Protein AF-A0A2T4N8H2-F1 (afdb_monomer)

Radius of gyration: 40.63 Å; Cα contacts (8 Å, |Δi|>4): 1898; chains: 1; bounding box: 121×68×107 Å

pLDDT: mean 85.79, std 14.04, range [24.42, 98.5]

Nearest PDB structures (foldseek):
  8jbr-assembly1_A  TM=8.353E-01  e=1.484E-58  Microcystis aeruginosa PCC 7806
  7ywk-assembly2_B  TM=9.554E-01  e=1.460E-28  Brevibacillus parabrevis
  4d4h-assembly1_A  TM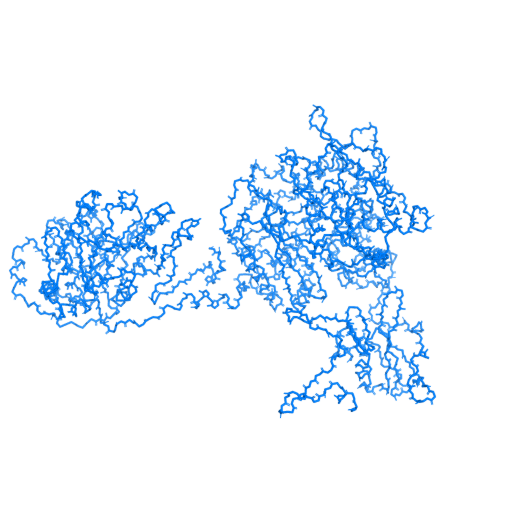=9.339E-01  e=2.783E-29  Planktothrix agardhii
  4d4g-assembly1_A  TM=9.354E-01  e=1.540E-28  Planktothrix agardhii
  4zxw-assembly1_A  TM=7.687E-01  e=1.395E-30  Streptomyces globisporus

Mean predicted aligned error: 14.51 Å

Solvent-accessible surface area (backbone atoms only — not comparable to full-atom values): 57634 Å² total; per-residue (Å²): 128,69,69,62,62,73,32,51,35,77,36,90,88,50,95,83,77,49,68,41,74,64,83,54,66,41,64,46,80,46,98,87,74,49,76,44,82,75,51,74,76,76,91,72,47,72,37,92,91,41,79,47,61,53,68,60,49,21,52,57,50,41,65,37,86,55,31,63,41,43,47,54,48,79,47,73,59,99,83,51,57,41,44,36,32,43,32,21,37,55,44,82,90,76,43,65,75,60,66,68,56,56,38,49,64,38,47,78,76,39,60,74,86,66,38,51,81,41,75,44,86,36,97,64,84,52,60,40,101,85,74,45,77,34,76,89,71,60,82,78,77,88,87,68,84,87,76,66,92,77,71,34,76,53,88,44,73,59,26,45,54,46,40,52,51,46,27,74,70,56,33,47,84,88,71,27,27,69,44,43,47,58,83,65,70,45,46,78,67,55,49,43,45,46,44,35,49,43,28,69,78,58,71,22,85,67,63,72,61,52,49,61,77,25,40,23,39,46,53,36,30,62,47,49,69,64,42,59,77,61,91,70,88,69,80,76,82,82,58,81,61,66,83,91,49,90,36,49,53,30,74,61,37,46,48,52,51,52,50,42,70,74,46,73,72,54,33,78,53,46,46,64,46,69,46,48,33,51,45,90,74,63,64,67,27,46,39,50,17,52,22,48,53,45,53,71,35,55,39,50,33,33,19,50,39,65,46,98,87,68,53,59,27,52,45,72,56,81,80,64,89,49,75,68,44,79,44,81,31,53,84,48,98,51,20,65,62,51,47,32,53,52,49,52,55,53,36,59,52,51,74,56,57,64,70,46,60,47,56,50,43,38,39,33,33,43,42,97,45,29,36,37,40,35,35,34,32,35,41,66,37,30,36,79,67,22,53,54,52,50,53,55,52,39,49,56,32,23,54,27,42,66,72,71,45,70,85,84,74,78,84,76,91,59,48,51,63,19,52,17,44,44,52,65,62,64,61,38,68,71,55,36,51,59,49,48,51,53,52,55,64,74,55,55,88,67,68,84,81,59,65,70,51,80,37,75,81,50,82,53,62,66,44,54,16,33,72,48,78,51,73,42,54,40,69,43,39,48,39,41,48,51,51,13,57,78,65,63,39,50,60,58,32,45,53,46,39,55,48,44,53,53,50,19,64,46,43,71,36,50,67,36,53,36,28,32,78,41,66,71,56,64,42,80,82,49,68,84,51,54,26,51,48,62,35,52,47,79,47,65,46,79,50,67,90,56,40,28,44,55,57,40,31,48,52,37,40,54,44,51,50,54,48,61,78,42,56,86,60,48,45,63,62,52,43,69,73,70,53,88,71,90,61,57,47,56,58,81,88,33,44,35,37,46,47,66,44,76,52,84,68,88,44,66,93,60,72,76,60,69,77,42,72,42,62,63,72,73,67,50,61,76,54,58,69,72,66,43,75,37,91,43,59,32,33,41,42,36,31,50,49,96,65,19,31,36,38,38,36,39,31,19,56,67,31,43,50,73,70,58,52,52,50,51,52,51,26,50,46,39,33,50,47,48,46,38,76,46,39,77,45,37,56,85,70,58,54,44,64,46,73,68,55,46,45,36,57,65,45,59,69,32,70,27,77,65,94,65,83,96,57,42,34,52,58,56,44,32,47,54,34,22,73,76,41,30,83,43,61,30,39,37,24,93,92,44,73,34,24,29,37,52,42,46,33,53,12,18,12,50,11,51,52,43,37,75,73,67,42,24,76,72,30,30,32,31,36,35,56,69,77,41,63,68,43,56,31,48,56,51,9,32,45,49,26,30,12,12,37,27,55,42,58,73,88,52,57,64,73,58,54,46,47,52,42,60,75,63,58,48,62,35,33,43,26,34,66,83,66,50,68,92,53,92,72,86,40,76,48,39,75,76,38,69,68,49,51,56,55,40,70,71,42,58,51,58,74,58,97,64,93,60,45,29,81,36,39,44,33,39,45,61,44,68,40,99,83,75,52,67,41,72,42,78,38,30,15,41,56,54,42,41,43,29,68,42,44,20,73,74,53,64,42,21,72,86,34,24,32,39,35,67,53,55,70,53,36,57,59,29,52,51,37,53,49,24,23,41,43,40,40,8,24,35,35,41,56,38,72,66,30,70,76,32,62,70,50,34,41,50,47,42,57,75,66,56,26,30,23,37,55,49,47,47,74,59,60,76,72,50,59,66,76,70,45,63,64,44,40,29,40,40,31,28,96,52,85,55,46,38,73,60,50,56,64,53,30,64,97,32,50,28,30,31,29,37,45,53,69,88,63,57,42,54,37,25,45,20,75,57,52,71,92,73,62,88,48,60,70,64,46,53,45,51,30,53,69,29,75,67,80,62,56,47,102,83,71,44,77,53,57,93,76,45,127

Sequence (1045 aa):
ADLTGERFVADPFAADGSRMYRSGDQVRWLADGRLEFVGRADDQVKIRGFRIELGEIETVLAGHAALRAAVVTVEDVAGDPRLVAHVVPADQEDGIPAAGELRAFVGERLPGFMVPSVFVELAALPLTPNGKVDRAALPAPDAARQGTTGFVEPASVTEQLLVEVWAAVLGVDGIGAADDFFELGGHSLLATQVVSRIREVFAAEIPLAVLFDHPTVRELAAVVDRAGNRAVTAVPPMTVADRDEPLALSFAQQRLWFLDQMEPGSAEYNVPQTIVWAGDLDVAALSEALTAVVTRHEVLRTRLVACADGVPHQVIDEPKPFPLVLTDVSGDADPLASAREVVLADAVTPFDLAVGPLIRATLIRVRPDEHVLALAMHHVVSDEWSGQILRRELAALYDAFRAGEPDPLPPLTVQYADFAAWQREWLTGDVLEAQLSYWRAALADVPELELPADRPRPAVRSSAGAVRRFSVSAGTAEALRELSRECGASMFMTLLAAFDVLLGRYAGSDDVVVGTPVANRNRAETEGLIGFFVNTLVLRTDLSGDPSFRELVGRVRETALGAYAHQDVPFEQLVDELVRERDRSRTPLFQVLFSYVAGASDGTAEDAADEGPGGGADAADDLGASELPVKFDLALTMSDADGSLTGTIEYSTALFDGTTVERLAGHLVTLLEAVAEEADCRVGEVPVLSAGERELVVEGWNASSVDVPMVRGVHELIAERAVSAADAVAVVAGGVSLTYGGLMGRSNRLAHHLRGMGVGAESVVGLCLPRGVDMVVAMVAVWQAGGAYLPLDPEYPADRLEFMLADAGVQAVVGERSLVEGLPVGQGVWLDDPATGEVLAGLSSEAPEVECSAEQLAYVIYTSGSTGRPKGVQVAHGSVVGMVSALAPVLDAGPGVRMLQFASFSFDAAVLDVAVTLASGGVLVVATSEERAEAALLTSMLRAEAVRAASVVPSLLGVLDPEAVSGVQTLLLGAERLTEPVARAWSAGRRLVNTYGPTESTVMVTTGVVDPGLLTGAPAIGAPVANARLYVLDDRLNPVPVGVA

Structure (mmCIF, N/CA/C/O backbone):
data_AF-A0A2T4N8H2-F1
#
_entry.id   AF-A0A2T4N8H2-F1
#
loop_
_atom_site.group_PDB
_atom_site.id
_atom_site.type_symbol
_atom_site.label_atom_id
_atom_site.label_alt_id
_atom_site.label_comp_id
_atom_site.label_asym_id
_atom_site.label_entity_id
_atom_site.label_seq_id
_atom_site.pdbx_PDB_ins_code
_atom_site.Cartn_x
_atom_site.Cartn_y
_atom_site.Cartn_z
_atom_site.occupancy
_atom_site.B_iso_or_equiv
_atom_site.auth_seq_id
_atom_site.auth_comp_id
_atom_site.auth_asym_id
_atom_site.auth_atom_id
_atom_site.pdbx_PDB_model_num
ATOM 1 N N . ALA A 1 1 ? 57.616 -11.391 9.903 1.00 41.53 1 ALA A N 1
ATOM 2 C CA . ALA A 1 1 ? 57.305 -10.731 11.188 1.00 41.53 1 ALA A CA 1
ATOM 3 C C . ALA A 1 1 ? 57.393 -9.197 11.118 1.00 41.53 1 ALA A C 1
ATOM 5 O O . ALA A 1 1 ? 56.814 -8.565 11.987 1.00 41.53 1 ALA A O 1
ATOM 6 N N . ASP A 1 2 ? 58.034 -8.593 10.102 1.00 49.47 2 ASP A N 1
ATOM 7 C CA . ASP A 1 2 ? 58.196 -7.126 10.016 1.00 49.47 2 ASP A CA 1
ATOM 8 C C . ASP A 1 2 ? 56.944 -6.331 9.562 1.00 49.47 2 ASP A C 1
ATOM 10 O O . ASP A 1 2 ? 56.735 -5.229 10.056 1.00 49.47 2 ASP A O 1
ATOM 14 N N . LEU A 1 3 ? 56.051 -6.872 8.714 1.00 47.34 3 LEU A N 1
ATOM 15 C CA . LEU A 1 3 ? 54.907 -6.105 8.163 1.00 47.34 3 LEU A CA 1
ATOM 16 C C . LEU A 1 3 ? 53.821 -5.717 9.189 1.00 47.34 3 LEU A C 1
ATOM 18 O O . LEU A 1 3 ? 53.197 -4.663 9.074 1.00 47.34 3 LEU A O 1
ATOM 22 N N . THR A 1 4 ? 53.577 -6.545 10.210 1.00 61.22 4 THR A N 1
ATOM 23 C CA . THR A 1 4 ? 52.496 -6.299 11.184 1.00 61.22 4 THR A CA 1
ATOM 24 C C . THR A 1 4 ? 52.797 -5.100 12.089 1.00 61.22 4 THR A C 1
ATOM 26 O O . THR A 1 4 ? 51.884 -4.350 12.429 1.00 61.22 4 THR A O 1
ATOM 29 N N . GLY A 1 5 ? 54.068 -4.891 12.456 1.00 63.91 5 GLY A N 1
ATOM 30 C CA . GLY A 1 5 ? 54.490 -3.764 13.298 1.00 63.91 5 GLY A CA 1
ATOM 31 C C . GLY A 1 5 ? 54.502 -2.417 12.569 1.00 63.91 5 GLY A C 1
ATOM 32 O O . GLY A 1 5 ? 54.409 -1.375 13.212 1.00 63.91 5 GLY A O 1
ATOM 33 N N . GLU A 1 6 ? 54.583 -2.431 11.238 1.00 60.78 6 GLU A N 1
ATOM 34 C CA . GLU A 1 6 ? 54.608 -1.225 10.404 1.00 60.78 6 GLU A CA 1
ATOM 35 C C . GLU A 1 6 ? 53.202 -0.648 10.151 1.00 60.78 6 GLU A C 1
ATOM 37 O O . GLU A 1 6 ? 53.032 0.569 10.045 1.00 60.78 6 GLU A O 1
ATOM 42 N N . ARG A 1 7 ? 52.174 -1.511 10.106 1.00 70.06 7 ARG A N 1
ATOM 43 C CA . ARG A 1 7 ? 50.779 -1.113 9.841 1.00 70.06 7 ARG A CA 1
ATOM 44 C C . ARG A 1 7 ? 49.934 -0.945 11.104 1.00 70.06 7 ARG A C 1
ATOM 46 O O . ARG A 1 7 ? 49.126 -0.023 11.148 1.00 70.06 7 ARG A O 1
ATOM 53 N N . PHE A 1 8 ? 50.131 -1.770 12.135 1.00 79.50 8 PHE A N 1
ATOM 54 C CA . PHE A 1 8 ? 49.420 -1.648 13.414 1.00 79.50 8 PHE A CA 1
ATOM 55 C C . PHE A 1 8 ? 50.293 -0.919 14.439 1.00 79.50 8 PHE A C 1
ATOM 57 O O . PHE A 1 8 ? 51.050 -1.537 15.190 1.00 79.50 8 PHE A O 1
ATOM 64 N N . VAL A 1 9 ? 50.193 0.408 14.447 1.00 83.38 9 VAL A N 1
ATOM 65 C CA . VAL A 1 9 ? 50.994 1.296 15.297 1.00 83.38 9 VAL A CA 1
ATOM 66 C C . VAL A 1 9 ? 50.317 1.525 16.649 1.00 83.38 9 VAL A C 1
ATOM 68 O O . VAL A 1 9 ? 49.107 1.367 16.781 1.00 83.38 9 VAL A O 1
ATOM 71 N N . ALA A 1 10 ? 51.081 1.892 17.677 1.00 87.94 10 ALA A N 1
ATOM 72 C CA . ALA A 1 10 ? 50.499 2.266 18.968 1.00 87.94 10 ALA A CA 1
ATOM 73 C C . ALA A 1 10 ? 49.640 3.534 18.826 1.00 87.94 10 ALA A C 1
ATOM 75 O O . ALA A 1 10 ? 50.061 4.474 18.150 1.00 87.94 10 ALA A O 1
ATOM 76 N N . ASP A 1 11 ? 48.469 3.558 19.466 1.00 85.62 11 ASP A N 1
ATOM 77 C CA . ASP A 1 11 ? 47.637 4.757 19.565 1.00 85.62 11 ASP A CA 1
ATOM 78 C C . ASP A 1 11 ? 48.251 5.734 20.589 1.00 85.62 11 ASP A C 1
ATOM 80 O O . ASP A 1 11 ? 48.295 5.419 21.779 1.00 85.62 11 ASP A O 1
ATOM 84 N N . PRO A 1 12 ? 48.768 6.909 20.182 1.00 78.94 12 PRO A N 1
ATOM 85 C CA . PRO A 1 12 ? 49.344 7.869 21.117 1.00 78.94 12 PRO A CA 1
ATOM 86 C C . PRO A 1 12 ? 48.278 8.662 21.894 1.00 78.94 12 PRO A C 1
ATOM 88 O O . PRO A 1 12 ? 48.638 9.430 22.787 1.00 78.94 12 PRO A O 1
ATOM 91 N N . PHE A 1 13 ? 46.993 8.518 21.554 1.00 78.06 13 PHE A N 1
ATOM 92 C CA . PHE A 1 13 ? 45.876 9.260 22.138 1.00 78.06 13 PHE A CA 1
ATOM 93 C C . PHE A 1 13 ? 45.108 8.458 23.197 1.00 78.06 13 PHE A C 1
ATOM 95 O O . PHE A 1 13 ? 44.359 9.047 23.979 1.00 78.06 13 PHE A O 1
ATOM 102 N N . ALA A 1 14 ? 45.334 7.147 23.278 1.00 73.75 14 ALA A N 1
ATOM 103 C CA . ALA A 1 14 ? 44.719 6.261 24.257 1.00 73.75 14 ALA A CA 1
ATOM 104 C C . ALA A 1 14 ? 45.771 5.641 25.199 1.00 73.75 14 ALA A C 1
ATOM 106 O O . ALA A 1 14 ? 46.827 5.169 24.786 1.00 73.75 14 ALA A O 1
ATOM 107 N N . ALA A 1 15 ? 45.499 5.655 26.510 1.00 72.06 15 ALA A N 1
ATOM 108 C CA . ALA A 1 15 ? 46.445 5.206 27.544 1.00 72.06 15 ALA A CA 1
ATOM 109 C C . ALA A 1 15 ? 46.330 3.708 27.897 1.00 72.06 15 ALA A C 1
ATOM 111 O O . ALA A 1 15 ? 46.987 3.235 28.825 1.00 72.06 15 ALA A O 1
ATOM 112 N N . ASP A 1 16 ? 45.481 2.966 27.188 1.00 83.75 16 ASP A N 1
ATOM 113 C CA . ASP A 1 16 ? 45.110 1.575 27.468 1.00 83.75 16 ASP A CA 1
ATOM 114 C C . ASP A 1 16 ? 45.881 0.542 26.626 1.00 83.75 16 ASP A C 1
ATOM 116 O O . ASP A 1 16 ? 45.663 -0.662 26.764 1.00 83.75 16 ASP A O 1
ATOM 120 N N . GLY A 1 17 ? 46.815 0.996 25.783 1.00 78.38 17 GLY A N 1
ATOM 121 C CA . GLY A 1 17 ? 47.610 0.129 24.911 1.00 78.38 17 GLY A CA 1
ATOM 122 C C . GLY A 1 17 ? 46.898 -0.281 23.619 1.00 78.38 17 GLY A C 1
ATOM 123 O O . GLY A 1 17 ? 47.322 -1.242 22.970 1.00 78.38 17 GLY A O 1
ATOM 124 N N . SER A 1 18 ? 45.831 0.426 23.241 1.00 82.06 18 SER A N 1
ATOM 125 C CA . SER A 1 18 ? 45.168 0.274 21.945 1.00 82.06 18 SER A CA 1
ATOM 126 C C . SER A 1 18 ? 46.094 0.612 20.764 1.00 82.06 18 SER A C 1
ATOM 128 O O . SER A 1 18 ? 47.144 1.255 20.887 1.00 82.06 18 SER A O 1
ATOM 130 N N . ARG A 1 19 ? 45.746 0.063 19.596 1.00 84.75 19 ARG A N 1
ATOM 131 C CA . ARG A 1 19 ? 46.530 0.144 18.358 1.00 84.75 19 ARG A CA 1
ATOM 132 C C . ARG A 1 19 ? 45.700 0.808 17.268 1.00 84.75 19 ARG A C 1
ATOM 134 O O . ARG A 1 19 ? 44.519 0.510 17.136 1.00 84.75 19 ARG A O 1
ATOM 141 N N . MET A 1 20 ? 46.344 1.637 16.456 1.00 80.62 20 MET A N 1
ATOM 142 C CA . MET A 1 20 ? 45.777 2.226 15.245 1.00 80.62 20 MET A CA 1
ATOM 143 C C . MET A 1 20 ? 46.291 1.488 14.007 1.00 80.62 20 MET A C 1
ATOM 145 O O . MET A 1 20 ? 47.423 1.000 13.992 1.00 80.62 20 MET A O 1
ATOM 149 N N . TYR A 1 21 ? 45.482 1.442 12.949 1.00 81.94 21 TYR A N 1
ATOM 150 C CA . TYR A 1 21 ? 45.865 0.871 11.658 1.00 81.94 21 TYR A CA 1
ATOM 151 C C . TYR A 1 21 ? 46.208 1.977 10.653 1.00 81.94 21 TYR A C 1
ATOM 153 O O . TYR A 1 21 ? 45.420 2.890 10.419 1.00 81.94 21 TYR A O 1
ATOM 161 N N . ARG A 1 22 ? 47.395 1.902 10.048 1.00 80.50 22 ARG A N 1
ATOM 162 C CA . ARG A 1 22 ? 47.830 2.803 8.976 1.00 80.50 22 ARG A CA 1
ATOM 163 C C . ARG A 1 22 ? 47.262 2.314 7.639 1.00 80.50 22 ARG A C 1
ATOM 165 O O . ARG A 1 22 ? 47.848 1.422 7.023 1.00 80.50 22 ARG A O 1
ATOM 172 N N . SER A 1 23 ? 46.170 2.930 7.179 1.00 75.75 23 SER A N 1
ATOM 173 C CA . SER A 1 23 ? 45.477 2.510 5.949 1.00 75.75 23 SER A CA 1
ATOM 174 C C . SER A 1 23 ? 46.269 2.766 4.662 1.00 75.75 23 SER A C 1
ATOM 176 O O . SER A 1 23 ? 46.139 2.010 3.710 1.00 75.75 23 SER A O 1
ATOM 178 N N . GLY A 1 24 ? 47.158 3.768 4.648 1.00 65.88 24 GLY A N 1
ATOM 179 C CA . GLY A 1 24 ? 47.891 4.171 3.435 1.00 65.88 24 GLY A CA 1
ATOM 180 C C . GLY A 1 24 ? 47.134 5.187 2.570 1.00 65.88 24 GLY A C 1
ATOM 181 O O . GLY A 1 24 ? 47.686 5.673 1.581 1.00 65.88 24 GLY A O 1
ATOM 182 N N . ASP A 1 25 ? 45.922 5.557 2.991 1.00 72.44 25 ASP A N 1
ATOM 183 C CA . ASP A 1 25 ? 45.089 6.574 2.357 1.00 72.44 25 ASP A CA 1
ATOM 184 C C . ASP A 1 25 ? 45.466 7.978 2.840 1.00 72.44 25 ASP A C 1
ATOM 186 O O . ASP A 1 25 ? 45.676 8.227 4.031 1.00 72.44 25 ASP A O 1
ATOM 190 N N . GLN A 1 26 ? 45.532 8.917 1.902 1.00 69.31 26 GLN A N 1
ATOM 191 C CA . GLN A 1 26 ? 45.567 10.341 2.188 1.00 69.31 26 GLN A CA 1
ATOM 192 C C . GLN A 1 26 ? 44.138 10.869 2.159 1.00 69.31 26 GLN A C 1
ATOM 194 O O . GLN A 1 26 ? 43.456 10.798 1.140 1.00 69.31 26 GLN A O 1
ATOM 199 N N . VAL A 1 27 ? 43.696 11.413 3.287 1.00 75.19 27 VAL A N 1
ATOM 200 C CA . VAL A 1 27 ? 42.365 12.004 3.460 1.00 75.19 27 VAL A CA 1
ATOM 201 C C . VAL A 1 27 ? 42.496 13.388 4.094 1.00 75.19 27 VAL A C 1
ATOM 203 O O . VAL A 1 27 ? 43.476 13.663 4.796 1.00 75.19 27 VAL A O 1
ATOM 206 N N . ARG A 1 28 ? 41.507 14.262 3.883 1.00 73.62 28 ARG A N 1
ATOM 207 C CA . ARG A 1 28 ? 41.379 15.541 4.599 1.00 73.62 28 ARG A CA 1
ATOM 208 C C . ARG A 1 28 ? 39.988 15.703 5.202 1.00 73.62 28 ARG A C 1
ATOM 210 O O . ARG A 1 28 ? 39.006 15.217 4.657 1.00 73.62 28 ARG A O 1
ATOM 217 N N . TRP A 1 29 ? 39.904 16.417 6.319 1.00 81.50 29 TRP A N 1
ATOM 218 C CA . TRP A 1 29 ? 38.627 16.778 6.937 1.00 81.50 29 TRP A CA 1
ATOM 219 C C . TRP A 1 29 ? 37.978 17.955 6.202 1.00 81.50 29 TRP A C 1
ATOM 221 O O . TRP A 1 29 ? 38.638 18.967 5.956 1.00 81.50 29 TRP A O 1
ATOM 231 N N . LEU A 1 30 ? 36.688 17.832 5.891 1.00 70.69 30 LEU A N 1
ATOM 232 C CA . LEU A 1 30 ? 35.837 18.909 5.391 1.00 70.69 30 LEU A CA 1
ATOM 233 C C . LEU A 1 30 ? 35.229 19.715 6.549 1.00 70.69 30 LEU A C 1
ATOM 235 O O . LEU A 1 30 ? 35.197 19.274 7.699 1.00 70.69 30 LEU A O 1
ATOM 239 N N . ALA A 1 31 ? 34.732 20.917 6.244 1.00 54.03 31 ALA A N 1
ATOM 240 C CA . ALA A 1 31 ? 34.179 21.840 7.242 1.00 54.03 31 ALA A CA 1
ATOM 241 C C . ALA A 1 31 ? 32.889 21.331 7.919 1.00 54.03 31 ALA A C 1
ATOM 243 O O . ALA A 1 31 ? 32.545 21.807 8.999 1.00 54.03 31 ALA A O 1
ATOM 244 N N . ASP A 1 32 ? 32.198 20.368 7.306 1.00 69.12 32 ASP A N 1
ATOM 245 C CA . ASP A 1 32 ? 30.985 19.722 7.821 1.00 69.12 32 ASP A CA 1
ATOM 246 C C . ASP A 1 32 ? 31.269 18.445 8.638 1.00 69.12 32 ASP A C 1
ATOM 248 O O . ASP A 1 32 ? 30.341 17.792 9.109 1.00 69.12 32 ASP A O 1
ATOM 252 N N . GLY A 1 33 ? 32.545 18.094 8.833 1.00 57.69 33 GLY A N 1
ATOM 253 C CA . GLY A 1 33 ? 32.958 16.934 9.620 1.00 57.69 33 GLY A CA 1
ATOM 254 C C . GLY A 1 33 ? 33.024 15.617 8.845 1.00 57.69 33 GLY A C 1
ATOM 255 O O . GLY A 1 33 ? 33.285 14.587 9.462 1.00 57.69 33 GLY A O 1
ATOM 256 N N . ARG A 1 34 ? 32.837 15.616 7.519 1.00 80.12 34 ARG A N 1
ATOM 257 C CA . ARG A 1 34 ? 33.108 14.442 6.670 1.00 80.12 34 ARG A CA 1
ATOM 258 C C . ARG A 1 34 ? 34.582 14.384 6.249 1.00 80.12 34 ARG A C 1
ATOM 260 O O . ARG A 1 34 ? 35.293 15.389 6.276 1.00 80.12 34 ARG A O 1
ATOM 267 N N . LEU A 1 35 ? 35.056 13.195 5.882 1.00 65.75 35 LEU A N 1
ATOM 268 C CA . LEU A 1 35 ? 36.411 12.966 5.370 1.00 65.75 35 LEU A CA 1
ATOM 269 C C . LEU A 1 35 ? 36.372 12.855 3.844 1.00 65.75 35 LEU A C 1
ATOM 271 O O . LEU A 1 35 ? 35.647 12.026 3.305 1.00 65.75 35 LEU A O 1
ATOM 275 N N . GLU A 1 36 ? 37.166 13.673 3.162 1.00 71.12 36 GLU A N 1
ATOM 276 C CA . GLU A 1 36 ? 37.368 13.612 1.716 1.00 71.12 36 GLU A CA 1
ATOM 277 C C . GLU A 1 36 ? 38.656 12.848 1.409 1.00 71.12 36 GLU A C 1
ATOM 279 O O . GLU A 1 36 ? 39.716 13.119 1.985 1.00 71.12 36 GLU A O 1
ATOM 284 N N . PHE A 1 37 ? 38.563 11.891 0.493 1.00 69.31 37 PHE A N 1
ATOM 285 C CA . PHE A 1 37 ? 39.696 11.105 0.029 1.00 69.31 37 PHE A CA 1
ATOM 286 C C . PHE A 1 37 ? 40.514 11.878 -1.015 1.00 69.31 37 PHE A C 1
ATOM 288 O O . PHE A 1 37 ? 39.963 12.421 -1.965 1.00 69.31 37 PHE A O 1
ATOM 295 N N . VAL A 1 38 ? 41.835 11.934 -0.826 1.00 60.50 38 VAL A N 1
ATOM 296 C CA . VAL A 1 38 ? 42.769 12.772 -1.604 1.00 60.50 38 VAL A CA 1
ATOM 297 C C . VAL A 1 38 ? 43.734 11.931 -2.456 1.00 60.50 38 VAL A C 1
ATOM 299 O O . VAL A 1 38 ? 44.208 12.406 -3.484 1.00 60.50 38 VAL A O 1
ATOM 302 N N . GLY A 1 39 ? 44.037 10.686 -2.066 1.00 51.72 39 GLY A N 1
ATOM 303 C CA . GLY A 1 39 ? 44.944 9.793 -2.806 1.00 51.72 39 GLY A CA 1
ATOM 304 C C . GLY A 1 39 ? 45.556 8.682 -1.940 1.00 51.72 39 GLY A C 1
ATOM 305 O O . GLY A 1 39 ? 45.122 8.474 -0.810 1.00 51.72 39 GLY A O 1
ATOM 306 N N . ARG A 1 40 ? 46.580 7.967 -2.438 1.00 59.19 40 ARG A N 1
ATOM 307 C CA . ARG A 1 40 ? 47.301 6.900 -1.699 1.00 59.19 40 ARG A CA 1
ATOM 308 C C . ARG A 1 40 ? 48.820 7.022 -1.765 1.00 59.19 40 ARG A C 1
ATOM 310 O O . ARG A 1 40 ? 49.358 7.778 -2.569 1.00 59.19 40 ARG A O 1
ATOM 317 N N . ALA A 1 41 ? 49.494 6.260 -0.900 1.00 57.56 41 ALA A N 1
ATOM 318 C CA . ALA A 1 41 ? 50.949 6.233 -0.757 1.00 57.56 41 ALA A CA 1
ATOM 319 C C . ALA A 1 41 ? 51.641 4.871 -1.065 1.00 57.56 41 ALA A C 1
ATOM 321 O O . ALA A 1 41 ? 52.844 4.786 -0.822 1.00 57.56 41 ALA A O 1
ATOM 322 N N . ASP A 1 42 ? 50.952 3.822 -1.554 1.00 60.34 42 ASP A N 1
ATOM 323 C CA . ASP A 1 42 ? 51.483 2.441 -1.738 1.00 60.34 42 ASP A CA 1
ATOM 324 C C . ASP A 1 42 ? 51.049 1.688 -3.040 1.00 60.34 42 ASP A C 1
ATOM 326 O O . ASP A 1 42 ? 50.214 2.187 -3.791 1.00 60.34 42 ASP A O 1
ATOM 330 N N . ASP A 1 43 ? 51.650 0.502 -3.308 1.00 53.66 43 ASP A N 1
ATOM 331 C CA . ASP A 1 43 ? 51.726 -0.247 -4.601 1.00 53.66 43 ASP A CA 1
ATOM 332 C C . ASP A 1 43 ? 50.581 -1.273 -4.897 1.00 53.66 43 ASP A C 1
ATOM 334 O O . ASP A 1 43 ? 50.810 -2.301 -5.542 1.00 53.66 43 ASP A O 1
ATOM 338 N N . GLN A 1 44 ? 49.346 -1.055 -4.427 1.00 64.88 44 GLN A N 1
ATOM 339 C CA . GLN A 1 44 ? 48.207 -1.962 -4.705 1.00 64.88 44 GLN A CA 1
ATOM 340 C C . GLN A 1 44 ? 47.790 -1.968 -6.189 1.00 64.88 44 GLN A C 1
ATOM 342 O O . GLN A 1 44 ? 47.777 -0.919 -6.834 1.00 64.88 44 GLN A O 1
ATOM 347 N N . VAL A 1 45 ? 47.356 -3.126 -6.709 1.00 67.69 45 VAL A N 1
ATOM 348 C CA . VAL A 1 45 ? 46.827 -3.272 -8.083 1.00 67.69 45 VAL A CA 1
ATOM 349 C C . VAL A 1 45 ? 45.313 -3.495 -8.077 1.00 67.69 45 VAL A C 1
ATOM 351 O O . VAL A 1 45 ? 44.763 -4.066 -7.134 1.00 67.69 45 VAL A O 1
ATOM 354 N N . LYS A 1 46 ? 44.626 -3.031 -9.126 1.00 56.34 46 LYS A N 1
ATOM 355 C CA . LYS A 1 46 ? 43.195 -3.281 -9.352 1.00 56.34 46 LYS A CA 1
ATOM 356 C C . LYS A 1 46 ? 43.029 -4.403 -10.377 1.00 56.34 46 LYS A C 1
ATOM 358 O O . LYS A 1 46 ? 43.604 -4.311 -11.454 1.00 56.34 46 LYS A O 1
ATOM 363 N N . ILE A 1 47 ? 42.238 -5.419 -10.045 1.00 58.03 47 ILE A N 1
ATOM 364 C CA . ILE A 1 47 ? 41.831 -6.504 -10.945 1.00 58.03 47 ILE A CA 1
ATOM 365 C C . ILE A 1 47 ? 40.312 -6.613 -10.870 1.00 58.03 47 ILE A C 1
ATOM 367 O O . ILE A 1 47 ? 39.778 -6.864 -9.790 1.00 58.03 47 ILE A O 1
ATOM 371 N N . ARG A 1 48 ? 39.626 -6.415 -12.005 1.00 52.62 48 ARG A N 1
ATOM 372 C CA . ARG A 1 48 ? 38.161 -6.560 -12.132 1.00 52.62 48 ARG A CA 1
ATOM 373 C C . ARG A 1 48 ? 37.378 -5.755 -11.085 1.00 52.62 48 ARG A C 1
ATOM 375 O O . ARG A 1 48 ? 36.546 -6.296 -10.371 1.00 52.62 48 ARG A O 1
ATOM 382 N N . GLY A 1 49 ? 37.746 -4.486 -10.899 1.00 50.53 49 GLY A N 1
ATOM 383 C CA . GLY A 1 49 ? 37.153 -3.596 -9.886 1.00 50.53 49 GLY A CA 1
ATOM 384 C C . GLY A 1 49 ? 37.680 -3.782 -8.453 1.00 50.53 49 GLY A C 1
ATOM 385 O O . GLY A 1 49 ? 37.633 -2.845 -7.654 1.00 50.53 49 GLY A O 1
ATOM 386 N N . PHE A 1 50 ? 38.294 -4.924 -8.127 1.00 47.22 50 PHE A N 1
ATOM 387 C CA . PHE A 1 50 ? 38.796 -5.224 -6.784 1.00 47.22 50 PHE A CA 1
ATOM 388 C C . PHE A 1 50 ? 40.258 -4.804 -6.607 1.00 47.22 50 PHE A C 1
ATOM 390 O O . PHE A 1 50 ? 41.136 -5.134 -7.406 1.00 47.22 50 PHE A O 1
ATOM 397 N N . ARG A 1 51 ? 40.548 -4.079 -5.522 1.00 67.19 51 ARG A N 1
ATOM 398 C CA . ARG A 1 51 ? 41.925 -3.761 -5.114 1.00 67.19 51 ARG A CA 1
ATOM 399 C C . ARG A 1 51 ? 42.509 -4.932 -4.340 1.00 67.19 51 ARG A C 1
ATOM 401 O O . ARG A 1 51 ? 41.958 -5.319 -3.313 1.00 67.19 51 ARG A O 1
ATOM 408 N N . ILE A 1 52 ? 43.629 -5.462 -4.816 1.00 71.25 52 ILE A N 1
ATOM 409 C CA . ILE A 1 52 ? 44.236 -6.675 -4.270 1.00 71.25 52 ILE A CA 1
ATOM 410 C C . ILE A 1 52 ? 45.718 -6.479 -3.953 1.00 71.25 52 ILE A C 1
ATOM 412 O O . ILE A 1 52 ? 46.437 -5.732 -4.620 1.00 71.25 52 ILE A O 1
ATOM 416 N N . GLU A 1 53 ? 46.181 -7.198 -2.934 1.00 79.88 53 GLU A N 1
ATOM 417 C CA . GLU A 1 53 ? 47.588 -7.282 -2.555 1.00 79.88 53 GLU A CA 1
ATOM 418 C C . GLU A 1 53 ? 48.183 -8.576 -3.115 1.00 79.88 53 GLU A C 1
ATOM 420 O O . GLU A 1 53 ? 47.888 -9.670 -2.637 1.00 79.88 53 GLU A O 1
ATOM 425 N N . LEU A 1 54 ? 49.061 -8.475 -4.117 1.00 81.12 54 LEU A N 1
ATOM 426 C CA . LEU A 1 54 ? 49.645 -9.662 -4.761 1.00 81.12 54 LEU A CA 1
ATOM 427 C C . LEU A 1 54 ? 50.398 -10.561 -3.764 1.00 81.12 54 LEU A C 1
ATOM 429 O O . LEU A 1 54 ? 50.380 -11.784 -3.889 1.00 81.12 54 LEU A O 1
ATOM 433 N N . GLY A 1 55 ? 50.996 -9.964 -2.726 1.00 79.12 55 GLY A N 1
ATOM 434 C CA . GLY A 1 55 ? 51.707 -10.688 -1.669 1.00 79.12 55 GLY A CA 1
ATOM 435 C C . GLY A 1 55 ? 50.821 -11.608 -0.815 1.00 79.12 55 GLY A C 1
ATOM 436 O O . GLY A 1 55 ? 51.317 -12.580 -0.240 1.00 79.12 55 GLY A O 1
ATOM 437 N N . GLU A 1 56 ? 49.515 -11.346 -0.739 1.00 80.81 56 GLU A N 1
ATOM 438 C CA . GLU A 1 56 ? 48.554 -12.207 -0.038 1.00 80.81 56 GLU A CA 1
ATOM 439 C C . GLU A 1 56 ? 48.363 -13.529 -0.793 1.00 80.81 56 GLU A C 1
ATOM 441 O O . GLU A 1 56 ? 48.457 -14.613 -0.213 1.00 80.81 56 GLU A O 1
ATOM 446 N N . ILE A 1 57 ? 48.234 -13.435 -2.115 1.00 87.00 57 ILE A N 1
ATOM 447 C CA . ILE A 1 57 ? 48.108 -14.577 -3.023 1.00 87.00 57 ILE A CA 1
ATOM 448 C C . ILE A 1 57 ? 49.418 -15.381 -3.052 1.00 87.00 57 ILE A C 1
ATOM 450 O O . ILE A 1 57 ? 49.399 -16.610 -2.953 1.00 87.00 57 ILE A O 1
ATOM 454 N N . GLU A 1 58 ? 50.567 -14.695 -3.108 1.00 89.50 58 GLU A N 1
ATOM 455 C CA . GLU A 1 58 ? 51.901 -15.311 -3.008 1.00 89.50 58 GLU A CA 1
ATOM 456 C C . GLU A 1 58 ? 52.051 -16.126 -1.710 1.00 89.50 58 GLU A C 1
ATOM 458 O O . GLU A 1 58 ? 52.575 -17.242 -1.727 1.00 89.50 58 GLU A O 1
ATOM 463 N N . THR A 1 59 ? 51.546 -15.600 -0.588 1.00 84.25 59 THR A N 1
ATOM 464 C CA . THR A 1 59 ? 51.606 -16.262 0.725 1.00 84.25 59 THR A CA 1
ATOM 465 C C . THR A 1 59 ? 50.736 -17.517 0.771 1.00 84.25 59 THR A C 1
ATOM 467 O O . THR A 1 59 ? 51.179 -18.545 1.288 1.00 84.25 59 THR A O 1
ATOM 470 N N . VAL A 1 60 ? 49.522 -17.465 0.212 1.00 87.69 60 VAL A N 1
ATOM 471 C CA . VAL A 1 60 ? 48.627 -18.631 0.148 1.00 87.69 60 VAL A CA 1
ATOM 472 C C . VAL A 1 60 ? 49.231 -19.721 -0.729 1.00 87.69 60 VAL A C 1
ATOM 474 O O . VAL A 1 60 ? 49.298 -20.871 -0.299 1.00 87.69 60 VAL A O 1
ATOM 477 N N . LEU A 1 61 ? 49.749 -19.371 -1.908 1.00 88.62 61 LEU A N 1
ATOM 478 C CA . LEU A 1 61 ? 50.388 -20.328 -2.813 1.00 88.62 61 LEU A CA 1
ATOM 479 C C . LEU A 1 61 ? 51.650 -20.959 -2.217 1.00 88.62 61 LEU A C 1
ATOM 481 O O . LEU A 1 61 ? 51.840 -22.168 -2.332 1.00 88.62 61 LEU A O 1
ATOM 485 N N . ALA A 1 62 ? 52.479 -20.182 -1.515 1.00 84.94 62 ALA A N 1
ATOM 486 C CA . ALA A 1 62 ? 53.647 -20.706 -0.805 1.00 84.94 62 ALA A CA 1
ATOM 487 C C . ALA A 1 62 ? 53.286 -21.679 0.339 1.00 84.94 62 ALA A C 1
ATOM 489 O O . ALA A 1 62 ? 54.151 -22.410 0.818 1.00 84.94 62 ALA A O 1
ATOM 490 N N . GLY A 1 63 ? 52.021 -21.711 0.775 1.00 83.12 63 GLY A N 1
ATOM 491 C CA . GLY A 1 63 ? 51.500 -22.681 1.739 1.00 83.12 63 GLY A CA 1
ATOM 492 C C . GLY A 1 63 ? 51.167 -24.059 1.149 1.00 83.12 63 GLY A C 1
ATOM 493 O O . GLY A 1 63 ? 50.878 -24.981 1.914 1.00 83.12 63 GLY A O 1
ATOM 494 N N . HIS A 1 64 ? 51.187 -24.231 -0.179 1.00 89.06 64 HIS A N 1
ATOM 495 C CA . HIS A 1 64 ? 50.921 -25.518 -0.831 1.00 89.06 64 HIS A CA 1
ATOM 496 C C . HIS A 1 64 ? 52.130 -26.454 -0.709 1.00 89.06 64 HIS A C 1
ATOM 498 O O . HIS A 1 64 ? 53.226 -26.103 -1.133 1.00 89.06 64 HIS A O 1
ATOM 504 N N . ALA A 1 65 ? 51.945 -27.679 -0.201 1.00 86.12 65 ALA A N 1
ATOM 505 C CA . ALA A 1 65 ? 53.051 -28.614 0.068 1.00 86.12 65 ALA A CA 1
ATOM 506 C C . ALA A 1 65 ? 53.889 -28.976 -1.178 1.00 86.12 65 ALA A C 1
ATOM 508 O O . ALA A 1 65 ? 55.068 -29.304 -1.060 1.00 86.12 65 ALA A O 1
ATOM 509 N N . ALA A 1 66 ? 53.281 -28.897 -2.364 1.00 85.56 66 ALA A N 1
ATOM 510 C CA . ALA A 1 66 ? 53.935 -29.128 -3.652 1.00 85.56 66 ALA A CA 1
ATOM 511 C C . ALA A 1 66 ? 54.667 -27.898 -4.234 1.00 85.56 66 ALA A C 1
ATOM 513 O O . ALA A 1 66 ? 55.287 -28.019 -5.286 1.00 85.56 66 ALA A O 1
ATOM 514 N N . LEU A 1 67 ? 54.621 -26.725 -3.588 1.00 89.69 67 LEU A N 1
ATOM 515 C CA . LEU A 1 67 ? 55.255 -25.492 -4.069 1.00 89.69 67 LEU A CA 1
ATOM 516 C C . LEU A 1 67 ? 56.361 -25.026 -3.109 1.00 89.69 67 LEU A C 1
ATOM 518 O O . LEU A 1 67 ? 56.197 -25.003 -1.894 1.00 89.69 67 LEU A O 1
ATOM 522 N N . ARG A 1 68 ? 57.511 -24.630 -3.663 1.00 85.81 68 ARG A N 1
ATOM 523 C CA . ARG A 1 68 ? 58.653 -24.074 -2.917 1.00 85.81 68 ARG A CA 1
ATOM 524 C C . ARG A 1 68 ? 58.585 -22.554 -2.795 1.00 85.81 68 ARG A C 1
ATOM 526 O O . ARG A 1 68 ? 59.044 -22.002 -1.798 1.00 85.81 68 ARG A O 1
ATOM 533 N N . ALA A 1 69 ? 58.096 -21.881 -3.833 1.00 86.00 69 ALA A N 1
ATOM 534 C CA . ALA A 1 69 ? 57.952 -20.431 -3.883 1.00 86.00 69 ALA A CA 1
ATOM 535 C C . ALA A 1 69 ? 56.913 -20.037 -4.939 1.00 86.00 69 ALA A C 1
ATOM 537 O O . ALA A 1 69 ? 56.740 -20.750 -5.928 1.00 86.00 69 ALA A O 1
ATOM 538 N N . ALA A 1 70 ? 56.272 -18.888 -4.742 1.00 89.94 70 ALA A N 1
ATOM 539 C CA . ALA A 1 70 ? 55.323 -18.303 -5.677 1.00 89.94 70 ALA A CA 1
ATOM 540 C C . ALA A 1 70 ? 55.552 -16.791 -5.765 1.00 89.94 70 ALA A C 1
ATOM 542 O O . ALA A 1 70 ? 55.840 -16.150 -4.755 1.00 89.94 70 ALA A O 1
ATOM 543 N N . VAL A 1 71 ? 55.439 -16.241 -6.969 1.00 89.62 71 VAL A N 1
ATOM 544 C CA . VAL A 1 71 ? 55.426 -14.799 -7.238 1.00 89.62 71 VAL A CA 1
ATOM 545 C C . VAL A 1 71 ? 54.238 -14.529 -8.141 1.00 89.62 71 VAL A C 1
ATOM 547 O O . VAL A 1 71 ? 54.032 -15.265 -9.103 1.00 89.62 71 VAL A O 1
ATOM 550 N N . VAL A 1 72 ? 53.448 -13.508 -7.827 1.00 88.62 72 VAL A N 1
ATOM 551 C CA . VAL A 1 72 ? 52.247 -13.179 -8.594 1.00 88.62 72 VAL A CA 1
ATOM 552 C C . VAL A 1 72 ? 52.456 -11.839 -9.281 1.00 88.62 72 VAL A C 1
ATOM 554 O O . VAL A 1 72 ? 52.914 -10.873 -8.669 1.00 88.62 72 VAL A O 1
ATOM 557 N N . THR A 1 73 ? 52.135 -11.785 -10.568 1.00 84.94 73 THR A N 1
ATOM 558 C CA . THR A 1 73 ? 52.176 -10.571 -11.384 1.00 84.94 73 THR A CA 1
ATOM 559 C C . THR A 1 73 ? 50.825 -10.320 -12.032 1.00 84.94 73 THR A C 1
ATOM 561 O O . THR A 1 73 ? 50.014 -11.233 -12.196 1.00 84.94 73 THR A O 1
ATOM 564 N N . VAL A 1 74 ? 50.602 -9.069 -12.420 1.00 77.00 74 VAL A N 1
ATOM 565 C CA . VAL A 1 74 ? 49.494 -8.690 -13.292 1.00 77.00 74 VAL A CA 1
ATOM 566 C C . VAL A 1 74 ? 50.035 -8.598 -14.705 1.00 7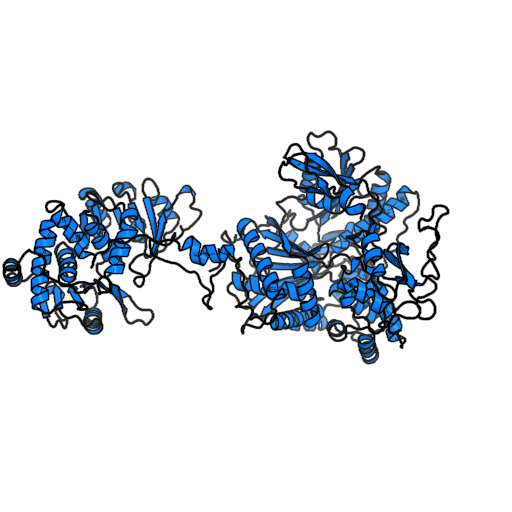7.00 74 VAL A C 1
ATOM 568 O O . VAL A 1 74 ? 51.036 -7.919 -14.935 1.00 77.00 74 VAL A O 1
ATOM 571 N N . GLU A 1 75 ? 49.385 -9.288 -15.629 1.00 71.62 75 GLU A N 1
ATOM 572 C CA . GLU A 1 75 ? 49.593 -9.077 -17.055 1.00 71.62 75 GLU A CA 1
ATOM 573 C C . GLU A 1 75 ? 48.324 -8.518 -17.672 1.00 71.62 75 GLU A C 1
ATOM 575 O O . GLU A 1 75 ? 47.230 -9.012 -17.407 1.00 71.62 75 GLU A O 1
ATOM 580 N N . ASP A 1 76 ? 48.505 -7.509 -18.509 1.00 55.12 76 ASP A N 1
ATOM 581 C CA . ASP A 1 76 ? 47.459 -6.926 -19.331 1.00 55.12 76 ASP A CA 1
ATOM 582 C C . ASP A 1 76 ? 47.540 -7.559 -20.724 1.00 55.12 76 ASP A C 1
ATOM 584 O O . ASP A 1 76 ? 48.576 -7.481 -21.397 1.00 55.12 76 ASP A O 1
ATOM 588 N N . VAL A 1 77 ? 46.475 -8.253 -21.124 1.00 49.47 77 VAL A N 1
ATOM 589 C CA . VAL A 1 77 ? 46.335 -8.791 -22.477 1.00 49.47 77 VAL A CA 1
ATOM 590 C C . VAL A 1 77 ? 45.078 -8.202 -23.085 1.00 49.47 77 VAL A C 1
ATOM 592 O O . VAL A 1 77 ? 43.979 -8.586 -22.708 1.00 49.47 77 VAL A O 1
ATOM 595 N N . ALA A 1 78 ? 45.269 -7.308 -24.056 1.00 41.34 78 ALA A N 1
ATOM 596 C CA . ALA A 1 78 ? 44.188 -6.659 -24.794 1.00 41.34 78 ALA A CA 1
ATOM 597 C C . ALA A 1 78 ? 43.172 -5.906 -23.906 1.00 41.34 78 ALA A C 1
ATOM 599 O O . ALA A 1 78 ? 42.009 -5.820 -24.280 1.00 41.34 78 ALA A O 1
ATOM 600 N N . GLY A 1 79 ? 43.608 -5.350 -22.768 1.00 44.19 79 GLY A N 1
ATOM 601 C CA . GLY A 1 79 ? 42.767 -4.544 -21.879 1.00 44.19 79 GLY A CA 1
ATOM 602 C C . GLY A 1 79 ? 42.185 -5.293 -20.675 1.00 44.19 79 GLY A C 1
ATOM 603 O O . GLY A 1 79 ? 41.609 -4.643 -19.811 1.00 44.19 79 GLY A O 1
ATOM 604 N N . ASP A 1 80 ? 42.364 -6.620 -20.556 1.00 48.22 80 ASP A N 1
ATOM 605 C CA . ASP A 1 80 ? 41.948 -7.395 -19.369 1.00 48.22 80 ASP A CA 1
ATOM 606 C C . ASP A 1 80 ? 43.154 -7.673 -18.446 1.00 48.22 80 ASP A C 1
ATOM 608 O O . ASP A 1 80 ? 44.010 -8.519 -18.763 1.00 48.22 80 ASP A O 1
ATOM 612 N N . PRO A 1 81 ? 43.269 -6.984 -17.293 1.00 59.03 81 PRO A N 1
ATOM 613 C CA . PRO A 1 81 ? 44.338 -7.230 -16.344 1.00 59.03 81 PRO A CA 1
ATOM 614 C C . PRO A 1 81 ? 44.061 -8.534 -15.583 1.00 59.03 81 PRO A C 1
ATOM 616 O O . PRO A 1 81 ? 43.156 -8.628 -14.753 1.00 59.03 81 PRO A O 1
ATOM 619 N N . ARG A 1 82 ? 44.891 -9.555 -15.819 1.00 72.19 82 ARG A N 1
ATOM 620 C CA . ARG A 1 82 ? 44.758 -10.879 -15.194 1.00 72.19 82 ARG A CA 1
ATOM 621 C C . ARG A 1 82 ? 45.922 -11.218 -14.273 1.00 72.19 82 ARG A C 1
ATOM 623 O O . ARG A 1 82 ? 47.077 -10.861 -14.507 1.00 72.19 82 ARG A O 1
ATOM 630 N N . LEU A 1 83 ? 45.616 -12.002 -13.244 1.00 81.12 83 LEU A N 1
ATOM 631 C CA . LEU A 1 83 ? 46.604 -12.550 -12.321 1.00 81.12 83 LEU A CA 1
ATOM 632 C C . LEU A 1 83 ? 47.327 -13.761 -12.920 1.00 81.12 83 LEU A C 1
ATOM 634 O O . LEU A 1 83 ? 46.684 -14.748 -13.302 1.00 81.12 83 LEU A O 1
ATOM 638 N N . VAL A 1 84 ? 48.660 -13.700 -12.930 1.00 84.81 84 VAL A N 1
ATOM 639 C CA . VAL A 1 84 ? 49.568 -14.781 -13.337 1.00 84.81 84 VAL A CA 1
ATOM 640 C C . VAL A 1 84 ? 50.445 -15.163 -12.148 1.00 84.81 84 VAL A C 1
ATOM 642 O O . VAL A 1 84 ? 51.121 -14.314 -11.571 1.00 84.81 84 VAL A O 1
ATOM 645 N N . ALA A 1 85 ? 50.432 -16.440 -11.767 1.00 88.06 85 ALA A N 1
ATOM 646 C CA . ALA A 1 85 ? 51.254 -16.973 -10.689 1.00 88.06 85 ALA A CA 1
ATOM 647 C C . ALA A 1 85 ? 52.443 -17.765 -11.243 1.00 88.06 85 ALA A C 1
ATOM 649 O O . ALA A 1 85 ? 52.284 -18.851 -11.801 1.00 88.06 85 ALA A O 1
ATOM 650 N N . HIS A 1 86 ? 53.651 -17.254 -11.037 1.00 89.38 86 HIS A N 1
ATOM 651 C CA . HIS A 1 86 ? 54.898 -17.946 -11.340 1.00 89.38 86 HIS A CA 1
ATOM 652 C C . HIS A 1 86 ? 55.329 -18.770 -10.133 1.00 89.38 86 HIS A C 1
ATOM 654 O O . HIS A 1 86 ? 55.666 -18.233 -9.075 1.00 89.38 86 HIS A O 1
ATOM 660 N N . VAL A 1 87 ? 55.310 -20.089 -10.282 1.00 90.62 87 VAL A N 1
ATOM 661 C CA . VAL A 1 87 ? 55.448 -21.040 -9.178 1.00 90.62 87 VAL A CA 1
ATOM 662 C C . VAL A 1 87 ? 56.642 -21.963 -9.393 1.00 90.62 87 VAL A C 1
ATOM 664 O O . VAL A 1 87 ? 56.894 -22.437 -10.496 1.00 90.62 87 VAL A O 1
ATOM 667 N N . VAL A 1 88 ? 57.397 -22.222 -8.326 1.00 88.19 88 VAL A N 1
ATOM 668 C CA . VAL A 1 88 ? 58.517 -23.174 -8.325 1.00 88.19 88 VAL A CA 1
ATOM 669 C C . VAL A 1 88 ? 58.071 -24.427 -7.575 1.00 88.19 88 VAL A C 1
ATOM 671 O O . VAL A 1 88 ? 57.686 -24.294 -6.408 1.00 88.19 88 VAL A O 1
ATOM 674 N N . PRO A 1 89 ? 58.134 -25.630 -8.169 1.00 88.94 89 PRO A N 1
ATOM 675 C CA . PRO A 1 89 ? 57.702 -26.845 -7.495 1.00 88.94 89 PRO A CA 1
ATOM 676 C C . PRO A 1 89 ? 58.641 -27.211 -6.336 1.00 88.94 89 PRO A C 1
ATOM 678 O O . PRO A 1 89 ? 59.830 -26.868 -6.315 1.00 88.94 89 PRO A O 1
ATOM 681 N N . ALA A 1 90 ? 58.090 -27.893 -5.333 1.00 86.38 90 ALA A N 1
ATOM 682 C CA . ALA A 1 90 ? 58.838 -28.402 -4.187 1.00 86.38 90 ALA A CA 1
ATOM 683 C C . ALA A 1 90 ? 59.821 -29.509 -4.596 1.00 86.38 90 ALA A C 1
ATOM 685 O O . ALA A 1 90 ? 60.940 -29.531 -4.069 1.00 86.38 90 ALA A O 1
ATOM 686 N N . ASP A 1 91 ? 59.438 -30.339 -5.570 1.00 83.69 91 ASP A N 1
ATOM 687 C CA . ASP A 1 91 ? 60.280 -31.320 -6.256 1.00 83.69 91 ASP A CA 1
ATOM 688 C C . ASP A 1 91 ? 60.224 -31.080 -7.774 1.00 83.69 91 ASP A C 1
ATOM 690 O O . ASP A 1 91 ? 59.151 -31.012 -8.366 1.00 83.69 91 ASP A O 1
ATOM 694 N N . GLN A 1 92 ? 61.387 -30.919 -8.404 1.00 77.25 92 GLN A N 1
ATOM 695 C CA . GLN A 1 92 ? 61.485 -30.673 -9.842 1.00 77.25 92 GLN A CA 1
ATOM 696 C C . GLN A 1 92 ? 61.138 -31.906 -10.693 1.00 77.25 92 GLN A C 1
ATOM 698 O O . GLN A 1 92 ? 60.853 -31.737 -11.875 1.00 77.25 92 GLN A O 1
ATOM 703 N N . GLU A 1 93 ? 61.198 -33.125 -10.143 1.00 71.19 93 GLU A N 1
ATOM 704 C CA . GLU A 1 93 ? 60.828 -34.340 -10.887 1.00 71.19 93 GLU A CA 1
ATOM 705 C C . GLU A 1 93 ? 59.305 -34.547 -10.950 1.00 71.19 93 GLU A C 1
ATOM 707 O O . GLU A 1 93 ? 58.814 -35.092 -11.939 1.00 71.19 93 GLU A O 1
ATOM 712 N N . ASP A 1 94 ? 58.569 -34.058 -9.945 1.00 74.50 94 ASP A N 1
ATOM 713 C CA . ASP A 1 94 ? 57.107 -34.185 -9.844 1.00 74.50 94 ASP A CA 1
ATOM 714 C C . ASP A 1 94 ? 56.342 -33.005 -10.483 1.00 74.50 94 ASP A C 1
ATOM 716 O O . ASP A 1 94 ? 55.156 -33.140 -10.790 1.00 74.50 94 ASP A O 1
ATOM 720 N N . GLY A 1 95 ? 57.011 -31.869 -10.726 1.00 80.62 95 GLY A N 1
ATOM 721 C CA . GLY A 1 95 ? 56.418 -30.670 -11.339 1.00 80.62 95 GLY A CA 1
ATOM 722 C C . GLY A 1 95 ? 55.398 -29.955 -10.442 1.00 80.62 95 GLY A C 1
ATOM 723 O O . GLY A 1 95 ? 55.298 -30.227 -9.241 1.00 80.62 95 GLY A O 1
ATOM 724 N N . ILE A 1 96 ? 54.654 -28.990 -10.997 1.00 81.31 96 ILE A N 1
ATOM 725 C CA . ILE A 1 96 ? 53.544 -28.344 -10.269 1.00 81.31 96 ILE A CA 1
ATOM 726 C C . ILE A 1 96 ? 52.237 -29.153 -10.379 1.00 81.31 96 ILE A C 1
ATOM 728 O O . ILE A 1 96 ? 51.993 -29.792 -11.405 1.00 81.31 96 ILE A O 1
ATOM 732 N N . PRO A 1 97 ? 51.352 -29.101 -9.362 1.00 79.94 97 PRO A N 1
ATOM 733 C CA . PRO A 1 97 ? 50.011 -29.675 -9.459 1.00 79.94 97 PRO A CA 1
ATOM 734 C C . PRO A 1 97 ? 49.208 -29.089 -10.623 1.00 79.94 97 PRO A C 1
ATOM 736 O O . PRO A 1 97 ? 49.494 -27.993 -11.115 1.00 79.94 97 PRO A O 1
ATOM 739 N N . ALA A 1 98 ? 48.150 -29.794 -11.033 1.00 77.19 98 ALA A N 1
ATOM 740 C CA . ALA A 1 98 ? 47.258 -29.303 -12.077 1.00 77.19 98 ALA A CA 1
ATOM 741 C C . ALA A 1 98 ? 46.692 -27.922 -11.700 1.00 77.19 98 ALA A C 1
ATOM 743 O O . ALA A 1 98 ? 46.315 -27.684 -10.552 1.00 77.19 98 ALA A O 1
ATOM 744 N N . ALA A 1 99 ? 46.568 -27.014 -12.673 1.00 70.00 99 ALA A N 1
ATOM 745 C CA . ALA A 1 99 ? 46.114 -25.644 -12.416 1.00 70.00 99 ALA A CA 1
ATOM 746 C C . ALA A 1 99 ? 44.752 -25.583 -11.694 1.00 70.00 99 ALA A C 1
ATOM 748 O O . ALA A 1 99 ? 44.534 -24.696 -10.878 1.00 70.00 99 ALA A O 1
ATOM 749 N N . GLY A 1 100 ? 43.850 -26.541 -11.945 1.00 63.53 100 GLY A N 1
ATOM 750 C CA . GLY A 1 100 ? 42.573 -26.651 -11.229 1.00 63.53 100 GLY A CA 1
ATOM 751 C C . GLY A 1 100 ? 42.721 -26.934 -9.729 1.00 63.53 100 GLY A C 1
ATOM 752 O O . GLY A 1 100 ? 41.967 -26.381 -8.938 1.00 63.53 100 GLY A O 1
ATOM 753 N N . GLU A 1 101 ? 43.722 -27.721 -9.332 1.00 81.00 101 GLU A N 1
ATOM 754 C CA . GLU A 1 101 ? 44.028 -28.016 -7.926 1.00 81.00 101 GLU A CA 1
ATOM 755 C C . GLU A 1 101 ? 44.603 -26.784 -7.221 1.00 81.00 101 GLU A C 1
ATOM 757 O O . GLU A 1 101 ? 44.157 -26.428 -6.133 1.00 81.00 101 GLU A O 1
ATOM 762 N N . LEU A 1 102 ? 45.521 -26.063 -7.876 1.00 77.44 102 LEU A N 1
ATOM 763 C CA . LEU A 1 102 ? 46.057 -24.804 -7.350 1.00 77.44 102 LEU A CA 1
ATOM 764 C C . LEU A 1 102 ? 44.978 -23.714 -7.261 1.00 77.44 102 LEU A C 1
ATOM 766 O O . LEU A 1 102 ? 44.947 -22.974 -6.280 1.00 77.44 102 LEU A O 1
ATOM 770 N N . ARG A 1 103 ? 44.055 -23.641 -8.232 1.00 79.31 103 ARG A N 1
ATOM 771 C CA . ARG A 1 103 ? 42.896 -22.733 -8.172 1.00 79.31 103 ARG A CA 1
ATOM 772 C C . ARG A 1 103 ? 41.952 -23.079 -7.033 1.00 79.31 103 ARG A C 1
ATOM 774 O O . ARG A 1 103 ? 41.581 -22.175 -6.298 1.00 79.31 103 ARG A O 1
ATOM 781 N N . ALA A 1 104 ? 41.604 -24.353 -6.857 1.00 74.50 104 ALA A N 1
ATOM 782 C CA . ALA A 1 104 ? 40.767 -24.793 -5.742 1.00 74.50 104 ALA A CA 1
ATOM 783 C C . ALA A 1 104 ? 41.434 -24.473 -4.396 1.00 74.50 104 ALA A C 1
ATOM 785 O O . ALA A 1 104 ? 40.815 -23.887 -3.516 1.00 74.50 104 ALA A O 1
ATOM 786 N N . PHE A 1 105 ? 42.733 -24.748 -4.270 1.00 86.31 105 PHE A N 1
ATOM 787 C CA . PHE A 1 105 ? 43.502 -24.473 -3.059 1.00 86.31 105 PHE A CA 1
ATOM 788 C C . PHE A 1 105 ? 43.559 -22.984 -2.690 1.00 86.31 105 PHE A C 1
ATOM 790 O O . PHE A 1 105 ? 43.551 -22.648 -1.504 1.00 86.31 105 PHE A O 1
ATOM 797 N N . VAL A 1 106 ? 43.645 -22.091 -3.682 1.00 84.56 106 VAL A N 1
ATOM 798 C CA . VAL A 1 106 ? 43.574 -20.639 -3.458 1.00 84.56 106 VAL A CA 1
ATOM 799 C C . VAL A 1 106 ? 42.130 -20.201 -3.200 1.00 84.56 106 VAL A C 1
ATOM 801 O O . VAL A 1 106 ? 41.902 -19.459 -2.253 1.00 84.56 106 VAL A O 1
ATOM 804 N N . GLY A 1 107 ? 41.161 -20.697 -3.974 1.00 74.38 107 GLY A N 1
ATOM 805 C CA . GLY A 1 107 ? 39.737 -20.348 -3.875 1.00 74.38 107 GLY A CA 1
ATOM 806 C C . GLY A 1 107 ? 39.056 -20.803 -2.581 1.00 74.38 107 GLY A C 1
ATOM 807 O O . GLY A 1 107 ? 38.111 -20.173 -2.130 1.00 74.38 107 GLY A O 1
ATOM 808 N N . GLU A 1 108 ? 39.575 -21.837 -1.914 1.00 83.88 108 GLU A N 1
ATOM 809 C CA . GLU A 1 108 ? 39.155 -22.219 -0.556 1.00 83.88 108 GLU A CA 1
ATOM 810 C C . GLU A 1 108 ? 39.524 -21.173 0.513 1.00 83.88 108 GLU A C 1
ATOM 812 O O . GLU A 1 108 ? 39.040 -21.249 1.644 1.00 83.88 108 GLU A O 1
ATOM 817 N N . ARG A 1 109 ? 40.444 -20.245 0.211 1.00 84.38 109 ARG A N 1
ATOM 818 C CA . ARG A 1 109 ? 41.070 -19.340 1.194 1.00 84.38 109 ARG A CA 1
ATOM 819 C C . ARG A 1 109 ? 41.066 -17.872 0.804 1.00 84.38 109 ARG A C 1
ATOM 821 O O . ARG A 1 109 ? 41.253 -17.041 1.688 1.00 84.38 109 ARG A O 1
ATOM 828 N N . LEU A 1 110 ? 40.872 -17.561 -0.472 1.00 80.69 110 LEU A N 1
ATOM 829 C CA . LEU A 1 110 ? 40.791 -16.210 -1.009 1.00 80.69 110 LEU A CA 1
ATOM 830 C C . LEU A 1 110 ? 39.590 -16.091 -1.965 1.00 80.69 110 LEU A C 1
ATOM 832 O O . LEU A 1 110 ? 39.245 -17.074 -2.623 1.00 80.69 110 LEU A O 1
ATOM 836 N N . PRO A 1 111 ? 38.972 -14.901 -2.078 1.00 64.25 111 PRO A N 1
ATOM 837 C CA . PRO A 1 111 ? 37.880 -14.641 -3.018 1.00 64.25 111 PRO A CA 1
ATOM 838 C C . PRO A 1 111 ? 38.248 -14.933 -4.481 1.00 64.25 111 PRO A C 1
ATOM 840 O O . PRO A 1 111 ? 39.410 -14.814 -4.872 1.00 64.25 111 PRO A O 1
ATOM 843 N N . GLY A 1 112 ? 37.249 -15.231 -5.320 1.00 63.03 112 GLY A N 1
ATOM 844 C CA . GLY A 1 112 ? 37.446 -15.638 -6.720 1.00 63.03 112 GLY A CA 1
ATOM 845 C C . GLY A 1 112 ? 38.294 -14.677 -7.568 1.00 63.03 112 GLY A C 1
ATOM 846 O O . GLY A 1 112 ? 39.112 -15.126 -8.367 1.00 63.03 112 GLY A O 1
ATOM 847 N N . PHE A 1 113 ? 38.187 -13.362 -7.349 1.00 68.81 113 PHE A N 1
ATOM 848 C CA . PHE A 1 113 ? 38.984 -12.347 -8.059 1.00 68.81 113 PHE A CA 1
ATOM 849 C C . PHE A 1 113 ? 40.474 -12.319 -7.657 1.00 68.81 113 PHE A C 1
ATOM 851 O O . PHE A 1 113 ? 41.293 -11.746 -8.371 1.00 68.81 113 PHE A O 1
ATOM 858 N N . MET A 1 114 ? 40.843 -12.939 -6.530 1.00 77.12 114 MET A N 1
ATOM 859 C CA . MET A 1 114 ? 42.232 -13.116 -6.081 1.00 77.12 114 MET A CA 1
ATOM 860 C C . MET A 1 114 ? 42.847 -14.440 -6.553 1.00 77.12 114 MET A C 1
ATOM 862 O O . MET A 1 114 ? 44.026 -14.690 -6.302 1.00 77.12 114 MET A O 1
ATOM 866 N N . VAL A 1 115 ? 42.081 -15.300 -7.232 1.00 83.38 115 VAL A N 1
ATOM 867 C CA . VAL A 1 115 ? 42.568 -16.586 -7.741 1.00 83.38 115 VAL A CA 1
ATOM 868 C C . VAL A 1 115 ? 43.310 -16.365 -9.067 1.00 83.38 115 VAL A C 1
ATOM 870 O O . VAL A 1 115 ? 42.702 -15.907 -10.036 1.00 83.38 115 VAL A O 1
ATOM 873 N N . PRO A 1 116 ? 44.610 -16.713 -9.174 1.00 82.19 116 PRO A N 1
ATOM 874 C CA . PRO A 1 116 ? 45.337 -16.584 -10.430 1.00 82.19 116 PRO A CA 1
ATOM 875 C C . PRO A 1 116 ? 44.714 -17.415 -11.549 1.00 82.19 116 PRO A C 1
ATOM 877 O O . PRO A 1 116 ? 44.422 -18.603 -11.397 1.00 82.19 116 PRO A O 1
ATOM 880 N N . SER A 1 117 ? 44.545 -16.780 -12.705 1.00 67.25 117 SER A N 1
ATOM 881 C CA . SER A 1 117 ? 43.963 -17.408 -13.895 1.00 67.25 117 SER A CA 1
ATOM 882 C C . SER A 1 117 ? 44.959 -18.335 -14.603 1.00 67.25 117 SER A C 1
ATOM 884 O O . SER A 1 117 ? 44.559 -19.310 -15.247 1.00 67.25 117 SER A O 1
ATOM 886 N N . VAL A 1 118 ? 46.262 -18.069 -14.435 1.00 75.69 118 VAL A N 1
ATOM 887 C CA . VAL A 1 118 ? 47.365 -18.795 -15.072 1.00 75.69 118 VAL A CA 1
ATOM 888 C C . VAL A 1 118 ? 48.451 -19.137 -14.053 1.00 75.69 118 VAL A C 1
ATOM 890 O O . VAL A 1 118 ? 48.833 -18.295 -13.242 1.00 75.69 118 VAL A O 1
ATOM 893 N N . PHE A 1 119 ? 48.984 -20.359 -14.141 1.00 81.75 119 PHE A N 1
ATOM 894 C CA . PHE A 1 119 ? 50.121 -20.834 -13.352 1.00 81.75 119 PHE A CA 1
ATOM 895 C C . PHE A 1 119 ? 51.277 -21.186 -14.285 1.00 81.75 119 PHE A C 1
ATOM 897 O O . PHE A 1 119 ? 51.111 -21.996 -15.195 1.00 81.75 119 PHE A O 1
ATOM 904 N N . VAL A 1 120 ? 52.439 -20.573 -14.066 1.00 83.00 120 VAL A N 1
ATOM 905 C CA . VAL A 1 120 ? 53.647 -20.785 -14.869 1.00 83.00 120 VAL A CA 1
ATOM 906 C C . VAL A 1 120 ? 54.692 -21.478 -14.005 1.00 83.00 120 VAL A C 1
ATOM 908 O O . VAL A 1 120 ? 55.173 -20.904 -13.028 1.00 83.00 120 VAL A O 1
ATOM 911 N N . GLU A 1 121 ? 55.051 -22.709 -14.364 1.00 85.56 121 GLU A N 1
ATOM 912 C CA . GLU A 1 121 ? 56.115 -23.442 -13.679 1.00 85.56 121 GLU A CA 1
ATOM 913 C C . GLU A 1 121 ? 57.495 -22.846 -13.999 1.00 85.56 121 GLU A C 1
ATOM 915 O O . GLU A 1 121 ? 57.859 -22.663 -15.163 1.00 85.56 121 GLU A O 1
ATOM 920 N N . LEU A 1 122 ? 58.288 -22.585 -12.958 1.00 82.06 122 LEU A N 1
ATOM 921 C CA . LEU A 1 122 ? 59.674 -22.141 -13.056 1.00 82.06 122 LEU A CA 1
ATOM 922 C C . LEU A 1 122 ? 60.627 -23.124 -12.371 1.00 82.06 122 LEU A C 1
ATOM 924 O O . LEU A 1 122 ? 60.376 -23.604 -11.268 1.00 82.06 122 LEU A O 1
ATOM 928 N N . ALA A 1 123 ? 61.809 -23.322 -12.960 1.00 78.50 123 ALA A N 1
ATOM 929 C CA . ALA A 1 123 ? 62.887 -24.069 -12.310 1.00 78.50 123 ALA A CA 1
ATOM 930 C C . ALA A 1 123 ? 63.446 -23.336 -11.068 1.00 78.50 123 ALA A C 1
ATOM 932 O O . ALA A 1 123 ? 63.836 -23.970 -10.090 1.00 78.50 123 ALA A O 1
ATOM 933 N N . ALA A 1 124 ? 63.489 -21.999 -11.094 1.00 81.50 124 ALA A N 1
ATOM 934 C CA . ALA A 1 124 ? 63.843 -21.137 -9.964 1.00 81.50 124 ALA A CA 1
ATOM 935 C C . ALA A 1 124 ? 63.349 -19.700 -10.212 1.00 81.50 124 ALA A C 1
ATOM 937 O O . ALA A 1 124 ? 63.214 -19.288 -11.364 1.00 81.50 124 ALA A O 1
ATOM 938 N N . LEU A 1 125 ? 63.128 -18.921 -9.145 1.00 84.88 125 LEU A N 1
ATOM 939 C CA . LEU A 1 125 ? 62.790 -17.498 -9.271 1.00 84.88 125 LEU A CA 1
ATOM 940 C C . LEU A 1 125 ? 64.013 -16.683 -9.738 1.00 84.88 125 LEU A C 1
ATOM 942 O O . LEU A 1 125 ? 65.097 -16.853 -9.168 1.00 84.88 125 LEU A O 1
ATOM 946 N N . PRO A 1 126 ? 63.867 -15.774 -10.720 1.00 80.25 126 PRO A N 1
ATOM 947 C CA . PRO A 1 126 ? 64.935 -14.858 -11.101 1.00 80.25 126 PRO A CA 1
ATOM 948 C C . PRO A 1 126 ? 65.204 -13.867 -9.960 1.00 80.25 126 PRO A C 1
ATOM 950 O O . PRO A 1 126 ? 64.279 -13.280 -9.397 1.00 80.25 126 PRO A O 1
ATOM 953 N N . LEU A 1 127 ? 66.476 -13.685 -9.596 1.00 81.44 127 LEU A N 1
ATOM 954 C CA . LEU A 1 127 ? 66.900 -12.789 -8.516 1.00 81.44 127 LEU A CA 1
ATOM 955 C C . LEU A 1 127 ? 67.817 -11.685 -9.056 1.00 81.44 127 LEU A C 1
ATOM 957 O O . LEU A 1 127 ? 68.741 -11.941 -9.825 1.00 81.44 127 LEU A O 1
ATOM 961 N N . THR A 1 128 ? 67.609 -10.464 -8.577 1.00 75.00 128 THR A N 1
ATOM 962 C CA . THR A 1 128 ? 68.518 -9.324 -8.746 1.00 75.00 128 THR A CA 1
ATOM 963 C C . THR A 1 128 ? 69.869 -9.579 -8.049 1.00 75.00 128 THR A C 1
ATOM 965 O O . THR A 1 128 ? 69.944 -10.391 -7.121 1.00 75.00 128 THR A O 1
ATOM 968 N N . PRO A 1 129 ? 70.943 -8.827 -8.376 1.00 65.56 129 PRO A N 1
ATOM 969 C CA . PRO A 1 129 ? 72.246 -8.937 -7.701 1.00 65.56 129 PRO A CA 1
ATOM 970 C C . PRO A 1 129 ? 72.213 -8.734 -6.173 1.00 65.56 129 PRO A C 1
ATOM 972 O O . PRO A 1 129 ? 73.143 -9.135 -5.480 1.00 65.56 129 PRO A O 1
ATOM 975 N N . ASN A 1 130 ? 71.139 -8.131 -5.649 1.00 62.03 130 ASN A N 1
ATOM 976 C CA . ASN A 1 130 ? 70.914 -7.895 -4.220 1.00 62.03 130 ASN A CA 1
ATOM 977 C C . ASN A 1 130 ? 70.052 -8.985 -3.548 1.00 62.03 130 ASN A C 1
ATOM 979 O O . ASN A 1 130 ? 69.631 -8.807 -2.407 1.00 62.03 130 ASN A O 1
ATOM 983 N N . GLY A 1 131 ? 69.749 -10.088 -4.241 1.00 60.03 131 GLY A N 1
ATOM 984 C CA . GLY A 1 131 ? 68.997 -11.224 -3.696 1.00 60.03 131 GLY A CA 1
ATOM 985 C C . GLY A 1 131 ? 67.478 -11.031 -3.610 1.00 60.03 131 GLY A C 1
ATOM 986 O O . GLY A 1 131 ? 66.806 -11.864 -3.010 1.00 60.03 131 GLY A O 1
ATOM 987 N N . LYS A 1 132 ? 66.922 -9.960 -4.196 1.00 71.31 132 LYS A N 1
ATOM 988 C CA . LYS A 1 132 ? 65.465 -9.752 -4.331 1.00 71.31 132 LYS A CA 1
ATOM 989 C C . LYS A 1 132 ? 64.948 -10.347 -5.639 1.00 71.31 132 LYS A C 1
ATOM 991 O O . LYS A 1 132 ? 65.693 -10.321 -6.613 1.00 71.31 132 LYS A O 1
ATOM 996 N N . VAL A 1 133 ? 63.693 -10.799 -5.674 1.00 78.56 133 VAL A N 1
ATOM 997 C CA . VAL A 1 133 ? 63.024 -11.278 -6.899 1.00 78.56 133 VAL A CA 1
ATOM 998 C C . VAL A 1 133 ? 63.023 -10.191 -7.974 1.00 78.56 133 VAL A C 1
ATOM 1000 O O . VAL A 1 133 ? 62.632 -9.055 -7.711 1.00 78.56 133 VAL A O 1
ATOM 1003 N N . ASP A 1 134 ? 63.465 -10.549 -9.176 1.00 79.31 134 ASP A N 1
ATOM 1004 C CA . ASP A 1 134 ? 63.452 -9.690 -10.357 1.00 79.31 134 ASP A CA 1
ATOM 1005 C C . ASP A 1 134 ? 62.169 -9.932 -11.167 1.00 79.31 134 ASP A C 1
ATOM 1007 O O . ASP A 1 134 ? 62.124 -10.778 -12.059 1.00 79.31 134 ASP A O 1
ATOM 1011 N N . ARG A 1 135 ? 61.094 -9.213 -10.814 1.00 79.25 135 ARG A N 1
ATOM 1012 C CA . ARG A 1 135 ? 59.763 -9.378 -11.430 1.00 79.25 135 ARG A CA 1
ATOM 1013 C C . ARG A 1 135 ? 59.744 -9.055 -12.930 1.00 79.25 135 ARG A C 1
ATOM 1015 O O . ARG A 1 135 ? 58.925 -9.612 -13.646 1.00 79.25 135 ARG A O 1
ATOM 1022 N N . ALA A 1 136 ? 60.663 -8.216 -13.414 1.00 70.19 136 ALA A N 1
ATOM 1023 C CA . ALA A 1 136 ? 60.761 -7.865 -14.833 1.00 70.19 136 ALA A CA 1
ATOM 1024 C C . ALA A 1 136 ? 61.386 -8.983 -15.691 1.00 70.19 136 ALA A C 1
ATOM 1026 O O . ALA A 1 136 ? 61.295 -8.941 -16.915 1.00 70.19 136 ALA A O 1
ATOM 1027 N N . ALA A 1 137 ? 62.027 -9.974 -15.062 1.00 75.62 137 ALA A N 1
ATOM 1028 C CA . ALA A 1 137 ? 62.671 -11.105 -15.728 1.00 75.62 137 ALA A CA 1
ATOM 1029 C C . ALA A 1 137 ? 61.812 -12.389 -15.728 1.00 75.62 137 ALA A C 1
ATOM 1031 O O . ALA A 1 137 ? 62.309 -13.456 -16.098 1.00 75.62 137 ALA A O 1
ATOM 1032 N N . LEU A 1 138 ? 60.551 -12.312 -15.286 1.00 79.81 138 LEU A N 1
ATOM 1033 C CA . LEU A 1 138 ? 59.612 -13.436 -15.296 1.00 79.81 138 LEU A CA 1
ATOM 1034 C C . LEU A 1 138 ? 59.087 -13.696 -16.726 1.00 79.81 138 LEU A C 1
ATOM 1036 O O . LEU A 1 138 ? 58.822 -12.743 -17.457 1.00 79.81 138 LEU A O 1
ATOM 1040 N N . PRO A 1 139 ? 58.962 -14.965 -17.162 1.00 73.19 139 PRO A N 1
ATOM 1041 C CA . PRO A 1 139 ? 58.504 -15.297 -18.511 1.00 73.19 139 PRO A CA 1
ATOM 1042 C C . PRO A 1 139 ? 56.984 -15.123 -18.677 1.00 73.19 139 PRO A C 1
ATOM 1044 O O . PRO A 1 139 ? 56.220 -15.406 -17.753 1.00 73.19 139 PRO A O 1
ATOM 1047 N N . ALA A 1 140 ? 56.565 -14.724 -19.883 1.00 62.25 140 ALA A N 1
ATOM 1048 C CA . ALA A 1 140 ? 55.162 -14.577 -20.277 1.00 62.25 140 ALA A CA 1
ATOM 1049 C C . ALA A 1 140 ? 54.459 -15.948 -20.498 1.00 62.25 140 ALA A C 1
ATOM 1051 O O . ALA A 1 140 ? 55.117 -16.919 -20.891 1.00 62.25 140 ALA A O 1
ATOM 1052 N N . PRO A 1 141 ? 53.134 -16.055 -20.279 1.00 60.88 141 PRO A N 1
ATOM 1053 C CA . PRO A 1 141 ? 52.369 -17.308 -20.190 1.00 60.88 141 PRO A CA 1
ATOM 1054 C C . PRO A 1 141 ? 52.025 -18.016 -21.516 1.00 60.88 141 PRO A C 1
ATOM 1056 O O . PRO A 1 141 ? 51.423 -19.093 -21.482 1.00 60.88 141 PRO A O 1
ATOM 1059 N N . ASP A 1 142 ? 52.406 -17.480 -22.678 1.00 47.44 142 ASP A N 1
ATOM 1060 C CA . ASP A 1 142 ? 51.961 -17.970 -24.000 1.00 47.44 142 ASP A CA 1
ATOM 1061 C C . ASP A 1 142 ? 52.423 -19.394 -24.379 1.00 47.44 142 ASP A C 1
ATOM 1063 O O . ASP A 1 142 ? 51.974 -19.952 -25.379 1.00 47.44 142 ASP A O 1
ATOM 1067 N N . ALA A 1 143 ? 53.281 -20.040 -23.586 1.00 40.22 143 ALA A N 1
ATOM 1068 C CA . ALA A 1 143 ? 53.824 -21.359 -23.913 1.00 40.22 143 ALA A CA 1
ATOM 1069 C C . ALA A 1 143 ? 53.020 -22.571 -23.377 1.00 40.22 143 ALA A C 1
ATOM 1071 O O . ALA A 1 143 ? 53.390 -23.699 -23.700 1.00 40.22 143 ALA A O 1
ATOM 1072 N N . ALA A 1 144 ? 51.951 -22.398 -22.577 1.00 40.69 144 ALA A N 1
ATOM 1073 C CA . ALA A 1 144 ? 51.391 -23.509 -21.776 1.00 40.69 144 ALA A CA 1
ATOM 1074 C C . ALA A 1 144 ? 49.845 -23.645 -21.717 1.00 40.69 144 ALA A C 1
ATOM 1076 O O . ALA A 1 144 ? 49.309 -24.128 -20.722 1.00 40.69 144 ALA A O 1
ATOM 1077 N N . ARG A 1 145 ? 49.089 -23.269 -22.762 1.00 41.03 145 ARG A N 1
ATOM 1078 C CA . ARG A 1 145 ? 47.601 -23.327 -22.772 1.00 41.03 145 ARG A CA 1
ATOM 1079 C C . ARG A 1 145 ? 46.950 -24.614 -23.331 1.00 41.03 145 ARG A C 1
ATOM 1081 O O . ARG A 1 145 ? 45.796 -24.583 -23.734 1.00 41.03 145 ARG A O 1
ATOM 1088 N N . GLN A 1 146 ? 47.626 -25.766 -23.325 1.00 34.25 146 GLN A N 1
ATOM 1089 C CA . GLN A 1 146 ? 47.071 -27.036 -23.853 1.00 34.25 146 GLN A CA 1
ATOM 1090 C C . GLN A 1 146 ? 46.405 -27.965 -22.805 1.00 34.25 146 GLN A C 1
ATOM 1092 O O . GLN A 1 146 ? 46.426 -29.181 -22.974 1.00 34.25 146 GLN A O 1
ATOM 1097 N N . GLY A 1 147 ? 45.800 -27.462 -21.719 1.00 37.50 147 GLY A N 1
ATOM 1098 C CA . GLY A 1 147 ? 45.282 -28.382 -20.689 1.00 37.50 147 GLY A CA 1
ATOM 1099 C C . GLY A 1 147 ? 44.315 -27.842 -19.638 1.00 37.50 147 GLY A C 1
ATOM 1100 O O . GLY A 1 147 ? 44.528 -28.085 -18.452 1.00 37.50 147 GLY A O 1
ATOM 1101 N N . THR A 1 148 ? 43.237 -27.156 -20.023 1.00 37.94 148 THR A N 1
ATOM 1102 C CA . THR A 1 148 ? 42.094 -26.911 -19.123 1.00 37.94 148 THR A CA 1
ATOM 1103 C C . THR A 1 148 ? 41.041 -28.012 -19.271 1.00 37.94 148 THR A C 1
ATOM 1105 O O . THR A 1 148 ? 40.423 -28.181 -20.316 1.00 37.94 148 THR A O 1
ATOM 1108 N N . THR A 1 149 ? 40.806 -28.772 -18.201 1.00 40.62 149 THR A N 1
ATOM 1109 C CA . THR A 1 149 ? 39.647 -29.667 -18.076 1.00 40.62 149 THR A CA 1
ATOM 1110 C C . THR A 1 149 ? 38.377 -28.825 -17.922 1.00 40.62 149 THR A C 1
ATOM 1112 O O . THR A 1 149 ? 38.197 -28.201 -16.879 1.00 40.62 149 THR A O 1
ATOM 1115 N N . GLY A 1 150 ? 37.541 -28.781 -18.963 1.00 50.16 150 GLY A N 1
ATOM 1116 C CA . GLY A 1 150 ? 36.261 -28.055 -19.005 1.00 50.16 150 GLY A CA 1
ATOM 1117 C C . GLY A 1 150 ? 35.961 -27.481 -20.391 1.00 50.16 150 GLY A C 1
ATOM 1118 O O . GLY A 1 150 ? 34.841 -27.587 -20.873 1.00 50.16 150 GLY A O 1
ATOM 1119 N N . PHE A 1 151 ? 36.993 -26.994 -21.083 1.00 60.38 151 PHE A N 1
ATOM 1120 C CA . PHE A 1 151 ? 36.872 -26.515 -22.455 1.00 60.38 151 PHE A CA 1
ATOM 1121 C C . PHE A 1 151 ? 36.693 -27.700 -23.407 1.00 60.38 151 PHE A C 1
ATOM 1123 O O . PHE A 1 151 ? 37.590 -28.535 -23.562 1.00 60.38 151 PHE A O 1
ATOM 1130 N N . VAL A 1 152 ? 35.519 -27.789 -24.027 1.00 78.50 152 VAL A N 1
ATOM 1131 C CA . VAL A 1 152 ? 35.253 -28.769 -25.079 1.00 78.50 152 VAL A CA 1
ATOM 1132 C C . VAL A 1 152 ? 35.250 -28.039 -26.409 1.00 78.50 152 VAL A C 1
ATOM 1134 O O . VAL A 1 152 ? 34.394 -27.194 -26.633 1.00 78.50 152 VAL A O 1
ATOM 1137 N N . GLU A 1 153 ? 36.183 -28.368 -27.298 1.00 76.94 153 GLU A N 1
ATOM 1138 C CA . GLU A 1 153 ? 36.225 -27.743 -28.623 1.00 76.94 153 GLU A CA 1
ATOM 1139 C C . GLU A 1 153 ? 34.927 -28.001 -29.416 1.00 76.94 153 GLU A C 1
ATOM 1141 O O . GLU A 1 153 ? 34.364 -29.103 -29.329 1.00 76.94 153 GLU A O 1
ATOM 1146 N N . PRO A 1 154 ? 34.454 -27.014 -30.203 1.00 84.12 154 PRO A N 1
ATOM 1147 C CA . PRO A 1 154 ? 33.321 -27.190 -31.103 1.00 84.12 154 PRO A CA 1
ATOM 1148 C C . PRO A 1 154 ? 33.638 -28.243 -32.174 1.00 84.12 154 PRO A C 1
ATOM 1150 O O . PRO A 1 154 ? 34.576 -28.114 -32.964 1.00 84.12 154 PRO A O 1
ATOM 1153 N N . ALA A 1 155 ? 32.843 -29.311 -32.187 1.00 84.81 155 ALA A N 1
ATOM 1154 C CA . ALA A 1 155 ? 33.062 -30.515 -32.983 1.00 84.81 155 ALA A CA 1
ATOM 1155 C C . ALA A 1 155 ? 32.331 -30.497 -34.337 1.00 84.81 155 ALA A C 1
ATOM 1157 O O . ALA A 1 155 ? 32.656 -31.297 -35.220 1.00 84.81 155 ALA A O 1
ATOM 1158 N N . SER A 1 156 ? 31.347 -29.610 -34.515 1.00 87.00 156 SER A N 1
ATOM 1159 C CA . SER A 1 156 ? 30.564 -29.464 -35.747 1.00 87.00 156 SER A CA 1
ATOM 1160 C C . SER A 1 156 ? 30.653 -28.042 -36.312 1.00 87.00 156 SER A C 1
ATOM 1162 O O . SER A 1 156 ? 30.977 -27.097 -35.598 1.00 87.00 156 SER A O 1
ATOM 1164 N N . VAL A 1 157 ? 30.348 -27.881 -37.606 1.00 85.31 157 VAL A N 1
ATOM 1165 C CA . VAL A 1 157 ? 30.284 -26.554 -38.253 1.00 85.31 157 VAL A CA 1
ATOM 1166 C C . VAL A 1 157 ? 29.223 -25.675 -37.581 1.00 85.31 157 VAL A C 1
ATOM 1168 O O . VAL A 1 157 ? 29.447 -24.486 -37.387 1.00 85.31 157 VAL A O 1
ATOM 1171 N N . THR A 1 158 ? 28.098 -26.266 -37.171 1.00 85.31 158 THR A N 1
ATOM 1172 C CA . THR A 1 158 ? 27.036 -25.570 -36.436 1.00 85.31 158 THR A CA 1
ATOM 1173 C C . THR A 1 158 ? 27.515 -25.103 -35.062 1.00 85.31 158 THR A C 1
ATOM 1175 O O . THR A 1 158 ? 27.272 -23.956 -34.706 1.00 85.31 158 THR A O 1
ATOM 1178 N N . GLU A 1 159 ? 28.254 -25.939 -34.320 1.00 90.44 159 GLU A N 1
ATOM 1179 C CA . GLU A 1 159 ? 28.865 -25.545 -33.040 1.00 90.44 159 GLU A CA 1
ATOM 1180 C C . GLU A 1 159 ? 29.873 -24.394 -33.227 1.00 90.44 159 GLU A C 1
ATOM 1182 O O . GLU A 1 159 ? 29.858 -23.449 -32.448 1.00 90.44 159 GLU A O 1
ATOM 1187 N N . GLN A 1 160 ? 30.703 -24.422 -34.278 1.00 86.25 160 GLN A N 1
ATOM 1188 C CA . GLN A 1 160 ? 31.682 -23.359 -34.569 1.00 86.25 160 GLN A CA 1
ATOM 1189 C C . GLN A 1 160 ? 31.010 -22.017 -34.878 1.00 86.25 160 GLN A C 1
ATOM 1191 O O . GLN A 1 160 ? 31.368 -20.994 -34.304 1.00 86.25 160 GLN A O 1
ATOM 1196 N N . LEU A 1 161 ? 29.999 -22.031 -35.746 1.00 85.12 161 LEU A N 1
ATOM 1197 C CA . LEU A 1 161 ? 29.246 -20.832 -36.106 1.00 85.12 161 LEU A CA 1
ATOM 1198 C C . LEU A 1 161 ? 28.426 -20.288 -34.922 1.00 85.12 161 LEU A C 1
ATOM 1200 O O . LEU A 1 161 ? 28.288 -19.078 -34.779 1.00 85.12 161 LEU A O 1
ATOM 1204 N N . LEU A 1 162 ? 27.904 -21.153 -34.045 1.00 87.00 162 LEU A N 1
ATOM 1205 C CA . LEU A 1 162 ? 27.233 -20.713 -32.817 1.00 87.00 162 LEU A CA 1
ATOM 1206 C C . LEU A 1 162 ? 28.203 -20.073 -31.820 1.00 87.00 162 LEU A C 1
ATOM 1208 O O . LEU A 1 162 ? 27.847 -19.059 -31.227 1.00 87.00 162 LEU A O 1
ATOM 1212 N N . VAL A 1 163 ? 29.420 -20.610 -31.679 1.00 88.31 163 VAL A N 1
ATOM 1213 C CA . VAL A 1 163 ? 30.493 -19.976 -30.893 1.00 88.31 163 VAL A CA 1
ATOM 1214 C C . VAL A 1 163 ? 30.792 -18.573 -31.420 1.00 88.31 163 VAL A C 1
ATOM 1216 O O . VAL A 1 163 ? 30.876 -17.643 -30.627 1.00 88.31 163 VAL A O 1
ATOM 1219 N N . GLU A 1 164 ? 30.891 -18.391 -32.740 1.00 82.56 164 GLU A N 1
ATOM 1220 C CA . GLU A 1 164 ? 31.103 -17.069 -33.349 1.00 82.56 164 GLU A CA 1
ATOM 1221 C C . GLU A 1 164 ? 29.941 -16.107 -33.061 1.00 82.56 164 GLU A C 1
ATOM 1223 O O . GLU A 1 164 ? 30.167 -14.952 -32.700 1.00 82.56 164 GLU A O 1
ATOM 1228 N N . VAL A 1 165 ? 28.696 -16.585 -33.171 1.00 82.81 165 VAL A N 1
ATOM 1229 C CA . VAL A 1 165 ? 27.505 -15.788 -32.840 1.00 82.81 165 VAL A CA 1
ATOM 1230 C C . VAL A 1 165 ? 27.524 -15.365 -31.372 1.00 82.81 165 VAL A C 1
ATOM 1232 O O . VAL A 1 165 ? 27.276 -14.198 -31.082 1.00 82.81 165 VAL A O 1
ATOM 1235 N N . TRP A 1 166 ? 27.823 -16.285 -30.455 1.00 82.56 166 TRP A N 1
ATOM 1236 C CA . TRP A 1 166 ? 27.858 -15.998 -29.023 1.00 82.56 166 TRP A CA 1
ATOM 1237 C C . TRP A 1 166 ? 29.003 -15.069 -28.652 1.00 82.56 166 TRP A C 1
ATOM 1239 O O . TRP A 1 166 ? 28.762 -14.101 -27.944 1.00 82.56 166 TRP A O 1
ATOM 1249 N N . ALA A 1 167 ? 30.209 -15.291 -29.177 1.00 73.00 167 ALA A N 1
ATOM 1250 C CA . ALA A 1 167 ? 31.352 -14.414 -28.940 1.00 73.00 167 ALA A CA 1
ATOM 1251 C C . ALA A 1 167 ? 31.047 -12.979 -29.396 1.00 73.00 167 ALA A C 1
ATOM 1253 O O . ALA A 1 167 ? 31.320 -12.021 -28.679 1.00 73.00 167 ALA A O 1
ATOM 1254 N N . ALA A 1 168 ? 30.383 -12.827 -30.546 1.00 68.12 168 ALA A N 1
ATOM 1255 C CA . ALA A 1 168 ? 29.994 -11.524 -31.073 1.00 68.12 168 ALA A CA 1
ATOM 1256 C C . ALA A 1 168 ? 28.840 -10.845 -30.310 1.00 68.12 168 ALA A C 1
ATOM 1258 O O . ALA A 1 168 ? 28.610 -9.655 -30.525 1.00 68.12 168 ALA A O 1
ATOM 1259 N N . VAL A 1 169 ? 28.053 -11.580 -29.517 1.00 68.69 169 VAL A N 1
ATOM 1260 C CA . VAL A 1 169 ? 26.957 -11.018 -28.701 1.00 68.69 169 VAL A CA 1
ATOM 1261 C C . VAL A 1 169 ? 27.413 -10.762 -27.265 1.00 68.69 169 VAL A C 1
ATOM 1263 O O . VAL A 1 169 ? 27.082 -9.728 -26.704 1.00 68.69 169 VAL A O 1
ATOM 1266 N N . LEU A 1 170 ? 28.161 -11.695 -26.679 1.00 62.16 170 LEU A N 1
ATOM 1267 C CA . LEU A 1 170 ? 28.605 -11.654 -25.286 1.00 62.16 170 LEU A CA 1
ATOM 1268 C C . LEU A 1 170 ? 29.911 -10.870 -25.103 1.00 62.16 170 LEU A C 1
ATOM 1270 O O . LEU A 1 170 ? 30.234 -10.497 -23.984 1.00 62.16 170 LEU A O 1
ATOM 1274 N N . GLY A 1 171 ? 30.687 -10.652 -26.171 1.00 54.78 171 GLY A N 1
ATOM 1275 C CA . GLY A 1 171 ? 32.002 -10.009 -26.079 1.00 54.78 171 GLY A CA 1
ATOM 1276 C C . GLY A 1 171 ? 33.080 -10.891 -25.436 1.00 54.78 171 GLY A C 1
ATOM 1277 O O . GLY A 1 171 ? 34.097 -10.383 -24.976 1.00 54.78 171 GLY A O 1
ATOM 1278 N N . VAL A 1 172 ? 32.864 -12.212 -25.384 1.00 60.06 172 VAL A N 1
ATOM 1279 C CA . VAL A 1 172 ? 33.755 -13.175 -24.715 1.00 60.06 172 VAL A CA 1
ATOM 1280 C C . VAL A 1 172 ? 34.435 -14.087 -25.741 1.00 60.06 172 VAL A C 1
ATOM 1282 O O . VAL A 1 172 ? 33.768 -14.759 -26.528 1.00 60.06 172 VAL A O 1
ATOM 1285 N N . ASP A 1 173 ? 35.770 -14.152 -25.701 1.00 64.69 173 ASP A N 1
ATOM 1286 C CA . ASP A 1 173 ? 36.582 -15.063 -26.518 1.00 64.69 173 ASP A CA 1
ATOM 1287 C C . ASP A 1 173 ? 36.746 -16.450 -25.873 1.00 64.69 173 ASP A C 1
ATOM 1289 O O . ASP A 1 173 ? 36.769 -16.606 -24.653 1.00 64.69 173 ASP A O 1
ATOM 1293 N N . GLY A 1 174 ? 36.969 -17.475 -26.704 1.00 64.69 174 GLY A N 1
ATOM 1294 C CA . GLY A 1 174 ? 37.334 -18.815 -26.226 1.00 64.69 174 GLY A CA 1
ATOM 1295 C C . GLY A 1 174 ? 36.169 -19.646 -25.679 1.00 64.69 174 GLY A C 1
ATOM 1296 O O . GLY A 1 174 ? 36.399 -20.498 -24.823 1.00 64.69 174 GLY A O 1
ATOM 1297 N N . ILE A 1 175 ? 34.954 -19.423 -26.190 1.00 76.38 175 ILE A N 1
ATOM 1298 C CA . ILE A 1 175 ? 33.739 -20.173 -25.836 1.00 76.38 175 ILE A CA 1
ATOM 1299 C C . ILE A 1 175 ? 33.843 -21.631 -26.318 1.00 76.38 175 ILE A C 1
ATOM 1301 O O . ILE A 1 175 ? 34.082 -21.912 -27.496 1.00 76.38 175 ILE A O 1
ATOM 1305 N N . GLY A 1 176 ? 33.669 -22.569 -25.392 1.00 81.00 176 GLY A N 1
ATOM 1306 C CA . GLY A 1 176 ? 33.605 -24.005 -25.621 1.00 81.00 176 GLY A CA 1
ATOM 1307 C C . GLY A 1 176 ? 32.192 -24.504 -25.933 1.00 81.00 176 GLY A C 1
ATOM 1308 O O . GLY A 1 176 ? 31.179 -23.911 -25.584 1.00 81.00 176 GLY A O 1
ATOM 1309 N N . ALA A 1 177 ? 32.104 -25.678 -26.554 1.00 84.88 177 ALA A N 1
ATOM 1310 C CA . ALA A 1 177 ? 30.847 -26.312 -26.945 1.00 84.88 177 ALA A CA 1
ATOM 1311 C C . ALA A 1 177 ? 29.943 -26.721 -25.764 1.00 84.88 177 ALA A C 1
ATOM 1313 O O . ALA A 1 177 ? 28.774 -27.040 -25.970 1.00 84.88 177 ALA A O 1
ATOM 1314 N N . ALA A 1 178 ? 30.490 -26.793 -24.550 1.00 82.44 178 ALA A N 1
ATOM 1315 C CA . ALA A 1 178 ? 29.751 -27.128 -23.334 1.00 82.44 178 ALA A CA 1
ATOM 1316 C C . ALA A 1 178 ? 29.459 -25.900 -22.458 1.00 82.44 178 ALA A C 1
ATOM 1318 O O . ALA A 1 178 ? 28.870 -26.073 -21.396 1.00 82.44 178 ALA A O 1
ATOM 1319 N N . ASP A 1 179 ? 29.872 -24.705 -22.888 1.00 75.38 179 ASP A N 1
ATOM 1320 C CA . ASP A 1 179 ? 29.681 -23.486 -22.111 1.00 75.38 179 ASP A CA 1
ATOM 1321 C C . ASP A 1 179 ? 28.220 -23.037 -22.200 1.00 75.38 179 ASP A C 1
ATOM 1323 O O . ASP A 1 179 ? 27.586 -23.147 -23.258 1.00 75.38 179 ASP A O 1
ATOM 1327 N N . ASP A 1 180 ? 27.697 -22.563 -21.072 1.00 79.12 180 ASP A N 1
ATOM 1328 C CA . ASP A 1 180 ? 26.319 -22.111 -20.903 1.00 79.12 180 ASP A CA 1
ATOM 1329 C C . ASP A 1 180 ? 26.196 -20.607 -21.192 1.00 79.12 180 ASP A C 1
ATOM 1331 O O . ASP A 1 180 ? 26.984 -19.794 -20.706 1.00 79.12 180 ASP A O 1
ATOM 1335 N N . PHE A 1 181 ? 25.195 -20.229 -21.987 1.00 75.50 181 PHE A N 1
ATOM 1336 C CA . PHE A 1 181 ? 24.960 -18.853 -22.422 1.00 75.50 181 PHE A CA 1
ATOM 1337 C C . PHE A 1 181 ? 24.786 -17.880 -21.251 1.00 75.50 181 PHE A C 1
ATOM 1339 O O . PHE A 1 181 ? 25.300 -16.763 -21.288 1.00 75.50 181 PHE A O 1
ATOM 1346 N N . PHE A 1 182 ? 24.056 -18.292 -20.215 1.00 67.75 182 PHE A N 1
ATOM 1347 C CA . PHE A 1 182 ? 23.737 -17.458 -19.062 1.00 67.75 182 PHE A CA 1
ATOM 1348 C C . PHE A 1 182 ? 24.902 -17.412 -18.067 1.00 67.75 182 PHE A C 1
ATOM 1350 O O . PHE A 1 182 ? 25.108 -16.385 -17.422 1.00 67.75 182 PHE A O 1
ATOM 1357 N N . GLU A 1 183 ? 25.718 -18.470 -17.982 1.00 60.06 183 GLU A N 1
ATOM 1358 C CA . GLU A 1 183 ? 26.966 -18.450 -17.197 1.00 60.06 183 GLU A CA 1
ATOM 1359 C C . GLU A 1 183 ? 28.029 -17.522 -17.798 1.00 60.06 183 GLU A C 1
ATOM 1361 O O . GLU A 1 183 ? 28.845 -16.960 -17.068 1.00 60.06 183 GLU A O 1
ATOM 1366 N N . LEU A 1 184 ? 27.984 -17.303 -19.113 1.00 61.59 184 LEU A N 1
ATOM 1367 C CA . LEU A 1 184 ? 28.847 -16.356 -19.822 1.00 61.59 184 LEU A CA 1
ATOM 1368 C C . LEU A 1 184 ? 28.336 -14.901 -19.779 1.00 61.59 184 LEU A C 1
ATOM 1370 O O . LEU A 1 184 ? 28.840 -14.059 -20.516 1.00 61.59 184 LEU A O 1
ATOM 1374 N N . GLY A 1 185 ? 27.345 -14.593 -18.934 1.00 54.72 185 GLY A N 1
ATOM 1375 C CA . GLY A 1 185 ? 26.780 -13.243 -18.793 1.00 54.72 185 GLY A CA 1
ATOM 1376 C C . GLY A 1 185 ? 25.596 -12.948 -19.718 1.00 54.72 185 GLY A C 1
ATOM 1377 O O . GLY A 1 185 ? 25.121 -11.815 -19.779 1.00 54.72 185 GLY A O 1
ATOM 1378 N N . GLY A 1 186 ? 25.077 -13.953 -20.427 1.00 60.09 186 GLY A N 1
ATOM 1379 C CA . GLY A 1 186 ? 23.888 -13.817 -21.257 1.00 60.09 186 GLY A CA 1
ATOM 1380 C C . GLY A 1 186 ? 22.629 -13.488 -20.449 1.00 60.09 186 GLY A C 1
ATOM 1381 O O . GLY A 1 186 ? 22.360 -14.071 -19.402 1.00 60.09 186 GLY A O 1
ATOM 1382 N N . HIS A 1 187 ? 21.801 -12.582 -20.966 1.00 61.88 187 HIS A N 1
ATOM 1383 C CA . HIS A 1 187 ? 20.475 -12.261 -20.424 1.00 61.88 187 HIS A CA 1
ATOM 1384 C C . HIS A 1 187 ? 19.424 -12.214 -21.543 1.00 61.88 187 HIS A C 1
ATOM 1386 O O . HIS A 1 187 ? 19.754 -12.326 -22.721 1.00 61.88 187 HIS A O 1
ATOM 1392 N N . SER A 1 188 ? 18.141 -12.047 -21.204 1.00 60.84 188 SER A N 1
ATOM 1393 C CA . SER A 1 188 ? 17.012 -12.170 -22.152 1.00 60.84 188 SER A CA 1
ATOM 1394 C C . SER A 1 188 ? 17.111 -11.265 -23.396 1.00 60.84 188 SER A C 1
ATOM 1396 O O . SER A 1 188 ? 16.626 -11.624 -24.471 1.00 60.84 188 SER A O 1
ATOM 1398 N N . LEU A 1 189 ? 17.771 -10.108 -23.278 1.00 61.19 189 LEU A N 1
ATOM 1399 C CA . LEU A 1 189 ? 18.010 -9.193 -24.399 1.00 61.19 189 LEU A CA 1
ATOM 1400 C C . LEU A 1 189 ? 19.080 -9.742 -25.357 1.00 61.19 189 LEU A C 1
ATOM 1402 O O . LEU A 1 189 ? 18.816 -9.869 -26.551 1.00 61.19 189 LEU A O 1
ATOM 1406 N N . LEU A 1 190 ? 20.236 -10.158 -24.827 1.00 67.94 190 LEU A N 1
ATOM 1407 C CA . LEU A 1 190 ? 21.300 -10.817 -25.595 1.00 67.94 190 LEU A CA 1
ATOM 1408 C C . LEU A 1 190 ? 20.811 -12.139 -26.198 1.00 67.94 190 LEU A C 1
ATOM 1410 O O . LEU A 1 190 ? 21.114 -12.459 -27.341 1.00 67.94 190 LEU A O 1
ATOM 1414 N N . ALA A 1 191 ? 19.973 -12.878 -25.473 1.00 71.88 191 ALA A N 1
ATOM 1415 C CA . ALA A 1 191 ? 19.330 -14.093 -25.956 1.00 71.88 191 ALA A CA 1
ATOM 1416 C C . ALA A 1 191 ? 18.480 -13.835 -27.213 1.00 71.88 191 ALA A C 1
ATOM 1418 O O . ALA A 1 191 ? 18.515 -14.612 -28.167 1.00 71.88 191 ALA A O 1
ATOM 1419 N N . THR A 1 192 ? 17.756 -12.712 -27.252 1.00 67.81 192 THR A N 1
ATOM 1420 C CA . THR A 1 192 ? 16.972 -12.306 -28.428 1.00 67.81 192 THR A CA 1
ATOM 1421 C C . THR A 1 192 ? 17.883 -11.959 -29.613 1.00 67.81 192 THR A C 1
ATOM 1423 O O . THR A 1 192 ? 17.598 -12.367 -30.741 1.00 67.81 192 THR A O 1
ATOM 1426 N N . GLN A 1 193 ? 19.017 -11.290 -29.367 1.00 71.00 193 GLN A N 1
ATOM 1427 C CA . GLN A 1 193 ? 20.031 -11.026 -30.398 1.00 71.00 193 GLN A CA 1
ATOM 1428 C C . GLN A 1 193 ? 20.662 -12.319 -30.929 1.00 71.00 193 GLN A C 1
ATOM 1430 O O . GLN A 1 193 ? 20.792 -12.485 -32.142 1.00 71.00 193 GLN A O 1
ATOM 1435 N N . VAL A 1 194 ? 20.990 -13.272 -30.050 1.00 80.00 194 VAL A N 1
ATOM 1436 C CA . VAL A 1 194 ? 21.487 -14.599 -30.441 1.00 80.00 194 VAL A CA 1
ATOM 1437 C C . VAL A 1 194 ? 20.478 -15.311 -31.334 1.00 80.00 194 VAL A C 1
ATOM 1439 O O . VAL A 1 194 ? 20.854 -15.797 -32.397 1.00 80.00 194 VAL A O 1
ATOM 1442 N N . VAL A 1 195 ? 19.194 -15.336 -30.966 1.00 79.31 195 VAL A N 1
ATOM 1443 C CA . VAL A 1 195 ? 18.142 -15.956 -31.788 1.00 79.31 195 VAL A CA 1
ATOM 1444 C C . VAL A 1 195 ? 18.026 -15.278 -33.161 1.00 79.31 195 VAL A C 1
ATOM 1446 O O . VAL A 1 195 ? 17.919 -15.975 -34.174 1.00 79.31 195 VAL A O 1
ATOM 1449 N N . SER A 1 196 ? 18.118 -13.944 -33.227 1.00 71.56 196 SER A N 1
ATOM 1450 C CA . SER A 1 196 ? 18.149 -13.207 -34.502 1.00 71.56 196 SER A CA 1
ATOM 1451 C C . SER A 1 196 ? 19.349 -13.601 -35.364 1.00 71.56 196 SER A C 1
ATOM 1453 O O . SER A 1 196 ? 19.197 -13.945 -36.537 1.00 71.56 196 SER A O 1
ATOM 1455 N N . ARG A 1 197 ? 20.554 -13.619 -34.788 1.00 77.56 197 ARG A N 1
ATOM 1456 C CA . ARG A 1 197 ? 21.783 -13.969 -35.514 1.00 77.56 197 ARG A CA 1
ATOM 1457 C C . ARG A 1 197 ? 21.798 -15.435 -35.945 1.00 77.56 197 ARG A C 1
ATOM 1459 O O . ARG A 1 197 ? 22.267 -15.747 -37.036 1.00 77.56 197 ARG A O 1
ATOM 1466 N N . ILE A 1 198 ? 21.207 -16.338 -35.161 1.00 80.94 198 ILE A N 1
ATOM 1467 C CA . ILE A 1 198 ? 20.998 -17.737 -35.563 1.00 80.94 198 ILE A CA 1
ATOM 1468 C C . ILE A 1 198 ? 20.109 -17.813 -36.805 1.00 80.94 198 ILE A C 1
ATOM 1470 O O . ILE A 1 198 ? 20.408 -18.560 -37.740 1.00 80.94 198 ILE A O 1
ATOM 1474 N N . ARG A 1 199 ? 19.042 -17.013 -36.859 1.00 74.50 199 ARG A N 1
ATOM 1475 C CA . ARG A 1 199 ? 18.183 -16.935 -38.041 1.00 74.50 199 ARG A CA 1
ATOM 1476 C C . ARG A 1 199 ? 18.947 -16.436 -39.268 1.00 74.50 199 ARG A C 1
ATOM 1478 O O . ARG A 1 199 ? 18.748 -16.985 -40.349 1.00 74.50 199 ARG A O 1
ATOM 1485 N N . GLU A 1 200 ? 19.810 -15.438 -39.121 1.00 71.19 200 GLU A N 1
ATOM 1486 C CA . GLU A 1 200 ? 20.623 -14.906 -40.223 1.00 71.19 200 GLU A CA 1
ATOM 1487 C C . GLU A 1 200 ? 21.657 -15.921 -40.731 1.00 71.19 200 GLU A C 1
ATOM 1489 O O . GLU A 1 200 ? 21.747 -16.165 -41.935 1.00 71.19 200 GLU A O 1
ATOM 1494 N N . VAL A 1 201 ? 22.404 -16.547 -39.819 1.00 78.75 201 VAL A N 1
ATOM 1495 C CA . VAL A 1 201 ? 23.512 -17.456 -40.151 1.00 78.75 201 VAL A CA 1
ATOM 1496 C C . VAL A 1 201 ? 23.011 -18.811 -40.656 1.00 78.75 201 VAL A C 1
ATOM 1498 O O . VAL A 1 201 ? 23.572 -19.365 -41.602 1.00 78.75 201 VAL A O 1
ATOM 1501 N N . PHE A 1 202 ? 21.943 -19.349 -40.058 1.00 77.25 202 PHE A N 1
ATOM 1502 C CA . PHE A 1 202 ? 21.480 -20.718 -40.316 1.00 77.25 202 PHE A CA 1
ATOM 1503 C C . PHE A 1 202 ? 20.152 -20.807 -41.075 1.00 77.25 202 PHE A C 1
ATOM 1505 O O . PHE A 1 202 ? 19.713 -21.915 -41.385 1.00 77.25 202 PHE A O 1
ATOM 1512 N N . ALA A 1 203 ? 19.489 -19.678 -41.362 1.00 68.06 203 ALA A N 1
ATOM 1513 C CA . ALA A 1 203 ? 18.123 -19.645 -41.903 1.00 68.06 203 ALA A CA 1
ATOM 1514 C C . ALA A 1 203 ? 17.123 -20.488 -41.079 1.00 68.06 203 ALA A C 1
ATOM 1516 O O . ALA A 1 203 ? 16.134 -20.999 -41.610 1.00 68.06 203 ALA A O 1
ATOM 1517 N N . ALA A 1 204 ? 17.391 -20.641 -39.779 1.00 71.88 204 ALA A N 1
ATOM 1518 C CA . ALA A 1 204 ? 16.602 -21.429 -38.845 1.00 71.88 204 ALA A CA 1
ATOM 1519 C C . ALA A 1 204 ? 15.901 -20.503 -37.850 1.00 71.88 204 ALA A C 1
ATOM 1521 O O . ALA A 1 204 ? 16.538 -19.673 -37.209 1.00 71.88 204 ALA A O 1
ATOM 1522 N N . GLU A 1 205 ? 14.587 -20.654 -37.705 1.00 69.75 205 GLU A N 1
ATOM 1523 C CA . GLU A 1 205 ? 13.812 -19.921 -36.707 1.00 69.75 205 GLU A CA 1
ATOM 1524 C C . GLU A 1 205 ? 13.629 -20.806 -35.471 1.00 69.75 205 GLU A C 1
ATOM 1526 O O . GLU A 1 205 ? 13.041 -21.889 -35.551 1.00 69.75 205 GLU A O 1
ATOM 1531 N N . ILE A 1 206 ? 14.174 -20.363 -34.338 1.00 75.75 206 ILE A N 1
ATOM 1532 C CA . ILE A 1 206 ? 14.040 -21.043 -33.050 1.00 75.75 206 ILE A CA 1
ATOM 1533 C C . ILE A 1 206 ? 13.325 -20.115 -32.057 1.00 75.75 206 ILE A C 1
ATOM 1535 O O . ILE A 1 206 ? 13.672 -18.939 -31.972 1.00 75.75 206 ILE A O 1
ATOM 1539 N N . PRO A 1 207 ? 12.320 -20.600 -31.308 1.00 74.44 207 PRO A N 1
ATOM 1540 C CA . PRO A 1 207 ? 11.730 -19.826 -30.220 1.00 74.44 207 PRO A CA 1
ATOM 1541 C C . PRO A 1 207 ? 12.778 -19.468 -29.164 1.00 74.44 207 PRO A C 1
ATOM 1543 O O . PRO A 1 207 ? 13.632 -20.296 -28.857 1.00 74.44 207 PRO A O 1
ATOM 1546 N N . LEU A 1 208 ? 12.664 -18.297 -28.532 1.00 77.06 208 LEU A N 1
ATOM 1547 C CA . LEU A 1 208 ? 13.561 -17.884 -27.442 1.00 77.06 208 LEU A CA 1
ATOM 1548 C C . LEU A 1 208 ? 13.638 -18.925 -26.312 1.00 77.06 208 LEU A C 1
ATOM 1550 O O . LEU A 1 208 ? 14.715 -19.178 -25.779 1.00 77.06 208 LEU A O 1
ATOM 1554 N N . ALA A 1 209 ? 12.516 -19.586 -26.006 1.00 72.88 209 ALA A N 1
ATOM 1555 C CA . ALA A 1 209 ? 12.446 -20.668 -25.022 1.00 72.88 209 ALA A CA 1
ATOM 1556 C C . ALA A 1 209 ? 13.458 -21.798 -25.289 1.00 72.88 209 ALA A C 1
ATOM 1558 O O . ALA A 1 209 ? 13.978 -22.379 -24.346 1.00 72.88 209 ALA A O 1
ATOM 1559 N N . VAL A 1 210 ? 13.806 -22.058 -26.556 1.00 81.44 210 VAL A N 1
ATOM 1560 C CA . VAL A 1 210 ? 14.800 -23.076 -26.925 1.00 81.44 210 VAL A CA 1
ATOM 1561 C C . VAL A 1 210 ? 16.177 -22.747 -26.362 1.00 81.44 210 VAL A C 1
ATOM 1563 O O . VAL A 1 210 ? 16.865 -23.667 -25.944 1.00 81.44 210 VAL A O 1
ATOM 1566 N N . LEU A 1 211 ? 16.581 -21.473 -26.328 1.00 83.62 211 LEU A N 1
ATOM 1567 C CA . LEU A 1 211 ? 17.868 -21.094 -25.740 1.00 83.62 211 LEU A CA 1
ATOM 1568 C C . LEU A 1 211 ? 17.867 -21.305 -24.220 1.00 83.62 211 LEU A C 1
ATOM 1570 O O . LEU A 1 211 ? 18.879 -21.701 -23.665 1.00 83.62 211 LEU A O 1
ATOM 1574 N N . PHE A 1 212 ? 16.729 -21.098 -23.553 1.00 78.88 212 PHE A N 1
ATOM 1575 C CA . PHE A 1 212 ? 16.594 -21.379 -22.120 1.00 78.88 212 PHE A CA 1
ATOM 1576 C C . PHE A 1 212 ? 16.535 -22.882 -21.812 1.00 78.88 212 PHE A C 1
ATOM 1578 O O . PHE A 1 212 ? 17.026 -23.307 -20.773 1.00 78.88 212 PHE A O 1
ATOM 1585 N N . ASP A 1 213 ? 15.931 -23.686 -22.690 1.00 79.31 213 ASP A N 1
ATOM 1586 C CA . ASP A 1 213 ? 15.834 -25.143 -22.521 1.00 79.31 213 ASP A CA 1
ATOM 1587 C C . ASP A 1 213 ? 17.128 -25.874 -22.935 1.00 79.31 213 ASP A C 1
ATOM 1589 O O . ASP A 1 213 ? 17.380 -27.000 -22.501 1.00 79.31 213 ASP A O 1
ATOM 1593 N N . HIS A 1 214 ? 17.933 -25.248 -23.798 1.00 85.56 214 HIS A N 1
ATOM 1594 C CA . HIS A 1 214 ? 19.182 -25.771 -24.354 1.00 85.56 214 HIS A CA 1
ATOM 1595 C C . HIS A 1 214 ? 20.275 -24.691 -24.317 1.00 85.56 214 HIS A C 1
ATOM 1597 O O . HIS A 1 214 ? 20.678 -24.184 -25.370 1.00 85.56 214 HIS A O 1
ATOM 1603 N N . PRO A 1 215 ? 20.737 -24.317 -23.112 1.00 81.94 215 PRO A N 1
ATOM 1604 C CA . PRO A 1 215 ? 21.558 -23.134 -22.902 1.00 81.94 215 PRO A CA 1
ATOM 1605 C C . PRO A 1 215 ? 23.027 -23.339 -23.241 1.00 81.94 215 PRO A C 1
ATOM 1607 O O . PRO A 1 215 ? 23.779 -22.386 -23.116 1.00 81.94 215 PRO A O 1
ATOM 1610 N N . THR A 1 216 ? 23.452 -24.531 -23.676 1.00 87.75 216 THR A N 1
ATOM 1611 C CA . THR A 1 216 ? 24.831 -24.791 -24.114 1.00 87.75 216 THR A CA 1
ATOM 1612 C C . THR A 1 216 ? 24.960 -24.794 -25.636 1.00 87.75 216 THR A C 1
ATOM 1614 O O . THR A 1 216 ? 24.051 -25.232 -26.349 1.00 87.75 216 THR A O 1
ATOM 1617 N N . VAL A 1 217 ? 26.120 -24.376 -26.157 1.00 89.31 217 VAL A N 1
ATOM 1618 C CA . VAL A 1 217 ? 26.401 -24.349 -27.609 1.00 89.31 217 VAL A CA 1
ATOM 1619 C C . VAL A 1 217 ? 26.070 -25.689 -28.280 1.00 89.31 217 VAL A C 1
ATOM 1621 O O . VAL A 1 217 ? 25.440 -25.717 -29.337 1.00 89.31 217 VAL A O 1
ATOM 1624 N N . ARG A 1 218 ? 26.461 -26.817 -27.674 1.00 90.62 218 ARG A N 1
ATOM 1625 C CA . ARG A 1 218 ? 26.217 -28.164 -28.214 1.00 90.62 218 ARG A CA 1
ATOM 1626 C C . ARG A 1 218 ? 24.740 -28.530 -28.264 1.00 90.62 218 ARG A C 1
ATOM 1628 O O . ARG A 1 218 ? 24.283 -29.109 -29.253 1.00 90.62 218 ARG A O 1
ATOM 1635 N N . GLU A 1 219 ? 23.996 -28.257 -27.199 1.00 88.81 219 GLU A N 1
ATOM 1636 C CA . GLU A 1 219 ? 22.569 -28.578 -27.152 1.00 88.81 219 GLU A CA 1
ATOM 1637 C C . GLU A 1 219 ? 21.792 -27.715 -28.144 1.00 88.81 219 GLU A C 1
ATOM 1639 O O . GLU A 1 219 ? 20.961 -28.235 -28.896 1.00 88.81 219 GLU A O 1
ATOM 1644 N N . LEU A 1 220 ? 22.139 -26.429 -28.225 1.00 89.00 220 LEU A N 1
ATOM 1645 C CA . LEU A 1 220 ? 21.562 -25.498 -29.181 1.00 89.00 220 LEU A CA 1
ATOM 1646 C C . LEU A 1 220 ? 21.883 -25.896 -30.627 1.00 89.00 220 LEU A C 1
ATOM 1648 O O . LEU A 1 220 ? 20.978 -25.923 -31.465 1.00 89.00 220 LEU A O 1
ATOM 1652 N N . ALA A 1 221 ? 23.126 -26.300 -30.916 1.00 87.44 221 ALA A N 1
ATOM 1653 C CA . ALA A 1 221 ? 23.534 -26.796 -32.232 1.00 87.44 221 ALA A CA 1
ATOM 1654 C C . ALA A 1 221 ? 22.659 -27.973 -32.685 1.00 87.44 221 ALA A C 1
ATOM 1656 O O . ALA A 1 221 ? 22.156 -27.986 -33.809 1.00 87.44 221 ALA A O 1
ATOM 1657 N N . ALA A 1 222 ? 22.380 -28.921 -31.784 1.00 86.94 222 ALA A N 1
ATOM 1658 C CA . ALA A 1 222 ? 21.511 -30.057 -32.075 1.00 86.94 222 ALA A CA 1
ATOM 1659 C C . ALA A 1 222 ? 20.052 -29.652 -32.364 1.00 86.94 222 ALA A C 1
ATOM 1661 O O . ALA A 1 222 ? 19.322 -30.397 -33.029 1.00 86.94 222 ALA A O 1
ATOM 1662 N N . VAL A 1 223 ? 19.578 -28.513 -31.853 1.00 85.94 223 VAL A N 1
ATOM 1663 C CA . VAL A 1 223 ? 18.250 -27.976 -32.188 1.00 85.94 223 VAL A CA 1
ATOM 1664 C C . VAL A 1 223 ? 18.275 -27.252 -33.531 1.00 85.94 223 VAL A C 1
ATOM 1666 O O . VAL A 1 223 ? 17.411 -27.526 -34.365 1.00 85.94 223 VAL A O 1
ATOM 1669 N N . VAL A 1 224 ? 19.277 -26.404 -33.772 1.00 84.56 224 VAL A N 1
ATOM 1670 C CA . VAL A 1 224 ? 19.461 -25.676 -35.040 1.00 84.56 224 VAL A CA 1
ATOM 1671 C C . VAL A 1 224 ? 19.571 -26.652 -36.216 1.00 84.56 224 VAL A C 1
ATOM 1673 O O . VAL A 1 224 ? 18.840 -26.517 -37.200 1.00 84.56 224 VAL A O 1
ATOM 1676 N N . ASP A 1 225 ? 20.361 -27.719 -36.070 1.00 83.06 225 ASP A N 1
ATOM 1677 C CA . ASP A 1 225 ? 20.512 -28.771 -37.085 1.00 83.06 225 ASP A CA 1
ATOM 1678 C C . ASP A 1 225 ? 19.189 -29.498 -37.395 1.00 83.06 225 ASP A C 1
ATOM 1680 O O . ASP A 1 225 ? 18.941 -29.922 -38.527 1.00 83.06 225 ASP A O 1
ATOM 1684 N N . ARG A 1 226 ? 18.300 -29.641 -36.400 1.00 78.75 226 ARG A N 1
ATOM 1685 C CA . ARG A 1 226 ? 16.960 -30.227 -36.586 1.00 78.75 226 ARG A CA 1
ATOM 1686 C C . ARG A 1 226 ? 15.972 -29.236 -37.206 1.00 78.75 226 ARG A C 1
ATOM 1688 O O . ARG A 1 226 ? 15.073 -29.661 -37.936 1.00 78.75 226 ARG A O 1
ATOM 1695 N N . ALA A 1 227 ? 16.119 -27.945 -36.911 1.00 70.25 227 ALA A N 1
ATOM 1696 C CA . ALA A 1 227 ? 15.240 -26.874 -37.372 1.00 70.25 227 ALA A CA 1
ATOM 1697 C C . ALA A 1 227 ? 15.485 -26.490 -38.841 1.00 70.25 227 ALA A C 1
ATOM 1699 O O . ALA A 1 227 ? 14.516 -26.209 -39.549 1.00 70.25 227 ALA A O 1
ATOM 1700 N N . GLY A 1 228 ? 16.729 -26.590 -39.330 1.00 56.56 228 GLY A N 1
ATOM 1701 C CA . GLY A 1 228 ? 17.151 -26.229 -40.697 1.00 56.56 228 GLY A CA 1
ATOM 1702 C C . GLY A 1 228 ? 16.465 -26.967 -41.865 1.00 56.56 228 GLY A C 1
ATOM 1703 O O . GLY A 1 228 ? 16.844 -26.778 -43.016 1.00 56.56 228 GLY A O 1
ATOM 1704 N N . ASN A 1 229 ? 15.447 -27.798 -41.605 1.00 49.53 229 ASN A N 1
ATOM 1705 C CA . ASN A 1 229 ? 14.680 -28.561 -42.599 1.00 49.53 229 ASN A CA 1
ATOM 1706 C C . ASN A 1 229 ? 13.183 -28.189 -42.698 1.00 49.53 229 ASN A C 1
ATOM 1708 O O . ASN A 1 229 ? 12.447 -28.846 -43.441 1.00 49.53 229 ASN A O 1
ATOM 1712 N N . ARG A 1 230 ? 12.685 -27.178 -41.968 1.00 49.16 230 ARG A N 1
ATOM 1713 C CA . ARG A 1 230 ? 11.284 -26.719 -42.085 1.00 49.16 230 ARG A CA 1
ATOM 1714 C C . ARG A 1 230 ? 11.195 -25.399 -42.850 1.00 49.16 230 ARG A C 1
ATOM 1716 O O . ARG A 1 230 ? 11.931 -24.465 -42.574 1.00 49.16 230 ARG A O 1
ATOM 1723 N N . ALA A 1 231 ? 10.274 -25.333 -43.815 1.00 42.09 231 ALA A N 1
ATOM 1724 C CA . ALA A 1 231 ? 9.969 -24.108 -44.549 1.00 42.09 231 ALA A CA 1
ATOM 1725 C C . ALA A 1 231 ? 9.368 -23.068 -43.589 1.00 42.09 231 ALA A C 1
ATOM 1727 O O . ALA A 1 231 ? 8.254 -23.247 -43.100 1.00 42.09 231 ALA A O 1
ATOM 1728 N N . VAL A 1 232 ? 10.138 -22.020 -43.312 1.00 49.78 232 VAL A N 1
ATOM 1729 C CA . VAL A 1 232 ? 9.770 -20.889 -42.455 1.00 49.78 232 VAL A CA 1
ATOM 1730 C C . VAL A 1 232 ? 8.799 -19.972 -43.209 1.00 49.78 232 VAL A C 1
ATOM 1732 O O . VAL A 1 232 ? 9.047 -19.620 -44.365 1.00 49.78 232 VAL A O 1
ATOM 1735 N N . THR A 1 233 ? 7.700 -19.554 -42.575 1.00 49.69 233 THR A N 1
ATOM 1736 C CA . THR A 1 233 ? 6.930 -18.372 -43.002 1.00 49.69 233 THR A CA 1
ATOM 1737 C C . THR A 1 233 ? 7.790 -17.140 -42.745 1.00 49.69 233 THR A C 1
ATOM 1739 O O . THR A 1 233 ? 7.762 -16.561 -41.667 1.00 49.69 233 THR A O 1
ATOM 1742 N N . ALA A 1 234 ? 8.636 -16.797 -43.713 1.00 60.38 234 ALA A N 1
ATOM 1743 C CA . ALA A 1 234 ? 9.658 -15.779 -43.540 1.00 60.38 234 ALA A CA 1
ATOM 1744 C C . ALA A 1 234 ? 9.039 -14.384 -43.361 1.00 60.38 234 ALA A C 1
ATOM 1746 O O . ALA A 1 234 ? 8.390 -13.867 -44.271 1.00 60.38 234 ALA A O 1
ATOM 1747 N N . VAL A 1 235 ? 9.300 -13.754 -42.211 1.00 71.56 235 VAL A N 1
ATOM 1748 C CA . VAL A 1 235 ? 9.144 -12.300 -42.048 1.00 71.56 235 VAL A CA 1
ATOM 1749 C C . VAL A 1 235 ? 9.940 -11.606 -43.167 1.00 71.56 235 VAL A C 1
ATOM 1751 O O . VAL A 1 235 ? 11.136 -11.903 -43.291 1.00 71.56 235 VAL A O 1
ATOM 1754 N N . PRO A 1 236 ? 9.331 -10.720 -43.977 1.00 80.69 236 PRO A N 1
ATOM 1755 C CA . PRO A 1 236 ? 9.980 -10.124 -45.140 1.00 80.69 236 PRO A CA 1
ATOM 1756 C C . PRO A 1 236 ? 11.209 -9.283 -44.744 1.00 80.69 236 PRO A C 1
ATOM 1758 O O . PRO A 1 236 ? 11.278 -8.772 -43.615 1.00 80.69 236 PRO A O 1
ATOM 1761 N N . PRO A 1 237 ? 12.210 -9.157 -45.637 1.00 81.75 237 PRO A N 1
ATOM 1762 C CA . PRO A 1 237 ? 13.356 -8.282 -45.406 1.00 81.75 237 PRO A CA 1
ATOM 1763 C C . PRO A 1 237 ? 12.913 -6.816 -45.379 1.00 81.75 237 PRO A C 1
ATOM 1765 O O . PRO A 1 237 ? 11.938 -6.449 -46.035 1.00 81.75 237 PRO A O 1
ATOM 1768 N N . MET A 1 238 ? 13.632 -5.985 -44.628 1.00 88.12 238 MET A N 1
ATOM 1769 C CA . MET A 1 238 ? 13.407 -4.541 -44.639 1.00 88.12 238 MET A CA 1
ATOM 1770 C C . MET A 1 238 ? 14.034 -3.940 -45.901 1.00 88.12 238 MET A C 1
ATOM 1772 O O . MET A 1 238 ? 15.177 -4.245 -46.239 1.00 88.12 238 MET A O 1
ATOM 1776 N N . THR A 1 239 ? 13.286 -3.103 -46.615 1.00 88.81 239 THR A N 1
ATOM 1777 C CA . THR A 1 239 ? 13.754 -2.423 -47.829 1.00 88.81 239 THR A CA 1
ATOM 1778 C C . THR A 1 239 ? 13.568 -0.922 -47.700 1.00 88.81 239 THR A C 1
ATOM 1780 O O . THR A 1 239 ? 12.672 -0.475 -46.991 1.00 88.81 239 THR A O 1
ATOM 1783 N N . VAL A 1 240 ? 14.386 -0.150 -48.418 1.00 91.94 240 VAL A N 1
ATOM 1784 C CA . VAL A 1 240 ? 14.267 1.312 -48.453 1.00 91.94 240 VAL A CA 1
ATOM 1785 C C . VAL A 1 240 ? 12.899 1.710 -49.015 1.00 91.94 240 VAL A C 1
ATOM 1787 O O . VAL A 1 240 ? 12.562 1.334 -50.139 1.00 91.94 240 VAL A O 1
ATOM 1790 N N . ALA A 1 241 ? 12.123 2.454 -48.230 1.00 90.94 241 ALA A N 1
ATOM 1791 C CA . ALA A 1 241 ? 10.819 2.981 -48.607 1.00 90.94 241 ALA A CA 1
ATOM 1792 C C . ALA A 1 241 ? 10.951 4.131 -49.617 1.00 90.94 241 ALA A C 1
ATOM 1794 O O . ALA A 1 241 ? 11.920 4.898 -49.587 1.00 90.94 241 ALA A O 1
ATOM 1795 N N . ASP A 1 242 ? 9.958 4.279 -50.493 1.00 90.62 242 ASP A N 1
ATOM 1796 C CA . ASP A 1 242 ? 9.936 5.365 -51.471 1.00 90.62 242 ASP A CA 1
ATOM 1797 C C . ASP A 1 242 ? 9.788 6.723 -50.763 1.00 90.62 242 ASP A C 1
ATOM 1799 O O . ASP A 1 242 ? 8.785 6.992 -50.103 1.00 90.62 242 ASP A O 1
ATOM 1803 N N . ARG A 1 243 ? 10.811 7.578 -50.880 1.00 90.88 243 ARG A N 1
ATOM 1804 C CA . ARG A 1 243 ? 10.843 8.911 -50.255 1.00 90.88 243 ARG A CA 1
ATOM 1805 C C . ARG A 1 243 ? 9.939 9.921 -50.975 1.00 90.88 243 ARG A C 1
ATOM 1807 O O . ARG A 1 243 ? 9.689 10.986 -50.415 1.00 90.88 243 ARG A O 1
ATOM 1814 N N . ASP A 1 244 ? 9.450 9.594 -52.175 1.00 87.62 244 ASP A N 1
ATOM 1815 C CA . ASP A 1 244 ? 8.477 10.404 -52.916 1.00 87.62 244 ASP A CA 1
ATOM 1816 C C . ASP A 1 244 ? 7.021 10.119 -52.485 1.00 87.62 244 ASP A C 1
ATOM 1818 O O . ASP A 1 244 ? 6.110 10.882 -52.828 1.00 87.62 244 ASP A O 1
ATOM 1822 N N . GLU A 1 245 ? 6.783 9.052 -51.711 1.00 88.31 245 GLU A N 1
ATOM 1823 C CA . GLU A 1 245 ? 5.475 8.712 -51.145 1.00 88.31 245 GLU A CA 1
ATOM 1824 C C . GLU A 1 245 ? 5.311 9.213 -49.694 1.00 88.31 245 GLU A C 1
ATOM 1826 O O . GLU A 1 245 ? 6.294 9.408 -48.974 1.00 88.31 245 GLU A O 1
ATOM 1831 N N . PRO A 1 246 ? 4.068 9.434 -49.212 1.00 89.12 246 PRO A N 1
ATOM 1832 C CA . PRO A 1 246 ? 3.828 9.789 -47.816 1.00 89.12 246 PRO A CA 1
ATOM 1833 C C . PRO A 1 246 ? 4.309 8.693 -46.853 1.00 89.12 246 PRO A C 1
ATOM 1835 O O . PRO A 1 246 ? 3.708 7.624 -46.748 1.00 89.12 246 PRO A O 1
ATOM 1838 N N . LEU A 1 247 ? 5.361 8.984 -46.088 1.00 94.25 247 LEU A N 1
ATOM 1839 C CA . LEU A 1 247 ? 5.956 8.042 -45.142 1.00 94.25 247 LEU A CA 1
ATOM 1840 C C . LEU A 1 247 ? 5.062 7.876 -43.904 1.00 94.25 247 LEU A C 1
ATOM 1842 O O . LEU A 1 247 ? 4.789 8.837 -43.179 1.00 94.25 247 LEU A O 1
ATOM 1846 N N . ALA A 1 248 ? 4.587 6.657 -43.655 1.00 92.81 248 ALA A N 1
ATOM 1847 C CA . ALA A 1 248 ? 3.758 6.346 -42.493 1.00 92.81 248 ALA A CA 1
ATOM 1848 C C . ALA A 1 248 ? 4.568 6.398 -41.187 1.00 92.81 248 ALA A C 1
ATOM 1850 O O . ALA A 1 248 ? 5.761 6.101 -41.170 1.00 92.81 248 ALA A O 1
ATOM 1851 N N . LEU A 1 249 ? 3.913 6.734 -40.075 1.00 94.75 249 LEU A N 1
ATOM 1852 C CA . LEU A 1 249 ? 4.488 6.572 -38.735 1.00 94.75 249 LEU A CA 1
ATOM 1853 C C . LEU A 1 249 ? 4.510 5.086 -38.356 1.00 94.75 249 LEU A C 1
ATOM 1855 O O . LEU A 1 249 ? 3.568 4.346 -38.675 1.00 94.75 249 LEU A O 1
ATOM 1859 N N . SER A 1 250 ? 5.513 4.668 -37.581 1.00 92.69 250 SER A N 1
ATOM 1860 C CA . SER A 1 250 ? 5.440 3.382 -36.872 1.00 92.69 250 SER A CA 1
ATOM 1861 C C . SER A 1 250 ? 4.229 3.377 -35.924 1.00 92.69 250 SER A C 1
ATOM 1863 O O . SER A 1 250 ? 3.682 4.437 -35.592 1.00 92.69 250 SER A O 1
ATOM 1865 N N . PHE A 1 251 ? 3.767 2.207 -35.478 1.00 90.50 251 PHE A N 1
ATOM 1866 C CA . PHE A 1 251 ? 2.649 2.159 -34.520 1.00 90.50 251 PHE A CA 1
ATOM 1867 C C . PHE A 1 251 ? 2.982 2.927 -33.228 1.00 90.50 251 PHE A C 1
ATOM 1869 O O . PHE A 1 251 ? 2.147 3.657 -32.694 1.00 90.50 251 PHE A O 1
ATOM 1876 N N . ALA A 1 252 ? 4.235 2.828 -32.780 1.00 88.00 252 ALA A N 1
ATOM 1877 C CA . ALA A 1 252 ? 4.742 3.495 -31.588 1.00 88.00 252 ALA A CA 1
ATOM 1878 C C . ALA A 1 252 ? 4.885 5.021 -31.776 1.00 88.00 252 ALA A C 1
ATOM 1880 O O . ALA A 1 252 ? 4.550 5.792 -30.880 1.00 88.00 252 ALA A O 1
ATOM 1881 N N . GLN A 1 253 ? 5.293 5.491 -32.961 1.00 93.25 253 GLN A N 1
ATOM 1882 C CA . GLN A 1 253 ? 5.271 6.926 -33.260 1.00 93.25 253 GLN A CA 1
ATOM 1883 C C . GLN A 1 253 ? 3.844 7.478 -33.323 1.00 93.25 253 GLN A C 1
ATOM 1885 O O . GLN A 1 253 ? 3.586 8.565 -32.808 1.00 93.25 253 GLN A O 1
ATOM 1890 N N . GLN A 1 254 ? 2.909 6.737 -33.932 1.00 92.25 254 GLN A N 1
ATOM 1891 C CA . GLN A 1 254 ? 1.508 7.159 -34.023 1.00 92.25 254 GLN A CA 1
ATOM 1892 C C . GLN A 1 254 ? 0.884 7.322 -32.632 1.00 92.25 254 GLN A C 1
ATOM 1894 O O . GLN A 1 254 ? 0.145 8.280 -32.411 1.00 92.25 254 GLN A O 1
ATOM 1899 N N . ARG A 1 255 ? 1.225 6.432 -31.691 1.00 88.06 255 ARG A N 1
ATOM 1900 C CA . ARG A 1 255 ? 0.867 6.555 -30.275 1.00 88.06 255 ARG A CA 1
ATOM 1901 C C . ARG A 1 255 ? 1.308 7.885 -29.682 1.00 88.06 255 ARG A C 1
ATOM 1903 O O . ARG A 1 255 ? 0.486 8.627 -29.155 1.00 88.06 255 ARG A O 1
ATOM 1910 N N . LEU A 1 256 ? 2.613 8.154 -29.719 1.00 90.25 256 LEU A N 1
ATOM 1911 C CA . LEU A 1 256 ? 3.178 9.333 -29.066 1.00 90.25 256 LEU A CA 1
ATOM 1912 C C . LEU A 1 256 ? 2.656 10.616 -29.707 1.00 90.25 256 LEU A C 1
ATOM 1914 O O . LEU A 1 256 ? 2.348 11.567 -28.997 1.00 90.25 256 LEU A O 1
ATOM 1918 N N . TRP A 1 257 ? 2.463 10.609 -31.028 1.00 92.94 257 TRP A N 1
ATOM 1919 C CA . TRP A 1 257 ? 1.777 11.691 -31.721 1.00 92.94 257 TRP A CA 1
ATOM 1920 C C . TRP A 1 257 ? 0.343 11.876 -31.206 1.00 92.94 257 TRP A C 1
ATOM 1922 O O . TRP A 1 257 ? -0.055 12.991 -30.894 1.00 92.94 257 TRP A O 1
ATOM 1932 N N . PHE A 1 258 ? -0.430 10.799 -31.051 1.00 88.88 258 PHE A N 1
ATOM 1933 C CA . PHE A 1 258 ? -1.792 10.874 -30.522 1.00 88.88 258 PHE A CA 1
ATOM 1934 C C . PHE A 1 258 ? -1.845 11.420 -29.080 1.00 88.88 258 PHE A C 1
ATOM 1936 O O . PHE A 1 258 ? -2.709 12.242 -28.775 1.00 88.88 258 PHE A O 1
ATOM 1943 N N . LEU A 1 259 ? -0.920 11.003 -28.209 1.00 86.69 259 LEU A N 1
ATOM 1944 C CA . LEU A 1 259 ? -0.812 11.513 -26.835 1.00 86.69 259 LEU A CA 1
ATOM 1945 C C . LEU A 1 259 ? -0.456 13.005 -26.805 1.00 86.69 259 LEU A C 1
ATOM 1947 O O . LEU A 1 259 ? -1.094 13.763 -26.078 1.00 86.69 259 LEU A O 1
ATOM 1951 N N . ASP A 1 260 ? 0.476 13.441 -27.654 1.00 89.06 260 ASP A N 1
ATOM 1952 C CA . ASP A 1 260 ? 0.808 14.859 -27.834 1.00 89.06 260 ASP A CA 1
ATOM 1953 C C . ASP A 1 260 ? -0.409 15.685 -28.299 1.00 89.06 260 ASP A C 1
ATOM 1955 O O . ASP A 1 260 ? -0.661 16.772 -27.785 1.00 89.06 260 ASP A O 1
ATOM 1959 N N . GLN A 1 261 ? -1.251 15.145 -29.191 1.00 89.44 261 GLN A N 1
ATOM 1960 C CA . GLN A 1 261 ? -2.490 15.824 -29.599 1.00 89.44 261 GLN A CA 1
ATOM 1961 C C . GLN A 1 261 ? -3.546 15.901 -28.484 1.00 89.44 261 GLN A C 1
ATOM 1963 O O . GLN A 1 261 ? -4.388 16.803 -28.497 1.00 89.44 261 GLN A O 1
ATOM 1968 N N . MET A 1 262 ? -3.539 14.964 -27.530 1.00 85.00 262 MET A N 1
ATOM 1969 C CA . MET A 1 262 ? -4.431 15.008 -26.367 1.00 85.00 262 MET A CA 1
ATOM 1970 C C . MET A 1 262 ? -3.985 16.040 -25.330 1.00 85.00 262 MET A C 1
ATOM 1972 O O . MET A 1 262 ? -4.842 16.681 -24.714 1.00 85.00 262 MET A O 1
ATOM 1976 N N . GLU A 1 263 ? -2.673 16.206 -25.147 1.00 83.12 263 GLU A N 1
ATOM 1977 C CA . GLU A 1 263 ? -2.079 17.123 -24.169 1.00 83.12 263 GLU A CA 1
ATOM 1978 C C . GLU A 1 263 ? -0.970 17.991 -24.794 1.00 83.12 263 GLU A C 1
ATOM 1980 O O . GLU A 1 263 ? 0.209 17.841 -24.456 1.00 83.12 263 GLU A O 1
ATOM 1985 N N . PRO A 1 264 ? -1.330 18.939 -25.688 1.00 84.50 264 PRO A N 1
ATOM 1986 C CA . PRO A 1 264 ? -0.343 19.767 -26.371 1.00 84.50 264 PRO A CA 1
ATOM 1987 C C . PRO A 1 264 ? 0.495 20.583 -25.387 1.00 84.50 264 PRO A C 1
ATOM 1989 O O . PRO A 1 264 ? -0.044 21.252 -24.499 1.00 84.50 264 PRO A O 1
ATOM 1992 N N . GLY A 1 265 ? 1.814 20.580 -25.582 1.00 83.81 265 GLY A N 1
ATOM 1993 C CA . GLY A 1 265 ? 2.752 21.294 -24.714 1.00 83.81 265 GLY A CA 1
ATOM 1994 C C . GLY A 1 265 ? 3.162 20.526 -23.454 1.00 83.81 265 GLY A C 1
ATOM 1995 O O . GLY A 1 265 ? 3.729 21.131 -22.545 1.00 83.81 265 GLY A O 1
ATOM 1996 N N . SER A 1 266 ? 2.890 19.220 -23.381 1.00 85.19 266 SER A N 1
ATOM 1997 C CA . SER A 1 266 ? 3.462 18.344 -22.355 1.00 85.19 266 SER A CA 1
ATOM 1998 C C . SER A 1 266 ? 4.961 18.112 -22.592 1.00 85.19 266 SER A C 1
ATOM 2000 O O . SER A 1 266 ? 5.423 18.040 -23.728 1.00 85.19 266 SER A O 1
ATOM 2002 N N . ALA A 1 267 ? 5.724 17.972 -21.506 1.00 85.06 267 ALA A N 1
ATOM 2003 C CA . ALA A 1 267 ? 7.135 17.572 -21.528 1.00 85.06 267 ALA A CA 1
ATOM 2004 C C . ALA A 1 267 ? 7.344 16.117 -21.060 1.00 85.06 267 ALA A C 1
ATOM 2006 O O . ALA A 1 267 ? 8.477 15.686 -20.877 1.00 85.06 267 ALA A O 1
ATOM 2007 N N . GLU A 1 268 ? 6.262 15.352 -20.859 1.00 83.25 268 GLU A N 1
ATOM 2008 C CA . GLU A 1 268 ? 6.293 13.973 -20.332 1.00 83.25 268 GLU A CA 1
ATOM 2009 C C . GLU A 1 268 ? 7.162 13.015 -21.167 1.00 83.25 268 GLU A C 1
ATOM 2011 O O . GLU A 1 268 ? 7.735 12.062 -20.641 1.00 83.25 268 GLU A O 1
ATOM 2016 N N . TYR A 1 269 ? 7.278 13.276 -22.470 1.00 87.38 269 TYR A N 1
ATOM 2017 C CA . TYR A 1 269 ? 8.052 12.465 -23.413 1.00 87.38 269 TYR A CA 1
ATOM 2018 C C . TYR A 1 269 ? 9.361 13.133 -23.842 1.00 87.38 269 TYR A C 1
ATOM 2020 O O . TYR A 1 269 ? 9.946 12.752 -24.856 1.00 87.38 269 TYR A O 1
ATOM 2028 N N . ASN A 1 270 ? 9.852 14.105 -23.076 1.00 88.12 270 ASN A N 1
ATOM 2029 C CA . ASN A 1 270 ? 11.202 14.618 -23.258 1.00 88.12 270 ASN A CA 1
ATOM 2030 C C . ASN A 1 270 ? 12.207 13.663 -22.604 1.00 88.12 270 ASN A C 1
ATOM 2032 O O . ASN A 1 270 ? 12.038 13.250 -21.460 1.00 88.12 270 ASN A O 1
ATOM 2036 N N . VAL A 1 271 ? 13.270 13.334 -23.333 1.00 85.31 271 VAL A N 1
ATOM 2037 C CA . VAL A 1 271 ? 14.371 12.473 -22.896 1.00 85.31 271 VAL A CA 1
ATOM 2038 C C . VAL A 1 271 ? 15.621 13.347 -22.753 1.00 85.31 271 VAL A C 1
ATOM 2040 O O . VAL A 1 271 ? 16.327 13.570 -23.745 1.00 85.31 271 VAL A O 1
ATOM 2043 N N . PRO A 1 272 ? 15.876 13.917 -21.560 1.00 84.44 272 PRO A N 1
ATOM 2044 C CA . PRO A 1 272 ? 17.097 14.665 -21.302 1.00 84.44 272 PRO A CA 1
ATOM 2045 C C . PRO A 1 272 ? 18.294 13.716 -21.151 1.00 84.44 272 PRO A C 1
ATOM 2047 O O . PRO A 1 272 ? 18.186 12.638 -20.571 1.00 84.44 272 PRO A O 1
ATOM 2050 N N . GLN A 1 273 ? 19.451 14.131 -21.656 1.00 82.56 273 GLN A N 1
ATOM 2051 C CA . GLN A 1 273 ? 20.738 13.466 -21.478 1.00 82.56 273 GLN A CA 1
ATOM 2052 C C . GLN A 1 273 ? 21.808 14.515 -21.186 1.00 82.56 273 GLN A C 1
ATOM 2054 O O . GLN A 1 273 ? 21.808 15.599 -21.771 1.00 82.56 273 GLN A O 1
ATOM 2059 N N . THR A 1 274 ? 22.741 14.189 -20.300 1.00 84.00 274 THR A N 1
ATOM 2060 C CA . THR A 1 274 ? 23.873 15.052 -19.964 1.00 84.00 274 THR A CA 1
ATOM 2061 C C . THR A 1 274 ? 25.179 14.306 -20.193 1.00 84.00 274 THR A C 1
ATOM 2063 O O . THR A 1 274 ? 25.308 13.129 -19.865 1.00 84.00 274 THR A O 1
ATOM 2066 N N . ILE A 1 275 ? 26.153 14.994 -20.785 1.00 85.81 275 ILE A N 1
ATOM 2067 C CA . ILE A 1 275 ? 27.525 14.504 -20.933 1.00 85.81 275 ILE A CA 1
ATOM 2068 C C . ILE A 1 275 ? 28.434 15.524 -20.259 1.00 85.81 275 ILE A C 1
ATOM 2070 O O . ILE A 1 275 ? 28.458 16.694 -20.653 1.00 85.81 275 ILE A O 1
ATOM 2074 N N . VAL A 1 276 ? 29.153 15.094 -19.224 1.00 84.25 276 VAL A N 1
ATOM 2075 C CA . VAL A 1 276 ? 30.109 15.941 -18.507 1.00 84.25 276 VAL A CA 1
ATOM 2076 C C . VAL A 1 276 ? 31.475 15.800 -19.163 1.00 84.25 276 VAL A C 1
ATOM 2078 O O . VAL A 1 276 ? 32.018 14.706 -19.293 1.00 84.25 276 VAL A O 1
ATOM 2081 N N . TRP A 1 277 ? 32.034 16.928 -19.575 1.00 83.38 277 TRP A N 1
ATOM 2082 C CA . TRP A 1 277 ? 33.309 17.007 -20.267 1.00 83.38 277 TRP A CA 1
ATOM 2083 C C . TRP A 1 277 ? 34.346 17.688 -19.380 1.00 83.38 277 TRP A C 1
ATOM 2085 O O . TRP A 1 277 ? 34.155 18.835 -18.964 1.00 83.38 277 TRP A O 1
ATOM 2095 N N . ALA A 1 278 ? 35.461 17.003 -19.134 1.00 80.56 278 ALA A N 1
ATOM 2096 C CA . ALA A 1 278 ? 36.579 17.526 -18.358 1.00 80.56 278 ALA A CA 1
ATOM 2097 C C . ALA A 1 278 ? 37.781 17.812 -19.272 1.00 80.56 278 ALA A C 1
ATOM 2099 O O . ALA A 1 278 ? 38.183 16.975 -20.076 1.00 80.56 278 ALA A O 1
ATOM 2100 N N . GLY A 1 279 ? 38.382 18.990 -19.129 1.00 80.62 279 GLY A N 1
ATOM 2101 C CA . GLY A 1 279 ? 39.542 19.437 -19.895 1.00 80.62 279 GLY A CA 1
ATOM 2102 C C . GLY A 1 279 ? 39.213 20.347 -21.081 1.00 80.62 279 GLY A C 1
ATOM 2103 O O . GLY A 1 279 ? 38.172 21.002 -21.132 1.00 80.62 279 GLY A O 1
ATOM 2104 N N . ASP A 1 280 ? 40.165 20.428 -22.015 1.00 83.75 280 ASP A N 1
ATOM 2105 C CA . ASP A 1 280 ? 40.073 21.289 -23.198 1.00 83.75 280 ASP A CA 1
ATOM 2106 C C . ASP A 1 280 ? 39.084 20.703 -24.218 1.00 83.75 280 ASP A C 1
ATOM 2108 O O . ASP A 1 280 ? 39.222 19.551 -24.645 1.00 83.75 280 ASP A O 1
ATOM 2112 N N . LEU A 1 281 ? 38.081 21.498 -24.593 1.00 90.12 281 LEU A N 1
ATOM 2113 C CA . LEU A 1 281 ? 36.998 21.107 -25.494 1.00 90.12 281 LEU A CA 1
ATOM 2114 C C . LEU A 1 281 ? 37.060 21.936 -26.779 1.00 90.12 281 LEU A C 1
ATOM 2116 O O . LEU A 1 281 ? 36.905 23.161 -26.749 1.00 90.12 281 LEU A O 1
ATOM 2120 N N . ASP A 1 282 ? 37.193 21.261 -27.922 1.00 92.75 282 ASP A N 1
ATOM 2121 C CA . ASP A 1 282 ? 37.050 21.906 -29.225 1.00 92.75 282 ASP A CA 1
ATOM 2122 C C . ASP A 1 282 ? 35.563 22.033 -29.587 1.00 92.75 282 ASP A C 1
ATOM 2124 O O . ASP A 1 282 ? 34.925 21.124 -30.120 1.00 92.75 282 ASP A O 1
ATOM 2128 N N . VAL A 1 283 ? 34.995 23.200 -29.287 1.00 92.81 283 VAL A N 1
ATOM 2129 C CA . VAL A 1 283 ? 33.578 23.495 -29.545 1.00 92.81 283 VAL A CA 1
ATOM 2130 C C . VAL A 1 283 ? 33.235 23.423 -31.040 1.00 92.81 283 VAL A C 1
ATOM 2132 O O . VAL A 1 283 ? 32.101 23.086 -31.383 1.00 92.81 283 VAL A O 1
ATOM 2135 N N . ALA A 1 284 ? 34.182 23.719 -31.939 1.00 94.44 284 ALA A N 1
ATOM 2136 C CA . ALA A 1 284 ? 33.938 23.640 -33.377 1.00 94.44 284 ALA A CA 1
ATOM 2137 C C . ALA A 1 284 ? 33.837 22.178 -33.827 1.00 94.44 284 ALA A C 1
ATOM 2139 O O . ALA A 1 284 ? 32.853 21.819 -34.474 1.00 94.44 284 ALA A O 1
ATOM 2140 N N . ALA A 1 285 ? 34.779 21.330 -33.399 1.00 94.75 285 ALA A N 1
ATOM 2141 C CA . ALA A 1 285 ? 34.736 19.894 -33.675 1.00 94.75 285 ALA A CA 1
ATOM 2142 C C . ALA A 1 285 ? 33.466 19.242 -33.103 1.00 94.75 285 ALA A C 1
ATOM 2144 O O . ALA A 1 285 ? 32.818 18.452 -33.786 1.00 94.75 285 ALA A O 1
ATOM 2145 N N . LEU A 1 286 ? 33.042 19.628 -31.892 1.00 95.25 286 LEU A N 1
ATOM 2146 C CA . LEU A 1 286 ? 31.791 19.145 -31.295 1.00 95.25 286 LEU A CA 1
ATOM 2147 C C . LEU A 1 286 ? 30.556 19.574 -32.102 1.00 95.25 286 LEU A C 1
ATOM 2149 O O . LEU A 1 286 ? 29.643 18.777 -32.320 1.00 95.25 286 LEU A O 1
ATOM 2153 N N . SER A 1 287 ? 30.519 20.825 -32.567 1.00 95.62 287 SER A N 1
ATOM 2154 C CA . SER A 1 287 ? 29.421 21.328 -33.398 1.00 95.62 287 SER A CA 1
ATOM 2155 C C . SER A 1 287 ? 29.346 20.614 -34.754 1.00 95.62 287 SER A C 1
ATOM 2157 O O . SER A 1 287 ? 28.244 20.358 -35.253 1.00 95.62 287 SER A O 1
ATOM 2159 N N . GLU A 1 288 ? 30.493 20.289 -35.356 1.00 96.25 288 GLU A N 1
ATOM 2160 C CA . GLU A 1 288 ? 30.572 19.498 -36.588 1.00 96.25 288 GLU A CA 1
ATOM 2161 C C . GLU A 1 288 ? 30.130 18.048 -36.347 1.00 96.25 288 GLU A C 1
ATOM 2163 O O . GLU A 1 288 ? 29.321 17.525 -37.116 1.00 96.25 288 GLU A O 1
ATOM 2168 N N . ALA A 1 289 ? 30.556 17.437 -35.238 1.00 96.44 289 ALA A N 1
ATOM 2169 C CA . ALA A 1 289 ? 30.181 16.078 -34.854 1.00 96.44 289 ALA A CA 1
ATOM 2170 C C . ALA A 1 289 ? 28.664 15.939 -34.645 1.00 96.44 289 ALA A C 1
ATOM 2172 O O . ALA A 1 289 ? 28.038 15.060 -35.237 1.00 96.44 289 ALA A O 1
ATOM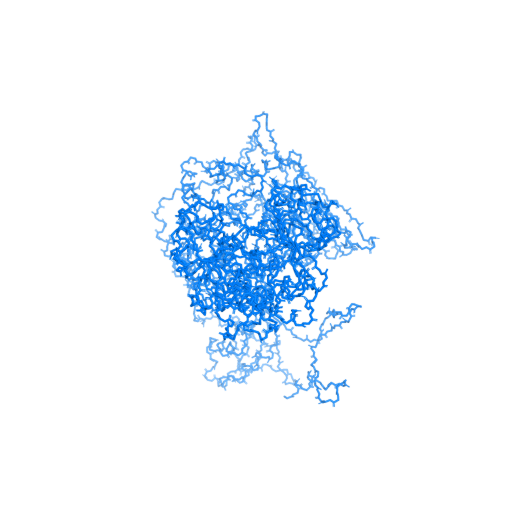 2173 N N . LEU A 1 290 ? 28.038 16.864 -33.907 1.00 95.56 290 LEU A N 1
ATOM 2174 C CA . LEU A 1 290 ? 26.578 16.896 -33.741 1.00 95.56 290 LEU A CA 1
ATOM 2175 C C . LEU A 1 290 ? 25.843 17.059 -35.079 1.00 95.56 290 LEU A C 1
ATOM 2177 O O . LEU A 1 290 ? 24.842 16.386 -35.330 1.00 95.56 290 LEU A O 1
ATOM 2181 N N . THR A 1 291 ? 26.350 17.923 -35.963 1.00 96.50 291 THR A N 1
ATOM 2182 C CA . THR A 1 291 ? 25.773 18.105 -37.304 1.00 96.50 291 THR A CA 1
ATOM 2183 C C . THR A 1 291 ? 25.856 16.818 -38.129 1.00 96.50 291 THR A C 1
ATOM 2185 O O . THR A 1 291 ? 24.896 16.478 -38.827 1.00 96.50 291 THR A O 1
ATOM 2188 N N . ALA A 1 292 ? 26.970 16.088 -38.045 1.00 96.62 292 ALA A N 1
ATOM 2189 C CA . ALA A 1 292 ? 27.155 14.821 -38.742 1.00 96.62 292 ALA A CA 1
ATOM 2190 C C . ALA A 1 292 ? 26.194 13.736 -38.226 1.00 96.62 292 ALA A C 1
ATOM 2192 O O . ALA A 1 292 ? 25.526 13.105 -39.045 1.00 96.62 292 ALA A O 1
ATOM 2193 N N . VAL A 1 293 ? 26.017 13.594 -36.904 1.00 96.00 293 VAL A N 1
ATOM 2194 C CA . VAL A 1 293 ? 25.037 12.653 -36.315 1.00 96.00 293 VAL A CA 1
ATOM 2195 C C . VAL A 1 293 ? 23.610 12.964 -36.787 1.00 96.00 293 VAL A C 1
ATOM 2197 O O . VAL A 1 293 ? 22.909 12.076 -37.274 1.00 96.00 293 VAL A O 1
ATOM 2200 N N . VAL A 1 294 ? 23.181 14.230 -36.715 1.00 95.62 294 VAL A N 1
ATOM 2201 C CA . VAL A 1 294 ? 21.830 14.648 -37.149 1.00 95.62 294 VAL A CA 1
ATOM 2202 C C . VAL A 1 294 ? 21.631 14.478 -38.660 1.00 95.62 294 VAL A C 1
ATOM 2204 O O . VAL A 1 294 ? 20.527 14.192 -39.120 1.00 95.62 294 VAL A O 1
ATOM 2207 N N . THR A 1 295 ? 22.691 14.626 -39.455 1.00 95.31 295 THR A N 1
ATOM 2208 C CA . THR A 1 295 ? 22.644 14.384 -40.906 1.00 95.31 295 THR A CA 1
ATOM 2209 C C . THR A 1 295 ? 22.508 12.894 -41.223 1.00 95.31 295 THR A C 1
ATOM 2211 O O . THR A 1 295 ? 21.722 12.520 -42.098 1.00 95.31 295 THR A O 1
ATOM 2214 N N . ARG A 1 296 ? 23.261 12.059 -40.499 1.00 95.31 296 ARG A N 1
ATOM 2215 C CA . ARG A 1 296 ? 23.349 10.604 -40.662 1.00 95.31 296 ARG A CA 1
ATOM 2216 C C . ARG A 1 296 ? 22.032 9.886 -40.356 1.00 95.31 296 ARG A C 1
ATOM 2218 O O . ARG A 1 296 ? 21.656 8.985 -41.108 1.00 95.31 296 ARG A O 1
ATOM 2225 N N . HIS A 1 297 ? 21.333 10.290 -39.294 1.00 96.31 297 HIS A N 1
ATOM 2226 C CA . HIS A 1 297 ? 20.070 9.676 -38.863 1.00 96.31 297 HIS A CA 1
ATOM 2227 C C . HIS A 1 297 ? 18.868 10.519 -39.287 1.00 96.31 297 HIS A C 1
ATOM 2229 O O . HIS A 1 297 ? 18.603 11.575 -38.713 1.00 96.31 297 HIS A O 1
ATOM 2235 N N . GLU A 1 298 ? 18.091 10.032 -40.261 1.00 95.88 298 GLU A N 1
ATOM 2236 C CA . GLU A 1 298 ? 16.922 10.748 -40.806 1.00 95.88 298 GLU A CA 1
ATOM 2237 C C . GLU A 1 298 ? 15.907 11.145 -39.727 1.00 95.88 298 GLU A C 1
ATOM 2239 O O . GLU A 1 298 ? 15.309 12.223 -39.787 1.00 95.88 298 GLU A O 1
ATOM 2244 N N . VAL A 1 299 ? 15.737 10.301 -38.708 1.00 96.12 299 VAL A N 1
ATOM 2245 C CA . VAL A 1 299 ? 14.740 10.500 -37.652 1.00 96.12 299 VAL A CA 1
ATOM 2246 C C . VAL A 1 299 ? 14.982 11.779 -36.837 1.00 96.12 299 VAL A C 1
ATOM 2248 O O . VAL A 1 299 ? 14.026 12.447 -36.453 1.00 96.12 299 VAL A O 1
ATOM 2251 N N . LEU A 1 300 ? 16.241 12.195 -36.645 1.00 95.81 300 LEU A N 1
ATOM 2252 C CA . LEU A 1 300 ? 16.591 13.396 -35.869 1.00 95.81 300 LEU A CA 1
ATOM 2253 C C . LEU A 1 300 ? 16.217 14.702 -36.589 1.00 95.81 300 LEU A C 1
ATOM 2255 O O . LEU A 1 300 ? 16.089 15.756 -35.965 1.00 95.81 300 LEU A O 1
ATOM 2259 N N . ARG A 1 301 ? 15.998 14.622 -37.903 1.00 95.56 301 ARG A N 1
ATOM 2260 C CA . ARG A 1 301 ? 15.517 15.705 -38.773 1.00 95.56 301 ARG A CA 1
ATOM 2261 C C . ARG A 1 301 ? 14.102 15.442 -39.300 1.00 95.56 301 ARG A C 1
ATOM 2263 O O . ARG A 1 301 ? 13.693 16.032 -40.297 1.00 95.56 301 ARG A O 1
ATOM 2270 N N . THR A 1 302 ? 13.358 14.552 -38.643 1.00 96.00 302 THR A N 1
ATOM 2271 C CA . THR A 1 302 ? 11.986 14.196 -39.018 1.00 96.00 302 THR A CA 1
ATOM 2272 C C . THR A 1 302 ? 10.962 14.973 -38.195 1.00 96.00 302 THR A C 1
ATOM 2274 O O . THR A 1 302 ? 11.077 15.103 -36.978 1.00 96.00 302 THR A O 1
ATOM 2277 N N . ARG A 1 303 ? 9.932 15.467 -38.884 1.00 95.44 303 ARG A N 1
ATOM 2278 C CA . ARG A 1 303 ? 8.738 16.115 -38.328 1.00 95.44 303 ARG A CA 1
ATOM 2279 C C . ARG A 1 303 ? 7.524 15.223 -38.568 1.00 95.44 303 ARG A C 1
ATOM 2281 O O . ARG A 1 303 ? 7.464 14.538 -39.586 1.00 95.44 303 ARG A O 1
ATOM 2288 N N . LEU A 1 304 ? 6.541 15.258 -37.679 1.00 95.19 304 LEU A N 1
ATOM 2289 C CA . LEU A 1 304 ? 5.293 14.503 -37.789 1.00 95.19 304 LEU A CA 1
ATOM 2290 C C . LEU A 1 304 ? 4.150 15.461 -38.117 1.00 95.19 304 LEU A C 1
ATOM 2292 O O . LEU A 1 304 ? 3.738 16.267 -37.285 1.00 95.19 304 LEU A O 1
ATOM 2296 N N . VAL A 1 305 ? 3.647 15.393 -39.346 1.00 92.69 305 VAL A N 1
ATOM 2297 C CA . VAL A 1 305 ? 2.670 16.356 -39.868 1.00 92.69 305 VAL A CA 1
ATOM 2298 C C . VAL A 1 305 ? 1.374 15.640 -40.214 1.00 92.69 305 VAL A C 1
ATOM 2300 O O . VAL A 1 305 ? 1.379 14.691 -40.994 1.00 92.69 305 VAL A O 1
ATOM 2303 N N . ALA A 1 306 ? 0.253 16.112 -39.666 1.00 89.00 306 ALA A N 1
ATOM 2304 C CA . ALA A 1 306 ? -1.070 15.653 -40.075 1.00 89.00 306 ALA A CA 1
ATOM 2305 C C . ALA A 1 306 ? -1.445 16.223 -41.447 1.00 89.00 306 ALA A C 1
ATOM 2307 O O . ALA A 1 306 ? -1.435 17.441 -41.657 1.00 89.00 306 ALA A O 1
ATOM 2308 N N . CYS A 1 307 ? -1.803 15.342 -42.378 1.00 79.19 307 CYS A N 1
ATOM 2309 C CA . CYS A 1 307 ? -2.387 15.727 -43.654 1.00 79.19 307 CYS A CA 1
ATOM 2310 C C . CYS A 1 307 ? -3.841 16.203 -43.485 1.00 79.19 307 CYS A C 1
ATOM 2312 O O . CYS A 1 307 ? -4.437 16.136 -42.410 1.00 79.19 307 CYS A O 1
ATOM 2314 N N . ALA A 1 308 ? -4.433 16.728 -44.563 1.00 77.44 308 ALA A N 1
ATOM 2315 C CA . ALA A 1 308 ? -5.791 17.285 -44.541 1.00 77.44 308 ALA A CA 1
ATOM 2316 C C . ALA A 1 308 ? -6.889 16.256 -44.194 1.00 77.44 308 ALA A C 1
ATOM 2318 O O . ALA A 1 308 ? -8.004 16.643 -43.850 1.00 77.44 308 ALA A O 1
ATOM 2319 N N . ASP A 1 309 ? -6.584 14.964 -44.303 1.00 79.31 309 ASP A N 1
ATOM 2320 C CA . ASP A 1 309 ? -7.424 13.830 -43.911 1.00 79.31 309 ASP A CA 1
ATOM 2321 C C . ASP A 1 309 ? -7.276 13.438 -42.428 1.00 79.31 309 ASP A C 1
ATOM 2323 O O . ASP A 1 309 ? -7.995 12.560 -41.955 1.00 79.31 309 ASP A O 1
ATOM 2327 N N . GLY A 1 310 ? -6.388 14.108 -41.687 1.00 82.50 310 GLY A N 1
ATOM 2328 C CA . GLY A 1 310 ? -6.115 13.846 -40.276 1.00 82.50 310 GLY A CA 1
ATOM 2329 C C . GLY A 1 310 ? -5.122 12.710 -40.026 1.00 82.50 310 GLY A C 1
ATOM 2330 O O . GLY A 1 310 ? -4.893 12.374 -38.865 1.00 82.50 310 GLY A O 1
ATOM 2331 N N . VAL A 1 311 ? -4.524 12.126 -41.071 1.00 88.50 311 VAL A N 1
ATOM 2332 C CA . VAL A 1 311 ? -3.518 11.064 -40.936 1.00 88.50 311 VAL A CA 1
ATOM 2333 C C . VAL A 1 311 ? -2.125 11.694 -40.794 1.00 88.50 311 VAL A C 1
ATOM 2335 O O . VAL A 1 311 ? -1.752 12.534 -41.619 1.00 88.50 311 VAL A O 1
ATOM 2338 N N . PRO A 1 312 ? -1.345 11.352 -39.750 1.00 93.06 312 PRO A N 1
ATOM 2339 C CA . PRO A 1 312 ? 0.016 11.851 -39.602 1.00 93.06 312 PRO A CA 1
ATOM 2340 C C . PRO A 1 312 ? 0.989 11.124 -40.535 1.00 93.06 312 PRO A C 1
ATOM 2342 O O . PRO A 1 312 ? 0.904 9.907 -40.715 1.00 93.06 312 PRO A O 1
ATOM 2345 N N . HIS A 1 313 ? 1.956 11.872 -41.064 1.00 94.56 313 HIS A N 1
ATOM 2346 C CA . HIS A 1 313 ? 3.063 11.367 -41.873 1.00 94.56 313 HIS A CA 1
ATOM 2347 C C . HIS A 1 313 ? 4.407 11.908 -41.383 1.00 94.56 313 HIS A C 1
ATOM 2349 O O . HIS A 1 313 ? 4.485 12.997 -40.806 1.00 94.56 313 HIS A O 1
ATOM 2355 N N . GLN A 1 314 ? 5.468 11.147 -41.643 1.00 95.50 314 GLN A N 1
ATOM 2356 C CA . GLN A 1 314 ? 6.843 11.573 -41.414 1.00 95.50 314 GLN A CA 1
ATOM 2357 C C . GLN A 1 314 ? 7.288 12.490 -42.560 1.00 95.50 314 GLN A C 1
ATOM 2359 O O . GLN A 1 314 ? 7.154 12.148 -43.734 1.00 95.50 314 GLN A O 1
ATOM 2364 N N . VAL A 1 315 ? 7.836 13.655 -42.221 1.00 95.25 315 VAL A N 1
ATOM 2365 C CA . VAL A 1 315 ? 8.450 14.588 -43.169 1.00 95.25 315 VAL A CA 1
ATOM 2366 C C . VAL A 1 315 ? 9.902 14.787 -42.769 1.00 95.25 315 VAL A C 1
ATOM 2368 O O . VAL A 1 315 ? 10.187 15.377 -41.728 1.00 95.25 315 VAL A O 1
ATOM 2371 N N . ILE A 1 316 ? 10.811 14.289 -43.600 1.00 95.31 316 ILE A N 1
ATOM 2372 C CA . ILE A 1 316 ? 12.250 14.323 -43.346 1.00 95.31 316 ILE A CA 1
ATOM 2373 C C . ILE A 1 316 ? 12.826 15.605 -43.964 1.00 95.31 316 ILE A C 1
ATOM 2375 O O . ILE A 1 316 ? 12.764 15.796 -45.178 1.00 95.31 316 ILE A O 1
ATOM 2379 N N . ASP A 1 317 ? 13.381 16.496 -43.144 1.00 94.88 317 ASP A N 1
ATOM 2380 C CA . ASP A 1 317 ? 13.978 17.745 -43.623 1.00 94.88 317 ASP A CA 1
ATOM 2381 C C . ASP A 1 317 ? 15.368 17.537 -44.219 1.00 94.88 317 ASP A C 1
ATOM 2383 O O . ASP A 1 317 ? 16.148 16.737 -43.715 1.00 94.88 317 ASP A O 1
ATOM 2387 N N . GLU A 1 318 ? 15.721 18.316 -45.243 1.00 94.06 318 GLU A N 1
ATOM 2388 C CA . GLU A 1 318 ? 17.080 18.347 -45.803 1.00 94.06 318 GLU A CA 1
ATOM 2389 C C . GLU A 1 318 ? 18.146 18.648 -44.727 1.00 94.06 318 GLU A C 1
ATOM 2391 O O . GLU A 1 318 ? 17.912 19.520 -43.876 1.00 94.06 318 GLU A O 1
ATOM 2396 N N . PRO A 1 319 ? 19.330 18.004 -44.781 1.00 93.00 319 PRO A N 1
ATOM 2397 C CA . PRO A 1 319 ? 20.418 18.255 -43.840 1.00 93.00 319 PRO A CA 1
ATOM 2398 C C . PRO A 1 319 ? 20.841 19.729 -43.782 1.00 93.00 319 PRO A C 1
ATOM 2400 O O . PRO A 1 319 ? 21.023 20.393 -44.806 1.00 93.00 319 PRO A O 1
ATOM 2403 N N . LYS A 1 320 ? 21.031 20.245 -42.565 1.00 93.12 320 LYS A N 1
ATOM 2404 C CA . LYS A 1 320 ? 21.485 21.616 -42.273 1.00 93.12 320 LYS A CA 1
ATOM 2405 C C . LYS A 1 320 ? 22.441 21.591 -41.073 1.00 93.12 320 LYS A C 1
ATOM 2407 O O . LYS A 1 320 ? 22.340 20.668 -40.268 1.00 93.12 320 LYS A O 1
ATOM 2412 N N . PRO A 1 321 ? 23.321 22.600 -40.910 1.00 92.94 321 PRO A N 1
ATOM 2413 C CA . PRO A 1 321 ? 24.122 22.745 -39.695 1.00 92.94 321 PRO A CA 1
ATOM 2414 C C . PRO A 1 321 ? 23.243 22.722 -38.440 1.00 92.94 321 PRO A C 1
ATOM 2416 O O . PRO A 1 321 ? 22.269 23.479 -38.363 1.00 92.94 321 PRO A O 1
ATOM 2419 N N . PHE A 1 322 ? 23.573 21.858 -37.480 1.00 93.69 322 PHE A N 1
ATOM 2420 C CA . PHE A 1 322 ? 22.798 21.707 -36.253 1.00 93.69 322 PHE A CA 1
ATOM 2421 C C . PHE A 1 322 ? 23.218 22.768 -35.220 1.00 93.69 322 PHE A C 1
ATOM 2423 O O . PHE A 1 322 ? 24.416 22.948 -34.990 1.00 93.69 322 PHE A O 1
ATOM 2430 N N . PRO A 1 323 ? 22.274 23.513 -34.612 1.00 91.19 323 PRO A N 1
ATOM 2431 C CA . PRO A 1 323 ? 22.617 24.573 -33.673 1.00 91.19 323 PRO A CA 1
ATOM 2432 C C . PRO A 1 323 ? 23.115 24.008 -32.335 1.00 91.19 323 PRO A C 1
ATOM 2434 O O . PRO A 1 323 ? 22.402 23.263 -31.669 1.00 91.19 323 PRO A O 1
ATOM 2437 N N . LEU A 1 324 ? 24.306 24.441 -31.911 1.00 93.94 324 LEU A N 1
ATOM 2438 C CA . LEU A 1 324 ? 24.838 24.224 -30.565 1.00 93.94 324 LEU A CA 1
ATOM 2439 C C . LEU A 1 324 ? 24.839 25.553 -29.800 1.00 93.94 324 LEU A C 1
ATOM 2441 O O . LEU A 1 324 ? 25.592 26.471 -30.134 1.00 93.94 324 LEU A O 1
ATOM 2445 N N . VAL A 1 325 ? 23.979 25.677 -28.788 1.00 92.75 325 VAL A N 1
ATOM 2446 C CA . VAL A 1 325 ? 23.891 26.897 -27.968 1.00 92.75 325 VAL A CA 1
ATOM 2447 C C . VAL A 1 325 ? 24.944 26.842 -26.865 1.00 92.75 325 VAL A C 1
ATOM 2449 O O . VAL A 1 325 ? 24.930 25.914 -26.067 1.00 92.75 325 VAL A O 1
ATOM 2452 N N . LEU A 1 326 ? 25.839 27.832 -26.788 1.00 93.94 326 LEU A N 1
ATOM 2453 C CA . LEU A 1 326 ? 26.796 27.961 -25.683 1.00 93.94 326 LEU A CA 1
ATOM 2454 C C . LEU A 1 326 ? 26.232 28.879 -24.590 1.00 93.94 326 LEU A C 1
ATOM 2456 O O . LEU A 1 326 ? 26.023 30.069 -24.834 1.00 93.94 326 LEU A O 1
ATOM 2460 N N . THR A 1 327 ? 26.060 28.342 -23.385 1.00 94.94 327 THR A N 1
ATOM 2461 C CA . THR A 1 327 ? 25.669 29.083 -22.178 1.00 94.94 327 THR A CA 1
ATOM 2462 C C . THR A 1 327 ? 26.840 29.101 -21.200 1.00 94.94 327 THR A C 1
ATOM 2464 O O . THR A 1 327 ? 27.325 28.049 -20.796 1.00 94.94 327 THR A O 1
ATOM 2467 N N . ASP A 1 328 ? 27.324 30.284 -20.825 1.00 94.62 328 ASP A N 1
ATOM 2468 C CA . ASP A 1 328 ? 28.455 30.429 -19.901 1.00 94.62 328 ASP A CA 1
ATOM 2469 C C . ASP A 1 328 ? 27.948 30.819 -18.507 1.00 94.62 328 ASP A C 1
ATOM 2471 O O . ASP A 1 328 ? 27.502 31.949 -18.311 1.00 94.62 328 ASP A O 1
ATOM 2475 N N . VAL A 1 329 ? 28.006 29.871 -17.567 1.00 95.25 329 VAL A N 1
ATOM 2476 C CA . VAL A 1 329 ? 27.613 30.050 -16.154 1.00 95.25 329 VAL A CA 1
ATOM 2477 C C . VAL A 1 329 ? 28.831 30.128 -15.233 1.00 95.25 329 VAL A C 1
ATOM 2479 O O . VAL A 1 329 ? 28.706 30.217 -14.014 1.00 95.25 329 VAL A O 1
ATOM 2482 N N . SER A 1 330 ? 30.044 30.125 -15.797 1.00 92.19 330 SER A N 1
ATOM 2483 C CA . SER A 1 330 ? 31.289 30.089 -15.021 1.00 92.19 330 SER A CA 1
ATOM 2484 C C . SER A 1 330 ? 31.517 31.329 -14.147 1.00 92.19 330 SER A C 1
ATOM 2486 O O . SER A 1 330 ? 32.348 31.305 -13.238 1.00 92.19 330 SER A O 1
ATOM 2488 N N . GLY A 1 331 ? 30.780 32.414 -14.409 1.00 90.88 331 GLY A N 1
ATOM 2489 C CA . GLY A 1 331 ? 30.783 33.642 -13.615 1.00 90.88 331 GLY A CA 1
ATOM 2490 C C . GLY A 1 331 ? 29.748 33.694 -12.486 1.00 90.88 331 GLY A C 1
ATOM 2491 O O . GLY A 1 331 ? 29.752 34.673 -11.735 1.00 90.88 331 GLY A O 1
ATOM 2492 N N . ASP A 1 332 ? 28.870 32.696 -12.367 1.00 93.44 332 ASP A N 1
ATOM 2493 C CA . ASP A 1 332 ? 27.780 32.695 -11.391 1.00 93.44 332 ASP A CA 1
ATOM 2494 C C . ASP A 1 332 ? 28.272 32.341 -9.979 1.00 93.44 332 ASP A C 1
ATOM 2496 O O . ASP A 1 332 ? 29.364 31.808 -9.780 1.00 93.44 332 ASP A O 1
ATOM 2500 N N . ALA A 1 333 ? 27.468 32.668 -8.959 1.00 89.56 333 ALA A N 1
ATOM 2501 C CA . ALA A 1 333 ? 27.823 32.406 -7.560 1.00 89.56 333 ALA A CA 1
ATOM 2502 C C . ALA A 1 333 ? 27.962 30.902 -7.262 1.00 89.56 333 ALA A C 1
ATOM 2504 O O . ALA A 1 333 ? 28.800 30.512 -6.448 1.00 89.56 333 ALA A O 1
ATOM 2505 N N . ASP A 1 334 ? 27.152 30.089 -7.940 1.00 88.69 334 ASP A N 1
ATOM 2506 C CA . ASP A 1 334 ? 27.237 28.632 -7.973 1.00 88.69 334 ASP A CA 1
ATOM 2507 C C . ASP A 1 334 ? 27.040 28.161 -9.429 1.00 88.69 334 ASP A C 1
ATOM 2509 O O . ASP A 1 334 ? 25.901 28.001 -9.889 1.00 88.69 334 ASP A O 1
ATOM 2513 N N . PRO A 1 335 ? 28.138 27.990 -10.190 1.00 87.88 335 PRO A N 1
ATOM 2514 C CA . PRO A 1 335 ? 28.076 27.578 -11.591 1.00 87.88 335 PRO A CA 1
ATOM 2515 C C . PRO A 1 335 ? 27.435 26.203 -11.801 1.00 87.88 335 PRO A C 1
ATOM 2517 O O . PRO A 1 335 ? 26.787 25.984 -12.821 1.00 87.88 335 PRO A O 1
ATOM 2520 N N . LEU A 1 336 ? 27.578 25.277 -10.844 1.00 84.06 336 LEU A N 1
ATOM 2521 C CA . LEU A 1 336 ? 26.991 23.938 -10.945 1.00 84.06 336 LEU A CA 1
ATOM 2522 C C . LEU A 1 336 ? 25.477 23.992 -10.735 1.00 84.06 336 LEU A C 1
ATOM 2524 O O . LEU A 1 336 ? 24.736 23.406 -11.520 1.00 84.06 336 LEU A O 1
ATOM 2528 N N . ALA A 1 337 ? 25.002 24.737 -9.733 1.00 84.25 337 ALA A N 1
ATOM 2529 C CA . ALA A 1 337 ? 23.566 24.952 -9.549 1.00 84.25 337 ALA A CA 1
ATOM 2530 C C . ALA A 1 337 ? 22.934 25.646 -10.766 1.00 84.25 337 ALA A C 1
ATOM 2532 O O . ALA A 1 337 ? 21.882 25.228 -11.241 1.00 84.25 337 ALA A O 1
ATOM 2533 N N . SER A 1 338 ? 23.616 26.646 -11.325 1.00 89.62 338 SER A N 1
ATOM 2534 C CA . SER A 1 338 ? 23.146 27.365 -12.516 1.00 89.62 338 SER A CA 1
ATOM 2535 C C . SER A 1 338 ? 23.124 26.454 -13.752 1.00 89.62 338 SER A C 1
ATOM 2537 O O . SER A 1 338 ? 22.175 26.487 -14.533 1.00 89.62 338 SER A O 1
ATOM 2539 N N . ALA A 1 339 ? 24.112 25.563 -13.907 1.00 87.38 339 ALA A N 1
ATOM 2540 C CA . ALA A 1 339 ? 24.095 24.536 -14.949 1.00 87.38 339 ALA A CA 1
ATOM 2541 C C . ALA A 1 339 ? 22.909 23.569 -14.792 1.00 87.38 339 ALA A C 1
ATOM 2543 O O . ALA A 1 339 ? 22.241 23.268 -15.781 1.00 87.38 339 ALA A O 1
ATOM 2544 N N . ARG A 1 340 ? 22.599 23.133 -13.559 1.00 83.94 340 ARG A N 1
ATOM 2545 C CA . ARG A 1 340 ? 21.413 22.306 -13.265 1.00 83.94 340 ARG A CA 1
ATOM 2546 C C . ARG A 1 340 ? 20.121 23.014 -13.670 1.00 83.94 340 ARG A C 1
ATOM 2548 O O . ARG A 1 340 ? 19.277 22.399 -14.312 1.00 83.94 340 ARG A O 1
ATOM 2555 N N . GLU A 1 341 ? 19.971 24.301 -13.357 1.00 86.12 341 GLU A N 1
ATOM 2556 C CA . GLU A 1 341 ? 18.792 25.082 -13.762 1.00 86.12 341 GLU A CA 1
ATOM 2557 C C . GLU A 1 341 ? 18.622 25.127 -15.287 1.00 86.12 341 GLU A C 1
ATOM 2559 O O . GLU A 1 341 ? 17.506 24.970 -15.781 1.00 86.12 341 GLU A O 1
ATOM 2564 N N . VAL A 1 342 ? 19.718 25.279 -16.039 1.00 88.88 342 VAL A N 1
ATOM 2565 C CA . VAL A 1 342 ? 19.688 25.258 -17.511 1.00 88.88 342 VAL A CA 1
ATOM 2566 C C . VAL A 1 342 ? 19.254 23.888 -18.038 1.00 88.88 342 VAL A C 1
ATOM 2568 O O . VAL A 1 342 ? 18.384 23.825 -18.907 1.00 88.88 342 VAL A O 1
ATOM 2571 N N . VAL A 1 343 ? 19.812 22.797 -17.500 1.00 85.31 343 VAL A N 1
ATOM 2572 C CA . VAL A 1 343 ? 19.434 21.422 -17.878 1.00 85.31 343 VAL A CA 1
ATOM 2573 C C . VAL A 1 343 ? 17.951 21.168 -17.597 1.00 85.31 343 VAL A C 1
ATOM 2575 O O . VAL A 1 343 ? 17.234 20.676 -18.466 1.00 85.31 343 VAL A O 1
ATOM 2578 N N . LEU A 1 344 ? 17.470 21.539 -16.407 1.00 81.38 344 LEU A N 1
ATOM 2579 C CA . LEU A 1 344 ? 16.076 21.337 -16.008 1.00 81.38 344 LEU A CA 1
ATOM 2580 C C . LEU A 1 344 ? 15.111 22.172 -16.850 1.00 81.38 344 LEU A C 1
ATOM 2582 O O . LEU A 1 344 ? 14.071 21.665 -17.269 1.00 81.38 344 LEU A O 1
ATOM 2586 N N . ALA A 1 345 ? 15.458 23.428 -17.139 1.00 85.62 345 ALA A N 1
ATOM 2587 C CA . ALA A 1 345 ? 14.657 24.287 -18.001 1.00 85.62 345 ALA A CA 1
ATOM 2588 C C . ALA A 1 345 ? 14.532 23.710 -19.421 1.00 85.62 345 ALA A C 1
ATOM 2590 O O . ALA A 1 345 ? 13.442 23.737 -19.999 1.00 85.62 345 ALA A O 1
ATOM 2591 N N . ASP A 1 346 ? 15.612 23.153 -19.977 1.00 84.12 346 ASP A N 1
ATOM 2592 C CA . ASP A 1 346 ? 15.567 22.497 -21.287 1.00 84.12 346 ASP A CA 1
ATOM 2593 C C . ASP A 1 346 ? 14.756 21.192 -21.244 1.00 84.12 346 ASP A C 1
ATOM 2595 O O . ASP A 1 346 ? 13.935 20.954 -22.131 1.00 84.12 346 ASP A O 1
ATOM 2599 N N . ALA A 1 347 ? 14.895 20.391 -20.182 1.00 81.56 347 ALA A N 1
ATOM 2600 C CA . ALA A 1 347 ? 14.161 19.136 -20.010 1.00 81.56 347 ALA A CA 1
ATOM 2601 C C . ALA A 1 347 ? 12.635 19.332 -20.003 1.00 81.56 347 ALA A C 1
ATOM 2603 O O . ALA A 1 347 ? 11.913 18.523 -20.583 1.00 81.56 347 ALA A O 1
ATOM 2604 N N . VAL A 1 348 ? 12.132 20.424 -19.416 1.00 84.81 348 VAL A N 1
ATOM 2605 C CA . VAL A 1 348 ? 10.686 20.715 -19.348 1.00 84.81 348 VAL A CA 1
ATOM 2606 C C . VAL A 1 348 ? 10.165 21.586 -20.495 1.00 84.81 348 VAL A C 1
ATOM 2608 O O . VAL A 1 348 ? 8.971 21.876 -20.549 1.00 84.81 348 VAL A O 1
ATOM 2611 N N . THR A 1 349 ? 11.025 22.024 -21.421 1.00 89.50 349 THR A N 1
ATOM 2612 C CA . THR A 1 349 ? 10.585 22.826 -22.571 1.00 89.50 349 THR A CA 1
ATOM 2613 C C . THR A 1 349 ? 9.937 21.909 -23.621 1.00 89.50 349 THR A C 1
ATOM 2615 O O . THR A 1 349 ? 10.627 21.040 -24.162 1.00 89.50 349 THR A O 1
ATOM 2618 N N . PRO A 1 350 ? 8.647 22.077 -23.971 1.00 91.19 350 PRO A N 1
ATOM 2619 C CA . PRO A 1 350 ? 7.958 21.155 -24.878 1.00 91.19 350 PRO A CA 1
ATOM 2620 C C . PRO A 1 350 ? 8.532 21.161 -26.301 1.00 91.19 350 PRO A C 1
ATOM 2622 O O . PRO A 1 350 ? 9.106 22.160 -26.749 1.00 91.19 350 PRO A O 1
ATOM 2625 N N . PHE A 1 351 ? 8.355 20.054 -27.022 1.00 93.25 351 PHE A N 1
ATOM 2626 C CA . PHE A 1 351 ? 8.587 19.977 -28.466 1.00 93.25 351 PHE A CA 1
ATOM 2627 C C . PHE A 1 351 ? 7.271 20.147 -29.231 1.00 93.25 351 PHE A C 1
ATOM 2629 O O . PHE A 1 351 ? 6.218 19.744 -28.754 1.00 93.25 351 PHE A O 1
ATOM 2636 N N . ASP A 1 352 ? 7.338 20.720 -30.434 1.00 92.62 352 ASP A N 1
ATOM 2637 C CA . ASP A 1 352 ? 6.235 20.693 -31.401 1.00 92.62 352 ASP A CA 1
ATOM 2638 C C . ASP A 1 352 ? 6.581 19.679 -32.495 1.00 92.62 352 ASP A C 1
ATOM 2640 O O . ASP A 1 352 ? 7.496 19.899 -33.304 1.00 92.62 352 ASP A O 1
ATOM 2644 N N . LEU A 1 353 ? 5.845 18.564 -32.508 1.00 94.62 353 LEU A N 1
ATOM 2645 C CA . LEU A 1 353 ? 6.101 17.440 -33.405 1.00 94.62 353 LEU A CA 1
ATOM 2646 C C . LEU A 1 353 ? 5.973 17.822 -34.887 1.00 94.62 353 LEU A C 1
ATOM 2648 O O . LEU A 1 353 ? 6.640 17.213 -35.722 1.00 94.62 353 LEU A O 1
ATOM 2652 N N . ALA A 1 354 ? 5.186 18.847 -35.227 1.00 92.94 354 ALA A N 1
ATOM 2653 C CA . ALA A 1 354 ? 4.971 19.276 -36.607 1.00 92.94 354 ALA A CA 1
ATOM 2654 C C . ALA A 1 354 ? 6.047 20.248 -37.124 1.00 92.94 354 ALA A C 1
ATOM 2656 O O . ALA A 1 354 ? 6.220 20.379 -38.343 1.00 92.94 354 ALA A O 1
ATOM 2657 N N . VAL A 1 355 ? 6.771 20.922 -36.221 1.00 89.50 355 VAL A N 1
ATOM 2658 C CA . VAL A 1 355 ? 7.720 21.996 -36.565 1.00 89.50 355 VAL A CA 1
ATOM 2659 C C . VAL A 1 355 ? 9.174 21.526 -36.565 1.00 89.50 355 VAL A C 1
ATOM 2661 O O . VAL A 1 355 ? 9.902 21.918 -37.473 1.00 89.50 355 VAL A O 1
ATOM 2664 N N . GLY A 1 356 ? 9.583 20.675 -35.615 1.00 82.81 356 GLY A N 1
ATOM 2665 C CA . GLY A 1 356 ? 10.958 20.161 -35.482 1.00 82.81 356 GLY A CA 1
ATOM 2666 C C . GLY A 1 356 ? 12.075 21.229 -35.410 1.00 82.81 356 GLY A C 1
ATOM 2667 O O . GLY A 1 356 ? 11.802 22.432 -35.422 1.00 82.81 356 GLY A O 1
ATOM 2668 N N . PRO A 1 357 ? 13.359 20.818 -35.343 1.00 89.88 357 PRO A N 1
ATOM 2669 C CA . PRO A 1 357 ? 13.836 19.454 -35.091 1.00 89.88 357 PRO A CA 1
ATOM 2670 C C . PRO A 1 357 ? 13.453 18.965 -33.685 1.00 89.88 357 PRO A C 1
ATOM 2672 O O . PRO A 1 357 ? 13.279 19.760 -32.764 1.00 89.88 357 PRO A O 1
ATOM 2675 N N . LEU A 1 358 ? 13.323 17.647 -33.518 1.00 94.50 358 LEU A N 1
ATOM 2676 C CA . LEU A 1 358 ? 12.885 17.013 -32.261 1.00 94.50 358 LEU A CA 1
ATOM 2677 C C . LEU A 1 358 ? 14.059 16.640 -31.340 1.00 94.50 358 LEU A C 1
ATOM 2679 O O . LEU A 1 358 ? 13.986 15.694 -30.558 1.00 94.50 358 LEU A O 1
ATOM 2683 N N . ILE A 1 359 ? 15.142 17.410 -31.462 1.00 94.50 359 ILE A N 1
ATOM 2684 C CA . ILE A 1 359 ? 16.369 17.345 -30.674 1.00 94.50 359 ILE A CA 1
ATOM 2685 C C . ILE A 1 359 ? 16.897 18.771 -30.449 1.00 94.50 359 ILE A C 1
ATOM 2687 O O . ILE A 1 359 ? 16.860 19.607 -31.357 1.00 94.50 359 ILE A O 1
ATOM 2691 N N . ARG A 1 360 ? 17.400 19.051 -29.244 1.00 94.38 360 ARG A N 1
ATOM 2692 C CA . ARG A 1 360 ? 18.093 20.290 -28.856 1.00 94.38 360 ARG A CA 1
ATOM 2693 C C . ARG A 1 360 ? 19.433 19.959 -28.203 1.00 94.38 360 ARG A C 1
ATOM 2695 O O . ARG A 1 360 ? 19.560 18.918 -27.563 1.00 94.38 360 ARG A O 1
ATOM 2702 N N . ALA A 1 361 ? 20.411 20.851 -28.363 1.00 94.19 361 ALA A N 1
ATOM 2703 C CA . ALA A 1 361 ? 21.704 20.755 -27.694 1.00 94.19 361 ALA A CA 1
ATOM 2704 C C . ALA A 1 361 ? 22.141 22.105 -27.118 1.00 94.19 361 ALA A C 1
ATOM 2706 O O . ALA A 1 361 ? 22.203 23.116 -27.829 1.00 94.19 361 ALA A O 1
ATOM 2707 N N . THR A 1 362 ? 22.518 22.087 -25.843 1.00 94.69 362 THR A N 1
ATOM 2708 C CA . THR A 1 362 ? 23.090 23.226 -25.128 1.00 94.69 362 THR A CA 1
ATOM 2709 C C . THR A 1 362 ? 24.417 22.810 -24.512 1.00 94.69 362 THR A C 1
ATOM 2711 O O . THR A 1 362 ? 24.472 21.912 -23.679 1.00 94.69 362 THR A O 1
ATOM 2714 N N . LEU A 1 363 ? 25.498 23.478 -24.901 1.00 95.25 363 LEU A N 1
ATOM 2715 C CA . LEU A 1 363 ? 26.788 23.369 -24.238 1.00 95.25 363 LEU A CA 1
ATOM 2716 C C . LEU A 1 363 ? 26.847 24.392 -23.104 1.00 95.25 363 LEU A C 1
ATOM 2718 O O . LEU A 1 363 ? 26.743 25.595 -23.334 1.00 95.25 363 LEU A O 1
ATOM 2722 N N . ILE A 1 364 ? 27.029 23.924 -21.880 1.00 95.06 364 ILE A N 1
ATOM 2723 C CA . ILE A 1 364 ? 27.100 24.750 -20.680 1.00 95.06 364 ILE A CA 1
ATOM 2724 C C . ILE A 1 364 ? 28.553 24.789 -20.223 1.00 95.06 364 ILE A C 1
ATOM 2726 O O . ILE A 1 364 ? 29.138 23.750 -19.934 1.00 95.06 364 ILE A O 1
ATOM 2730 N N . ARG A 1 365 ? 29.153 25.974 -20.141 1.00 94.44 365 ARG A N 1
ATOM 2731 C CA . ARG A 1 365 ? 30.486 26.142 -19.554 1.00 94.44 365 ARG A CA 1
ATOM 2732 C C . ARG A 1 365 ? 30.355 26.403 -18.059 1.00 94.44 365 ARG A C 1
ATOM 2734 O O . ARG A 1 365 ? 29.909 27.479 -17.665 1.00 94.44 365 ARG A O 1
ATOM 2741 N N . VAL A 1 366 ? 30.776 25.433 -17.250 1.00 92.44 366 VAL A N 1
ATOM 2742 C CA . VAL A 1 366 ? 30.792 25.524 -15.780 1.00 92.44 366 VAL A CA 1
ATOM 2743 C C . VAL A 1 366 ? 32.110 26.136 -15.307 1.00 92.44 366 VAL A C 1
ATOM 2745 O O . VAL A 1 366 ? 32.122 27.002 -14.434 1.00 92.44 366 VAL A O 1
ATOM 2748 N N . ARG A 1 367 ? 33.227 25.731 -15.922 1.00 88.50 367 ARG A N 1
ATOM 2749 C CA . ARG A 1 367 ? 34.582 26.272 -15.711 1.00 88.50 367 ARG A CA 1
ATOM 2750 C C . ARG A 1 367 ? 35.341 26.289 -17.046 1.00 88.50 367 ARG A C 1
ATOM 2752 O O . ARG A 1 367 ? 34.869 25.694 -18.010 1.00 88.50 367 ARG A O 1
ATOM 2759 N N . PRO A 1 368 ? 36.506 26.959 -17.157 1.00 85.62 368 PRO A N 1
ATOM 2760 C CA . PRO A 1 368 ? 37.291 26.946 -18.396 1.00 85.62 368 PRO A CA 1
ATOM 2761 C C . PRO A 1 368 ? 37.639 25.539 -18.911 1.00 85.62 368 PRO A C 1
ATOM 2763 O O . PRO A 1 368 ? 37.754 25.350 -20.116 1.00 85.62 368 PRO A O 1
ATOM 2766 N N . ASP A 1 369 ? 37.784 24.580 -18.001 1.00 85.69 369 ASP A N 1
ATOM 2767 C CA . ASP A 1 369 ? 38.133 23.176 -18.220 1.00 85.69 369 ASP A CA 1
ATOM 2768 C C . ASP A 1 369 ? 36.987 22.214 -17.862 1.00 85.69 369 ASP A C 1
ATOM 2770 O O . ASP A 1 369 ? 37.216 21.024 -17.671 1.00 85.69 369 ASP A O 1
ATOM 2774 N N . GLU A 1 370 ? 35.752 22.706 -17.750 1.00 89.75 370 GLU A N 1
ATOM 2775 C CA . GLU A 1 370 ? 34.600 21.880 -17.385 1.00 89.75 370 GLU A CA 1
ATOM 2776 C C . GLU A 1 370 ? 33.347 22.350 -18.117 1.00 89.75 370 GLU A C 1
ATOM 2778 O O . GLU A 1 370 ? 32.875 23.483 -17.943 1.00 89.75 370 GLU A O 1
ATOM 2783 N N . HIS A 1 371 ? 32.801 21.459 -18.936 1.00 90.75 371 HIS A N 1
ATOM 2784 C CA . HIS A 1 371 ? 31.613 21.717 -19.731 1.00 90.75 371 HIS A CA 1
ATOM 2785 C C . HIS A 1 371 ? 30.575 20.616 -19.510 1.00 90.75 371 HIS A C 1
ATOM 2787 O O . HIS A 1 371 ? 30.914 19.463 -19.271 1.00 90.75 371 HIS A O 1
ATOM 2793 N N . VAL A 1 372 ? 29.300 20.967 -19.628 1.00 91.50 372 VAL A N 1
ATOM 2794 C CA . VAL A 1 372 ? 28.185 20.019 -19.626 1.00 91.50 372 VAL A CA 1
ATOM 2795 C C . VAL A 1 372 ? 27.460 20.164 -20.953 1.00 91.50 372 VAL A C 1
ATOM 2797 O O . VAL A 1 372 ? 26.936 21.233 -21.258 1.00 91.50 372 VAL A O 1
ATOM 2800 N N . LEU A 1 373 ? 27.433 19.109 -21.761 1.00 91.88 373 LEU A N 1
ATOM 2801 C CA . LEU A 1 373 ? 26.575 19.046 -22.938 1.00 91.88 373 LEU A CA 1
ATOM 2802 C C . LEU A 1 373 ? 25.211 18.501 -22.509 1.00 91.88 373 LEU A C 1
ATOM 2804 O O . LEU A 1 373 ? 25.086 17.324 -22.178 1.00 91.88 373 LEU A O 1
ATOM 2808 N N . ALA A 1 374 ? 24.202 19.365 -22.516 1.00 91.44 374 ALA A N 1
ATOM 2809 C CA . ALA A 1 374 ? 22.809 19.007 -22.311 1.00 91.44 374 ALA A CA 1
ATOM 2810 C C . ALA A 1 374 ? 22.154 18.724 -23.668 1.00 91.44 374 ALA A C 1
ATOM 2812 O O . ALA A 1 374 ? 22.155 19.579 -24.557 1.00 91.44 374 ALA A O 1
ATOM 2813 N N . LEU A 1 375 ? 21.606 17.524 -23.824 1.00 90.94 375 LEU A N 1
ATOM 2814 C CA . LEU A 1 375 ? 20.826 17.102 -24.979 1.00 90.94 375 LEU A CA 1
ATOM 2815 C C . LEU A 1 375 ? 19.395 16.833 -24.525 1.00 90.94 375 LEU A C 1
ATOM 2817 O O . LEU A 1 375 ? 19.182 16.141 -23.535 1.00 90.94 375 LEU A O 1
ATOM 2821 N N . ALA A 1 376 ? 18.414 17.324 -25.268 1.00 90.44 376 ALA A N 1
ATOM 2822 C CA . ALA A 1 376 ? 17.015 16.971 -25.063 1.00 90.44 376 ALA A CA 1
ATOM 2823 C C . ALA A 1 376 ? 16.451 16.438 -26.376 1.00 90.44 376 ALA A C 1
ATOM 2825 O O . ALA A 1 376 ? 16.534 17.113 -27.401 1.00 90.44 376 ALA A O 1
ATOM 2826 N N . MET A 1 377 ? 15.884 15.235 -26.356 1.00 92.56 377 MET A N 1
ATOM 2827 C CA . MET A 1 377 ? 15.215 14.625 -27.508 1.00 92.56 377 MET A CA 1
ATOM 2828 C C . MET A 1 377 ? 13.768 14.307 -27.156 1.00 92.56 377 MET A C 1
ATOM 2830 O O . MET A 1 377 ? 13.475 13.957 -26.016 1.00 92.56 377 MET A O 1
ATOM 2834 N N . HIS A 1 378 ? 12.854 14.393 -28.118 1.00 93.69 378 HIS A N 1
ATOM 2835 C CA . HIS A 1 378 ? 11.517 13.844 -27.911 1.00 93.69 378 HIS A CA 1
ATOM 2836 C C . HIS A 1 378 ? 11.546 12.321 -28.103 1.00 93.69 378 HIS A C 1
ATOM 2838 O O . HIS A 1 378 ? 12.091 11.825 -29.089 1.00 93.69 378 HIS A O 1
ATOM 2844 N N . HIS A 1 379 ? 10.884 11.567 -27.226 1.00 92.44 379 HIS A N 1
ATOM 2845 C CA . HIS A 1 379 ? 10.886 10.098 -27.236 1.00 92.44 379 HIS A CA 1
ATOM 2846 C C . HIS A 1 379 ? 10.370 9.493 -28.555 1.00 92.44 379 HIS A C 1
ATOM 2848 O O . HIS A 1 379 ? 10.659 8.354 -28.883 1.00 92.44 379 HIS A O 1
ATOM 2854 N N . VAL A 1 380 ? 9.642 10.268 -29.363 1.00 94.75 380 VAL A N 1
ATOM 2855 C CA . VAL A 1 380 ? 9.154 9.845 -30.690 1.00 94.75 380 VAL A CA 1
ATOM 2856 C C . VAL A 1 380 ? 10.257 9.658 -31.741 1.00 94.75 380 VAL A C 1
ATOM 2858 O O . VAL A 1 380 ? 10.023 9.000 -32.757 1.00 94.75 380 VAL A O 1
ATOM 2861 N N . VAL A 1 381 ? 11.445 10.227 -31.516 1.00 94.44 381 VAL A N 1
ATOM 2862 C CA . VAL A 1 381 ? 12.612 10.091 -32.406 1.00 94.44 381 VAL A CA 1
ATOM 2863 C C . VAL A 1 381 ? 13.775 9.336 -31.764 1.00 94.44 381 VAL A C 1
ATOM 2865 O O . VAL A 1 381 ? 14.769 9.077 -32.436 1.00 94.44 381 VAL A O 1
ATOM 2868 N N . SER A 1 382 ? 13.664 8.966 -30.488 1.00 92.19 382 SER A N 1
ATOM 2869 C CA . SER A 1 382 ? 14.740 8.323 -29.734 1.00 92.19 382 SER A CA 1
ATOM 2870 C C . SER A 1 382 ? 14.201 7.466 -28.596 1.00 92.19 382 SER A C 1
ATOM 2872 O O . SER A 1 382 ? 13.247 7.847 -27.927 1.00 92.19 382 SER A O 1
ATOM 2874 N N . ASP A 1 383 ? 14.880 6.370 -28.304 1.00 86.88 383 ASP A N 1
ATOM 2875 C CA . ASP A 1 383 ? 14.721 5.566 -27.091 1.00 86.88 383 ASP A CA 1
ATOM 2876 C C . ASP A 1 383 ? 16.023 5.521 -26.268 1.00 86.88 383 ASP A C 1
ATOM 2878 O O . ASP A 1 383 ? 17.023 6.159 -26.609 1.00 86.88 383 ASP A O 1
ATOM 2882 N N . GLU A 1 384 ? 16.021 4.778 -25.165 1.00 79.31 384 GLU A N 1
ATOM 2883 C CA . GLU A 1 384 ? 17.169 4.624 -24.267 1.00 79.31 384 GLU A CA 1
ATOM 2884 C C . GLU A 1 384 ? 18.390 4.056 -25.012 1.00 79.31 384 GLU A C 1
ATOM 2886 O O . GLU A 1 384 ? 19.511 4.548 -24.852 1.00 79.31 384 GLU A O 1
ATOM 2891 N N . TRP A 1 385 ? 18.162 3.084 -25.903 1.00 82.38 385 TRP A N 1
ATOM 2892 C CA . TRP A 1 385 ? 19.190 2.496 -26.768 1.00 82.38 385 TRP A CA 1
ATOM 2893 C C . TRP A 1 385 ? 19.773 3.530 -27.744 1.00 82.38 385 TRP A C 1
ATOM 2895 O O . TRP A 1 385 ? 20.985 3.606 -27.949 1.00 82.38 385 TRP A O 1
ATOM 2905 N N . SER A 1 386 ? 18.927 4.393 -28.310 1.00 87.06 386 SER A N 1
ATOM 2906 C CA . SER A 1 386 ? 19.357 5.482 -29.193 1.00 87.06 386 SER A CA 1
ATOM 2907 C C . SER A 1 386 ? 20.322 6.449 -28.510 1.00 87.06 386 SER A C 1
ATOM 2909 O O . SER A 1 386 ? 21.218 6.973 -29.168 1.00 87.06 386 SER A O 1
ATOM 2911 N N . GLY A 1 387 ? 20.186 6.665 -27.197 1.00 85.06 387 GLY A N 1
ATOM 2912 C CA . GLY A 1 387 ? 21.136 7.465 -26.420 1.00 85.06 387 GLY A CA 1
ATOM 2913 C C . GLY A 1 387 ? 22.551 6.885 -26.412 1.00 85.06 387 GLY A C 1
ATOM 2914 O O . GLY A 1 387 ? 23.522 7.632 -26.525 1.00 85.06 387 GLY A O 1
ATOM 2915 N N . GLN A 1 388 ? 22.680 5.558 -26.330 1.00 82.31 388 GLN A N 1
ATOM 2916 C CA . GLN A 1 388 ? 23.976 4.872 -26.379 1.00 82.31 388 GLN A CA 1
ATOM 2917 C C . GLN A 1 388 ? 24.619 5.010 -27.765 1.00 82.31 388 GLN A C 1
ATOM 2919 O O . GLN A 1 388 ? 25.786 5.390 -27.872 1.00 82.31 388 GLN A O 1
ATOM 2924 N N . ILE A 1 389 ? 23.831 4.801 -28.829 1.00 88.25 389 ILE A N 1
ATOM 2925 C CA . ILE A 1 389 ? 24.280 4.999 -30.217 1.00 88.25 389 ILE A CA 1
ATOM 2926 C C . ILE A 1 389 ? 24.749 6.440 -30.426 1.00 88.25 389 ILE A C 1
ATOM 2928 O O . ILE A 1 389 ? 25.834 6.652 -30.966 1.00 88.25 389 ILE A O 1
ATOM 2932 N N . LEU A 1 390 ? 23.963 7.419 -29.967 1.00 91.19 390 LEU A N 1
ATOM 2933 C CA . LEU A 1 390 ? 24.288 8.835 -30.096 1.00 91.19 390 LEU A CA 1
ATOM 2934 C C . LEU A 1 390 ? 25.622 9.159 -29.426 1.00 91.19 390 LEU A C 1
ATOM 2936 O O . LEU A 1 390 ? 26.456 9.801 -30.053 1.00 91.19 390 LEU A O 1
ATOM 2940 N N . ARG A 1 391 ? 25.851 8.703 -28.186 1.00 88.12 391 ARG A N 1
ATOM 2941 C CA . ARG A 1 391 ? 27.116 8.950 -27.474 1.00 88.12 391 ARG A CA 1
ATOM 2942 C C . ARG A 1 391 ? 28.310 8.331 -28.195 1.00 88.12 391 ARG A C 1
ATOM 2944 O O . ARG A 1 391 ? 29.299 9.025 -28.421 1.00 88.12 391 ARG A O 1
ATOM 2951 N N . ARG A 1 392 ? 28.198 7.064 -28.604 1.00 88.50 392 ARG A N 1
ATOM 2952 C CA . ARG A 1 392 ? 29.262 6.342 -29.318 1.00 88.50 392 ARG A CA 1
ATOM 2953 C C . ARG A 1 392 ? 29.624 7.021 -30.639 1.00 88.50 392 ARG A C 1
ATOM 2955 O O . ARG A 1 392 ? 30.798 7.239 -30.923 1.00 88.50 392 ARG A O 1
ATOM 2962 N N . GLU A 1 393 ? 28.625 7.356 -31.454 1.00 94.06 393 GLU A N 1
ATOM 2963 C CA . GLU A 1 393 ? 28.862 8.015 -32.741 1.00 94.06 393 GLU A CA 1
ATOM 2964 C C . GLU A 1 393 ? 29.373 9.449 -32.565 1.00 94.06 393 GLU A C 1
ATOM 2966 O O . GLU A 1 393 ? 30.280 9.859 -33.287 1.00 94.06 393 GLU A O 1
ATOM 2971 N N . LEU A 1 394 ? 28.849 10.195 -31.584 1.00 93.94 394 LEU A N 1
ATOM 2972 C CA . LEU A 1 394 ? 29.310 11.547 -31.271 1.00 93.94 394 LEU A CA 1
ATOM 2973 C C . LEU A 1 394 ? 30.788 11.558 -30.866 1.00 93.94 394 LEU A C 1
ATOM 2975 O O . LEU A 1 394 ? 31.526 12.417 -31.343 1.00 93.94 394 LEU A O 1
ATOM 2979 N N . ALA A 1 395 ? 31.224 10.604 -30.039 1.00 90.56 395 ALA A N 1
ATOM 2980 C CA . ALA A 1 395 ? 32.623 10.462 -29.642 1.00 90.56 395 ALA A CA 1
ATOM 2981 C C . ALA A 1 395 ? 33.529 10.170 -30.851 1.00 90.56 395 ALA A C 1
ATOM 2983 O O . ALA A 1 395 ? 34.485 10.906 -31.096 1.00 90.56 395 ALA A O 1
ATOM 2984 N N . ALA A 1 396 ? 33.175 9.169 -31.668 1.00 92.19 396 ALA A N 1
ATOM 2985 C CA . ALA A 1 396 ? 33.949 8.798 -32.855 1.00 92.19 396 ALA A CA 1
ATOM 2986 C C . ALA A 1 396 ? 34.077 9.952 -33.868 1.00 92.19 396 ALA A C 1
ATOM 2988 O O . ALA A 1 396 ? 35.151 10.186 -34.426 1.00 92.19 396 ALA A O 1
ATOM 2989 N N . LEU A 1 397 ? 32.990 10.697 -34.092 1.00 95.75 397 LEU A N 1
ATOM 2990 C CA . LEU A 1 397 ? 32.978 11.862 -34.979 1.00 95.75 397 LEU A CA 1
ATOM 2991 C C . LEU A 1 397 ? 33.765 13.039 -34.398 1.00 95.75 397 LEU A C 1
ATOM 2993 O O . LEU A 1 397 ? 34.488 13.711 -35.132 1.00 95.75 397 LEU A O 1
ATOM 2997 N N . TYR A 1 398 ? 33.651 13.286 -33.091 1.00 94.69 398 TYR A N 1
ATOM 2998 C CA . TYR A 1 398 ? 34.402 14.341 -32.420 1.00 94.69 398 TYR A CA 1
ATOM 2999 C C . TYR A 1 398 ? 35.910 14.111 -32.530 1.00 94.69 398 TYR A C 1
ATOM 3001 O O . TYR A 1 398 ? 36.635 15.036 -32.893 1.00 94.69 398 TYR A O 1
ATOM 3009 N N . ASP A 1 399 ? 36.387 12.891 -32.271 1.00 93.06 399 ASP A N 1
ATOM 3010 C CA . ASP A 1 399 ? 37.814 12.584 -32.365 1.00 93.06 399 ASP A CA 1
ATOM 3011 C C . ASP A 1 399 ? 38.344 12.709 -33.794 1.00 93.06 399 ASP A C 1
ATOM 3013 O O . ASP A 1 399 ? 39.397 13.323 -33.995 1.00 93.06 399 ASP A O 1
ATOM 3017 N N . ALA A 1 400 ? 37.591 12.227 -34.788 1.00 93.38 400 ALA A N 1
ATOM 3018 C CA . ALA A 1 400 ? 37.948 12.389 -36.195 1.00 93.38 400 ALA A CA 1
ATOM 3019 C C . ALA A 1 400 ? 38.038 13.874 -36.587 1.00 93.38 400 ALA A C 1
ATOM 3021 O O . ALA A 1 400 ? 39.065 14.324 -37.099 1.00 93.38 400 ALA A O 1
ATOM 3022 N N . PHE A 1 401 ? 37.013 14.677 -36.289 1.00 95.31 401 PHE A N 1
ATOM 3023 C CA . PHE A 1 401 ? 36.995 16.094 -36.665 1.00 95.31 401 PHE A CA 1
ATOM 3024 C C . PHE A 1 401 ? 38.011 16.931 -35.889 1.00 95.31 401 PHE A C 1
ATOM 3026 O O . PHE A 1 401 ? 38.654 17.804 -36.476 1.00 95.31 401 PHE A O 1
ATOM 3033 N N . ARG A 1 402 ? 38.260 16.616 -34.613 1.00 94.44 402 ARG A N 1
ATOM 3034 C CA . ARG A 1 402 ? 39.339 17.229 -33.826 1.00 94.44 402 ARG A CA 1
ATOM 3035 C C . ARG A 1 402 ? 40.723 16.912 -34.406 1.00 94.44 402 ARG A C 1
ATOM 3037 O O . ARG A 1 402 ? 41.611 17.763 -34.369 1.00 94.44 402 ARG A O 1
ATOM 3044 N N . ALA A 1 403 ? 40.913 15.715 -34.963 1.00 93.81 403 ALA A N 1
ATOM 3045 C CA . ALA A 1 403 ? 42.133 15.324 -35.671 1.00 93.81 403 ALA A CA 1
ATOM 3046 C C . ALA A 1 403 ? 42.216 15.868 -37.115 1.00 93.81 403 ALA A C 1
ATOM 3048 O O . ALA A 1 403 ? 43.272 15.783 -37.746 1.00 93.81 403 ALA A O 1
ATOM 3049 N N . GLY A 1 404 ? 41.135 16.456 -37.643 1.00 93.69 404 GLY A N 1
ATOM 3050 C CA . GLY A 1 404 ? 41.031 16.894 -39.038 1.00 93.69 404 GLY A CA 1
ATOM 3051 C C . GLY A 1 404 ? 40.859 15.743 -40.040 1.00 93.69 404 GLY A C 1
ATOM 3052 O O . GLY A 1 404 ? 41.194 15.894 -41.218 1.00 93.69 404 GLY A O 1
ATOM 3053 N N . GLU A 1 405 ? 40.375 14.593 -39.576 1.00 94.56 405 GLU A N 1
ATOM 3054 C CA . GLU A 1 405 ? 40.068 13.394 -40.357 1.00 94.56 405 GLU A CA 1
ATOM 3055 C C . GLU A 1 405 ? 38.600 13.400 -40.846 1.00 94.56 405 GLU A C 1
ATOM 3057 O O . GLU A 1 405 ? 37.757 14.092 -40.272 1.00 94.56 405 GLU A O 1
ATOM 3062 N N . PRO A 1 406 ? 38.265 12.690 -41.944 1.00 93.50 406 PRO A N 1
ATOM 3063 C CA . PRO A 1 406 ? 36.884 12.578 -42.420 1.00 93.50 406 PRO A CA 1
ATOM 3064 C C . PRO A 1 406 ? 36.016 11.689 -41.511 1.00 93.50 406 PRO A C 1
ATOM 3066 O O . PRO A 1 406 ? 36.537 10.948 -40.685 1.00 93.50 406 PRO A O 1
ATOM 3069 N N . ASP A 1 407 ? 34.694 11.717 -41.728 1.00 93.62 407 ASP A N 1
ATOM 3070 C CA . ASP A 1 407 ? 33.718 10.842 -41.052 1.00 93.62 407 ASP A CA 1
ATOM 3071 C C . ASP A 1 407 ? 34.134 9.352 -41.150 1.00 93.62 407 ASP A C 1
ATOM 3073 O O . ASP A 1 407 ? 34.226 8.825 -42.268 1.00 93.62 407 ASP A O 1
ATOM 3077 N N . PRO A 1 408 ? 34.402 8.674 -40.013 1.00 92.19 408 PRO A N 1
ATOM 3078 C CA . PRO A 1 408 ? 34.846 7.283 -39.990 1.00 92.19 408 PRO A CA 1
ATOM 3079 C C . PRO A 1 408 ? 33.689 6.268 -40.040 1.00 92.19 408 PRO A C 1
ATOM 3081 O O . PRO A 1 408 ? 33.942 5.065 -40.141 1.00 92.19 408 PRO A O 1
ATOM 3084 N N . LEU A 1 409 ? 32.429 6.704 -39.941 1.00 92.69 409 LEU A N 1
ATOM 3085 C CA . LEU A 1 409 ? 31.280 5.818 -39.771 1.00 92.69 409 LEU A CA 1
ATOM 3086 C C . LEU A 1 409 ? 30.787 5.251 -41.119 1.00 92.69 409 LEU A C 1
ATOM 3088 O O . LEU A 1 409 ? 30.552 5.998 -42.072 1.00 92.69 409 LEU A O 1
ATOM 3092 N N . PRO A 1 410 ? 30.537 3.930 -41.228 1.00 89.94 410 PRO A N 1
ATOM 3093 C CA . PRO A 1 410 ? 30.010 3.331 -42.455 1.00 89.94 410 PRO A CA 1
ATOM 3094 C C . PRO A 1 410 ? 28.575 3.809 -42.738 1.00 89.94 410 PRO A C 1
ATOM 3096 O O . PRO A 1 410 ? 27.839 4.101 -41.795 1.00 89.94 410 PRO A O 1
ATOM 3099 N N . PRO A 1 411 ? 28.123 3.879 -44.002 1.00 87.94 411 PRO A N 1
ATOM 3100 C CA . PRO A 1 411 ? 26.758 4.299 -44.320 1.00 87.94 411 PRO A CA 1
ATOM 3101 C C . PRO A 1 411 ? 25.713 3.329 -43.747 1.00 87.94 411 PRO A C 1
ATOM 3103 O O . PRO A 1 411 ? 25.913 2.114 -43.763 1.00 87.94 411 PRO A O 1
ATOM 3106 N N . LEU A 1 412 ? 24.584 3.867 -43.277 1.00 91.81 412 LEU A N 1
ATOM 3107 C CA . LEU A 1 412 ? 23.443 3.071 -42.817 1.00 91.81 412 LEU A CA 1
ATOM 3108 C C . LEU A 1 412 ? 22.709 2.452 -44.017 1.00 91.81 412 LEU A C 1
ATOM 3110 O O . LEU A 1 412 ? 22.457 3.132 -45.012 1.00 91.81 412 LEU A O 1
ATOM 3114 N N . THR A 1 413 ? 22.376 1.163 -43.931 1.00 89.81 413 THR A N 1
ATOM 3115 C CA . THR A 1 413 ? 21.701 0.412 -45.007 1.00 89.81 413 THR A CA 1
ATOM 3116 C C . THR A 1 413 ? 20.196 0.668 -45.067 1.00 89.81 413 THR A C 1
ATOM 3118 O O . THR A 1 413 ? 19.602 0.542 -46.137 1.00 89.81 413 THR A O 1
ATOM 3121 N N . VAL A 1 414 ? 19.600 1.037 -43.934 1.00 93.62 414 VAL A N 1
ATOM 3122 C CA . VAL A 1 414 ? 18.196 1.423 -43.759 1.00 93.62 414 VAL A CA 1
ATOM 3123 C C . VAL A 1 414 ? 18.108 2.588 -42.771 1.00 93.62 414 VAL A C 1
ATOM 3125 O O . VAL A 1 414 ? 19.068 2.898 -42.069 1.00 93.62 414 VAL A O 1
ATOM 3128 N N . GLN A 1 415 ? 16.957 3.244 -42.726 1.00 95.56 415 GLN A N 1
ATOM 3129 C CA . GLN A 1 415 ? 16.631 4.353 -41.834 1.00 95.56 415 GLN A CA 1
ATOM 3130 C C . GLN A 1 415 ? 15.338 4.048 -41.068 1.00 95.56 415 GLN A C 1
ATOM 3132 O O . GLN A 1 415 ? 14.575 3.152 -41.431 1.00 95.56 415 GLN A O 1
ATOM 3137 N N . TYR A 1 416 ? 15.040 4.816 -40.016 1.00 95.56 416 TYR A N 1
ATOM 3138 C CA . TYR A 1 416 ? 13.843 4.577 -39.196 1.00 95.56 416 TYR A CA 1
ATOM 3139 C C . TYR A 1 416 ? 12.529 4.612 -40.005 1.00 95.56 416 TYR A C 1
ATOM 3141 O O . TYR A 1 416 ? 11.609 3.839 -39.741 1.00 95.56 416 TYR A O 1
ATOM 3149 N N . ALA A 1 417 ? 12.440 5.471 -41.026 1.00 95.50 417 ALA A N 1
ATOM 3150 C CA . ALA A 1 417 ? 11.276 5.523 -41.911 1.00 95.50 417 ALA A CA 1
ATOM 3151 C C . ALA A 1 417 ? 11.051 4.206 -42.681 1.00 95.50 417 ALA A C 1
ATOM 3153 O O . ALA A 1 417 ? 9.906 3.823 -42.920 1.00 95.50 417 ALA A O 1
ATOM 3154 N N . ASP A 1 418 ? 12.127 3.483 -43.007 1.00 95.00 418 ASP A N 1
ATOM 3155 C CA . ASP A 1 418 ? 12.062 2.176 -43.671 1.00 95.00 418 ASP A CA 1
ATOM 3156 C C . ASP A 1 418 ? 11.516 1.108 -42.722 1.00 95.00 418 ASP A C 1
ATOM 3158 O O . ASP A 1 418 ? 10.656 0.314 -43.102 1.00 95.00 418 ASP A O 1
ATOM 3162 N N . PHE A 1 419 ? 11.950 1.142 -41.458 1.00 93.38 419 PHE A N 1
ATOM 3163 C CA . PHE A 1 419 ? 11.396 0.298 -40.400 1.00 93.38 419 PHE A CA 1
ATOM 3164 C C . PHE A 1 419 ? 9.900 0.559 -40.198 1.00 93.38 419 PHE A C 1
ATOM 3166 O O . PHE A 1 419 ? 9.115 -0.386 -40.137 1.00 93.38 419 PHE A O 1
ATOM 3173 N N . ALA A 1 420 ? 9.493 1.829 -40.132 1.00 93.38 420 ALA A N 1
ATOM 3174 C CA . ALA A 1 420 ? 8.095 2.205 -39.955 1.00 93.38 420 ALA A CA 1
ATOM 3175 C C . ALA A 1 420 ? 7.207 1.682 -41.098 1.00 93.38 420 ALA A C 1
ATOM 3177 O O . ALA A 1 420 ? 6.139 1.127 -40.836 1.00 93.38 420 ALA A O 1
ATOM 3178 N N . ALA A 1 421 ? 7.658 1.811 -42.350 1.00 92.75 421 ALA A N 1
ATOM 3179 C CA . ALA A 1 421 ? 6.952 1.277 -43.514 1.00 92.75 421 ALA A CA 1
ATOM 3180 C C . ALA A 1 421 ? 6.872 -0.258 -43.474 1.00 92.75 421 ALA A C 1
ATOM 3182 O O . ALA A 1 421 ? 5.784 -0.828 -43.554 1.00 92.75 421 ALA A O 1
ATOM 3183 N N . TRP A 1 422 ? 8.004 -0.929 -43.244 1.00 91.69 422 TRP A N 1
ATOM 3184 C CA . TRP A 1 422 ? 8.073 -2.388 -43.144 1.00 91.69 422 TRP A CA 1
ATOM 3185 C C . TRP A 1 422 ? 7.157 -2.950 -42.043 1.00 91.69 422 TRP A C 1
ATOM 3187 O O . TRP A 1 422 ? 6.432 -3.922 -42.275 1.00 91.69 422 TRP A O 1
ATOM 3197 N N . GLN A 1 423 ? 7.128 -2.313 -40.866 1.00 90.25 423 GLN A N 1
ATOM 3198 C CA . GLN A 1 423 ? 6.277 -2.723 -39.746 1.00 90.25 423 GLN A CA 1
ATOM 3199 C C . GLN A 1 423 ? 4.789 -2.667 -40.126 1.00 90.25 423 GLN A C 1
ATOM 3201 O O . GLN A 1 423 ? 4.023 -3.562 -39.769 1.00 90.25 423 GLN A O 1
ATOM 3206 N N . ARG A 1 424 ? 4.377 -1.633 -40.873 1.00 89.06 424 ARG A N 1
ATOM 3207 C CA . ARG A 1 424 ? 2.990 -1.444 -41.327 1.00 89.06 424 ARG A CA 1
ATOM 3208 C C . ARG A 1 424 ? 2.554 -2.440 -42.389 1.00 89.06 424 ARG A C 1
ATOM 3210 O O . ARG A 1 424 ? 1.360 -2.691 -42.499 1.00 89.06 424 ARG A O 1
ATOM 3217 N N . GLU A 1 425 ? 3.478 -2.974 -43.174 1.00 88.69 425 GLU A N 1
ATOM 3218 C CA . GLU A 1 425 ? 3.160 -3.935 -44.229 1.00 88.69 425 GLU A CA 1
ATOM 3219 C C . GLU A 1 425 ? 3.078 -5.362 -43.688 1.00 88.69 425 GLU A C 1
ATOM 3221 O O . GLU A 1 425 ? 2.100 -6.073 -43.934 1.00 88.69 425 GLU A O 1
ATOM 3226 N N . TRP A 1 426 ? 4.095 -5.786 -42.934 1.00 85.19 426 TRP A N 1
ATOM 3227 C CA . TRP A 1 426 ? 4.202 -7.170 -42.483 1.00 85.19 426 TRP A CA 1
ATOM 3228 C C . TRP A 1 426 ? 3.232 -7.511 -41.349 1.00 85.19 426 TRP A C 1
ATOM 3230 O O . TRP A 1 426 ? 2.632 -8.589 -41.364 1.00 85.19 426 TRP A O 1
ATOM 3240 N N . LEU A 1 427 ? 3.054 -6.610 -40.380 1.00 84.62 427 LEU A N 1
ATOM 3241 C CA . LEU A 1 427 ? 2.225 -6.867 -39.205 1.00 84.62 427 LEU A CA 1
ATOM 3242 C C . LEU A 1 427 ? 0.749 -6.543 -39.485 1.00 84.62 427 LEU A C 1
ATOM 3244 O O . LEU A 1 427 ? 0.147 -5.662 -38.873 1.00 84.62 427 LEU A O 1
ATOM 3248 N N . THR A 1 428 ? 0.163 -7.246 -40.454 1.00 85.94 428 THR A N 1
ATOM 3249 C CA . THR A 1 428 ? -1.227 -7.056 -40.891 1.00 85.94 428 THR A CA 1
ATOM 3250 C C . THR A 1 428 ? -1.928 -8.386 -41.169 1.00 85.94 428 THR A C 1
ATOM 3252 O O . THR A 1 428 ? -1.296 -9.440 -41.275 1.00 85.94 428 THR A O 1
ATOM 3255 N N . GLY A 1 429 ? -3.261 -8.350 -41.272 1.00 87.19 429 GLY A N 1
ATOM 3256 C CA . GLY A 1 429 ? -4.077 -9.517 -41.618 1.00 87.19 429 GLY A CA 1
ATOM 3257 C C . GLY A 1 429 ? -3.863 -10.696 -40.665 1.00 87.19 429 GLY A C 1
ATOM 3258 O O . GLY A 1 429 ? -3.870 -10.527 -39.447 1.00 87.19 429 GLY A O 1
ATOM 3259 N N . ASP A 1 430 ? -3.648 -11.886 -41.230 1.00 84.25 430 ASP A N 1
ATOM 3260 C CA . ASP A 1 430 ? -3.514 -13.136 -40.471 1.00 84.25 430 ASP A CA 1
ATOM 3261 C C . ASP A 1 430 ? -2.308 -13.139 -39.510 1.00 84.25 430 ASP A C 1
ATOM 3263 O O . ASP A 1 430 ? -2.358 -13.805 -38.477 1.00 84.25 430 ASP A O 1
ATOM 3267 N N . VAL A 1 431 ? -1.237 -12.388 -39.814 1.00 84.38 431 VAL A N 1
ATOM 3268 C CA . VAL A 1 431 ? -0.040 -12.297 -38.952 1.00 84.38 431 VAL A CA 1
ATOM 3269 C C . VAL A 1 431 ? -0.370 -11.556 -37.659 1.00 84.38 431 VAL A C 1
ATOM 3271 O O . VAL A 1 431 ? -0.083 -12.053 -36.571 1.00 84.38 431 VAL A O 1
ATOM 3274 N N . LEU A 1 432 ? -1.013 -10.390 -37.775 1.00 86.50 432 LEU A N 1
ATOM 3275 C CA . LEU A 1 432 ? -1.440 -9.602 -36.620 1.00 86.50 432 LEU A CA 1
ATOM 3276 C C . LEU A 1 432 ? -2.494 -10.355 -35.796 1.00 86.50 432 LEU A C 1
ATOM 3278 O O . LEU A 1 432 ? -2.405 -10.380 -34.573 1.00 86.50 432 LEU A O 1
ATOM 3282 N N . GLU A 1 433 ? -3.452 -11.017 -36.448 1.00 87.88 433 GLU A N 1
ATOM 3283 C CA . GLU A 1 433 ? -4.499 -11.786 -35.764 1.00 87.88 433 GLU A CA 1
ATOM 3284 C C . GLU A 1 433 ? -3.927 -12.963 -34.959 1.00 87.88 433 GLU A C 1
ATOM 3286 O O . GLU A 1 433 ? -4.331 -13.185 -33.815 1.00 87.88 433 GLU A O 1
ATOM 3291 N N . ALA A 1 434 ? -2.951 -13.692 -35.514 1.00 84.12 434 ALA A N 1
ATOM 3292 C CA . ALA A 1 434 ? -2.272 -14.769 -34.797 1.00 84.12 434 ALA A CA 1
ATOM 3293 C C . ALA A 1 434 ? -1.575 -14.245 -33.533 1.00 84.12 434 ALA A C 1
ATOM 3295 O O . ALA A 1 434 ? -1.743 -14.815 -32.454 1.00 84.12 434 ALA A O 1
ATOM 3296 N N . GLN A 1 435 ? -0.867 -13.123 -33.655 1.00 84.50 435 GLN A N 1
ATOM 3297 C CA . GLN A 1 435 ? -0.167 -12.476 -32.552 1.00 84.50 435 GLN A CA 1
ATOM 3298 C C . GLN A 1 435 ? -1.134 -11.929 -31.477 1.00 84.50 435 GLN A C 1
ATOM 3300 O O . GLN A 1 435 ? -0.949 -12.173 -30.285 1.00 84.50 435 GLN A O 1
ATOM 3305 N N . LEU A 1 436 ? -2.226 -11.267 -31.879 1.00 89.56 436 LEU A N 1
ATOM 3306 C CA . LEU A 1 436 ? -3.259 -10.748 -30.969 1.00 89.56 436 LEU A CA 1
ATOM 3307 C C . LEU A 1 436 ? -4.041 -11.852 -30.247 1.00 89.56 436 LEU A C 1
ATOM 3309 O O . LEU A 1 436 ? -4.516 -11.634 -29.132 1.00 89.56 436 LEU A O 1
ATOM 3313 N N . SER A 1 437 ? -4.194 -13.032 -30.856 1.00 91.94 437 SER A N 1
ATOM 3314 C CA . SER A 1 437 ? -4.948 -14.137 -30.254 1.00 91.94 437 SER A CA 1
ATOM 3315 C C . SER A 1 437 ? -4.341 -14.622 -28.932 1.00 91.94 437 SER A C 1
ATOM 3317 O O . SER A 1 437 ? -5.084 -14.914 -27.993 1.00 91.94 437 SER A O 1
ATOM 3319 N N . TYR A 1 438 ? -3.006 -14.634 -28.832 1.00 92.44 438 TYR A N 1
ATOM 3320 C CA . TYR A 1 438 ? -2.289 -14.925 -27.592 1.00 92.44 438 TYR A CA 1
ATOM 3321 C C . TYR A 1 438 ? -2.624 -13.891 -26.517 1.00 92.44 438 TYR A C 1
ATOM 3323 O O . TYR A 1 438 ? -3.068 -14.248 -25.426 1.00 92.44 438 TYR A O 1
ATOM 3331 N N . TRP A 1 439 ? -2.483 -12.606 -26.847 1.00 94.75 439 TRP A N 1
ATOM 3332 C CA . TRP A 1 439 ? -2.709 -11.520 -25.902 1.00 94.75 439 TRP A CA 1
ATOM 3333 C C . TRP A 1 439 ? -4.156 -11.445 -25.414 1.00 94.75 439 TRP A C 1
ATOM 3335 O O . TRP A 1 439 ? -4.387 -11.235 -24.227 1.00 94.75 439 TRP A O 1
ATOM 3345 N N . ARG A 1 440 ? -5.135 -11.707 -26.289 1.00 93.69 440 ARG A N 1
ATOM 3346 C CA . ARG A 1 440 ? -6.549 -11.825 -25.898 1.00 93.69 440 ARG A CA 1
ATOM 3347 C C . ARG A 1 440 ? -6.795 -12.931 -24.880 1.00 93.69 440 ARG A C 1
ATOM 3349 O O . ARG A 1 440 ? -7.659 -12.770 -24.027 1.00 93.69 440 ARG A O 1
ATOM 3356 N N . ALA A 1 441 ? -6.075 -14.047 -24.976 1.00 92.81 441 ALA A N 1
ATOM 3357 C CA . ALA A 1 441 ? -6.190 -15.132 -24.010 1.00 92.81 441 ALA A CA 1
ATOM 3358 C C . ALA A 1 441 ? -5.453 -14.809 -22.700 1.00 92.81 441 ALA A C 1
ATOM 3360 O O . ALA A 1 441 ? -6.019 -14.993 -21.627 1.00 92.81 441 ALA A O 1
ATOM 3361 N N . ALA A 1 442 ? -4.220 -14.299 -22.784 1.00 93.25 442 ALA A N 1
ATOM 3362 C CA . ALA A 1 442 ? -3.385 -13.989 -21.622 1.00 93.25 442 ALA A CA 1
ATOM 3363 C C . ALA A 1 442 ? -3.955 -12.841 -20.766 1.00 93.25 442 ALA A C 1
ATOM 3365 O O . ALA A 1 442 ? -3.885 -12.870 -19.536 1.00 93.25 442 ALA A O 1
ATOM 3366 N N . LEU A 1 443 ? -4.564 -11.847 -21.414 1.00 93.88 443 LEU A N 1
ATOM 3367 C CA . LEU A 1 443 ? -5.067 -10.621 -20.792 1.00 93.88 443 LEU A CA 1
ATOM 3368 C C . LEU A 1 443 ? -6.602 -10.543 -20.797 1.00 93.88 443 LEU A C 1
ATOM 3370 O O . LEU A 1 443 ? -7.182 -9.457 -20.752 1.00 93.88 443 LEU A O 1
ATOM 3374 N N . ALA A 1 444 ? -7.277 -11.692 -20.851 1.00 88.50 444 ALA A N 1
ATOM 3375 C CA . ALA A 1 444 ? -8.722 -11.744 -20.670 1.00 88.50 444 ALA A CA 1
ATOM 3376 C C . ALA A 1 444 ? -9.096 -11.294 -19.250 1.00 88.50 444 ALA A C 1
ATOM 3378 O O . ALA A 1 444 ? -8.543 -11.810 -18.276 1.00 88.50 444 ALA A O 1
ATOM 3379 N N . ASP A 1 445 ? -10.050 -10.366 -19.143 1.00 86.19 445 ASP A N 1
ATOM 3380 C CA . ASP A 1 445 ? -10.591 -9.878 -17.869 1.00 86.19 445 ASP A CA 1
ATOM 3381 C C . ASP A 1 445 ? -9.496 -9.417 -16.880 1.00 86.19 445 ASP A C 1
ATOM 3383 O O . ASP A 1 445 ? -9.527 -9.764 -15.701 1.00 86.19 445 ASP A O 1
ATOM 3387 N N . VAL A 1 446 ? -8.495 -8.674 -17.376 1.00 84.88 446 VAL A N 1
ATOM 3388 C CA . VAL A 1 446 ? -7.398 -8.131 -16.554 1.00 84.88 446 VAL A CA 1
ATOM 3389 C C . VAL A 1 446 ? -7.949 -7.279 -15.402 1.00 84.88 446 VAL A C 1
ATOM 3391 O O . VAL A 1 446 ? -8.752 -6.375 -15.660 1.00 84.88 446 VAL A O 1
ATOM 3394 N N . PRO A 1 447 ? -7.527 -7.538 -14.149 1.00 83.19 447 PRO A N 1
ATOM 3395 C CA . PRO A 1 447 ? -7.913 -6.716 -13.012 1.00 83.19 447 PRO A CA 1
ATOM 3396 C C . PRO A 1 447 ? -7.197 -5.361 -13.031 1.00 83.19 447 PRO A C 1
ATOM 3398 O O . PRO A 1 447 ? -6.100 -5.216 -13.570 1.00 83.19 447 PRO A O 1
ATOM 3401 N N . GLU A 1 448 ? -7.806 -4.367 -12.390 1.00 85.19 448 GLU A N 1
ATOM 3402 C CA . GLU A 1 448 ? -7.132 -3.106 -12.076 1.00 85.19 448 GLU A CA 1
ATOM 3403 C C . GLU A 1 448 ? -6.283 -3.292 -10.812 1.00 85.19 448 GLU A C 1
ATOM 3405 O O . GLU A 1 448 ? -6.797 -3.730 -9.779 1.00 85.19 448 GLU A O 1
ATOM 3410 N N . LEU A 1 449 ? -4.989 -2.964 -10.881 1.00 88.62 449 LEU A N 1
ATOM 3411 C CA . LEU A 1 449 ? -4.093 -3.047 -9.730 1.00 88.62 449 LEU A CA 1
ATOM 3412 C C . LEU A 1 449 ? -4.192 -1.751 -8.912 1.00 88.62 449 LEU A C 1
ATOM 3414 O O . LEU A 1 449 ? -3.592 -0.733 -9.256 1.00 88.62 449 LEU A O 1
ATOM 3418 N N . GLU A 1 450 ? -4.942 -1.789 -7.811 1.00 88.50 450 GLU A N 1
ATOM 3419 C CA . GLU A 1 450 ? -5.074 -0.656 -6.892 1.00 88.50 450 GLU A CA 1
ATOM 3420 C C . GLU A 1 450 ? -4.132 -0.799 -5.698 1.00 88.50 450 GLU A C 1
ATOM 3422 O O . GLU A 1 450 ? -4.323 -1.641 -4.823 1.00 88.50 450 GLU A O 1
ATOM 3427 N N . LEU A 1 451 ? -3.119 0.064 -5.653 1.00 91.50 451 LEU A N 1
ATOM 3428 C CA . LEU A 1 451 ? -2.202 0.149 -4.524 1.00 91.50 451 LEU A CA 1
ATOM 3429 C C . LEU A 1 451 ? -2.718 1.147 -3.477 1.00 91.50 451 LEU A C 1
ATOM 3431 O O . LEU A 1 451 ? -3.266 2.191 -3.847 1.00 91.50 451 LEU A O 1
ATOM 3435 N N . PRO A 1 452 ? -2.494 0.894 -2.176 1.00 89.44 452 PRO A N 1
ATOM 3436 C CA . PRO A 1 452 ? -2.806 1.857 -1.134 1.00 89.44 452 PRO A CA 1
ATOM 3437 C C . PRO A 1 452 ? -2.004 3.150 -1.316 1.00 89.44 452 PRO A C 1
ATOM 3439 O O . PRO A 1 452 ? -0.787 3.182 -1.127 1.00 89.44 452 PRO A O 1
ATOM 3442 N N . ALA A 1 453 ? -2.702 4.214 -1.702 1.00 91.25 453 ALA A N 1
ATOM 3443 C CA . ALA A 1 453 ? -2.141 5.542 -1.909 1.00 91.25 453 ALA A CA 1
ATOM 3444 C C . ALA A 1 453 ? -2.401 6.448 -0.696 1.00 91.25 453 ALA A C 1
ATOM 3446 O O . ALA A 1 453 ? -3.429 6.344 -0.024 1.00 91.25 453 ALA A O 1
ATOM 3447 N N . ASP A 1 454 ? -1.497 7.395 -0.455 1.00 90.38 454 ASP A N 1
ATOM 3448 C CA . ASP A 1 454 ? -1.619 8.386 0.623 1.00 90.38 454 ASP A CA 1
ATOM 3449 C C . ASP A 1 454 ? -2.658 9.474 0.291 1.00 90.38 454 ASP A C 1
ATOM 3451 O O . ASP A 1 454 ? -3.145 10.197 1.166 1.00 90.38 454 ASP A O 1
ATOM 3455 N N . ARG A 1 455 ? -3.014 9.599 -0.993 1.00 88.50 455 ARG A N 1
ATOM 3456 C CA . ARG A 1 455 ? -3.962 10.582 -1.526 1.00 88.50 455 ARG A CA 1
ATOM 3457 C C . ARG A 1 455 ? -4.985 9.916 -2.444 1.00 88.50 455 ARG A C 1
ATOM 3459 O O . ARG A 1 455 ? -4.664 8.935 -3.113 1.00 88.50 455 ARG A O 1
ATOM 3466 N N . PRO A 1 456 ? -6.213 10.461 -2.538 1.00 88.19 456 PRO A N 1
ATOM 3467 C CA . PRO A 1 456 ? -7.182 9.977 -3.510 1.00 88.19 456 PRO A CA 1
ATOM 3468 C C . PRO A 1 456 ? -6.659 10.190 -4.932 1.00 88.19 456 PRO A C 1
ATOM 3470 O O . PRO A 1 456 ? -6.146 11.265 -5.257 1.00 88.19 456 PRO A O 1
ATOM 3473 N N . ARG A 1 457 ? -6.851 9.186 -5.792 1.00 91.88 457 ARG A N 1
ATOM 3474 C CA . ARG A 1 457 ? -6.466 9.266 -7.201 1.00 91.88 457 ARG A CA 1
ATOM 3475 C C . ARG A 1 457 ? -7.132 10.473 -7.885 1.00 91.88 457 ARG A C 1
ATOM 3477 O O . ARG A 1 457 ? -8.354 10.630 -7.785 1.00 91.88 457 ARG A O 1
ATOM 3484 N N . PRO A 1 458 ? -6.368 11.328 -8.588 1.00 91.69 458 PRO A N 1
ATOM 3485 C CA . PRO A 1 458 ? -6.934 12.458 -9.318 1.00 91.69 458 PRO A CA 1
ATOM 3486 C C . PRO A 1 458 ? -7.738 11.984 -10.536 1.00 91.69 458 PRO A C 1
ATOM 3488 O O . PRO A 1 458 ? -7.425 10.967 -11.140 1.00 91.69 458 PRO A O 1
ATOM 3491 N N . ALA A 1 459 ? -8.751 12.749 -10.957 1.00 91.12 459 ALA A N 1
ATOM 3492 C CA . ALA A 1 459 ? -9.581 12.400 -12.122 1.00 91.12 459 ALA A CA 1
ATOM 3493 C C . ALA A 1 459 ? -8.819 12.416 -13.468 1.00 91.12 459 ALA A C 1
ATOM 3495 O O . ALA A 1 459 ? -9.294 11.866 -14.460 1.00 91.12 459 ALA A O 1
ATOM 3496 N N . VAL A 1 460 ? -7.661 13.078 -13.508 1.00 88.62 460 VAL A N 1
ATOM 3497 C CA . VAL A 1 460 ? -6.716 13.095 -14.630 1.00 88.62 460 VAL A CA 1
ATOM 3498 C C . VAL A 1 460 ? -5.325 12.864 -14.051 1.00 88.62 460 VAL A C 1
ATOM 3500 O O . VAL A 1 460 ? -5.000 13.459 -13.020 1.00 88.62 460 VAL A O 1
ATOM 3503 N N . ARG A 1 461 ? -4.529 11.998 -14.685 1.00 89.19 461 ARG A N 1
ATOM 3504 C CA . ARG A 1 461 ? -3.168 11.672 -14.241 1.00 89.19 461 ARG A CA 1
ATOM 3505 C C . ARG A 1 461 ? -2.305 12.937 -14.138 1.00 89.19 461 ARG A C 1
ATOM 3507 O O . ARG A 1 461 ? -2.426 13.855 -14.944 1.00 89.19 461 ARG A O 1
ATOM 3514 N N . SER A 1 462 ? -1.433 12.962 -13.134 1.00 86.44 462 SER A N 1
ATOM 3515 C CA . SER A 1 462 ? -0.378 13.965 -12.981 1.00 86.44 462 SER A CA 1
ATOM 3516 C C . SER A 1 462 ? 0.962 13.345 -13.357 1.00 86.44 462 SER A C 1
ATOM 3518 O O . SER A 1 462 ? 1.232 12.215 -12.955 1.00 86.44 462 SER A O 1
ATOM 3520 N N . SER A 1 463 ? 1.811 14.095 -14.059 1.00 83.50 463 SER A N 1
ATOM 3521 C CA . SER A 1 463 ? 3.202 13.707 -14.303 1.00 83.50 463 SER A CA 1
ATOM 3522 C C . SER A 1 463 ? 4.135 14.080 -13.148 1.00 83.50 463 SER A C 1
ATOM 3524 O O . SER A 1 463 ? 5.308 13.741 -13.192 1.00 83.50 463 SER A O 1
ATOM 3526 N N . ALA A 1 464 ? 3.658 14.768 -12.105 1.00 85.00 464 ALA A N 1
ATOM 3527 C CA . ALA A 1 464 ? 4.492 15.096 -10.952 1.00 85.00 464 ALA A CA 1
ATOM 3528 C C . ALA A 1 464 ? 4.964 13.817 -10.246 1.00 85.00 464 ALA A C 1
ATOM 3530 O O . ALA A 1 464 ? 4.145 13.007 -9.796 1.00 85.00 464 ALA A O 1
ATOM 3531 N N . GLY A 1 465 ? 6.279 13.660 -10.123 1.00 87.31 465 GLY A N 1
ATOM 3532 C CA . GLY A 1 465 ? 6.871 12.488 -9.508 1.00 87.31 465 GLY A CA 1
ATOM 3533 C C . GLY A 1 465 ? 8.194 12.764 -8.821 1.00 87.31 465 GLY A C 1
ATOM 3534 O O . GLY A 1 465 ? 8.753 13.859 -8.890 1.00 87.31 465 GLY A O 1
ATOM 3535 N N . ALA A 1 466 ? 8.651 11.750 -8.104 1.00 85.81 466 ALA A N 1
ATOM 3536 C CA . ALA A 1 466 ? 9.904 11.745 -7.374 1.00 85.81 466 ALA A CA 1
ATOM 3537 C C . ALA A 1 466 ? 10.548 10.358 -7.464 1.00 85.81 466 ALA A C 1
ATOM 3539 O O . ALA A 1 466 ? 9.933 9.397 -7.931 1.00 85.81 466 ALA A O 1
ATOM 3540 N N . VAL A 1 467 ? 11.802 10.270 -7.024 1.00 85.31 467 VAL A N 1
ATOM 3541 C CA . VAL A 1 467 ? 12.623 9.062 -7.138 1.00 85.31 467 VAL A CA 1
ATOM 3542 C C . VAL A 1 467 ? 13.098 8.610 -5.764 1.00 85.31 467 VAL A C 1
ATOM 3544 O O . VAL A 1 467 ? 13.591 9.414 -4.972 1.00 85.31 467 VAL A O 1
ATOM 3547 N N . ARG A 1 468 ? 13.016 7.304 -5.495 1.00 89.88 468 ARG A N 1
ATOM 3548 C CA . ARG A 1 468 ? 13.624 6.666 -4.327 1.00 89.88 468 ARG A CA 1
ATOM 3549 C C . ARG A 1 468 ? 14.603 5.580 -4.754 1.00 89.88 468 ARG A C 1
ATOM 3551 O O . ARG A 1 468 ? 14.227 4.653 -5.457 1.00 89.88 468 ARG A O 1
ATOM 3558 N N . ARG A 1 469 ? 15.844 5.667 -4.272 1.00 90.75 469 ARG A N 1
ATOM 3559 C CA . ARG A 1 469 ? 16.878 4.646 -4.491 1.00 90.75 469 ARG A CA 1
ATOM 3560 C C . ARG A 1 469 ? 17.062 3.769 -3.251 1.00 90.75 469 ARG A C 1
ATOM 3562 O O . ARG A 1 469 ? 16.872 4.237 -2.123 1.00 90.75 469 ARG A O 1
ATOM 3569 N N . PHE A 1 470 ? 17.439 2.515 -3.465 1.00 92.62 470 PHE A N 1
ATOM 3570 C CA . PHE A 1 470 ? 17.807 1.547 -2.432 1.00 92.62 470 PHE A CA 1
ATOM 3571 C C . PHE A 1 470 ? 18.837 0.546 -2.976 1.00 92.62 470 PHE A C 1
ATOM 3573 O O . PHE A 1 470 ? 19.098 0.499 -4.179 1.00 92.62 470 PHE A O 1
ATOM 3580 N N . SER A 1 471 ? 19.437 -0.246 -2.091 1.00 93.56 471 SER A N 1
ATOM 3581 C CA . SER A 1 471 ? 20.385 -1.299 -2.456 1.00 93.56 471 SER A CA 1
ATOM 3582 C C . SER A 1 471 ? 20.052 -2.612 -1.758 1.00 93.56 471 SER A C 1
ATOM 3584 O O . SER A 1 471 ? 19.427 -2.634 -0.698 1.00 93.56 471 SER A O 1
ATOM 3586 N N . VAL A 1 472 ? 20.478 -3.707 -2.377 1.00 94.69 472 VAL A N 1
ATOM 3587 C CA . VAL A 1 472 ? 20.380 -5.080 -1.880 1.00 94.69 472 VAL A CA 1
ATOM 3588 C C . VAL A 1 472 ? 21.798 -5.622 -1.760 1.00 94.69 472 VAL A C 1
ATOM 3590 O O . VAL A 1 472 ? 22.636 -5.375 -2.627 1.00 94.69 472 VAL A O 1
ATOM 3593 N N . SER A 1 473 ? 22.084 -6.349 -0.681 1.00 93.44 473 SER A N 1
ATOM 3594 C CA . SER A 1 473 ? 23.439 -6.830 -0.401 1.00 93.44 473 SER A CA 1
ATOM 3595 C C . SER A 1 473 ? 23.983 -7.743 -1.512 1.00 93.44 473 SER A C 1
ATOM 3597 O O . SER A 1 473 ? 23.231 -8.464 -2.169 1.00 93.44 473 SER A O 1
ATOM 3599 N N . ALA A 1 474 ? 25.308 -7.757 -1.695 1.00 89.62 474 ALA A N 1
ATOM 3600 C CA . ALA A 1 474 ? 25.959 -8.642 -2.665 1.00 89.62 474 ALA A CA 1
ATOM 3601 C C . ALA A 1 474 ? 25.682 -10.132 -2.393 1.00 89.62 474 ALA A C 1
ATOM 3603 O O . ALA A 1 474 ? 25.477 -10.888 -3.337 1.00 89.62 474 ALA A O 1
ATOM 3604 N N . GLY A 1 475 ? 25.603 -10.539 -1.119 1.00 93.00 475 GLY A N 1
ATOM 3605 C CA . GLY A 1 475 ? 25.286 -11.923 -0.750 1.00 93.00 475 GLY A CA 1
ATOM 3606 C C . GLY A 1 475 ? 23.871 -12.331 -1.167 1.00 93.00 475 GLY A C 1
ATOM 3607 O O . GLY A 1 475 ? 23.684 -13.388 -1.761 1.00 93.00 475 GLY A O 1
ATOM 3608 N N . THR A 1 476 ? 22.884 -11.461 -0.936 1.00 95.69 476 THR A N 1
ATOM 3609 C CA . THR A 1 476 ? 21.504 -11.677 -1.399 1.00 95.69 476 THR A CA 1
ATOM 3610 C C . THR A 1 476 ? 21.441 -11.724 -2.926 1.00 95.69 476 THR A C 1
ATOM 3612 O O . THR A 1 476 ? 20.806 -12.606 -3.492 1.00 95.69 476 THR A O 1
ATOM 3615 N N . ALA A 1 477 ? 22.129 -10.804 -3.609 1.00 91.19 477 ALA A N 1
ATOM 3616 C CA . ALA A 1 477 ? 22.174 -10.772 -5.068 1.00 91.19 477 ALA A CA 1
ATOM 3617 C C . ALA A 1 477 ? 22.771 -12.060 -5.662 1.00 91.19 477 ALA A C 1
ATOM 3619 O O . ALA A 1 477 ? 22.226 -12.602 -6.619 1.00 91.19 477 ALA A O 1
ATOM 3620 N N . GLU A 1 478 ? 23.863 -12.574 -5.092 1.00 89.62 478 GLU A N 1
ATOM 3621 C CA . GLU A 1 478 ? 24.492 -13.832 -5.513 1.00 89.62 478 GLU A CA 1
ATOM 3622 C C . GLU A 1 478 ? 23.560 -15.036 -5.323 1.00 89.62 478 GLU A C 1
ATOM 3624 O O . GLU A 1 478 ? 23.361 -15.800 -6.268 1.00 89.62 478 GLU A O 1
ATOM 3629 N N . ALA A 1 479 ? 22.909 -15.150 -4.163 1.00 93.94 479 ALA A N 1
ATOM 3630 C CA . ALA A 1 479 ? 21.940 -16.213 -3.894 1.00 93.94 479 ALA A CA 1
ATOM 3631 C C . ALA A 1 479 ? 20.734 -16.169 -4.854 1.00 93.94 479 ALA A C 1
ATOM 3633 O O . ALA A 1 479 ? 20.292 -17.200 -5.359 1.00 93.94 479 ALA A O 1
ATOM 3634 N N . LEU A 1 480 ? 20.233 -14.977 -5.191 1.00 94.25 480 LEU A N 1
ATOM 3635 C CA . LEU A 1 480 ? 19.160 -14.817 -6.179 1.00 94.25 480 LEU A CA 1
ATOM 3636 C C . LEU A 1 480 ? 19.606 -15.178 -7.604 1.00 94.25 480 LEU A C 1
ATOM 3638 O O . LEU A 1 480 ? 18.818 -15.741 -8.371 1.00 94.25 480 LEU A O 1
ATOM 3642 N N . ARG A 1 481 ? 20.862 -14.891 -7.975 1.00 87.38 481 ARG A N 1
ATOM 3643 C CA . ARG A 1 481 ? 21.432 -15.352 -9.253 1.00 87.38 481 ARG A CA 1
ATOM 3644 C C . ARG A 1 481 ? 21.513 -16.876 -9.281 1.00 87.38 481 ARG A C 1
ATOM 3646 O O . ARG A 1 481 ? 21.126 -17.478 -10.278 1.00 87.38 481 ARG A O 1
ATOM 3653 N N . GLU A 1 482 ? 21.947 -17.509 -8.192 1.00 88.25 482 GLU A N 1
ATOM 3654 C CA . GLU A 1 482 ? 21.960 -18.969 -8.070 1.00 88.25 482 GLU A CA 1
ATOM 3655 C C . GLU A 1 482 ? 20.556 -19.569 -8.199 1.00 88.25 482 GLU A C 1
ATOM 3657 O O . GLU A 1 482 ? 20.351 -20.443 -9.041 1.00 88.25 482 GLU A O 1
ATOM 3662 N N . LEU A 1 483 ? 19.571 -19.024 -7.480 1.00 90.81 483 LEU A N 1
ATOM 3663 C CA . LEU A 1 483 ? 18.170 -19.426 -7.599 1.00 90.81 483 LEU A CA 1
ATOM 3664 C C . LEU A 1 483 ? 17.649 -19.294 -9.037 1.00 90.81 483 LEU A C 1
ATOM 3666 O O . LEU A 1 483 ? 16.952 -20.179 -9.535 1.00 90.81 483 LEU A O 1
ATOM 3670 N N . SER A 1 484 ? 17.999 -18.203 -9.721 1.00 85.56 484 SER A N 1
ATOM 3671 C CA . SER A 1 484 ? 17.620 -17.984 -11.120 1.00 85.56 484 SER A CA 1
ATOM 3672 C C . SER A 1 484 ? 18.154 -19.110 -12.013 1.00 85.56 484 SER A C 1
ATOM 3674 O O . SER A 1 484 ? 17.387 -19.695 -12.782 1.00 85.56 484 SER A O 1
ATOM 3676 N N . ARG A 1 485 ? 19.431 -19.494 -11.845 1.00 81.25 485 ARG A N 1
ATOM 3677 C CA . ARG A 1 485 ? 20.047 -20.612 -12.582 1.00 81.25 485 ARG A CA 1
ATOM 3678 C C . ARG A 1 485 ? 19.365 -21.944 -12.284 1.00 81.25 485 ARG A C 1
ATOM 3680 O O . ARG A 1 485 ? 19.032 -22.670 -13.215 1.00 81.25 485 ARG A O 1
ATOM 3687 N N . GLU A 1 486 ? 19.112 -22.257 -11.013 1.00 86.50 486 GLU A N 1
ATOM 3688 C CA . GLU A 1 486 ? 18.436 -23.503 -10.618 1.00 86.50 486 GLU A CA 1
ATOM 3689 C C . GLU A 1 486 ? 17.037 -23.638 -11.233 1.00 86.50 486 GLU A C 1
ATOM 3691 O O . GLU A 1 486 ? 16.601 -24.738 -11.571 1.00 86.50 486 GLU A O 1
ATOM 3696 N N . CYS A 1 487 ? 16.334 -22.515 -11.385 1.00 85.06 487 CYS A N 1
ATOM 3697 C CA . CYS A 1 487 ? 15.004 -22.456 -11.983 1.00 85.06 487 CYS A CA 1
ATOM 3698 C C . CYS A 1 487 ? 15.019 -22.402 -13.521 1.00 85.06 487 CYS A C 1
ATOM 3700 O O . CYS A 1 487 ? 13.947 -22.396 -14.131 1.00 85.06 487 CYS A O 1
ATOM 3702 N N . GLY A 1 488 ? 16.192 -22.315 -14.162 1.00 79.56 488 GLY A N 1
ATOM 3703 C CA . GLY A 1 488 ? 16.299 -22.056 -15.602 1.00 79.56 488 GLY A CA 1
ATOM 3704 C C . GLY A 1 488 ? 15.645 -20.729 -16.009 1.00 79.56 488 GLY A C 1
ATOM 3705 O O . GLY A 1 488 ? 15.041 -20.628 -17.082 1.00 79.56 488 GLY A O 1
ATOM 3706 N N . ALA A 1 489 ? 15.697 -19.739 -15.118 1.00 84.62 489 ALA A N 1
ATOM 3707 C CA . ALA A 1 489 ? 15.084 -18.428 -15.253 1.00 84.62 489 ALA A CA 1
ATOM 3708 C C . ALA A 1 489 ? 16.155 -17.327 -15.288 1.00 84.62 489 ALA A C 1
ATOM 3710 O O . ALA A 1 489 ? 17.276 -17.494 -14.813 1.00 84.62 489 ALA A O 1
ATOM 3711 N N . SER A 1 490 ? 15.807 -16.174 -15.855 1.00 82.81 490 SER A N 1
ATOM 3712 C CA . SER A 1 490 ? 16.675 -14.990 -15.804 1.00 82.81 490 SER A CA 1
ATOM 3713 C C . SER A 1 490 ? 16.517 -14.247 -14.476 1.00 82.81 490 SER A C 1
ATOM 3715 O O . SER A 1 490 ? 15.452 -14.301 -13.860 1.00 82.81 490 SER A O 1
ATOM 3717 N N . MET A 1 491 ? 17.528 -13.466 -14.087 1.00 87.31 491 MET A N 1
ATOM 3718 C CA . MET A 1 491 ? 17.450 -12.591 -12.910 1.00 87.31 491 MET A CA 1
ATOM 3719 C C . MET A 1 491 ? 16.235 -11.647 -12.964 1.00 87.31 491 MET A C 1
ATOM 3721 O O . MET A 1 491 ? 15.556 -11.450 -11.961 1.00 87.31 491 MET A O 1
ATOM 3725 N N . PHE A 1 492 ? 15.893 -11.143 -14.157 1.00 90.50 492 PHE A N 1
ATOM 3726 C CA . PHE A 1 492 ? 14.667 -10.376 -14.396 1.00 90.50 492 PHE A CA 1
ATOM 3727 C C . PHE A 1 492 ? 13.405 -11.124 -13.939 1.00 90.50 492 PHE A C 1
ATOM 3729 O O . PHE A 1 492 ? 12.571 -10.539 -13.259 1.00 90.50 492 PHE A O 1
ATOM 3736 N N . MET A 1 493 ? 13.263 -12.410 -14.285 1.00 94.50 493 MET A N 1
ATOM 3737 C CA . MET A 1 493 ? 12.083 -13.214 -13.928 1.00 94.50 493 MET A CA 1
ATOM 3738 C C . MET A 1 493 ? 11.999 -13.443 -12.415 1.00 94.50 493 MET A C 1
ATOM 3740 O O . MET A 1 493 ? 10.918 -13.351 -11.842 1.00 94.50 493 MET A O 1
ATOM 3744 N N . THR A 1 494 ? 13.133 -13.702 -11.762 1.00 96.19 494 THR A N 1
ATOM 3745 C CA . THR A 1 494 ? 13.199 -13.890 -10.305 1.00 96.19 494 THR A CA 1
ATOM 3746 C C . THR A 1 494 ? 12.844 -12.606 -9.555 1.00 96.19 494 THR A C 1
ATOM 3748 O O . THR A 1 494 ? 12.041 -12.630 -8.624 1.00 96.19 494 THR A O 1
ATOM 3751 N N . LEU A 1 495 ? 13.393 -11.466 -9.984 1.00 97.50 495 LEU A N 1
ATOM 3752 C CA . LEU A 1 495 ? 13.088 -10.162 -9.393 1.00 97.50 495 LEU A CA 1
ATOM 3753 C C . LEU A 1 495 ? 11.641 -9.726 -9.658 1.00 97.50 495 LEU A C 1
ATOM 3755 O O . LEU A 1 495 ? 11.003 -9.180 -8.760 1.00 97.50 495 LEU A O 1
ATOM 3759 N N . LEU A 1 496 ? 11.103 -10.007 -10.850 1.00 97.88 496 LEU A N 1
ATOM 3760 C CA . LEU A 1 496 ? 9.697 -9.763 -11.165 1.00 97.88 496 LEU A CA 1
ATOM 3761 C C . LEU A 1 496 ? 8.777 -10.606 -10.275 1.00 97.88 496 LEU A C 1
ATOM 3763 O O . LEU A 1 496 ? 7.850 -10.058 -9.697 1.00 97.88 496 LEU A O 1
ATOM 3767 N N . ALA A 1 497 ? 9.073 -11.895 -10.076 1.00 98.25 497 ALA A N 1
ATOM 3768 C CA . ALA A 1 497 ? 8.305 -12.748 -9.167 1.00 98.25 497 ALA A CA 1
ATOM 3769 C C . ALA A 1 497 ? 8.273 -12.184 -7.736 1.00 98.25 497 ALA A C 1
ATOM 3771 O O . ALA A 1 497 ? 7.220 -12.144 -7.104 1.00 98.25 497 ALA A O 1
ATOM 3772 N N . ALA A 1 498 ? 9.414 -11.707 -7.230 1.00 98.12 498 ALA A N 1
ATOM 3773 C CA . ALA A 1 498 ? 9.504 -11.054 -5.924 1.00 98.12 498 ALA A CA 1
ATOM 3774 C C . ALA A 1 498 ? 8.667 -9.765 -5.857 1.00 98.12 498 ALA A C 1
ATOM 3776 O O . ALA A 1 498 ? 7.953 -9.528 -4.878 1.00 98.12 498 ALA A O 1
ATOM 3777 N N . PHE A 1 499 ? 8.719 -8.951 -6.911 1.00 98.25 499 PHE A N 1
ATOM 3778 C CA . PHE A 1 499 ? 7.946 -7.720 -6.997 1.00 98.25 499 PHE A CA 1
ATOM 3779 C C . PHE A 1 499 ? 6.438 -7.983 -7.110 1.00 98.25 499 PHE A C 1
ATOM 3781 O O . PHE A 1 499 ? 5.661 -7.327 -6.421 1.00 98.25 499 PHE A O 1
ATOM 3788 N N . ASP A 1 500 ? 6.022 -8.994 -7.873 1.00 97.88 500 ASP A N 1
ATOM 3789 C CA . ASP A 1 500 ? 4.622 -9.401 -7.998 1.00 97.88 500 ASP A CA 1
ATOM 3790 C C . ASP A 1 500 ? 4.051 -9.876 -6.656 1.00 97.88 500 ASP A C 1
ATOM 3792 O O . ASP A 1 500 ? 2.934 -9.501 -6.301 1.00 97.88 500 ASP A O 1
ATOM 3796 N N . VAL A 1 501 ? 4.824 -10.621 -5.849 1.00 96.94 501 VAL A N 1
ATOM 3797 C CA . VAL A 1 501 ? 4.408 -10.984 -4.480 1.00 96.94 501 VAL A CA 1
ATOM 3798 C C . VAL A 1 501 ? 4.187 -9.733 -3.630 1.00 96.94 501 VAL A C 1
ATOM 3800 O O . VAL A 1 501 ? 3.174 -9.638 -2.935 1.00 96.94 501 VAL A O 1
ATOM 3803 N N . LEU A 1 502 ? 5.099 -8.759 -3.689 1.00 96.69 502 LEU A N 1
ATOM 3804 C CA . LEU A 1 502 ? 4.962 -7.509 -2.942 1.00 96.69 502 LEU A CA 1
ATOM 3805 C C . LEU A 1 502 ? 3.717 -6.722 -3.377 1.00 96.69 502 LEU A C 1
ATOM 3807 O O . LEU A 1 502 ? 2.939 -6.285 -2.527 1.00 96.69 502 LEU A O 1
ATOM 3811 N N . LEU A 1 503 ? 3.503 -6.566 -4.685 1.00 96.31 503 LEU A N 1
ATOM 3812 C CA . LEU A 1 503 ? 2.342 -5.868 -5.238 1.00 96.31 503 LEU A CA 1
ATOM 3813 C C . LEU A 1 503 ? 1.034 -6.572 -4.867 1.00 96.31 503 LEU A C 1
ATOM 3815 O O . LEU A 1 503 ? 0.098 -5.905 -4.433 1.00 96.31 503 LEU A O 1
ATOM 3819 N N . GLY A 1 504 ? 0.986 -7.905 -4.948 1.00 93.75 504 GLY A N 1
ATOM 3820 C CA . GLY A 1 504 ? -0.177 -8.693 -4.540 1.00 93.75 504 GLY A CA 1
ATOM 3821 C C . GLY A 1 504 ? -0.518 -8.521 -3.057 1.00 93.75 504 GLY A C 1
ATOM 3822 O O . GLY A 1 504 ? -1.688 -8.386 -2.699 1.00 93.75 504 GLY A O 1
ATOM 3823 N N . ARG A 1 505 ? 0.499 -8.418 -2.185 1.00 91.44 505 ARG A N 1
ATOM 3824 C CA . ARG A 1 505 ? 0.315 -8.130 -0.748 1.00 91.44 505 ARG A CA 1
ATOM 3825 C C . ARG A 1 505 ? -0.244 -6.736 -0.500 1.00 91.44 505 ARG A C 1
ATOM 3827 O O . ARG A 1 505 ? -1.086 -6.582 0.374 1.00 91.44 505 ARG A O 1
ATOM 3834 N N . TYR A 1 506 ? 0.210 -5.737 -1.250 1.00 93.00 506 TYR A N 1
ATOM 3835 C CA . TYR A 1 506 ? -0.272 -4.363 -1.106 1.00 93.00 506 TYR A CA 1
ATOM 3836 C C . TYR A 1 506 ? -1.673 -4.165 -1.686 1.00 93.00 506 TYR A C 1
ATOM 3838 O O . TYR A 1 506 ? -2.473 -3.446 -1.095 1.00 93.00 506 TYR A O 1
ATOM 3846 N N . ALA A 1 507 ? -1.970 -4.798 -2.820 1.00 91.06 507 ALA A N 1
ATOM 3847 C CA . ALA A 1 507 ? -3.258 -4.688 -3.497 1.00 91.06 507 ALA A CA 1
ATOM 3848 C C . ALA A 1 507 ? -4.338 -5.623 -2.923 1.00 91.06 507 ALA A C 1
ATOM 3850 O O . ALA A 1 507 ? -5.508 -5.484 -3.276 1.00 91.06 507 ALA A O 1
ATOM 3851 N N . GLY A 1 508 ? -3.964 -6.599 -2.085 1.00 88.75 508 GLY A N 1
ATOM 3852 C CA . GLY A 1 508 ? -4.878 -7.650 -1.631 1.00 88.75 508 GLY A CA 1
ATOM 3853 C C . GLY A 1 508 ? -5.385 -8.523 -2.788 1.00 88.75 508 GLY A C 1
ATOM 3854 O O . GLY A 1 508 ? -6.538 -8.949 -2.778 1.00 88.75 508 GLY A O 1
ATOM 3855 N N . SER A 1 509 ? -4.544 -8.745 -3.806 1.00 90.62 509 SER A N 1
ATOM 3856 C CA . SER A 1 509 ? -4.886 -9.474 -5.033 1.00 90.62 509 SER A CA 1
ATOM 3857 C C . SER A 1 509 ? -3.898 -10.606 -5.287 1.00 90.62 509 SER A C 1
ATOM 3859 O O . SER A 1 509 ? -2.687 -10.425 -5.161 1.00 90.62 509 SER A O 1
ATOM 3861 N N . ASP A 1 510 ? -4.422 -11.754 -5.712 1.00 92.88 510 ASP A N 1
ATOM 3862 C CA . ASP A 1 510 ? -3.615 -12.869 -6.214 1.00 92.88 510 ASP A CA 1
ATOM 3863 C C . ASP A 1 510 ? -3.348 -12.763 -7.729 1.00 92.88 510 ASP A C 1
ATOM 3865 O O . ASP A 1 510 ? -2.661 -13.606 -8.288 1.00 92.88 510 ASP A O 1
ATOM 3869 N N . ASP A 1 511 ? -3.885 -11.756 -8.415 1.00 94.50 511 ASP A N 1
ATOM 3870 C CA . ASP A 1 511 ? -3.716 -11.546 -9.856 1.00 94.50 511 ASP A CA 1
ATOM 3871 C C . ASP A 1 511 ? -3.087 -10.170 -10.085 1.00 94.50 511 ASP A C 1
ATOM 3873 O O . ASP A 1 511 ? -3.706 -9.134 -9.808 1.00 94.50 511 ASP A O 1
ATOM 3877 N N . VAL A 1 512 ? -1.820 -10.172 -10.500 1.00 96.38 512 VAL A N 1
ATOM 3878 C CA . VAL A 1 512 ? -0.962 -8.985 -10.570 1.00 96.38 512 VAL A CA 1
ATOM 3879 C C . VAL A 1 512 ? -0.552 -8.735 -12.012 1.00 96.38 512 VAL A C 1
ATOM 3881 O O . VAL A 1 512 ? -0.163 -9.657 -12.727 1.00 96.38 512 VAL A O 1
ATOM 3884 N N . VAL A 1 513 ? -0.632 -7.474 -12.442 1.00 96.00 513 VAL A N 1
ATOM 3885 C CA . VAL A 1 513 ? -0.294 -7.069 -13.808 1.00 96.00 513 VAL A CA 1
ATOM 3886 C C . VAL A 1 513 ? 0.725 -5.939 -13.793 1.00 96.00 513 VAL A C 1
ATOM 3888 O O . VAL A 1 513 ? 0.484 -4.873 -13.226 1.00 96.00 513 VAL A O 1
ATOM 3891 N N . VAL A 1 514 ? 1.853 -6.175 -14.458 1.00 96.88 514 VAL A N 1
ATOM 3892 C CA . VAL A 1 514 ? 2.993 -5.258 -14.524 1.00 96.88 514 VAL A CA 1
ATOM 3893 C C . VAL A 1 514 ? 3.411 -5.060 -15.976 1.00 96.88 514 VAL A C 1
ATOM 3895 O O . VAL A 1 514 ? 3.475 -6.003 -16.767 1.00 96.88 514 VAL A O 1
ATOM 3898 N N . GLY A 1 515 ? 3.700 -3.817 -16.350 1.00 95.06 515 GLY A N 1
ATOM 3899 C CA . GLY A 1 515 ? 4.280 -3.508 -17.652 1.00 95.06 515 GLY A CA 1
ATOM 3900 C C . GLY A 1 515 ? 5.796 -3.671 -17.644 1.00 95.06 515 GLY A C 1
ATOM 3901 O O . GLY A 1 515 ? 6.451 -3.354 -16.655 1.00 95.06 515 GLY A O 1
ATOM 3902 N N . THR A 1 516 ? 6.382 -4.092 -18.761 1.00 91.94 516 THR A N 1
ATOM 3903 C CA . THR A 1 516 ? 7.840 -4.122 -18.923 1.00 91.94 516 THR A CA 1
ATOM 3904 C C . THR A 1 516 ? 8.263 -3.593 -20.295 1.00 91.94 516 THR A C 1
ATOM 3906 O O . THR A 1 516 ? 7.633 -3.937 -21.304 1.00 91.94 516 THR A O 1
ATOM 3909 N N . PRO A 1 517 ? 9.282 -2.716 -20.376 1.00 86.69 517 PRO A N 1
ATOM 3910 C CA . PRO A 1 517 ? 9.795 -2.253 -21.655 1.00 86.69 517 PRO A CA 1
ATOM 3911 C C . PRO A 1 517 ? 10.659 -3.334 -22.315 1.00 86.69 517 PRO A C 1
ATOM 3913 O O . PRO A 1 517 ? 11.436 -4.025 -21.659 1.00 86.69 517 PRO A O 1
ATOM 3916 N N . VAL A 1 518 ? 10.569 -3.440 -23.638 1.00 82.00 518 VAL A N 1
ATOM 3917 C CA . VAL A 1 518 ? 11.472 -4.253 -24.461 1.00 82.00 518 VAL A CA 1
ATOM 3918 C C . VAL A 1 518 ? 12.056 -3.402 -25.577 1.00 82.00 518 VAL A C 1
ATOM 3920 O O . VAL A 1 518 ? 11.350 -2.600 -26.183 1.00 82.00 518 VAL A O 1
ATOM 3923 N N . ALA A 1 519 ? 13.344 -3.588 -25.875 1.00 75.38 519 ALA A N 1
ATOM 3924 C CA . ALA A 1 519 ? 14.045 -2.784 -26.880 1.00 75.38 519 ALA A CA 1
ATOM 3925 C C . ALA A 1 519 ? 13.454 -2.936 -28.291 1.00 75.38 519 ALA A C 1
ATOM 3927 O O . ALA A 1 519 ? 13.542 -2.004 -29.083 1.00 75.38 519 ALA A O 1
ATOM 3928 N N . ASN A 1 520 ? 12.859 -4.101 -28.595 1.00 78.88 520 ASN A N 1
ATOM 3929 C CA . ASN A 1 520 ? 12.236 -4.409 -29.888 1.00 78.88 520 ASN A CA 1
ATOM 3930 C C . ASN A 1 520 ? 13.193 -4.205 -31.090 1.00 78.88 520 ASN A C 1
ATOM 3932 O O . ASN A 1 520 ? 12.800 -3.779 -32.174 1.00 78.88 520 ASN A O 1
ATOM 3936 N N . ARG A 1 521 ? 14.481 -4.504 -30.871 1.00 77.31 521 ARG A N 1
ATOM 3937 C CA . ARG A 1 521 ? 15.569 -4.485 -31.865 1.00 77.31 521 ARG A CA 1
ATOM 3938 C C . ARG A 1 521 ? 16.054 -5.911 -32.103 1.00 77.31 521 ARG A C 1
ATOM 3940 O O . ARG A 1 521 ? 17.179 -6.275 -31.785 1.00 77.31 521 ARG A O 1
ATOM 3947 N N . ASN A 1 522 ? 15.154 -6.750 -32.601 1.00 70.25 522 ASN A N 1
ATOM 3948 C CA . ASN A 1 522 ? 15.376 -8.179 -32.838 1.00 70.25 522 ASN A CA 1
ATOM 3949 C C . ASN A 1 522 ? 15.987 -8.469 -34.223 1.00 70.25 522 ASN A C 1
ATOM 3951 O O . ASN A 1 522 ? 15.773 -9.553 -34.761 1.00 70.25 522 ASN A O 1
ATOM 3955 N N . ARG A 1 523 ? 16.674 -7.486 -34.821 1.00 75.69 523 ARG A N 1
ATOM 3956 C CA . ARG A 1 523 ? 17.198 -7.517 -36.193 1.00 75.69 523 ARG A CA 1
ATOM 3957 C C . ARG A 1 523 ? 18.466 -6.683 -36.328 1.00 75.69 523 ARG A C 1
ATOM 3959 O O . ARG A 1 523 ? 18.462 -5.519 -35.909 1.00 75.69 523 ARG A O 1
ATOM 3966 N N . ALA A 1 524 ? 19.486 -7.221 -36.999 1.00 74.19 524 ALA A N 1
ATOM 3967 C CA . ALA A 1 524 ? 20.766 -6.541 -37.201 1.00 74.19 524 ALA A CA 1
ATOM 3968 C C . ALA A 1 524 ? 20.614 -5.180 -37.903 1.00 74.19 524 ALA A C 1
ATOM 3970 O O . ALA A 1 524 ? 21.310 -4.223 -37.566 1.00 74.19 524 ALA A O 1
ATOM 3971 N N . GLU A 1 525 ? 19.654 -5.042 -38.826 1.00 83.06 525 GLU A N 1
ATOM 3972 C CA . GLU A 1 525 ? 19.408 -3.786 -39.546 1.00 83.06 525 GLU A CA 1
ATOM 3973 C C . GLU A 1 525 ? 18.938 -2.643 -38.628 1.00 83.06 525 GLU A C 1
ATOM 3975 O O . GLU A 1 525 ? 19.058 -1.474 -38.989 1.00 83.06 525 GLU A O 1
ATOM 3980 N N . THR A 1 526 ? 18.413 -2.965 -37.440 1.00 85.38 526 THR A N 1
ATOM 3981 C CA . THR A 1 526 ? 17.881 -1.989 -36.473 1.00 85.38 526 THR A CA 1
ATOM 3982 C C . THR A 1 526 ? 18.834 -1.673 -35.321 1.00 85.38 526 THR A C 1
ATOM 3984 O O . THR A 1 526 ? 18.660 -0.646 -34.669 1.00 85.38 526 THR A O 1
ATOM 3987 N N . GLU A 1 527 ? 19.861 -2.494 -35.070 1.00 82.19 527 GLU A N 1
ATOM 3988 C CA . GLU A 1 527 ? 20.775 -2.340 -33.921 1.00 82.19 527 GLU A CA 1
ATOM 3989 C C . GLU A 1 527 ? 21.546 -1.008 -33.948 1.00 82.19 527 GLU A C 1
ATOM 3991 O O . GLU A 1 527 ? 21.792 -0.411 -32.901 1.00 82.19 527 GLU A O 1
ATOM 3996 N N . GLY A 1 528 ? 21.899 -0.524 -35.144 1.00 85.12 528 GLY A N 1
ATOM 3997 C CA . GLY A 1 528 ? 22.679 0.702 -35.351 1.00 85.12 528 GLY A CA 1
ATOM 3998 C C . GLY A 1 528 ? 21.867 1.982 -35.574 1.00 85.12 528 GLY A C 1
ATOM 3999 O O . GLY A 1 528 ? 22.464 3.014 -35.873 1.00 85.12 528 GLY A O 1
ATOM 4000 N N . LEU A 1 529 ? 20.533 1.942 -35.476 1.00 92.00 529 LEU A N 1
ATOM 4001 C CA . LEU A 1 529 ? 19.672 3.086 -35.806 1.00 92.00 529 LEU A CA 1
ATOM 4002 C C . LEU A 1 529 ? 19.274 3.916 -34.583 1.00 92.00 529 LEU A C 1
ATOM 4004 O O . LEU A 1 529 ? 18.833 3.374 -33.571 1.00 92.00 529 LEU A O 1
ATOM 4008 N N . ILE A 1 530 ? 19.303 5.241 -34.705 1.00 94.19 530 ILE A N 1
ATOM 4009 C CA . ILE A 1 530 ? 18.564 6.117 -33.788 1.00 94.19 530 ILE A CA 1
ATOM 4010 C C . ILE A 1 530 ? 17.083 6.093 -34.189 1.00 94.19 530 ILE A C 1
ATOM 4012 O O . ILE A 1 530 ? 16.751 6.127 -35.377 1.00 94.19 530 ILE A O 1
ATOM 4016 N N . GLY A 1 531 ? 16.190 5.996 -33.205 1.00 92.69 531 GLY A N 1
ATOM 4017 C CA . GLY A 1 531 ? 14.744 5.953 -33.414 1.00 92.69 531 GLY A CA 1
ATOM 4018 C C . GLY A 1 531 ? 13.981 5.416 -32.206 1.00 92.69 531 GLY A C 1
ATOM 4019 O O . GLY A 1 531 ? 14.582 4.959 -31.242 1.00 92.69 531 GLY A O 1
ATOM 4020 N N . PHE A 1 532 ? 12.649 5.457 -32.251 1.00 92.56 532 PHE A N 1
ATOM 4021 C CA . PHE A 1 532 ? 11.806 4.925 -31.176 1.00 92.56 532 PHE A CA 1
ATOM 4022 C C . PHE A 1 532 ? 11.380 3.481 -31.467 1.00 92.56 532 PHE A C 1
ATOM 4024 O O . PHE A 1 532 ? 10.407 3.259 -32.191 1.00 92.56 532 PHE A O 1
ATOM 4031 N N . PHE A 1 533 ? 12.120 2.497 -30.956 1.00 89.31 533 PHE A N 1
ATOM 4032 C CA . PHE A 1 533 ? 11.816 1.079 -31.187 1.00 89.31 533 PHE A CA 1
ATOM 4033 C C . PHE A 1 533 ? 11.102 0.434 -30.006 1.00 89.31 533 PHE A C 1
ATOM 4035 O O . PHE A 1 533 ? 10.296 -0.471 -30.232 1.00 89.31 533 PHE A O 1
ATOM 4042 N N . VAL A 1 534 ? 11.347 0.936 -28.788 1.00 85.62 534 VAL A N 1
ATOM 4043 C CA . VAL A 1 534 ? 10.819 0.380 -27.536 1.00 85.62 534 VAL A CA 1
ATOM 4044 C C . VAL A 1 534 ? 9.334 0.048 -27.638 1.00 85.62 534 VAL A C 1
ATOM 4046 O O . VAL A 1 534 ? 8.497 0.887 -27.976 1.00 85.62 534 VAL A O 1
ATOM 4049 N N . ASN A 1 535 ? 9.018 -1.198 -27.302 1.00 88.19 535 ASN A N 1
ATOM 4050 C CA . ASN A 1 535 ? 7.657 -1.661 -27.101 1.00 88.19 535 ASN A CA 1
ATOM 4051 C C . ASN A 1 535 ? 7.430 -1.963 -25.615 1.00 88.19 535 ASN A C 1
ATOM 4053 O O . ASN A 1 535 ? 8.375 -2.074 -24.834 1.00 88.19 535 ASN A O 1
ATOM 4057 N N . THR A 1 536 ? 6.172 -2.094 -25.209 1.00 90.19 536 THR A N 1
ATOM 4058 C CA . THR A 1 536 ? 5.808 -2.417 -23.829 1.00 90.19 536 THR A CA 1
ATOM 4059 C C . THR A 1 536 ? 4.991 -3.694 -23.799 1.00 90.19 536 THR A C 1
ATOM 4061 O O . THR A 1 536 ? 3.960 -3.787 -24.462 1.00 90.19 536 THR A O 1
ATOM 4064 N N . LEU A 1 537 ? 5.452 -4.670 -23.021 1.00 92.69 537 LEU A N 1
ATOM 4065 C CA . LEU A 1 537 ? 4.751 -5.928 -22.791 1.00 92.69 537 LEU A CA 1
ATOM 4066 C C . LEU A 1 537 ? 3.995 -5.861 -21.468 1.00 92.69 537 LEU A C 1
ATOM 4068 O O . LEU A 1 537 ? 4.435 -5.198 -20.531 1.00 92.69 537 LEU A O 1
ATOM 4072 N N . VAL A 1 538 ? 2.867 -6.562 -21.395 1.00 95.56 538 VAL A N 1
ATOM 4073 C CA . VAL A 1 538 ? 2.046 -6.661 -20.185 1.00 95.56 538 VAL A CA 1
ATOM 4074 C C . VAL A 1 538 ? 2.203 -8.066 -19.621 1.00 95.56 538 VAL A C 1
ATOM 4076 O O . VAL A 1 538 ? 1.821 -9.041 -20.266 1.00 95.56 538 VAL A O 1
ATOM 4079 N N . LEU A 1 539 ? 2.799 -8.179 -18.440 1.00 95.44 539 LEU A N 1
ATOM 4080 C CA . LEU A 1 539 ? 3.042 -9.450 -17.771 1.00 95.44 539 LEU A CA 1
ATOM 4081 C C . LEU A 1 539 ? 2.006 -9.624 -16.664 1.00 95.44 539 LEU A C 1
ATOM 4083 O O . LEU A 1 539 ? 1.899 -8.785 -15.773 1.00 95.44 539 LEU A O 1
ATOM 4087 N N . ARG A 1 540 ? 1.218 -10.699 -16.761 1.00 96.12 540 ARG A N 1
ATOM 4088 C CA . ARG A 1 540 ? 0.210 -11.082 -15.771 1.00 96.12 540 ARG A CA 1
ATOM 4089 C C . ARG A 1 540 ? 0.697 -12.295 -14.992 1.00 96.12 540 ARG A C 1
ATOM 4091 O O . ARG A 1 540 ? 1.010 -13.328 -15.590 1.00 96.12 540 ARG A O 1
ATOM 4098 N N . THR A 1 541 ? 0.707 -12.172 -13.676 1.00 96.25 541 THR A N 1
ATOM 4099 C CA . THR A 1 541 ? 1.204 -13.189 -12.756 1.00 96.25 541 THR A CA 1
ATOM 4100 C C . THR A 1 541 ? 0.088 -13.624 -11.813 1.00 96.25 541 THR A C 1
ATOM 4102 O O . THR A 1 541 ? -0.497 -12.809 -11.104 1.00 96.25 541 THR A O 1
ATOM 4105 N N . ASP A 1 542 ? -0.187 -14.930 -11.805 1.00 95.31 542 ASP A N 1
ATOM 4106 C CA . ASP A 1 542 ? -1.162 -15.575 -10.923 1.00 95.31 542 ASP A CA 1
ATOM 4107 C C . ASP A 1 542 ? -0.464 -16.142 -9.673 1.00 95.31 542 ASP A C 1
ATOM 4109 O O . ASP A 1 542 ? 0.320 -17.096 -9.753 1.00 95.31 542 ASP A O 1
ATOM 4113 N N . LEU A 1 543 ? -0.772 -15.560 -8.516 1.00 95.38 543 LEU A N 1
ATOM 4114 C CA . LEU A 1 543 ? -0.320 -15.942 -7.176 1.00 95.38 543 LEU A CA 1
ATOM 4115 C C . LEU A 1 543 ? -1.284 -16.925 -6.486 1.00 95.38 543 LEU A C 1
ATOM 4117 O O . LEU A 1 543 ? -1.009 -17.384 -5.373 1.00 95.38 543 LEU A O 1
ATOM 4121 N N . SER A 1 544 ? -2.403 -17.279 -7.126 1.00 93.75 544 SER A N 1
ATOM 4122 C CA . SER A 1 544 ? -3.422 -18.136 -6.527 1.00 93.75 544 SER A CA 1
ATOM 4123 C C . SER A 1 544 ? -2.905 -19.552 -6.254 1.00 93.75 544 SER A C 1
ATOM 4125 O O . SER A 1 544 ? -1.993 -20.086 -6.908 1.00 93.75 544 SER A O 1
ATOM 4127 N N . GLY A 1 545 ? -3.501 -20.176 -5.236 1.00 94.31 545 GLY A N 1
ATOM 4128 C CA . GLY A 1 545 ? -3.111 -21.503 -4.761 1.00 94.31 545 GLY A CA 1
ATOM 4129 C C . GLY A 1 545 ? -1.860 -21.515 -3.881 1.00 94.31 545 GLY A C 1
ATOM 4130 O O . GLY A 1 545 ? -1.419 -22.601 -3.516 1.00 94.31 545 GLY A O 1
ATOM 4131 N N . ASP A 1 546 ? -1.330 -20.339 -3.526 1.00 94.12 546 ASP A N 1
ATOM 4132 C CA . ASP A 1 546 ? -0.178 -20.175 -2.637 1.00 94.12 546 ASP A CA 1
ATOM 4133 C C . ASP A 1 546 ? 1.044 -21.002 -3.075 1.00 94.12 546 ASP A C 1
ATOM 4135 O O . ASP A 1 546 ? 1.460 -21.925 -2.367 1.00 94.12 546 ASP A O 1
ATOM 4139 N N . PRO A 1 547 ? 1.602 -20.751 -4.272 1.00 97.00 547 PRO A N 1
ATOM 4140 C CA . PRO A 1 547 ? 2.769 -21.489 -4.746 1.00 97.00 547 PRO A CA 1
ATOM 4141 C C . PRO A 1 547 ? 3.975 -21.292 -3.813 1.00 97.00 547 PRO A C 1
ATOM 4143 O O . PRO A 1 547 ? 4.025 -20.341 -3.028 1.00 97.00 547 PRO A O 1
ATOM 4146 N N . SER A 1 548 ? 4.966 -22.182 -3.886 1.00 97.94 548 SER A N 1
ATOM 4147 C CA . SER A 1 548 ? 6.295 -21.820 -3.383 1.00 97.94 548 SER A CA 1
ATOM 4148 C C . SER A 1 548 ? 6.888 -20.691 -4.228 1.00 97.94 548 SER A C 1
ATOM 4150 O O . SER A 1 548 ? 6.493 -20.500 -5.383 1.00 97.94 548 SER A O 1
ATOM 4152 N N . PHE A 1 549 ? 7.851 -19.941 -3.691 1.00 98.06 549 PHE A N 1
ATOM 4153 C CA . PHE A 1 549 ? 8.510 -18.902 -4.484 1.00 98.06 549 PHE A CA 1
ATOM 4154 C C . PHE A 1 549 ? 9.180 -19.489 -5.741 1.00 98.06 549 PHE A C 1
ATOM 4156 O O . PHE A 1 549 ? 9.036 -18.947 -6.835 1.00 98.06 549 PHE A O 1
ATOM 4163 N N . ARG A 1 550 ? 9.800 -20.669 -5.629 1.00 97.12 550 ARG A N 1
ATOM 4164 C CA . ARG A 1 550 ? 10.344 -21.418 -6.773 1.00 97.12 550 ARG A CA 1
ATOM 4165 C C . ARG A 1 550 ? 9.291 -21.762 -7.835 1.00 97.12 550 ARG A C 1
ATOM 4167 O O . ARG A 1 550 ? 9.536 -21.581 -9.027 1.00 97.12 550 ARG A O 1
ATOM 4174 N N . GLU A 1 551 ? 8.113 -22.237 -7.423 1.00 97.69 551 GLU A N 1
ATOM 4175 C CA . GLU A 1 551 ? 6.987 -22.497 -8.336 1.00 97.69 551 GLU A CA 1
ATOM 4176 C C . GLU A 1 551 ? 6.537 -21.205 -9.040 1.00 97.69 551 GLU A C 1
ATOM 4178 O O . GLU A 1 551 ? 6.235 -21.226 -10.236 1.00 97.69 551 GLU A O 1
ATOM 4183 N N . LEU A 1 552 ? 6.533 -20.075 -8.324 1.00 98.25 552 LEU A N 1
ATOM 4184 C CA . LEU A 1 552 ? 6.175 -18.773 -8.880 1.00 98.25 552 LEU A CA 1
ATOM 4185 C C . LEU A 1 552 ? 7.183 -18.284 -9.931 1.00 98.25 552 LEU A C 1
ATOM 4187 O O . LEU A 1 552 ? 6.761 -17.821 -10.988 1.00 98.25 552 LEU A O 1
ATOM 4191 N N . VAL A 1 553 ? 8.492 -18.441 -9.700 1.00 97.19 553 VAL A N 1
ATOM 4192 C CA . VAL A 1 553 ? 9.521 -18.121 -10.711 1.00 97.19 553 VAL A CA 1
ATOM 4193 C C . VAL A 1 553 ? 9.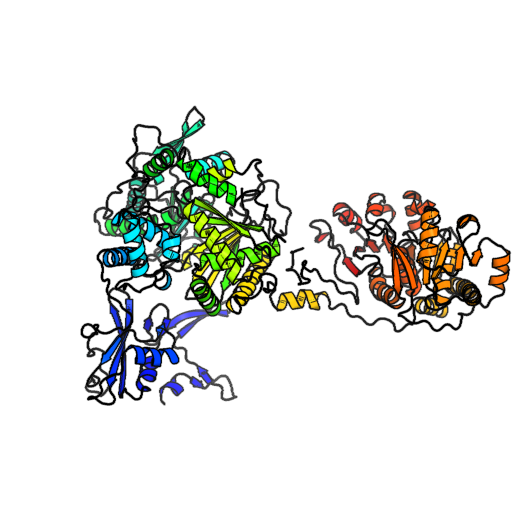275 -18.910 -12.003 1.00 97.19 553 VAL A C 1
ATOM 4195 O O . VAL A 1 553 ? 9.385 -18.357 -13.098 1.00 97.19 553 VAL A O 1
ATOM 4198 N N . GLY A 1 554 ? 8.858 -20.176 -11.890 1.00 94.25 554 GLY A N 1
ATOM 4199 C CA . GLY A 1 554 ? 8.437 -20.991 -13.033 1.00 94.25 554 GLY A CA 1
ATOM 4200 C C . GLY A 1 554 ? 7.244 -20.399 -13.795 1.00 94.25 554 GLY A C 1
ATOM 4201 O O . GLY A 1 554 ? 7.295 -20.300 -15.021 1.00 94.25 554 GLY A O 1
ATOM 4202 N N . ARG A 1 555 ? 6.202 -19.938 -13.087 1.00 96.94 555 ARG A N 1
ATOM 4203 C CA . ARG A 1 555 ? 5.040 -19.265 -13.706 1.00 96.94 555 ARG A CA 1
ATOM 4204 C C . ARG A 1 555 ? 5.450 -17.976 -14.422 1.00 96.94 555 ARG A C 1
ATOM 4206 O O . ARG A 1 555 ? 5.078 -17.769 -15.574 1.00 96.94 555 ARG A O 1
ATOM 4213 N N . VAL A 1 556 ? 6.264 -17.140 -13.775 1.00 96.50 556 VAL A N 1
ATOM 4214 C CA . VAL A 1 556 ? 6.763 -15.886 -14.364 1.00 96.50 556 VAL A CA 1
ATOM 4215 C C . VAL A 1 556 ? 7.623 -16.160 -15.599 1.00 96.50 556 VAL A C 1
ATOM 4217 O O . VAL A 1 556 ? 7.497 -15.455 -16.601 1.00 96.50 556 VAL A O 1
ATOM 4220 N N . ARG A 1 557 ? 8.452 -17.213 -15.580 1.00 92.50 557 ARG A N 1
ATOM 4221 C CA . ARG A 1 557 ? 9.218 -17.666 -16.751 1.00 92.50 557 ARG A CA 1
ATOM 4222 C C . ARG A 1 557 ? 8.297 -18.009 -17.922 1.00 92.50 557 ARG A C 1
ATOM 4224 O O . ARG A 1 557 ? 8.547 -17.540 -19.030 1.00 92.50 557 ARG A O 1
ATOM 4231 N N . GLU A 1 558 ? 7.244 -18.795 -17.697 1.00 91.94 558 GLU A N 1
ATOM 4232 C CA . GLU A 1 558 ? 6.273 -19.149 -18.743 1.00 91.94 558 GLU A CA 1
ATOM 4233 C C . GLU A 1 558 ? 5.580 -17.906 -19.323 1.00 91.94 558 GLU A C 1
ATOM 4235 O O . GLU A 1 558 ? 5.570 -17.729 -20.545 1.00 91.94 558 GLU A O 1
ATOM 4240 N N . THR A 1 559 ? 5.085 -17.008 -18.463 1.00 93.88 559 THR A N 1
ATOM 4241 C CA . THR A 1 559 ? 4.453 -15.744 -18.876 1.00 93.88 559 THR A CA 1
ATOM 4242 C C . THR A 1 559 ? 5.410 -14.870 -19.687 1.00 93.88 559 THR A C 1
ATOM 4244 O O . THR A 1 559 ? 5.053 -14.401 -20.769 1.00 93.88 559 THR A O 1
ATOM 4247 N N . ALA A 1 560 ? 6.637 -14.662 -19.202 1.00 88.31 560 ALA A N 1
ATOM 4248 C CA . ALA A 1 560 ? 7.622 -13.812 -19.862 1.00 88.31 560 ALA A CA 1
ATOM 4249 C C . ALA A 1 560 ? 8.047 -14.382 -21.224 1.00 88.31 560 ALA A C 1
ATOM 4251 O O . ALA A 1 560 ? 8.082 -13.649 -22.209 1.00 88.31 560 ALA A O 1
ATOM 4252 N N . LEU A 1 561 ? 8.311 -15.690 -21.323 1.00 85.69 561 LEU A N 1
ATOM 4253 C CA . LEU A 1 561 ? 8.658 -16.329 -22.599 1.00 85.69 561 LEU A CA 1
ATOM 4254 C C . LEU A 1 561 ? 7.497 -16.282 -23.601 1.00 85.69 561 LEU A C 1
ATOM 4256 O O . LEU A 1 561 ? 7.726 -16.028 -24.786 1.00 85.69 561 LEU A O 1
ATOM 4260 N N . GLY A 1 562 ? 6.261 -16.481 -23.133 1.00 87.19 562 GLY A N 1
ATOM 4261 C CA . GLY A 1 562 ? 5.063 -16.305 -23.948 1.00 87.19 562 GLY A CA 1
ATOM 4262 C C . GLY A 1 562 ? 4.932 -14.872 -24.468 1.00 87.19 562 GLY A C 1
ATOM 4263 O O . GLY A 1 562 ? 4.710 -14.672 -25.660 1.00 87.19 562 GLY A O 1
ATOM 4264 N N . ALA A 1 563 ? 5.147 -13.874 -23.608 1.00 88.94 563 ALA A N 1
ATOM 4265 C CA . ALA A 1 563 ? 5.126 -12.462 -23.978 1.00 88.94 563 ALA A CA 1
ATOM 4266 C C . ALA A 1 563 ? 6.229 -12.105 -24.991 1.00 88.94 563 ALA A C 1
ATOM 4268 O O . ALA A 1 563 ? 5.946 -11.457 -25.996 1.00 88.94 563 ALA A O 1
ATOM 4269 N N . TYR A 1 564 ? 7.466 -12.575 -24.789 1.00 82.25 564 TYR A N 1
ATOM 4270 C CA . TYR A 1 564 ? 8.577 -12.330 -25.717 1.00 82.25 564 TYR A CA 1
ATOM 4271 C C . TYR A 1 564 ? 8.357 -12.960 -27.094 1.00 82.25 564 TYR A C 1
ATOM 4273 O O . TYR A 1 564 ? 8.739 -12.367 -28.103 1.00 82.25 564 TYR A O 1
ATOM 4281 N N . ALA A 1 565 ? 7.716 -14.129 -27.166 1.00 82.12 565 ALA A N 1
ATOM 4282 C CA . ALA A 1 565 ? 7.358 -14.754 -28.440 1.00 82.12 565 ALA A CA 1
ATOM 4283 C C . ALA A 1 565 ? 6.326 -13.938 -29.242 1.00 82.12 565 ALA A C 1
ATOM 4285 O O . ALA A 1 565 ? 6.226 -14.117 -30.456 1.00 82.12 565 ALA A O 1
ATOM 4286 N N . HIS A 1 566 ? 5.597 -13.035 -28.576 1.00 87.00 566 HIS A N 1
ATOM 4287 C CA . HIS A 1 566 ? 4.566 -12.189 -29.176 1.00 87.00 566 HIS A CA 1
ATOM 4288 C C . HIS A 1 566 ? 4.856 -10.685 -29.031 1.00 87.00 566 HIS A C 1
ATOM 4290 O O . HIS A 1 566 ? 3.941 -9.856 -29.079 1.00 87.00 566 HIS A O 1
ATOM 4296 N N . GLN A 1 567 ? 6.134 -10.324 -28.853 1.00 84.44 567 GLN A N 1
ATOM 4297 C CA . GLN A 1 567 ? 6.571 -8.950 -28.581 1.00 84.44 567 GLN A CA 1
ATOM 4298 C C . GLN A 1 567 ? 6.417 -7.990 -29.767 1.00 84.44 567 GLN A C 1
ATOM 4300 O O . GLN A 1 567 ? 6.498 -6.778 -29.579 1.00 84.44 567 GLN A O 1
ATOM 4305 N N . ASP A 1 568 ? 6.187 -8.513 -30.975 1.00 84.31 568 ASP A N 1
ATOM 4306 C CA . ASP A 1 568 ? 6.024 -7.703 -32.185 1.00 84.31 568 ASP A CA 1
ATOM 4307 C C . ASP A 1 568 ? 4.704 -6.909 -32.186 1.00 84.31 568 ASP A C 1
ATOM 4309 O O . ASP A 1 568 ? 4.583 -5.936 -32.931 1.00 84.31 568 ASP A O 1
ATOM 4313 N N . VAL A 1 569 ? 3.714 -7.292 -31.359 1.00 88.88 569 VAL A N 1
ATOM 4314 C CA . VAL A 1 569 ? 2.442 -6.559 -31.217 1.00 88.88 569 VAL A CA 1
ATOM 4315 C C . VAL A 1 569 ? 2.687 -5.225 -30.518 1.00 88.88 569 VAL A C 1
ATOM 4317 O O . VAL A 1 569 ? 3.045 -5.220 -29.339 1.00 88.88 569 VAL A O 1
ATOM 4320 N N . PRO A 1 570 ? 2.439 -4.081 -31.177 1.00 90.00 570 PRO A N 1
ATOM 4321 C CA . PRO A 1 570 ? 2.580 -2.781 -30.546 1.00 90.00 570 PRO A CA 1
ATOM 4322 C C . PRO A 1 570 ? 1.590 -2.632 -29.396 1.00 90.00 570 PRO A C 1
ATOM 4324 O O . PRO A 1 570 ? 0.407 -2.945 -29.554 1.00 90.00 570 PRO A O 1
ATOM 4327 N N . PHE A 1 571 ? 2.045 -2.059 -28.283 1.00 90.56 571 PHE A N 1
ATOM 4328 C CA . PHE A 1 571 ? 1.207 -1.831 -27.105 1.00 90.56 571 PHE A CA 1
ATOM 4329 C C . PHE A 1 571 ? -0.138 -1.143 -27.422 1.00 90.56 571 PHE A C 1
ATOM 4331 O O . PHE A 1 571 ? -1.163 -1.554 -26.896 1.00 90.56 571 PHE A O 1
ATOM 4338 N N . GLU A 1 572 ? -0.202 -0.178 -28.350 1.00 84.75 572 GLU A N 1
ATOM 4339 C CA . GLU A 1 572 ? -1.500 0.454 -28.661 1.00 84.75 572 GLU A CA 1
ATOM 4340 C C . GLU A 1 572 ? -2.461 -0.413 -29.454 1.00 84.75 572 GLU A C 1
ATOM 4342 O O . GLU A 1 572 ? -3.664 -0.243 -29.305 1.00 84.75 572 GLU A O 1
ATOM 4347 N N . GLN A 1 573 ? -1.972 -1.364 -30.252 1.00 88.75 573 GLN A N 1
ATOM 4348 C CA . GLN A 1 573 ? -2.873 -2.345 -30.862 1.00 88.75 573 GLN A CA 1
ATOM 4349 C C . GLN A 1 573 ? -3.511 -3.218 -29.778 1.00 88.75 573 GLN A C 1
ATOM 4351 O O . GLN A 1 573 ? -4.684 -3.568 -29.872 1.00 88.75 573 GLN A O 1
ATOM 4356 N N . LEU A 1 574 ? -2.756 -3.518 -28.719 1.00 90.94 574 LEU A N 1
ATOM 4357 C CA . LEU A 1 574 ? -3.265 -4.240 -27.564 1.00 90.94 574 LEU A CA 1
ATOM 4358 C C . LEU A 1 574 ? -4.290 -3.413 -26.772 1.00 90.94 574 LEU A C 1
ATOM 4360 O O . LEU A 1 574 ? -5.330 -3.940 -26.378 1.00 90.94 574 LEU A O 1
ATOM 4364 N N . VAL A 1 575 ? -4.029 -2.118 -26.573 1.00 89.81 575 VAL A N 1
ATOM 4365 C CA . VAL A 1 575 ? -4.971 -1.193 -25.926 1.00 89.81 575 VAL A CA 1
ATOM 4366 C C . VAL A 1 575 ? -6.254 -1.045 -26.741 1.00 89.81 575 VAL A C 1
ATOM 4368 O O . VAL A 1 575 ? -7.333 -1.173 -26.169 1.00 89.81 575 VAL A O 1
ATOM 4371 N N . ASP A 1 576 ? -6.160 -0.822 -28.053 1.00 87.62 576 ASP A N 1
ATOM 4372 C CA . ASP A 1 576 ? -7.326 -0.671 -28.933 1.00 87.62 576 ASP A CA 1
ATOM 4373 C C . ASP A 1 576 ? -8.206 -1.937 -28.953 1.00 87.62 576 ASP A C 1
ATOM 4375 O O . ASP A 1 576 ? -9.429 -1.835 -29.057 1.00 87.62 576 ASP A O 1
ATOM 4379 N N . GLU A 1 577 ? -7.600 -3.121 -28.819 1.00 88.88 577 GLU A N 1
ATOM 4380 C CA . GLU A 1 577 ? -8.310 -4.405 -28.792 1.00 88.88 577 GLU A CA 1
ATOM 4381 C C . GLU A 1 577 ? -8.965 -4.700 -27.429 1.00 88.88 577 GLU A C 1
ATOM 4383 O O . GLU A 1 577 ? -10.092 -5.200 -27.371 1.00 88.88 577 GLU A O 1
ATOM 4388 N N . LEU A 1 578 ? -8.275 -4.415 -26.316 1.00 89.19 578 LEU A N 1
ATOM 4389 C CA . LEU A 1 578 ? -8.696 -4.859 -24.979 1.00 89.19 578 LEU A CA 1
ATOM 4390 C C . LEU A 1 578 ? -9.409 -3.782 -24.151 1.00 89.19 578 LEU A C 1
ATOM 4392 O O . LEU A 1 578 ? -10.257 -4.107 -23.316 1.00 89.19 578 LEU A O 1
ATOM 4396 N N . VAL A 1 579 ? -9.100 -2.502 -24.362 1.00 86.38 579 VAL A N 1
ATOM 4397 C CA . VAL A 1 579 ? -9.586 -1.403 -23.516 1.00 86.38 579 VAL A CA 1
ATOM 4398 C C . VAL A 1 579 ? -10.823 -0.760 -24.138 1.00 86.38 579 VAL A C 1
ATOM 4400 O O . VAL A 1 579 ? -10.750 -0.003 -25.102 1.00 86.38 579 VAL A O 1
ATOM 4403 N N . ARG A 1 580 ? -11.993 -1.039 -23.552 1.00 82.38 580 ARG A N 1
ATOM 4404 C CA . ARG A 1 580 ? -13.289 -0.543 -24.057 1.00 82.38 580 ARG A CA 1
ATOM 4405 C C . ARG A 1 580 ? -13.604 0.893 -23.647 1.00 82.38 580 ARG A C 1
ATOM 4407 O O . ARG A 1 580 ? -14.184 1.641 -24.431 1.00 82.38 580 ARG A O 1
ATOM 4414 N N . GLU A 1 581 ? -13.263 1.262 -22.416 1.00 81.62 581 GLU A N 1
ATOM 4415 C CA . GLU A 1 581 ? -13.506 2.591 -21.853 1.00 81.62 581 GLU A CA 1
ATOM 4416 C C . GLU A 1 581 ? -12.174 3.222 -21.454 1.00 81.62 581 GLU A C 1
ATOM 4418 O O . GLU A 1 581 ? -11.335 2.581 -20.826 1.00 81.62 581 GLU A O 1
ATOM 4423 N N . ARG A 1 582 ? -11.959 4.484 -21.844 1.00 81.00 582 ARG A N 1
ATOM 4424 C CA . ARG A 1 582 ? -10.731 5.208 -21.506 1.00 81.00 582 ARG A CA 1
ATOM 4425 C C . ARG A 1 582 ? -10.874 5.908 -20.164 1.00 81.00 582 ARG A C 1
ATOM 4427 O O . ARG A 1 582 ? -11.649 6.857 -20.041 1.00 81.00 582 ARG A O 1
ATOM 4434 N N . ASP A 1 583 ? -10.054 5.495 -19.210 1.00 87.25 583 ASP A N 1
ATOM 4435 C CA . ASP A 1 583 ? -9.851 6.191 -17.947 1.00 87.25 583 ASP A CA 1
ATOM 4436 C C . ASP A 1 583 ? -8.657 7.153 -18.061 1.00 87.25 583 ASP A C 1
ATOM 4438 O O . ASP A 1 583 ? -7.548 6.755 -18.404 1.00 87.25 583 ASP A O 1
ATOM 4442 N N . ARG A 1 584 ? -8.883 8.443 -17.788 1.00 88.25 584 ARG A N 1
ATOM 4443 C CA . ARG A 1 584 ? -7.830 9.475 -17.828 1.00 88.25 584 ARG A CA 1
ATOM 4444 C C . ARG A 1 584 ? -7.003 9.544 -16.545 1.00 88.25 584 ARG A C 1
ATOM 4446 O O . ARG A 1 584 ? -6.006 10.263 -16.513 1.00 88.25 584 ARG A O 1
ATOM 4453 N N . SER A 1 585 ? -7.425 8.852 -15.491 1.00 90.06 585 SER A N 1
ATOM 4454 C CA . SER A 1 585 ? -6.738 8.817 -14.198 1.00 90.06 585 SER A CA 1
ATOM 4455 C C . SER A 1 585 ? -5.643 7.747 -14.109 1.00 90.06 585 SER A C 1
ATOM 4457 O O . SER A 1 585 ? -4.881 7.743 -13.140 1.00 90.06 585 SER A O 1
ATOM 4459 N N . ARG A 1 586 ? -5.549 6.854 -15.106 1.00 89.44 586 ARG A N 1
ATOM 4460 C CA . ARG A 1 586 ? -4.664 5.680 -15.113 1.00 89.44 586 ARG A CA 1
ATOM 4461 C C . ARG A 1 586 ? -4.007 5.470 -16.474 1.00 89.44 586 ARG A C 1
ATOM 4463 O O . ARG A 1 586 ? -4.483 5.950 -17.502 1.00 89.44 586 ARG A O 1
ATOM 4470 N N . THR A 1 587 ? -2.899 4.741 -16.482 1.00 89.50 587 THR A N 1
ATOM 4471 C CA . THR A 1 587 ? -2.355 4.139 -17.700 1.00 89.50 587 THR A CA 1
ATOM 4472 C C . THR A 1 587 ? -3.185 2.908 -18.092 1.00 89.50 587 THR A C 1
ATOM 4474 O O . THR A 1 587 ? -3.684 2.205 -17.207 1.00 89.50 587 THR A O 1
ATOM 4477 N N . PRO A 1 588 ? -3.379 2.644 -19.399 1.00 89.44 588 PRO A N 1
ATOM 4478 C CA . PRO A 1 588 ? -4.107 1.465 -19.857 1.00 89.44 588 PRO A CA 1
ATOM 4479 C C . PRO A 1 588 ? -3.421 0.157 -19.438 1.00 89.44 588 PRO A C 1
ATOM 4481 O O . PRO A 1 588 ? -2.197 0.075 -19.479 1.00 89.44 588 PRO A O 1
ATOM 4484 N N . LEU A 1 589 ? -4.215 -0.872 -19.124 1.00 91.69 589 LEU A N 1
ATOM 4485 C CA . LEU A 1 589 ? -3.811 -2.261 -18.827 1.00 91.69 589 LEU A CA 1
ATOM 4486 C C . LEU A 1 589 ? -2.963 -2.498 -17.562 1.00 91.69 589 LEU A C 1
ATOM 4488 O O . LEU A 1 589 ? -3.125 -3.543 -16.946 1.00 91.69 589 LEU A O 1
ATOM 4492 N N . PHE A 1 590 ? -2.086 -1.580 -17.163 1.00 93.94 590 PHE A N 1
ATOM 4493 C CA . PHE A 1 590 ? -1.264 -1.701 -15.955 1.00 93.94 590 PHE A CA 1
ATOM 4494 C C . PHE A 1 590 ? -0.899 -0.320 -15.404 1.00 93.94 590 PHE A C 1
ATOM 4496 O O . PHE A 1 590 ? -0.840 0.658 -16.151 1.00 93.94 590 PHE A O 1
ATOM 4503 N N . GLN A 1 591 ? -0.638 -0.239 -14.099 1.00 94.62 591 GLN A N 1
ATOM 4504 C CA . GLN A 1 591 ? -0.286 1.003 -13.390 1.00 94.62 591 GLN A CA 1
ATOM 4505 C C . GLN A 1 591 ? 1.174 1.028 -12.921 1.00 94.62 591 GLN A C 1
ATOM 4507 O O . GLN A 1 591 ? 1.700 2.095 -12.599 1.00 94.62 591 GLN A O 1
ATOM 4512 N N . VAL A 1 592 ? 1.822 -0.140 -12.905 1.00 96.81 592 VAL A N 1
ATOM 4513 C CA . VAL A 1 592 ? 3.179 -0.339 -12.401 1.00 96.81 592 VAL A CA 1
ATOM 4514 C C . VAL A 1 592 ? 4.080 -0.861 -13.516 1.00 96.81 592 VAL A C 1
ATOM 4516 O O . VAL A 1 592 ? 3.705 -1.794 -14.229 1.00 96.81 592 VAL A O 1
ATOM 4519 N N . LEU A 1 593 ? 5.265 -0.270 -13.665 1.00 95.94 593 LEU A N 1
ATOM 4520 C CA . LEU A 1 593 ? 6.296 -0.719 -14.603 1.00 95.94 593 LEU A CA 1
ATOM 4521 C C . LEU A 1 593 ? 7.438 -1.425 -13.853 1.00 95.94 593 LEU A C 1
ATOM 4523 O O . LEU A 1 593 ? 7.858 -0.965 -12.793 1.00 95.94 593 LEU A O 1
ATOM 4527 N N . PHE A 1 594 ? 7.980 -2.496 -14.428 1.00 96.81 594 PHE A N 1
ATOM 4528 C CA . PHE A 1 594 ? 9.183 -3.171 -13.946 1.00 96.81 594 PHE A CA 1
ATOM 4529 C C . PHE A 1 594 ? 10.223 -3.323 -15.058 1.00 96.81 594 PHE A C 1
ATOM 4531 O O . PHE A 1 594 ? 9.913 -3.760 -16.173 1.00 96.81 594 PHE A O 1
ATOM 4538 N N . SER A 1 595 ? 11.476 -2.999 -14.747 1.00 89.19 595 SER A N 1
ATOM 4539 C CA . SER A 1 595 ? 12.613 -3.221 -15.634 1.00 89.19 595 SER A CA 1
ATOM 4540 C C . SER A 1 595 ? 13.851 -3.689 -14.867 1.00 89.19 595 SER A C 1
ATOM 4542 O O . SER A 1 595 ? 14.013 -3.423 -13.675 1.00 89.19 595 SER A O 1
ATOM 4544 N N . TYR A 1 596 ? 14.727 -4.411 -15.564 1.00 87.06 596 TYR A N 1
ATOM 4545 C CA . TYR A 1 596 ? 16.011 -4.859 -15.040 1.00 87.06 596 TYR A CA 1
ATOM 4546 C C . TYR A 1 596 ? 17.106 -4.584 -16.066 1.00 87.06 596 TYR A C 1
ATOM 4548 O O . TYR A 1 596 ? 16.976 -4.967 -17.231 1.00 87.06 596 TYR A O 1
ATOM 4556 N N . VAL A 1 597 ? 18.179 -3.942 -15.616 1.00 75.38 597 VAL A N 1
ATOM 4557 C CA . VAL A 1 597 ? 19.378 -3.666 -16.403 1.00 75.38 597 VAL A CA 1
ATOM 4558 C C . VAL A 1 597 ? 20.500 -4.528 -15.840 1.00 75.38 597 VAL A C 1
ATOM 4560 O O . VAL A 1 597 ? 20.986 -4.281 -14.738 1.00 75.38 597 VAL A O 1
ATOM 4563 N N . ALA A 1 598 ? 20.893 -5.561 -16.584 1.00 66.12 598 ALA A N 1
ATOM 4564 C CA . ALA A 1 598 ? 22.075 -6.336 -16.231 1.00 66.12 598 ALA A CA 1
ATOM 4565 C C . ALA A 1 598 ? 23.298 -5.406 -16.225 1.00 66.12 598 ALA A C 1
ATOM 4567 O O . ALA A 1 598 ? 23.414 -4.535 -17.092 1.00 66.12 598 ALA A O 1
ATOM 4568 N N . GLY A 1 599 ? 24.174 -5.558 -15.231 1.00 53.62 599 GLY A N 1
ATOM 4569 C CA . GLY A 1 599 ? 25.419 -4.788 -15.162 1.00 53.62 599 GLY A CA 1
ATOM 4570 C C . GLY A 1 599 ? 26.219 -4.941 -16.451 1.00 53.62 599 GLY A C 1
ATOM 4571 O O . GLY A 1 599 ? 26.264 -6.037 -17.009 1.00 53.62 599 GLY A O 1
ATOM 4572 N N . ALA A 1 600 ? 26.811 -3.842 -16.926 1.00 35.47 600 ALA A N 1
ATOM 4573 C CA . ALA A 1 600 ? 27.628 -3.831 -18.132 1.00 35.47 600 ALA A CA 1
ATOM 4574 C C . ALA A 1 600 ? 28.666 -4.962 -18.073 1.00 35.47 600 ALA A C 1
ATOM 4576 O O . ALA A 1 600 ? 29.523 -5.005 -17.191 1.00 35.47 600 ALA A O 1
ATOM 4577 N N . SER A 1 601 ? 28.544 -5.905 -19.000 1.00 29.27 601 SER A N 1
ATOM 4578 C CA . SER A 1 601 ? 29.633 -6.785 -19.377 1.00 29.27 601 SER A CA 1
ATOM 4579 C C . SER A 1 601 ? 30.691 -5.926 -20.065 1.00 29.27 601 SER A C 1
ATOM 4581 O O . SER A 1 601 ? 30.473 -5.488 -21.195 1.00 29.27 601 SER A O 1
ATOM 4583 N N . ASP A 1 602 ? 31.823 -5.695 -19.399 1.00 32.81 602 ASP A N 1
ATOM 4584 C CA . ASP A 1 602 ? 33.081 -5.356 -20.070 1.00 32.81 602 ASP A CA 1
ATOM 4585 C C . ASP A 1 602 ? 33.276 -6.375 -21.212 1.00 32.81 602 ASP A C 1
ATOM 4587 O O . ASP A 1 602 ? 33.451 -7.569 -20.945 1.00 32.81 602 ASP A O 1
ATOM 4591 N N . GLY A 1 603 ? 33.178 -5.955 -22.481 1.00 28.53 603 GLY A N 1
ATOM 4592 C CA . GLY A 1 603 ? 33.446 -6.874 -23.597 1.00 28.53 603 GLY A CA 1
ATOM 4593 C C . GLY A 1 603 ? 32.968 -6.522 -25.010 1.00 28.53 603 GLY A C 1
ATOM 4594 O O . GLY A 1 603 ? 33.508 -7.078 -25.964 1.00 28.53 603 GLY A O 1
ATOM 4595 N N . THR A 1 604 ? 32.015 -5.612 -25.234 1.00 24.44 604 THR A N 1
ATOM 4596 C CA . THR A 1 604 ? 31.519 -5.345 -26.606 1.00 24.44 604 THR A CA 1
ATOM 4597 C C . THR A 1 604 ? 31.873 -3.959 -27.117 1.00 24.44 604 THR A C 1
ATOM 4599 O O . THR A 1 604 ? 31.011 -3.100 -27.158 1.00 24.44 604 THR A O 1
ATOM 4602 N N . ALA A 1 605 ? 33.115 -3.736 -27.568 1.00 27.25 605 ALA A N 1
ATOM 4603 C CA . ALA A 1 605 ? 33.511 -2.559 -28.369 1.00 27.25 605 ALA A CA 1
ATOM 4604 C C . ALA A 1 605 ? 32.978 -1.189 -27.865 1.00 27.25 605 ALA A C 1
ATOM 4606 O O . ALA A 1 605 ? 32.767 -0.261 -28.651 1.00 27.25 605 ALA A O 1
ATOM 4607 N N . GLU A 1 606 ? 32.764 -1.086 -26.554 1.00 32.84 606 GLU A N 1
ATOM 4608 C CA . GLU A 1 606 ? 32.194 0.057 -25.837 1.00 32.84 606 GLU A CA 1
ATOM 4609 C C . GLU A 1 606 ? 33.269 0.789 -25.009 1.00 32.84 606 GLU A C 1
ATOM 4611 O O . GLU A 1 606 ? 33.073 1.944 -24.644 1.00 32.84 606 GLU A O 1
ATOM 4616 N N . ASP A 1 607 ? 34.474 0.216 -24.886 1.00 26.14 607 ASP A N 1
ATOM 4617 C CA . ASP A 1 607 ? 35.605 0.784 -24.129 1.00 26.14 607 ASP A CA 1
ATOM 4618 C C . ASP A 1 607 ? 36.506 1.754 -24.907 1.00 26.14 607 ASP A C 1
ATOM 4620 O O . ASP A 1 607 ? 37.479 2.275 -24.372 1.00 26.14 607 ASP A O 1
ATOM 4624 N N . ALA A 1 608 ? 36.185 2.083 -26.160 1.00 24.42 608 ALA A N 1
ATOM 4625 C CA . ALA A 1 608 ? 36.861 3.200 -26.831 1.00 24.42 608 ALA A CA 1
ATOM 4626 C C . ALA A 1 608 ? 36.265 4.571 -26.448 1.00 24.42 608 ALA A C 1
ATOM 4628 O O . ALA A 1 608 ? 36.847 5.599 -26.786 1.00 24.42 608 ALA A O 1
ATOM 4629 N N . ALA A 1 609 ? 35.112 4.604 -25.765 1.00 28.92 609 ALA A N 1
ATOM 4630 C CA . ALA A 1 609 ? 34.441 5.846 -25.375 1.00 28.92 609 ALA A CA 1
ATOM 4631 C C . ALA A 1 609 ? 34.721 6.277 -23.924 1.00 28.92 609 ALA A C 1
ATOM 4633 O O . ALA A 1 609 ? 34.519 7.451 -23.620 1.00 28.92 609 ALA A O 1
ATOM 4634 N N . ASP A 1 610 ? 35.226 5.383 -23.064 1.00 28.19 610 ASP A N 1
ATOM 4635 C CA . ASP A 1 610 ? 35.550 5.696 -21.658 1.00 28.19 610 ASP A CA 1
ATOM 4636 C C . ASP A 1 610 ? 37.013 6.169 -21.461 1.00 28.19 610 ASP A C 1
ATOM 4638 O O . ASP A 1 610 ? 37.388 6.664 -20.401 1.00 28.19 610 ASP A O 1
ATOM 4642 N N . GLU A 1 611 ? 37.838 6.121 -22.521 1.00 26.03 611 GLU A N 1
ATOM 4643 C CA . GLU A 1 611 ? 39.141 6.814 -22.602 1.00 26.03 611 GLU A CA 1
ATOM 4644 C C . GLU A 1 611 ? 39.099 8.115 -23.439 1.00 26.03 611 GLU A C 1
ATOM 4646 O O . GLU A 1 611 ? 40.130 8.750 -23.690 1.00 26.03 611 GLU A O 1
ATOM 4651 N N . GLY A 1 612 ? 37.908 8.566 -23.850 1.00 31.36 612 GLY A N 1
ATOM 4652 C CA . GLY A 1 612 ? 37.702 9.953 -24.273 1.00 31.36 612 GLY A CA 1
ATOM 4653 C C . GLY A 1 612 ? 37.712 10.887 -23.051 1.00 31.36 612 GLY A C 1
ATOM 4654 O O . GLY A 1 612 ? 37.387 10.452 -21.950 1.00 31.36 612 GLY A O 1
ATOM 4655 N N . PRO A 1 613 ? 38.071 12.180 -23.172 1.00 28.23 613 PRO A N 1
ATOM 4656 C CA . PRO A 1 613 ? 38.042 13.109 -22.042 1.00 28.23 613 PRO A CA 1
ATOM 4657 C C . PRO A 1 613 ? 36.588 13.466 -21.665 1.00 28.23 613 PRO A C 1
ATOM 4659 O O . PRO A 1 613 ? 36.114 14.562 -21.938 1.00 28.23 613 PRO A O 1
ATOM 4662 N N . GLY A 1 614 ? 35.861 12.541 -21.044 1.00 31.70 614 GLY A N 1
ATOM 4663 C CA . GLY A 1 614 ? 34.503 12.710 -20.533 1.00 31.70 614 GLY A CA 1
ATOM 4664 C C . GLY A 1 614 ? 34.343 11.832 -19.298 1.00 31.70 614 GLY A C 1
ATOM 4665 O O . GLY A 1 614 ? 34.476 10.622 -19.383 1.00 31.70 614 GLY A O 1
ATOM 4666 N N . GLY A 1 615 ? 34.169 12.450 -18.130 1.00 30.75 615 GLY A N 1
ATOM 4667 C CA . GLY A 1 615 ? 34.135 11.741 -16.849 1.00 30.75 615 GLY A CA 1
ATOM 4668 C C . GLY A 1 615 ? 32.838 10.954 -16.643 1.00 30.75 615 GLY A C 1
ATOM 4669 O O . GLY A 1 615 ? 31.786 11.343 -17.149 1.00 30.75 615 GLY A O 1
ATOM 4670 N N . GLY A 1 616 ? 32.950 9.871 -15.868 1.00 31.06 616 GLY A N 1
ATOM 4671 C CA . GLY A 1 616 ? 31.944 8.826 -15.674 1.00 31.06 616 GLY A CA 1
ATOM 4672 C C . GLY A 1 616 ? 30.553 9.262 -15.196 1.00 31.06 616 GLY A C 1
ATOM 4673 O O . GLY A 1 616 ? 30.339 10.358 -14.670 1.00 31.06 616 GLY A O 1
ATOM 4674 N N . ALA A 1 617 ? 29.610 8.331 -15.363 1.00 34.38 617 ALA A N 1
ATOM 4675 C CA . ALA A 1 617 ? 28.172 8.460 -15.113 1.00 34.38 617 ALA A CA 1
ATOM 4676 C C . ALA A 1 617 ? 27.783 9.051 -13.737 1.00 34.38 617 ALA A C 1
ATOM 4678 O O . ALA A 1 617 ? 26.731 9.682 -13.626 1.00 34.38 617 ALA A O 1
ATOM 4679 N N . ASP A 1 618 ? 28.645 8.942 -12.721 1.00 34.47 618 ASP A N 1
ATOM 4680 C CA . ASP A 1 618 ? 28.411 9.478 -11.372 1.00 34.47 618 ASP A CA 1
ATOM 4681 C C . ASP A 1 618 ? 28.258 11.013 -11.325 1.00 34.47 618 ASP A C 1
ATOM 4683 O O . ASP A 1 618 ? 27.543 11.539 -10.473 1.00 34.47 618 ASP A O 1
ATOM 4687 N N . ALA A 1 619 ? 28.879 11.762 -12.249 1.00 34.19 619 ALA A N 1
ATOM 4688 C CA . ALA A 1 619 ? 28.751 13.226 -12.297 1.00 34.19 619 ALA A CA 1
ATOM 4689 C C . ALA A 1 619 ? 27.433 13.704 -12.945 1.00 34.19 619 ALA A C 1
ATOM 4691 O O . ALA A 1 619 ? 27.001 14.835 -12.709 1.00 34.19 619 ALA A O 1
ATOM 4692 N N . ALA A 1 620 ? 26.788 12.857 -13.755 1.00 39.59 620 ALA A N 1
ATOM 4693 C CA . ALA A 1 620 ? 25.509 13.159 -14.399 1.00 39.59 620 ALA A CA 1
ATOM 4694 C C . ALA A 1 620 ? 24.325 12.998 -13.430 1.00 39.59 620 ALA A C 1
ATOM 4696 O O . ALA A 1 620 ? 23.384 13.792 -13.485 1.00 39.59 620 ALA A O 1
ATOM 4697 N N . ASP A 1 621 ? 24.402 12.030 -12.509 1.00 46.62 621 ASP A N 1
ATOM 4698 C CA . ASP A 1 621 ? 23.345 11.746 -11.528 1.00 46.62 621 ASP A CA 1
ATOM 4699 C C . ASP A 1 621 ? 23.255 12.843 -10.446 1.00 46.62 621 ASP A C 1
ATOM 4701 O O . ASP A 1 621 ? 22.168 13.197 -9.987 1.00 46.62 621 ASP A O 1
ATOM 4705 N N . ASP A 1 622 ? 24.384 13.488 -10.128 1.00 44.75 622 ASP A N 1
ATOM 4706 C CA . ASP A 1 622 ? 24.448 14.632 -9.212 1.00 44.75 622 ASP A CA 1
ATOM 4707 C C . ASP A 1 622 ? 23.851 15.915 -9.835 1.00 44.75 622 ASP A C 1
ATOM 4709 O O . ASP A 1 622 ? 23.601 16.893 -9.136 1.00 44.75 622 ASP A O 1
ATOM 4713 N N . LEU A 1 623 ? 23.592 15.960 -11.149 1.00 48.88 623 LEU A N 1
ATOM 4714 C CA . LEU A 1 623 ? 22.911 17.076 -11.827 1.00 48.88 623 LEU A CA 1
ATOM 4715 C C . LEU A 1 623 ? 21.385 16.863 -11.962 1.00 48.88 623 LEU A C 1
ATOM 4717 O O . LEU A 1 623 ? 20.691 17.781 -12.405 1.00 48.88 623 LEU A O 1
ATOM 4721 N N . GLY A 1 624 ? 20.860 15.697 -11.561 1.00 46.97 624 GLY A N 1
ATOM 4722 C CA . GLY A 1 624 ? 19.440 15.334 -11.630 1.00 46.97 624 GLY A CA 1
ATOM 4723 C C . GLY A 1 624 ? 18.595 15.865 -10.461 1.00 46.97 624 GLY A C 1
ATOM 4724 O O . GLY A 1 624 ? 19.034 15.914 -9.313 1.00 46.97 624 GLY A O 1
ATOM 4725 N N . ALA A 1 625 ? 17.357 16.278 -10.747 1.00 44.38 625 ALA A N 1
ATOM 4726 C CA . ALA A 1 625 ? 16.409 16.764 -9.743 1.00 44.38 625 ALA A CA 1
ATOM 4727 C C . ALA A 1 625 ? 15.739 15.621 -8.958 1.00 44.38 625 ALA A C 1
ATOM 4729 O O . ALA A 1 625 ? 15.490 14.542 -9.484 1.00 44.38 625 ALA A O 1
ATOM 4730 N N . SER A 1 626 ? 15.353 15.906 -7.708 1.00 49.78 626 SER A N 1
ATOM 4731 C CA . SER A 1 626 ? 14.450 15.057 -6.908 1.00 49.78 626 SER A CA 1
ATOM 4732 C C . SER A 1 626 ? 13.007 15.039 -7.440 1.00 49.78 626 SER A C 1
ATOM 4734 O O . SER A 1 626 ? 12.211 14.216 -6.990 1.00 49.78 626 SER A O 1
ATOM 4736 N N . GLU A 1 627 ? 12.664 15.953 -8.350 1.00 60.41 627 GLU A N 1
ATOM 4737 C CA . GLU A 1 627 ? 11.354 16.073 -8.989 1.00 60.41 627 GLU A CA 1
ATOM 4738 C C . GLU A 1 627 ? 11.538 15.855 -10.494 1.00 60.41 627 GLU A C 1
ATOM 4740 O O . GLU A 1 627 ? 12.127 16.688 -11.184 1.00 60.41 627 GLU A O 1
ATOM 4745 N N . LEU A 1 628 ? 11.069 14.713 -10.992 1.00 65.69 628 LEU A N 1
ATOM 4746 C CA . LEU A 1 628 ? 11.126 14.341 -12.405 1.00 65.69 628 LEU A CA 1
ATOM 4747 C C . LEU A 1 628 ? 9.713 13.994 -12.886 1.00 65.69 628 LEU A C 1
ATOM 4749 O O . LEU A 1 628 ? 8.908 13.489 -12.096 1.00 65.69 628 LEU A O 1
ATOM 4753 N N . PRO A 1 629 ? 9.380 14.272 -14.159 1.00 72.75 629 PRO A N 1
ATOM 4754 C CA . PRO A 1 629 ? 8.119 13.826 -14.722 1.00 72.75 629 PRO A CA 1
ATOM 4755 C C . PRO A 1 629 ? 8.069 12.291 -14.756 1.00 72.75 629 PRO A C 1
ATOM 4757 O O . PRO A 1 629 ? 8.957 11.661 -15.324 1.00 72.75 629 PRO A O 1
ATOM 4760 N N . VAL A 1 630 ? 7.027 11.694 -14.176 1.00 84.62 630 VAL A N 1
ATOM 4761 C CA . VAL A 1 630 ? 6.797 10.238 -14.164 1.00 84.62 630 VAL A CA 1
ATOM 4762 C C . VAL A 1 630 ? 5.581 9.864 -15.009 1.00 84.62 630 VAL A C 1
ATOM 4764 O O . VAL A 1 630 ? 4.618 10.625 -15.116 1.00 84.62 630 VAL A O 1
ATOM 4767 N N . LYS A 1 631 ? 5.627 8.671 -15.610 1.00 84.56 631 LYS A N 1
ATOM 4768 C CA . LYS A 1 631 ? 4.603 8.166 -16.549 1.00 84.56 631 LYS A CA 1
ATOM 4769 C C . LYS A 1 631 ? 3.604 7.200 -15.900 1.00 84.56 631 LYS A C 1
ATOM 4771 O O . LYS A 1 631 ? 2.495 7.029 -16.404 1.00 84.56 631 LYS A O 1
ATOM 4776 N N . PHE A 1 632 ? 4.005 6.571 -14.798 1.00 91.12 632 PHE A N 1
ATOM 4777 C CA . PHE A 1 632 ? 3.284 5.495 -14.117 1.00 91.12 632 PHE A CA 1
ATOM 4778 C C . PHE A 1 632 ? 3.035 5.856 -12.653 1.00 91.12 632 PHE A C 1
ATOM 4780 O O . PHE A 1 632 ? 3.648 6.785 -12.122 1.00 91.12 632 PHE A O 1
ATOM 4787 N N . ASP A 1 633 ? 2.149 5.110 -11.992 1.00 95.12 633 ASP A N 1
ATOM 4788 C CA . ASP A 1 633 ? 1.941 5.276 -10.554 1.00 95.12 633 ASP A CA 1
ATOM 4789 C C . ASP A 1 633 ? 3.224 4.909 -9.796 1.00 95.12 633 ASP A C 1
ATOM 4791 O O . ASP A 1 633 ? 3.648 5.652 -8.907 1.00 95.12 633 ASP A O 1
ATOM 4795 N N . LEU A 1 634 ? 3.856 3.802 -10.211 1.00 95.75 634 LEU A N 1
ATOM 4796 C CA . LEU A 1 634 ? 5.177 3.342 -9.783 1.00 95.75 634 LEU A CA 1
ATOM 4797 C C . LEU A 1 634 ? 5.947 2.750 -10.975 1.00 95.75 634 LEU A C 1
ATOM 4799 O O . LEU A 1 634 ? 5.378 2.017 -11.783 1.00 95.75 634 LEU A O 1
ATOM 4803 N N . ALA A 1 635 ? 7.249 2.998 -11.057 1.00 95.38 635 ALA A N 1
ATOM 4804 C CA . ALA A 1 635 ? 8.156 2.270 -11.939 1.00 95.38 635 ALA A CA 1
ATOM 4805 C C . ALA A 1 635 ? 9.395 1.833 -11.154 1.00 95.38 635 ALA A C 1
ATOM 4807 O O . ALA A 1 635 ? 10.084 2.669 -10.574 1.00 95.38 635 ALA A O 1
ATOM 4808 N N . LEU A 1 636 ? 9.657 0.525 -11.118 1.00 96.94 636 LEU A N 1
ATOM 4809 C CA . LEU A 1 636 ? 10.830 -0.063 -10.479 1.00 96.94 636 LEU A CA 1
ATOM 4810 C C . LEU A 1 636 ? 11.854 -0.471 -11.541 1.00 96.94 636 LEU A C 1
ATOM 4812 O O . LEU A 1 636 ? 11.572 -1.307 -12.401 1.00 96.94 636 LEU A O 1
ATOM 4816 N N . THR A 1 637 ? 13.061 0.069 -11.420 1.00 92.00 637 THR A N 1
ATOM 4817 C CA . THR A 1 637 ? 14.229 -0.334 -12.203 1.00 92.00 637 THR A CA 1
ATOM 4818 C C . THR A 1 637 ? 15.263 -0.945 -11.274 1.00 92.00 637 THR A C 1
ATOM 4820 O O . THR A 1 637 ? 15.738 -0.283 -10.351 1.00 92.00 637 THR A O 1
ATOM 4823 N N . MET A 1 638 ? 15.603 -2.208 -11.516 1.00 90.50 638 MET A N 1
ATOM 4824 C CA . MET A 1 638 ? 16.667 -2.927 -10.816 1.00 90.50 638 MET A CA 1
ATOM 4825 C C . MET A 1 638 ? 17.922 -2.987 -11.691 1.00 90.50 638 MET A C 1
ATOM 4827 O O . MET A 1 638 ? 17.816 -3.162 -12.903 1.00 90.50 638 MET A O 1
ATOM 4831 N N . SER A 1 639 ? 19.105 -2.898 -11.095 1.00 82.38 639 SER A N 1
ATOM 4832 C CA . SER A 1 639 ? 20.379 -3.009 -11.814 1.00 82.38 639 SER A CA 1
ATOM 4833 C C . SER A 1 639 ? 21.461 -3.679 -10.980 1.00 82.38 639 SER A C 1
ATOM 4835 O O . SER A 1 639 ? 21.427 -3.602 -9.753 1.00 82.38 639 SER A O 1
ATOM 4837 N N . ASP A 1 640 ? 22.432 -4.324 -11.625 1.00 78.62 640 ASP A N 1
ATOM 4838 C CA . ASP A 1 640 ? 23.642 -4.774 -10.929 1.00 78.62 640 ASP A CA 1
ATOM 4839 C C . ASP A 1 640 ? 24.590 -3.599 -10.658 1.00 78.62 640 ASP A C 1
ATOM 4841 O O . ASP A 1 640 ? 24.759 -2.712 -11.493 1.00 78.62 640 ASP A O 1
ATOM 4845 N N . ALA A 1 641 ? 25.242 -3.622 -9.497 1.00 73.38 641 ALA A N 1
ATOM 4846 C CA . ALA A 1 641 ? 26.275 -2.663 -9.117 1.00 73.38 641 ALA A CA 1
ATOM 4847 C C . ALA A 1 641 ? 27.341 -3.361 -8.262 1.00 73.38 641 ALA A C 1
ATOM 4849 O O . ALA A 1 641 ? 27.059 -3.748 -7.128 1.00 73.38 641 ALA A O 1
ATOM 4850 N N . ASP A 1 642 ? 28.556 -3.551 -8.784 1.00 70.94 642 ASP A N 1
ATOM 4851 C CA . ASP A 1 642 ? 29.696 -4.135 -8.051 1.00 70.94 642 ASP A CA 1
ATOM 4852 C C . ASP A 1 642 ? 29.364 -5.443 -7.294 1.00 70.94 642 ASP A C 1
ATOM 4854 O O . ASP A 1 642 ? 29.728 -5.643 -6.133 1.00 70.94 642 ASP A O 1
ATOM 4858 N N . GLY A 1 643 ? 28.603 -6.340 -7.932 1.00 72.00 643 GLY A N 1
ATOM 4859 C CA . GLY A 1 643 ? 28.142 -7.610 -7.351 1.00 72.00 643 GLY A CA 1
ATOM 4860 C C . GLY A 1 643 ? 26.882 -7.510 -6.477 1.00 72.00 643 GLY A C 1
ATOM 4861 O O . GLY A 1 643 ? 26.215 -8.525 -6.266 1.00 72.00 643 GLY A O 1
ATOM 4862 N N . SER A 1 644 ? 26.506 -6.306 -6.044 1.00 86.12 644 SER A N 1
ATOM 4863 C CA . SER A 1 644 ? 25.232 -5.981 -5.387 1.00 86.12 644 SER A CA 1
ATOM 4864 C C . SER A 1 644 ? 24.119 -5.675 -6.398 1.00 86.12 644 SER A C 1
ATOM 4866 O O . SER A 1 644 ? 24.371 -5.650 -7.605 1.00 86.12 644 SER A O 1
ATOM 4868 N N . LEU A 1 645 ? 22.889 -5.455 -5.918 1.00 88.56 645 LEU A N 1
ATOM 4869 C CA . LEU A 1 645 ? 21.822 -4.875 -6.741 1.00 88.56 645 LEU A CA 1
ATOM 4870 C C . LEU A 1 645 ? 21.458 -3.494 -6.212 1.00 88.56 645 LEU A C 1
ATOM 4872 O O . LEU A 1 645 ? 21.375 -3.273 -5.002 1.00 88.56 645 LEU A O 1
ATOM 4876 N N . THR A 1 646 ? 21.165 -2.586 -7.124 1.00 91.06 646 THR A N 1
ATOM 4877 C CA . THR A 1 646 ? 20.556 -1.292 -6.839 1.00 91.06 646 THR A CA 1
ATOM 4878 C C . THR A 1 646 ? 19.150 -1.263 -7.414 1.00 91.06 646 THR A C 1
ATOM 4880 O O . THR A 1 646 ? 18.860 -1.881 -8.437 1.00 91.06 646 THR A O 1
ATOM 4883 N N . GLY A 1 647 ? 18.254 -0.569 -6.722 1.00 92.44 647 GLY A N 1
ATOM 4884 C CA . GLY A 1 647 ? 16.877 -0.385 -7.145 1.00 92.44 647 GLY A CA 1
ATOM 4885 C C . GLY A 1 647 ? 16.501 1.087 -7.124 1.00 92.44 647 GLY A C 1
ATOM 4886 O O . GLY A 1 647 ? 16.848 1.817 -6.193 1.00 92.44 647 GLY A O 1
ATOM 4887 N N . THR A 1 648 ? 15.778 1.516 -8.150 1.00 93.00 648 THR A N 1
ATOM 4888 C CA . THR A 1 648 ? 15.251 2.873 -8.293 1.00 93.00 648 THR A CA 1
ATOM 4889 C C . THR A 1 648 ? 13.746 2.797 -8.503 1.00 93.00 648 THR A C 1
ATOM 4891 O O . THR A 1 648 ? 13.288 2.135 -9.428 1.00 93.00 648 THR A O 1
ATOM 4894 N N . ILE A 1 649 ? 12.984 3.461 -7.634 1.00 94.75 649 ILE A N 1
ATOM 4895 C CA . ILE A 1 649 ? 11.529 3.580 -7.718 1.00 94.75 649 ILE A CA 1
ATOM 4896 C C . ILE A 1 649 ? 11.179 5.013 -8.095 1.00 94.75 649 ILE A C 1
ATOM 4898 O O . ILE A 1 649 ? 11.347 5.930 -7.291 1.00 94.75 649 ILE A O 1
ATOM 4902 N N . GLU A 1 650 ? 10.662 5.196 -9.299 1.00 92.88 650 GLU A N 1
ATOM 4903 C CA . GLU A 1 650 ? 9.957 6.409 -9.705 1.00 92.88 650 GLU A CA 1
ATOM 4904 C C . GLU A 1 650 ? 8.495 6.300 -9.273 1.00 92.88 650 GLU A C 1
ATOM 4906 O O . GLU A 1 650 ? 7.873 5.253 -9.454 1.00 92.88 650 GLU A O 1
ATOM 4911 N N . TYR A 1 651 ? 7.933 7.356 -8.689 1.00 94.12 651 TYR A N 1
ATOM 4912 C CA . TYR A 1 651 ? 6.565 7.317 -8.172 1.00 94.12 651 TYR A CA 1
ATOM 4913 C C . TYR A 1 651 ? 5.817 8.633 -8.351 1.00 94.12 651 TYR A C 1
ATOM 4915 O O . TYR A 1 651 ? 6.404 9.716 -8.288 1.00 94.12 651 TYR A O 1
ATOM 4923 N N . SER A 1 652 ? 4.495 8.543 -8.521 1.00 94.31 652 SER A N 1
ATOM 4924 C CA . SER A 1 652 ? 3.626 9.718 -8.608 1.00 94.31 652 SER A CA 1
ATOM 4925 C C . SER A 1 652 ? 3.419 10.363 -7.237 1.00 94.31 652 SER A C 1
ATOM 4927 O O . SER A 1 652 ? 2.801 9.778 -6.343 1.00 94.31 652 SER A O 1
ATOM 4929 N N . THR A 1 653 ? 3.851 11.616 -7.077 1.00 93.19 653 THR A N 1
ATOM 4930 C CA . THR A 1 653 ? 3.643 12.393 -5.836 1.00 93.19 653 THR A CA 1
ATOM 4931 C C . THR A 1 653 ? 2.192 12.848 -5.664 1.00 93.19 653 THR A C 1
ATOM 4933 O O . THR A 1 653 ? 1.785 13.281 -4.585 1.00 93.19 653 THR A O 1
ATOM 4936 N N . ALA A 1 654 ? 1.370 12.704 -6.710 1.00 92.81 654 ALA A N 1
ATOM 4937 C CA . ALA A 1 654 ? -0.076 12.869 -6.613 1.00 92.81 654 ALA A CA 1
ATOM 4938 C C . ALA A 1 654 ? -0.755 11.718 -5.849 1.00 92.81 654 ALA A C 1
ATOM 4940 O O . ALA A 1 654 ? -1.875 11.904 -5.377 1.00 92.81 654 ALA A O 1
ATOM 4941 N N . LEU A 1 655 ? -0.086 10.565 -5.713 1.00 93.44 655 LEU A N 1
ATOM 4942 C CA . LEU A 1 655 ? -0.601 9.370 -5.040 1.00 93.44 655 LEU A CA 1
ATOM 4943 C C . LEU A 1 655 ? 0.172 9.055 -3.758 1.00 93.44 655 LEU A C 1
ATOM 4945 O O . LEU A 1 655 ? -0.453 8.862 -2.717 1.00 93.44 655 LEU A O 1
ATOM 4949 N N . PHE A 1 656 ? 1.506 9.056 -3.812 1.00 94.38 656 PHE A N 1
ATOM 4950 C CA . PHE A 1 656 ? 2.353 8.531 -2.739 1.00 94.38 656 PHE A CA 1
ATOM 4951 C C . PHE A 1 656 ? 3.245 9.594 -2.092 1.00 94.38 656 PHE A C 1
ATOM 4953 O O . PHE A 1 656 ? 3.760 10.503 -2.746 1.00 94.38 656 PHE A O 1
ATOM 4960 N N . ASP A 1 657 ? 3.465 9.437 -0.793 1.00 92.44 657 ASP A N 1
ATOM 4961 C CA . ASP A 1 657 ? 4.499 10.108 -0.020 1.00 92.44 657 ASP A CA 1
ATOM 4962 C C . ASP A 1 657 ? 5.828 9.356 -0.116 1.00 92.44 657 ASP A C 1
ATOM 4964 O O . ASP A 1 657 ? 5.878 8.128 -0.209 1.00 92.44 657 ASP A O 1
ATOM 4968 N N . GLY A 1 658 ? 6.939 10.093 -0.013 1.00 92.31 658 GLY A N 1
ATOM 4969 C CA . GLY A 1 658 ? 8.275 9.487 -0.041 1.00 92.31 658 GLY A CA 1
ATOM 4970 C C . GLY A 1 658 ? 8.506 8.467 1.077 1.00 92.31 658 GLY A C 1
ATOM 4971 O O . GLY A 1 658 ? 9.215 7.488 0.869 1.00 92.31 658 GLY A O 1
ATOM 4972 N N . THR A 1 659 ? 7.855 8.638 2.230 1.00 92.44 659 THR A N 1
ATOM 4973 C CA . THR A 1 659 ? 7.902 7.688 3.354 1.00 92.44 659 THR A CA 1
ATOM 4974 C C . THR A 1 659 ? 7.161 6.382 3.058 1.00 92.44 659 THR A C 1
ATOM 4976 O O . THR A 1 659 ? 7.565 5.325 3.544 1.00 92.44 659 THR A O 1
ATOM 4979 N N . THR A 1 660 ? 6.089 6.424 2.263 1.00 93.38 660 THR A N 1
ATOM 4980 C CA . THR A 1 660 ? 5.350 5.230 1.828 1.0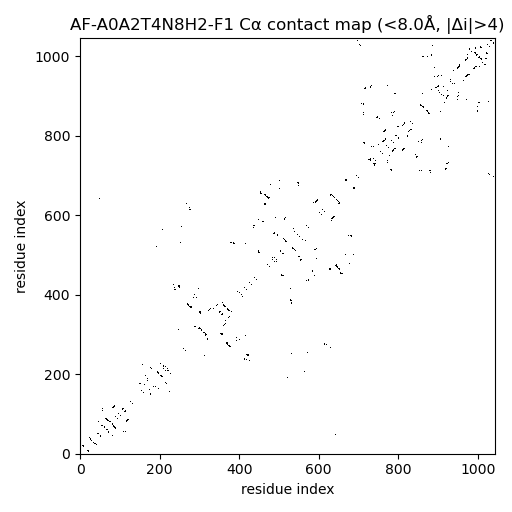0 93.38 660 THR A CA 1
ATOM 4981 C C . THR A 1 660 ? 6.168 4.428 0.822 1.00 93.38 660 THR A C 1
ATOM 4983 O O . THR A 1 660 ? 6.290 3.212 0.967 1.00 93.38 660 THR A O 1
ATOM 4986 N N . VAL A 1 661 ? 6.824 5.100 -0.127 1.00 95.12 661 VAL A N 1
ATOM 4987 C CA . VAL A 1 661 ? 7.695 4.437 -1.112 1.00 95.12 661 VAL A CA 1
ATOM 4988 C C . VAL A 1 661 ? 8.998 3.932 -0.488 1.00 95.12 661 VAL A C 1
ATOM 4990 O O . VAL A 1 661 ? 9.460 2.848 -0.829 1.00 95.12 661 VAL A O 1
ATOM 4993 N N . GLU A 1 662 ? 9.572 4.654 0.477 1.00 93.81 662 GLU A N 1
ATOM 4994 C CA . GLU A 1 662 ? 10.715 4.176 1.267 1.00 93.81 662 GLU A CA 1
ATOM 4995 C C . GLU A 1 662 ? 10.388 2.883 2.024 1.00 93.81 662 GLU A C 1
ATOM 4997 O O . GLU A 1 662 ? 11.192 1.950 2.026 1.00 93.81 662 GLU A O 1
ATOM 5002 N N . ARG A 1 663 ? 9.188 2.795 2.610 1.00 93.56 663 ARG A N 1
ATOM 5003 C CA . ARG A 1 663 ? 8.705 1.575 3.263 1.00 93.56 663 ARG A CA 1
ATOM 5004 C C . ARG A 1 663 ? 8.505 0.435 2.261 1.00 93.56 663 ARG A C 1
ATOM 5006 O O . ARG A 1 663 ? 8.956 -0.673 2.523 1.00 93.56 663 ARG A O 1
ATOM 5013 N N . LEU A 1 664 ? 7.911 0.711 1.096 1.00 95.38 664 LEU A N 1
ATOM 5014 C CA . LEU A 1 664 ? 7.762 -0.274 0.016 1.00 95.38 664 LEU A CA 1
ATOM 5015 C C . LEU A 1 664 ? 9.123 -0.818 -0.452 1.00 95.38 664 LEU A C 1
ATOM 5017 O O . LEU A 1 664 ? 9.274 -2.028 -0.601 1.00 95.38 664 LEU A O 1
ATOM 5021 N N . ALA A 1 665 ? 10.130 0.045 -0.615 1.00 96.19 665 ALA A N 1
ATOM 5022 C CA . ALA A 1 665 ? 11.493 -0.372 -0.943 1.00 96.19 665 ALA A CA 1
ATOM 5023 C C . ALA A 1 665 ? 12.099 -1.268 0.151 1.00 96.19 665 ALA A C 1
ATOM 5025 O O . ALA A 1 665 ? 12.663 -2.314 -0.156 1.00 96.19 665 ALA A O 1
ATOM 5026 N N . GLY A 1 666 ? 11.941 -0.900 1.428 1.00 95.69 666 GLY A N 1
ATOM 5027 C CA . GLY A 1 666 ? 12.396 -1.723 2.555 1.00 95.69 666 GLY A CA 1
ATOM 5028 C C . GLY A 1 666 ? 11.734 -3.104 2.590 1.00 95.69 666 GLY A C 1
ATOM 5029 O O . GLY A 1 666 ? 12.409 -4.106 2.814 1.00 95.69 666 GLY A O 1
ATOM 5030 N N . HIS A 1 667 ? 10.436 -3.168 2.294 1.00 96.75 667 HIS A N 1
ATOM 5031 C CA . HIS A 1 667 ? 9.689 -4.419 2.181 1.00 96.75 667 HIS A CA 1
ATOM 5032 C C . HIS A 1 667 ? 10.152 -5.294 1.023 1.00 96.75 667 HIS A C 1
ATOM 5034 O O . HIS A 1 667 ? 10.269 -6.506 1.191 1.00 96.75 667 HIS A O 1
ATOM 5040 N N . LEU A 1 668 ? 10.475 -4.696 -0.127 1.00 97.69 668 LEU A N 1
ATOM 5041 C CA . LEU A 1 668 ? 11.075 -5.433 -1.234 1.00 97.69 668 LEU A CA 1
ATOM 5042 C C . LEU A 1 668 ? 12.427 -6.032 -0.832 1.00 97.69 668 LEU A C 1
ATOM 5044 O O . LEU A 1 668 ? 12.676 -7.194 -1.122 1.00 97.69 668 LEU A O 1
ATOM 5048 N N . VAL A 1 669 ? 13.278 -5.277 -0.127 1.00 97.38 669 VAL A N 1
ATOM 5049 C CA . VAL A 1 669 ? 14.572 -5.788 0.362 1.00 97.38 669 VAL A CA 1
ATOM 5050 C C . VAL A 1 669 ? 14.374 -6.958 1.330 1.00 97.38 669 VAL A C 1
ATOM 5052 O O . VAL A 1 669 ? 14.977 -8.005 1.123 1.00 97.38 669 VAL A O 1
ATOM 5055 N N . THR A 1 670 ? 13.491 -6.825 2.329 1.00 96.88 670 THR A N 1
ATOM 5056 C CA . THR A 1 670 ? 13.190 -7.914 3.282 1.00 96.88 670 THR A CA 1
ATOM 5057 C C . THR A 1 670 ? 12.662 -9.164 2.574 1.00 96.88 670 THR A C 1
ATOM 5059 O O . THR A 1 670 ? 13.075 -10.279 2.888 1.00 96.88 670 THR A O 1
ATOM 5062 N N . LEU A 1 671 ? 11.786 -8.983 1.584 1.00 97.12 671 LEU A N 1
ATOM 5063 C CA . LEU A 1 671 ? 11.253 -10.078 0.782 1.00 97.12 671 LEU A CA 1
ATOM 5064 C C . LEU A 1 671 ? 12.358 -10.763 -0.034 1.00 97.12 671 LEU A C 1
ATOM 5066 O O . LEU A 1 671 ? 12.442 -11.989 -0.026 1.00 97.12 671 LEU A O 1
ATOM 5070 N N . LEU A 1 672 ? 13.214 -9.988 -0.710 1.00 97.69 672 LEU A N 1
ATOM 5071 C CA . LEU A 1 672 ? 14.338 -10.499 -1.504 1.00 97.69 672 LEU A CA 1
ATOM 5072 C C . LEU A 1 672 ? 15.341 -11.276 -0.645 1.00 97.69 672 LEU A C 1
ATOM 5074 O O . LEU A 1 672 ? 15.819 -12.323 -1.070 1.00 97.69 672 LEU A O 1
ATOM 5078 N N . GLU A 1 673 ? 15.639 -10.791 0.561 1.00 96.62 673 GLU A N 1
ATOM 5079 C CA . GLU A 1 673 ? 16.478 -11.496 1.535 1.00 96.62 673 GLU A CA 1
ATOM 5080 C C . GLU A 1 673 ? 15.850 -12.832 1.949 1.00 96.62 673 GLU A C 1
ATOM 5082 O O . GLU A 1 673 ? 16.518 -13.861 1.908 1.00 96.62 673 GLU A O 1
ATOM 5087 N N . ALA A 1 674 ? 14.552 -12.848 2.258 1.00 96.25 674 ALA A N 1
ATOM 5088 C CA . ALA A 1 674 ? 13.868 -14.061 2.693 1.00 96.25 674 ALA A CA 1
ATOM 5089 C C . ALA A 1 674 ? 13.799 -15.146 1.606 1.00 96.25 674 ALA A C 1
ATOM 5091 O O . ALA A 1 674 ? 14.043 -16.318 1.889 1.00 96.25 674 ALA A O 1
ATOM 5092 N N . VAL A 1 675 ? 13.497 -14.775 0.357 1.00 96.88 675 VAL A N 1
ATOM 5093 C CA . VAL A 1 675 ? 13.430 -15.751 -0.749 1.00 96.88 675 VAL A CA 1
ATOM 5094 C C . VAL A 1 675 ? 14.811 -16.198 -1.231 1.00 96.88 675 VAL A C 1
ATOM 5096 O O . VAL A 1 675 ? 14.929 -17.276 -1.810 1.00 96.88 675 VAL A O 1
ATOM 5099 N N . ALA A 1 676 ? 15.854 -15.399 -0.984 1.00 95.75 676 ALA A N 1
ATOM 5100 C CA . ALA A 1 676 ? 17.239 -15.803 -1.205 1.00 95.75 676 ALA A CA 1
ATOM 5101 C C . ALA A 1 676 ? 17.707 -16.849 -0.178 1.00 95.75 676 ALA A C 1
ATOM 5103 O O . ALA A 1 676 ? 18.519 -17.707 -0.512 1.00 95.75 676 ALA A O 1
ATOM 5104 N N . GLU A 1 677 ? 17.200 -16.787 1.057 1.00 95.00 677 GLU A N 1
ATOM 5105 C CA . GLU A 1 677 ? 17.501 -17.767 2.107 1.00 95.00 677 GLU A CA 1
ATOM 5106 C C . GLU A 1 677 ? 16.707 -19.074 1.951 1.00 95.00 677 GLU A C 1
ATOM 5108 O O . GLU A 1 677 ? 17.265 -20.152 2.154 1.00 95.00 677 GLU A O 1
ATOM 5113 N N . GLU A 1 678 ? 15.418 -18.999 1.601 1.00 95.12 678 GLU A N 1
ATOM 5114 C CA . GLU A 1 678 ? 14.530 -20.164 1.490 1.00 95.12 678 GLU A CA 1
ATOM 5115 C C . GLU A 1 678 ? 13.517 -19.994 0.345 1.00 95.12 678 GLU A C 1
ATOM 5117 O O . GLU A 1 678 ? 12.427 -19.447 0.518 1.00 95.12 678 GLU A O 1
ATOM 5122 N N . ALA A 1 679 ? 13.859 -20.486 -0.846 1.00 94.19 679 ALA A N 1
ATOM 5123 C CA . ALA A 1 679 ? 13.023 -20.343 -2.040 1.00 94.19 679 ALA A CA 1
ATOM 5124 C C . ALA A 1 679 ? 11.835 -21.326 -2.109 1.00 94.19 679 ALA A C 1
ATOM 5126 O O . ALA A 1 679 ? 10.926 -21.134 -2.924 1.00 94.19 679 ALA A O 1
ATOM 5127 N N . ASP A 1 680 ? 11.811 -22.378 -1.281 1.00 95.56 680 ASP A N 1
ATOM 5128 C CA . ASP A 1 680 ? 10.709 -23.347 -1.266 1.00 95.56 680 ASP A CA 1
ATOM 5129 C C . ASP A 1 680 ? 9.590 -22.952 -0.282 1.00 95.56 680 ASP A C 1
ATOM 5131 O O . ASP A 1 680 ? 8.557 -23.631 -0.208 1.00 95.56 680 ASP A O 1
ATOM 5135 N N . CYS A 1 681 ? 9.738 -21.828 0.434 1.00 93.81 681 CYS A N 1
ATOM 5136 C CA . CYS A 1 681 ? 8.667 -21.278 1.259 1.00 93.81 681 CYS A CA 1
ATOM 5137 C C . CYS A 1 681 ? 7.462 -20.838 0.413 1.00 93.81 681 CYS A C 1
ATOM 5139 O O . CYS A 1 681 ? 7.573 -20.458 -0.758 1.00 93.81 681 CYS A O 1
ATOM 5141 N N . ARG A 1 682 ? 6.276 -20.913 1.021 1.00 95.19 682 ARG A N 1
ATOM 5142 C CA . ARG A 1 682 ? 5.018 -20.487 0.404 1.00 95.19 682 ARG A CA 1
ATOM 5143 C C . ARG A 1 682 ? 4.985 -18.970 0.300 1.00 95.19 682 ARG A C 1
ATOM 5145 O O . ARG A 1 682 ? 5.303 -18.284 1.268 1.00 95.19 682 ARG A O 1
ATOM 5152 N N . VAL A 1 683 ? 4.543 -18.430 -0.835 1.00 94.25 683 VAL A N 1
ATOM 5153 C CA . VAL A 1 683 ? 4.583 -16.977 -1.081 1.00 94.25 683 VAL A CA 1
ATOM 5154 C C . VAL A 1 683 ? 3.808 -16.159 -0.046 1.00 94.25 683 VAL A C 1
ATOM 5156 O O . VAL A 1 683 ? 4.153 -15.003 0.192 1.00 94.25 683 VAL A O 1
ATOM 5159 N N . GLY A 1 684 ? 2.763 -16.702 0.589 1.00 90.25 684 GLY A N 1
ATOM 5160 C CA . GLY A 1 684 ? 2.072 -16.013 1.692 1.00 90.25 684 GLY A CA 1
ATOM 5161 C C . GLY A 1 684 ? 2.595 -16.272 3.092 1.00 90.25 684 GLY A C 1
ATOM 5162 O O . GLY A 1 684 ? 1.999 -15.776 4.042 1.00 90.25 684 GLY A O 1
ATOM 5163 N N . GLU A 1 685 ? 3.706 -16.988 3.222 1.00 90.31 685 GLU A N 1
ATOM 5164 C CA . GLU A 1 685 ? 4.505 -17.059 4.449 1.00 90.31 685 GLU A CA 1
ATOM 5165 C C . GLU A 1 685 ? 5.788 -16.217 4.352 1.00 90.31 685 GLU A C 1
ATOM 5167 O O . GLU A 1 685 ? 6.437 -15.978 5.370 1.00 90.31 685 GLU A O 1
ATOM 5172 N N . VAL A 1 686 ? 6.141 -15.734 3.152 1.00 91.75 686 VAL A N 1
ATOM 5173 C CA . VAL A 1 686 ? 7.304 -14.865 2.939 1.00 91.75 686 VAL A CA 1
ATOM 5174 C C . VAL A 1 686 ? 7.135 -13.569 3.746 1.00 91.75 686 VAL A C 1
ATOM 5176 O O . VAL A 1 686 ? 6.139 -12.858 3.562 1.00 91.75 686 VAL A O 1
ATOM 5179 N N . PRO A 1 687 ? 8.084 -13.227 4.635 1.00 90.75 687 PRO A N 1
ATOM 5180 C CA . PRO A 1 687 ? 8.004 -12.008 5.419 1.00 90.75 687 PRO A CA 1
ATOM 5181 C C . PRO A 1 687 ? 8.174 -10.778 4.523 1.00 90.75 687 PRO A C 1
ATOM 5183 O O . PRO A 1 687 ? 9.143 -10.647 3.783 1.00 90.75 687 PRO A O 1
ATOM 5186 N N . VAL A 1 688 ? 7.221 -9.854 4.634 1.00 91.31 688 VAL A N 1
ATOM 5187 C CA . VAL A 1 688 ? 7.276 -8.538 3.978 1.00 91.31 688 VAL A CA 1
ATOM 5188 C C . VAL A 1 688 ? 7.749 -7.470 4.963 1.00 91.31 688 VAL A C 1
ATOM 5190 O O . VAL A 1 688 ? 8.517 -6.587 4.601 1.00 91.31 688 VAL A O 1
ATOM 5193 N N . LEU A 1 689 ? 7.310 -7.558 6.224 1.00 92.56 689 LEU A N 1
ATOM 5194 C CA . LEU A 1 689 ? 7.651 -6.584 7.259 1.00 92.56 689 LEU A CA 1
ATOM 5195 C C . LEU A 1 689 ? 9.092 -6.758 7.724 1.00 92.56 689 LEU A C 1
ATOM 5197 O O . LEU A 1 689 ? 9.494 -7.856 8.116 1.00 92.56 689 LEU A O 1
ATOM 5201 N N . SER A 1 690 ? 9.817 -5.644 7.825 1.00 88.25 690 SER A N 1
ATOM 5202 C CA . SER A 1 690 ? 11.072 -5.626 8.575 1.00 88.25 690 SER A CA 1
ATOM 5203 C C . SER A 1 690 ? 10.834 -6.037 10.036 1.00 88.25 690 SER A C 1
ATOM 5205 O O . SER A 1 690 ? 9.750 -5.829 10.594 1.00 88.25 690 SER A O 1
ATOM 5207 N N . ALA A 1 691 ? 11.861 -6.574 10.702 1.00 85.75 691 ALA A N 1
ATOM 5208 C CA . ALA A 1 691 ? 11.755 -6.972 12.109 1.00 85.75 691 ALA A CA 1
ATOM 5209 C C . ALA A 1 691 ? 11.283 -5.816 13.015 1.00 85.75 691 ALA A C 1
ATOM 5211 O O . ALA A 1 691 ? 10.436 -6.022 13.885 1.00 85.75 691 ALA A O 1
ATOM 5212 N N . GLY A 1 692 ? 11.776 -4.597 12.763 1.00 89.56 692 GLY A N 1
ATOM 5213 C CA . GLY A 1 692 ? 11.389 -3.399 13.510 1.00 89.56 692 GLY A CA 1
ATOM 5214 C C . GLY A 1 692 ? 9.947 -2.956 13.246 1.00 89.56 692 GLY A C 1
ATOM 5215 O O . GLY A 1 692 ? 9.246 -2.587 14.186 1.00 89.56 692 GLY A O 1
ATOM 5216 N N . GLU A 1 693 ? 9.468 -3.031 12.000 1.00 91.69 693 GLU A N 1
ATOM 5217 C CA . GLU A 1 693 ? 8.064 -2.723 11.689 1.00 91.69 693 GLU A CA 1
ATOM 5218 C C . GLU A 1 693 ? 7.122 -3.753 12.310 1.00 91.69 693 GLU A C 1
ATOM 5220 O O . GLU A 1 693 ? 6.125 -3.382 12.928 1.00 91.69 693 GLU A O 1
ATOM 5225 N N . ARG A 1 694 ? 7.468 -5.042 12.236 1.00 92.69 694 ARG A N 1
ATOM 5226 C CA . ARG A 1 694 ? 6.6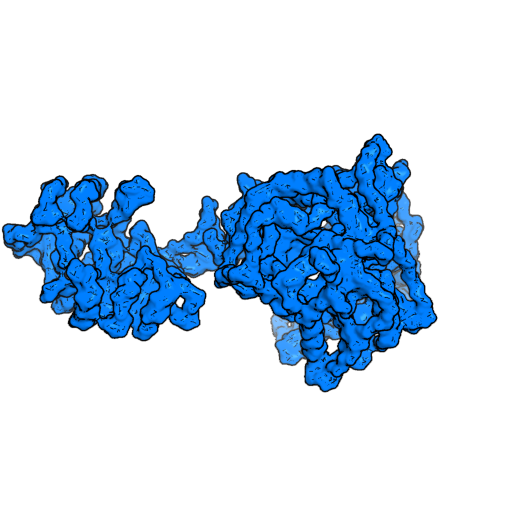89 -6.104 12.876 1.00 92.69 694 ARG A CA 1
ATOM 5227 C C . ARG A 1 694 ? 6.585 -5.895 14.389 1.00 92.69 694 ARG A C 1
ATOM 5229 O O . ARG A 1 694 ? 5.492 -6.009 14.940 1.00 92.69 694 ARG A O 1
ATOM 5236 N N . GLU A 1 695 ? 7.694 -5.594 15.066 1.00 93.38 695 GLU A N 1
ATOM 5237 C CA . GLU A 1 695 ? 7.697 -5.277 16.502 1.00 93.38 695 GLU A CA 1
ATOM 5238 C C . GLU A 1 695 ? 6.824 -4.049 16.797 1.00 93.38 695 GLU A C 1
ATOM 5240 O O . GLU A 1 695 ? 6.012 -4.071 17.723 1.00 93.38 695 GLU A O 1
ATOM 5245 N N . LEU A 1 696 ? 6.909 -3.007 15.965 1.00 92.50 696 LEU A N 1
ATOM 5246 C CA . LEU A 1 696 ? 6.101 -1.801 16.111 1.00 92.50 696 LEU A CA 1
ATOM 5247 C C . LEU A 1 696 ? 4.594 -2.088 16.009 1.00 92.50 696 LEU A C 1
ATOM 5249 O O . LEU A 1 696 ? 3.846 -1.661 16.889 1.00 92.50 696 LEU A O 1
ATOM 5253 N N . VAL A 1 697 ? 4.137 -2.805 14.976 1.00 92.94 697 VAL A N 1
ATOM 5254 C CA . VAL A 1 697 ? 2.697 -3.033 14.738 1.00 92.94 697 VAL A CA 1
ATOM 5255 C C . VAL A 1 697 ? 2.098 -4.098 15.658 1.00 92.94 697 VAL A C 1
ATOM 5257 O O . VAL A 1 697 ? 0.924 -4.013 16.019 1.00 92.94 697 VAL A O 1
ATOM 5260 N N . VAL A 1 698 ? 2.885 -5.096 16.076 1.00 92.88 698 VAL A N 1
ATOM 5261 C CA . VAL A 1 698 ? 2.406 -6.175 16.955 1.00 92.88 698 VAL A CA 1
ATOM 5262 C C . VAL A 1 698 ? 2.496 -5.781 18.427 1.00 92.88 698 VAL A C 1
ATOM 5264 O O . VAL A 1 698 ? 1.553 -6.040 19.179 1.00 92.88 698 VAL A O 1
ATOM 5267 N N . GLU A 1 699 ? 3.596 -5.152 18.843 1.00 92.50 699 GLU A N 1
ATOM 5268 C CA . GLU A 1 699 ? 3.898 -4.868 20.250 1.00 92.50 699 GLU A CA 1
ATOM 5269 C C . GLU A 1 699 ? 3.896 -3.368 20.550 1.00 92.50 699 GLU A C 1
ATOM 5271 O O . GLU A 1 699 ? 3.178 -2.934 21.449 1.00 92.50 699 GLU A O 1
ATOM 5276 N N . GLY A 1 700 ? 4.638 -2.565 19.782 1.00 93.50 700 GLY A N 1
ATOM 5277 C CA . GLY A 1 700 ? 4.859 -1.142 20.057 1.00 93.50 700 GLY A CA 1
ATOM 5278 C C . GLY A 1 700 ? 3.569 -0.321 20.154 1.00 93.50 700 GLY A C 1
ATOM 5279 O O . GLY A 1 700 ? 3.307 0.311 21.176 1.00 93.50 700 GLY A O 1
ATOM 5280 N N . TRP A 1 701 ? 2.718 -0.364 19.128 1.00 92.88 701 TRP A N 1
ATOM 5281 C CA . TRP A 1 701 ? 1.418 0.324 19.117 1.00 92.88 701 TRP A CA 1
ATOM 5282 C C . TRP A 1 701 ? 0.380 -0.309 20.046 1.00 92.88 701 TRP A C 1
ATOM 5284 O O . TRP A 1 701 ? -0.612 0.330 20.390 1.00 92.88 701 TRP A O 1
ATOM 5294 N N . ASN A 1 702 ? 0.632 -1.538 20.495 1.00 93.50 702 ASN A N 1
ATOM 5295 C CA . ASN A 1 702 ? -0.218 -2.299 21.405 1.00 93.50 702 ASN A CA 1
ATOM 5296 C C . ASN A 1 702 ? 0.254 -2.255 22.866 1.00 93.50 702 ASN A C 1
ATOM 5298 O O . ASN A 1 702 ? -0.354 -2.900 23.724 1.00 93.50 702 ASN A O 1
ATOM 5302 N N . ALA A 1 703 ? 1.301 -1.485 23.175 1.00 91.94 703 ALA A N 1
ATOM 5303 C CA . ALA A 1 703 ? 1.833 -1.294 24.520 1.00 91.94 703 ALA A CA 1
ATOM 5304 C C . ALA A 1 703 ? 0.927 -0.372 25.367 1.00 91.94 703 ALA A C 1
ATOM 5306 O O . ALA A 1 703 ? 1.331 0.693 25.827 1.00 91.94 703 ALA A O 1
ATOM 5307 N N . SER A 1 704 ? -0.326 -0.786 25.572 1.00 87.44 704 SER A N 1
ATOM 5308 C CA . SER A 1 704 ? -1.394 -0.017 26.225 1.00 87.44 704 SER A CA 1
ATOM 5309 C C . SER A 1 704 ? -1.673 -0.452 27.672 1.00 87.44 704 SER A C 1
ATOM 5311 O O . SER A 1 704 ? -2.676 -0.042 28.259 1.00 87.44 704 SER A O 1
ATOM 5313 N N . SER A 1 705 ? -0.823 -1.308 28.252 1.00 88.44 705 SER A N 1
ATOM 5314 C CA . SER A 1 705 ? -1.052 -1.903 29.573 1.00 88.44 705 SER A CA 1
ATOM 5315 C C . SER A 1 705 ? -1.057 -0.846 30.678 1.00 88.44 705 SER A C 1
ATOM 5317 O O . SER A 1 705 ? -0.074 -0.127 30.860 1.00 88.44 705 SER A O 1
ATOM 5319 N N . VAL A 1 706 ? -2.130 -0.800 31.466 1.00 87.94 706 VAL A N 1
ATOM 5320 C CA . VAL A 1 706 ? -2.247 0.058 32.655 1.00 87.94 706 VAL A CA 1
ATOM 5321 C C . VAL A 1 706 ? -2.872 -0.705 33.813 1.00 87.94 706 VAL A C 1
ATOM 5323 O O . VAL A 1 706 ? -3.711 -1.586 33.609 1.00 87.94 706 VAL A O 1
ATOM 5326 N N . ASP A 1 707 ? -2.513 -0.320 35.035 1.00 88.31 707 ASP A N 1
ATOM 5327 C CA . ASP A 1 707 ? -3.125 -0.874 36.238 1.00 88.31 707 ASP A CA 1
ATOM 5328 C C . ASP A 1 707 ? -4.617 -0.520 36.296 1.00 88.31 707 ASP A C 1
ATOM 5330 O O . ASP A 1 707 ? -5.014 0.642 36.181 1.00 88.31 707 ASP A O 1
ATOM 5334 N N . VAL A 1 708 ? -5.448 -1.540 36.500 1.00 86.00 708 VAL A N 1
ATOM 5335 C CA . VAL A 1 708 ? -6.898 -1.405 36.680 1.00 86.00 708 VAL A CA 1
ATOM 5336 C C . VAL A 1 708 ? -7.220 -1.586 38.167 1.00 86.00 708 VAL A C 1
ATOM 5338 O O . VAL A 1 708 ? -6.608 -2.446 38.810 1.00 86.00 708 VAL A O 1
ATOM 5341 N N . PRO A 1 709 ? -8.165 -0.819 38.747 1.00 86.50 709 PRO A N 1
ATOM 5342 C CA . PRO A 1 709 ? -8.579 -1.014 40.132 1.00 86.50 709 PRO A CA 1
ATOM 5343 C C . PRO A 1 709 ? -8.962 -2.470 40.420 1.00 86.50 709 PRO A C 1
ATOM 5345 O O . PRO A 1 709 ? -9.762 -3.067 39.699 1.00 86.50 709 PRO A O 1
ATOM 5348 N N . MET A 1 710 ? -8.418 -3.028 41.504 1.00 85.94 710 MET A N 1
ATOM 5349 C CA . MET A 1 710 ? -8.739 -4.381 41.968 1.00 85.94 710 MET A CA 1
ATOM 5350 C C . MET A 1 710 ? -10.094 -4.404 42.686 1.00 85.94 710 MET A C 1
ATOM 5352 O O . MET A 1 710 ? -10.165 -4.560 43.903 1.00 85.94 710 MET A O 1
ATOM 5356 N N . VAL A 1 711 ? -11.166 -4.225 41.920 1.00 89.25 711 VAL A N 1
ATOM 5357 C CA . VAL A 1 711 ? -12.555 -4.304 42.385 1.00 89.25 711 VAL A CA 1
ATOM 5358 C C . VAL A 1 711 ? -13.263 -5.494 41.752 1.00 89.25 711 VAL A C 1
ATOM 5360 O O . VAL A 1 711 ? -12.925 -5.938 40.655 1.00 89.25 711 VAL A O 1
ATOM 5363 N N . ARG A 1 712 ? -14.274 -6.014 42.445 1.00 87.19 712 ARG A N 1
ATOM 5364 C CA . ARG A 1 712 ? -15.083 -7.156 41.996 1.00 87.19 712 ARG A CA 1
ATOM 5365 C C . ARG A 1 712 ? -16.069 -6.768 40.898 1.00 87.19 712 ARG A C 1
ATOM 5367 O O . ARG A 1 712 ? -16.469 -7.614 40.108 1.00 87.19 712 ARG A O 1
ATOM 5374 N N . GLY A 1 713 ? -16.445 -5.494 40.819 1.00 92.44 713 GLY A N 1
ATOM 5375 C CA . GLY A 1 713 ? -17.255 -4.970 39.729 1.00 92.44 713 GLY A CA 1
ATOM 5376 C C . GLY A 1 713 ? -17.505 -3.473 39.835 1.00 92.44 713 GLY A C 1
ATOM 5377 O O . GLY A 1 713 ? -17.207 -2.833 40.841 1.00 92.44 713 GLY A O 1
ATOM 5378 N N . VAL A 1 714 ? -18.092 -2.908 38.780 1.00 94.38 714 VAL A N 1
ATOM 5379 C CA . VAL A 1 714 ? -18.330 -1.457 38.664 1.00 94.38 714 VAL A CA 1
ATOM 5380 C C . VAL A 1 714 ? -19.201 -0.890 39.794 1.00 94.38 714 VAL A C 1
ATOM 5382 O O . VAL A 1 714 ? -19.038 0.262 40.184 1.00 94.38 714 VAL A O 1
ATOM 5385 N N . HIS A 1 715 ? -20.094 -1.703 40.365 1.00 94.44 715 HIS A N 1
ATOM 5386 C CA . HIS A 1 715 ? -20.952 -1.299 41.478 1.00 94.44 715 HIS A CA 1
ATOM 5387 C C . HIS A 1 715 ? -20.157 -0.924 42.739 1.00 94.44 715 HIS A C 1
ATOM 5389 O O . HIS A 1 715 ? -20.612 -0.068 43.493 1.00 94.44 715 HIS A O 1
ATOM 5395 N N . GLU A 1 716 ? -18.968 -1.498 42.954 1.00 94.44 716 GLU A N 1
ATOM 5396 C CA . GLU A 1 716 ? -18.104 -1.141 44.087 1.00 94.44 716 GLU A CA 1
ATOM 5397 C C . GLU A 1 716 ? -17.516 0.261 43.925 1.00 94.44 716 GLU A C 1
ATOM 5399 O O . GLU A 1 716 ? -17.548 1.044 44.871 1.00 94.44 716 GLU A O 1
ATOM 5404 N N . LEU A 1 717 ? -17.092 0.628 42.710 1.00 95.00 717 LEU A N 1
ATOM 5405 C CA . LEU A 1 717 ? -16.607 1.981 42.415 1.00 95.00 717 LEU A CA 1
ATOM 5406 C C . LEU A 1 717 ? -17.698 3.028 42.671 1.00 95.00 717 LEU A C 1
ATOM 5408 O O . LEU A 1 717 ? -17.435 4.087 43.235 1.00 95.00 717 LEU A O 1
ATOM 5412 N N . ILE A 1 718 ? -18.945 2.723 42.302 1.00 96.38 718 ILE A N 1
ATOM 5413 C CA . ILE A 1 718 ? -20.096 3.601 42.561 1.00 96.38 718 ILE A CA 1
ATOM 5414 C C . ILE A 1 718 ? -20.388 3.676 44.071 1.00 96.38 718 ILE A C 1
ATOM 5416 O O . ILE A 1 718 ? -20.656 4.758 44.602 1.00 96.38 718 ILE A O 1
ATOM 5420 N N . ALA A 1 719 ? -20.301 2.550 44.784 1.00 94.94 719 ALA A N 1
ATOM 5421 C CA . ALA A 1 719 ? -20.502 2.499 46.229 1.00 94.94 719 ALA A CA 1
ATOM 5422 C C . ALA A 1 719 ? -19.458 3.335 46.989 1.00 94.94 719 ALA A C 1
ATOM 5424 O O . ALA A 1 719 ? -19.816 4.077 47.904 1.00 94.94 719 ALA A O 1
ATOM 5425 N N . GLU A 1 720 ? -18.189 3.299 46.575 1.00 94.25 720 GLU A N 1
ATOM 5426 C CA . GLU A 1 720 ? -17.123 4.140 47.137 1.00 94.25 720 GLU A CA 1
ATOM 5427 C C . GLU A 1 720 ? -17.430 5.642 47.000 1.00 94.25 720 GLU A C 1
ATOM 5429 O O . GLU A 1 720 ? -17.161 6.432 47.916 1.00 94.25 720 GLU A O 1
ATOM 5434 N N . ARG A 1 721 ? -18.059 6.058 45.891 1.00 93.62 721 ARG A N 1
ATOM 5435 C CA . ARG A 1 721 ? -18.532 7.442 45.712 1.00 93.62 721 ARG A CA 1
ATOM 5436 C C . ARG A 1 721 ? -19.666 7.786 46.664 1.00 93.62 721 ARG A C 1
ATOM 5438 O O . ARG A 1 721 ? -19.644 8.861 47.256 1.00 93.62 721 ARG A O 1
ATOM 5445 N N . ALA A 1 722 ? -20.603 6.873 46.895 1.00 93.75 722 ALA A N 1
ATOM 5446 C CA . ALA A 1 722 ? -21.672 7.099 47.863 1.00 93.75 722 ALA A CA 1
ATOM 5447 C C . ALA A 1 722 ? -21.179 7.171 49.313 1.00 93.75 722 ALA A C 1
ATOM 5449 O O . ALA A 1 722 ? -21.744 7.927 50.099 1.00 93.75 722 ALA A O 1
ATOM 5450 N N . VAL A 1 723 ? -20.109 6.455 49.666 1.00 94.19 723 VAL A N 1
ATOM 5451 C CA . VAL A 1 723 ? -19.481 6.566 50.994 1.00 94.19 723 VAL A CA 1
ATOM 5452 C C . VAL A 1 723 ? -18.748 7.900 51.147 1.00 94.19 723 VAL A C 1
ATOM 5454 O O . VAL A 1 723 ? -18.856 8.552 52.184 1.00 94.19 723 VAL A O 1
ATOM 5457 N N . SER A 1 724 ? -18.003 8.320 50.123 1.00 93.50 724 SER A N 1
ATOM 5458 C CA . SER A 1 724 ? -17.176 9.533 50.188 1.00 93.50 724 SER A CA 1
ATOM 5459 C C . SER A 1 724 ? -17.951 10.837 49.953 1.00 93.50 724 SER A C 1
ATOM 5461 O O . SER A 1 724 ? -17.545 11.881 50.462 1.00 93.50 724 SER A O 1
ATOM 5463 N N . ALA A 1 725 ? -19.061 10.793 49.211 1.00 94.69 725 ALA A N 1
ATOM 5464 C CA . ALA A 1 725 ? -19.833 11.962 48.791 1.00 94.69 725 ALA A CA 1
ATOM 5465 C C . ALA A 1 725 ? -21.348 11.670 48.679 1.00 94.69 725 ALA A C 1
ATOM 5467 O O . ALA A 1 725 ? -21.972 11.945 47.655 1.00 94.69 725 ALA A O 1
ATOM 5468 N N . ALA A 1 726 ? -21.960 11.140 49.744 1.00 96.06 726 ALA A N 1
ATOM 5469 C CA . ALA A 1 726 ? -23.368 10.716 49.765 1.00 96.06 726 ALA A CA 1
ATOM 5470 C C . ALA A 1 726 ? -24.379 11.782 49.293 1.00 96.06 726 ALA A C 1
ATOM 5472 O O . ALA A 1 726 ? -25.356 11.445 48.622 1.00 96.06 726 ALA A O 1
ATOM 5473 N N . ASP A 1 727 ? -24.145 13.055 49.626 1.00 97.06 727 ASP A N 1
ATOM 5474 C CA . ASP A 1 727 ? -25.043 14.175 49.305 1.00 97.06 727 ASP A CA 1
ATOM 5475 C C . ASP A 1 727 ? -24.787 14.792 47.918 1.00 97.06 727 ASP A C 1
ATOM 5477 O O . ASP A 1 727 ? -25.534 15.671 47.483 1.00 97.06 727 ASP A O 1
ATOM 5481 N N . ALA A 1 728 ? -23.749 14.352 47.198 1.00 97.38 728 ALA A N 1
ATOM 5482 C CA . ALA A 1 728 ? -23.493 14.813 45.837 1.00 97.38 728 ALA A CA 1
ATOM 5483 C C . ALA A 1 728 ? -24.556 14.262 44.877 1.00 97.38 728 ALA A C 1
ATOM 5485 O O . ALA A 1 728 ? -24.971 13.110 44.995 1.00 97.38 728 ALA A O 1
ATOM 5486 N N . VAL A 1 729 ? -24.991 15.077 43.912 1.00 97.88 729 VAL A N 1
ATOM 5487 C CA . VAL A 1 729 ? -25.946 14.653 42.875 1.00 97.88 729 VAL A CA 1
ATOM 5488 C C . VAL A 1 729 ? -25.284 13.602 41.981 1.00 97.88 729 VAL A C 1
ATOM 5490 O O . VAL A 1 729 ? -24.176 13.818 41.509 1.00 97.88 729 VAL A O 1
ATOM 5493 N N . ALA A 1 730 ? -25.967 12.483 41.750 1.00 97.81 730 ALA A N 1
ATOM 5494 C CA . ALA A 1 730 ? -25.509 11.381 40.907 1.00 97.81 730 ALA A CA 1
ATOM 5495 C C . ALA A 1 730 ? -26.260 11.325 39.574 1.00 97.81 730 ALA A C 1
ATOM 5497 O O . ALA A 1 730 ? -25.648 11.113 38.534 1.00 97.81 730 ALA A O 1
ATOM 5498 N N . VAL A 1 731 ? -27.583 11.515 39.595 1.00 98.12 731 VAL A N 1
ATOM 5499 C CA . VAL A 1 731 ? -28.447 11.366 38.413 1.00 98.12 731 VAL A CA 1
ATOM 5500 C C . VAL A 1 731 ? -29.457 12.503 38.362 1.00 98.12 731 VAL A C 1
ATOM 5502 O O . VAL A 1 731 ? -30.056 12.837 39.387 1.00 98.12 731 VAL A O 1
ATOM 5505 N N . VAL A 1 732 ? -29.677 13.059 37.173 1.00 97.38 732 VAL A N 1
ATOM 5506 C CA . VAL A 1 732 ? -30.745 14.015 36.867 1.00 97.38 732 VAL A CA 1
ATOM 5507 C C . VAL A 1 732 ? -31.522 13.515 35.650 1.00 97.38 732 VAL A C 1
ATOM 5509 O O . VAL A 1 732 ? -30.921 13.215 34.622 1.00 97.38 732 VAL A O 1
ATOM 5512 N N . ALA A 1 733 ? -32.847 13.412 35.759 1.00 94.81 733 ALA A N 1
ATOM 5513 C CA . ALA A 1 733 ? -33.726 13.041 34.649 1.00 94.81 733 ALA A CA 1
ATOM 5514 C C . ALA A 1 733 ? -35.115 13.672 34.824 1.00 94.81 733 ALA A C 1
ATOM 5516 O O . ALA A 1 733 ? -35.724 13.513 35.882 1.00 94.81 733 ALA A O 1
ATOM 5517 N N . GLY A 1 734 ? -35.631 14.374 33.809 1.00 86.56 734 GLY A N 1
ATOM 5518 C CA . GLY A 1 734 ? -37.005 14.905 33.815 1.00 86.56 734 GLY A CA 1
ATOM 5519 C C . GLY A 1 734 ? -37.349 15.792 35.024 1.00 86.56 734 GLY A C 1
ATOM 5520 O O . GLY A 1 734 ? -38.457 15.723 35.549 1.00 86.56 734 GLY A O 1
ATOM 5521 N N . GLY A 1 735 ? -36.385 16.575 35.524 1.00 86.94 735 GLY A N 1
ATOM 5522 C CA . GLY A 1 735 ? -36.543 17.421 36.717 1.00 86.94 735 GLY A CA 1
ATOM 5523 C C . GLY A 1 735 ? -36.428 16.691 38.065 1.00 86.94 735 GLY A C 1
ATOM 5524 O O . GLY A 1 735 ? -36.502 17.333 39.113 1.00 86.94 735 GLY A O 1
ATOM 5525 N N . VAL A 1 736 ? -36.214 15.373 38.065 1.00 93.88 736 VAL A N 1
ATOM 5526 C CA . VAL A 1 736 ? -35.914 14.578 39.263 1.00 93.88 736 VAL A CA 1
ATOM 5527 C C . VAL A 1 736 ? -34.402 14.442 39.411 1.00 93.88 736 VAL A C 1
ATOM 5529 O O . VAL A 1 736 ? -33.712 14.073 38.463 1.00 93.88 736 VAL A O 1
ATOM 5532 N N . SER A 1 737 ? -33.882 14.695 40.614 1.00 95.94 737 SER A N 1
ATOM 5533 C CA . SER A 1 737 ? -32.466 14.506 40.948 1.00 95.94 737 SER A CA 1
ATOM 5534 C C . SER A 1 737 ? -32.291 13.503 42.086 1.00 95.94 737 SER A C 1
ATOM 5536 O O . SER A 1 737 ? -32.953 13.633 43.118 1.00 95.94 737 SER A O 1
ATOM 5538 N N . LEU A 1 738 ? -31.360 12.559 41.945 1.00 97.19 738 LEU A N 1
ATOM 5539 C CA . LEU A 1 738 ? -30.903 11.696 43.037 1.00 97.19 738 LEU A CA 1
ATOM 5540 C C . LEU A 1 738 ? -29.463 12.008 43.417 1.00 97.19 738 LEU A C 1
ATOM 5542 O O . LEU A 1 738 ? -28.618 12.218 42.549 1.00 97.19 738 LEU A O 1
ATOM 5546 N N . THR A 1 739 ? -29.180 11.971 44.718 1.00 98.25 739 THR A N 1
ATOM 5547 C CA . THR A 1 739 ? -27.809 11.959 45.235 1.00 98.25 739 THR A CA 1
ATOM 5548 C C . THR A 1 739 ? -27.202 10.559 45.161 1.00 98.25 739 THR A C 1
ATOM 5550 O O . THR A 1 739 ? -27.936 9.583 45.007 1.00 98.25 739 THR A O 1
ATOM 5553 N N . TYR A 1 740 ? -25.883 10.426 45.306 1.00 98.25 740 TYR A N 1
ATOM 5554 C CA . TYR A 1 740 ? -25.214 9.119 45.363 1.00 98.25 740 TYR A CA 1
ATOM 5555 C C . TYR A 1 740 ? -25.757 8.238 46.497 1.00 98.25 740 TYR A C 1
ATOM 5557 O O . TYR A 1 740 ? -26.044 7.060 46.281 1.00 98.25 740 TYR A O 1
ATOM 5565 N N . GLY A 1 741 ? -25.977 8.809 47.686 1.00 97.62 741 GLY A N 1
ATOM 5566 C CA . GLY A 1 741 ? -26.598 8.103 48.808 1.00 97.62 741 GLY A CA 1
ATOM 5567 C C . GLY A 1 741 ? -28.045 7.692 48.518 1.00 97.62 741 GLY A C 1
ATOM 5568 O O . GLY A 1 741 ? -28.458 6.589 48.870 1.00 97.62 741 GLY A O 1
ATOM 5569 N N . GLY A 1 742 ? -28.809 8.541 47.820 1.00 97.56 742 GLY A N 1
ATOM 5570 C CA . GLY A 1 742 ? -30.173 8.230 47.386 1.00 97.56 742 GLY A CA 1
ATOM 5571 C C . GLY A 1 742 ? -30.234 7.134 46.318 1.00 97.56 742 GLY A C 1
ATOM 5572 O O . GLY A 1 742 ? -31.068 6.234 46.415 1.00 97.56 742 GLY A O 1
ATOM 5573 N N . LEU A 1 743 ? -29.336 7.183 45.329 1.00 98.06 743 LEU A N 1
ATOM 5574 C CA . LEU A 1 743 ? -29.188 6.165 44.289 1.00 98.06 743 LEU A CA 1
ATOM 5575 C C . LEU A 1 743 ? -28.878 4.807 44.919 1.00 98.06 743 LEU A C 1
ATOM 5577 O O . LEU A 1 743 ? -29.643 3.868 44.713 1.00 98.06 743 LEU A O 1
ATOM 5581 N N . MET A 1 744 ? -27.831 4.740 45.750 1.00 97.75 744 MET A N 1
ATOM 5582 C CA . MET A 1 744 ? -27.445 3.509 46.439 1.00 97.75 744 MET A CA 1
ATOM 5583 C C . MET A 1 744 ? -28.553 3.019 47.370 1.00 97.75 744 MET A C 1
ATOM 5585 O O . MET A 1 744 ? -28.965 1.871 47.295 1.00 97.75 744 MET A O 1
ATOM 5589 N N . GLY A 1 745 ? -29.146 3.886 48.192 1.00 97.69 745 GLY A N 1
ATOM 5590 C CA . GLY A 1 745 ? -30.225 3.477 49.092 1.00 97.69 745 GLY A CA 1
ATOM 5591 C C . GLY A 1 745 ? -31.436 2.865 48.370 1.00 97.69 745 GLY A C 1
ATOM 5592 O O . GLY A 1 745 ? -32.047 1.933 48.899 1.00 97.69 745 GLY A O 1
ATOM 5593 N N . ARG A 1 746 ? -31.788 3.355 47.170 1.00 97.94 746 ARG A N 1
ATOM 5594 C CA . ARG A 1 746 ? -32.858 2.775 46.338 1.00 97.94 746 ARG A CA 1
ATOM 5595 C C . ARG A 1 746 ? -32.412 1.489 45.641 1.00 97.94 746 ARG A C 1
ATOM 5597 O O . ARG A 1 746 ? -33.170 0.519 45.654 1.00 97.94 746 ARG A O 1
ATOM 5604 N N . SER A 1 747 ? -31.207 1.459 45.071 1.00 98.19 747 SER A N 1
ATOM 5605 C CA . SER A 1 747 ? -30.696 0.277 44.372 1.00 98.19 747 SER A CA 1
ATOM 5606 C C . SER A 1 747 ? -30.455 -0.891 45.326 1.00 98.19 747 SER A C 1
ATOM 5608 O O . SER A 1 747 ? -30.805 -2.013 44.987 1.00 98.19 747 SER A O 1
ATOM 5610 N N . ASN A 1 748 ? -29.968 -0.638 46.545 1.00 98.25 748 ASN A N 1
ATOM 5611 C CA . ASN A 1 748 ? -29.743 -1.655 47.577 1.00 98.25 748 ASN A CA 1
ATOM 5612 C C . ASN A 1 748 ? -31.061 -2.356 47.960 1.00 98.25 748 ASN A C 1
ATOM 5614 O O . ASN A 1 748 ? -31.120 -3.583 48.027 1.00 98.25 748 ASN A O 1
ATOM 5618 N N . ARG A 1 749 ? -32.152 -1.595 48.150 1.00 98.38 749 ARG A N 1
ATOM 5619 C CA . ARG A 1 749 ? -33.485 -2.152 48.463 1.00 98.38 749 ARG A CA 1
ATOM 5620 C C . ARG A 1 749 ? -34.001 -3.044 47.340 1.00 98.38 749 ARG A C 1
ATOM 5622 O O . ARG A 1 749 ? -34.496 -4.139 47.601 1.00 98.38 749 ARG A O 1
ATOM 5629 N N . LEU A 1 750 ? -33.864 -2.586 46.097 1.00 98.44 750 LEU A N 1
ATOM 5630 C CA . LEU A 1 750 ? -34.237 -3.375 44.926 1.00 98.44 750 LEU A CA 1
ATOM 5631 C C . LEU A 1 750 ? -33.345 -4.619 44.783 1.00 98.44 750 LEU A C 1
ATOM 5633 O O . LEU A 1 750 ? -33.859 -5.700 44.513 1.00 98.44 750 LEU A O 1
ATOM 5637 N N . ALA A 1 751 ? -32.045 -4.510 45.061 1.00 98.06 751 ALA A N 1
ATOM 5638 C CA . ALA A 1 751 ? -31.112 -5.632 45.043 1.00 98.06 751 ALA A CA 1
ATOM 5639 C C . ALA A 1 751 ? -31.481 -6.710 46.077 1.00 98.06 751 ALA A C 1
ATOM 5641 O O . ALA A 1 751 ? -31.526 -7.889 45.735 1.00 98.06 751 ALA A O 1
ATOM 5642 N N . HIS A 1 752 ? -31.835 -6.331 47.315 1.00 98.25 752 HIS A N 1
ATOM 5643 C CA . HIS A 1 752 ? -32.351 -7.271 48.327 1.00 98.25 752 HIS A CA 1
ATOM 5644 C C . HIS A 1 752 ? -33.609 -8.000 47.850 1.00 98.25 752 HIS A C 1
ATOM 5646 O O . HIS A 1 752 ? -33.761 -9.199 48.089 1.00 98.25 752 HIS A O 1
ATOM 5652 N N . HIS A 1 753 ? -34.505 -7.296 47.154 1.00 97.69 753 HIS A N 1
ATOM 5653 C CA . HIS A 1 753 ? -35.708 -7.909 46.600 1.00 97.69 753 HIS A CA 1
ATOM 5654 C C . HIS A 1 753 ? -35.373 -8.926 45.500 1.00 97.69 753 HIS A C 1
ATOM 5656 O O . HIS A 1 753 ? -35.820 -10.070 45.570 1.00 97.69 753 HIS A O 1
ATOM 5662 N N . LEU A 1 754 ? -34.517 -8.544 44.547 1.00 97.75 754 LEU A N 1
ATOM 5663 C CA . LEU A 1 754 ? -34.040 -9.416 43.470 1.00 97.75 754 LEU A CA 1
ATOM 5664 C C . LEU A 1 754 ? -33.321 -10.660 44.018 1.00 97.75 754 LEU A C 1
ATOM 5666 O O . LEU A 1 754 ? -33.566 -11.775 43.560 1.00 97.75 754 LEU A O 1
ATOM 5670 N N . ARG A 1 755 ? -32.505 -10.509 45.067 1.00 96.44 755 ARG A N 1
ATOM 5671 C CA . ARG A 1 755 ? -31.876 -11.632 45.788 1.00 96.44 755 ARG A CA 1
ATOM 5672 C C . ARG A 1 755 ? -32.912 -12.589 46.378 1.00 96.44 755 ARG A C 1
ATOM 5674 O O . ARG A 1 755 ? -32.748 -13.803 46.288 1.00 96.44 755 ARG A O 1
ATOM 5681 N N . GLY A 1 756 ? -34.000 -12.059 46.941 1.00 94.94 756 GLY A N 1
ATOM 5682 C CA . GLY A 1 756 ? -35.136 -12.856 47.420 1.00 94.94 756 GLY A CA 1
ATOM 5683 C C . GLY A 1 756 ? -35.843 -13.650 46.314 1.00 94.94 756 GLY A C 1
ATOM 5684 O O . GLY A 1 756 ? -36.436 -14.690 46.592 1.00 94.94 756 GLY A O 1
ATOM 5685 N N . MET A 1 757 ? -35.728 -13.201 45.061 1.00 95.25 757 MET A N 1
ATOM 5686 C CA . MET A 1 757 ? -36.201 -13.888 43.851 1.00 95.25 757 MET A CA 1
ATOM 5687 C C . MET A 1 757 ? -35.151 -14.851 43.262 1.00 95.25 757 MET A C 1
ATOM 5689 O O . MET A 1 757 ? -35.351 -15.444 42.204 1.00 95.25 757 MET A O 1
ATOM 5693 N N . GLY A 1 758 ? -34.026 -15.032 43.958 1.00 94.62 758 GLY A N 1
ATOM 5694 C CA . GLY A 1 758 ? -32.950 -15.941 43.581 1.00 94.62 758 GLY A CA 1
ATOM 5695 C C . GLY A 1 758 ? -31.927 -15.353 42.613 1.00 94.62 758 GLY A C 1
ATOM 5696 O O . GLY A 1 758 ? -31.120 -16.121 42.097 1.00 94.62 758 GLY A O 1
ATOM 5697 N N . VAL A 1 759 ? -31.959 -14.046 42.324 1.00 96.06 759 VAL A N 1
ATOM 5698 C CA . VAL A 1 759 ? -30.944 -13.406 41.469 1.00 96.06 759 VAL A CA 1
ATOM 5699 C C . VAL A 1 759 ? -29.577 -13.502 42.153 1.00 96.06 759 VAL A C 1
ATOM 5701 O O . VAL A 1 759 ? -29.450 -13.271 43.359 1.00 96.06 759 VAL A O 1
ATOM 5704 N N . GLY A 1 760 ? -28.549 -13.859 41.393 1.00 92.69 760 GLY A N 1
ATOM 5705 C CA . GLY A 1 760 ? -27.163 -13.938 41.843 1.00 92.69 760 GLY A CA 1
ATOM 5706 C C . GLY A 1 760 ? -26.205 -14.008 40.657 1.00 92.69 760 GLY A C 1
ATOM 5707 O O . GLY A 1 760 ? -26.567 -13.599 39.556 1.00 92.69 760 GLY A O 1
ATOM 5708 N N . ALA A 1 761 ? -25.011 -14.562 40.885 1.00 91.94 761 ALA A N 1
ATOM 5709 C CA . ALA A 1 761 ? -23.996 -14.752 39.848 1.00 91.94 761 ALA A CA 1
ATOM 5710 C C . ALA A 1 761 ? -24.588 -15.389 38.580 1.00 91.94 761 ALA A C 1
ATOM 5712 O O . ALA A 1 761 ? -25.357 -16.349 38.676 1.00 91.94 761 ALA A O 1
ATOM 5713 N N . GLU A 1 762 ? -24.231 -14.851 37.411 1.00 93.50 762 GLU A N 1
ATOM 5714 C CA . GLU A 1 762 ? -24.673 -15.314 36.082 1.00 93.50 762 GLU A CA 1
ATOM 5715 C C . GLU A 1 762 ? -26.193 -15.246 35.825 1.00 93.50 762 GLU A C 1
ATOM 5717 O O . GLU A 1 762 ? -26.667 -15.660 34.768 1.00 93.50 762 GLU A O 1
ATOM 5722 N N . SER A 1 763 ? -26.985 -14.708 36.760 1.00 96.12 763 SER A N 1
ATOM 5723 C CA . SER A 1 763 ? -28.424 -14.512 36.560 1.00 96.12 763 SER A CA 1
ATOM 5724 C C . SER A 1 763 ? -28.670 -13.297 35.670 1.00 96.12 763 SER A C 1
ATOM 5726 O O . SER A 1 763 ? -28.144 -12.219 35.948 1.00 96.12 763 SER A O 1
ATOM 5728 N N . VAL A 1 764 ? -29.520 -13.435 34.648 1.00 98.00 764 VAL A N 1
ATOM 5729 C CA . VAL A 1 764 ? -29.903 -12.320 33.768 1.00 98.00 764 VAL A CA 1
ATOM 5730 C C . VAL A 1 764 ? -31.249 -11.736 34.200 1.00 98.00 764 VAL A C 1
ATOM 5732 O O . VAL A 1 764 ? -32.248 -12.451 34.309 1.00 98.00 764 VAL A O 1
ATOM 5735 N N . VAL A 1 765 ? -31.286 -10.423 34.426 1.00 98.50 765 VAL A N 1
ATOM 5736 C CA . VAL A 1 765 ? -32.487 -9.661 34.792 1.00 98.50 765 VAL A CA 1
ATOM 5737 C C . VAL A 1 765 ? -32.880 -8.737 33.641 1.00 98.50 765 VAL A C 1
ATOM 5739 O O . VAL A 1 765 ? -32.117 -7.856 33.254 1.00 98.50 765 VAL A O 1
ATOM 5742 N N . GLY A 1 766 ? -34.083 -8.911 33.098 1.00 97.81 766 GLY A N 1
ATOM 5743 C CA . GLY A 1 766 ? -34.620 -8.038 32.055 1.00 97.81 766 GLY A CA 1
ATOM 5744 C C . GLY A 1 766 ? -35.029 -6.678 32.624 1.00 97.81 766 GLY A C 1
ATOM 5745 O O . GLY A 1 766 ? -35.684 -6.623 33.661 1.00 97.81 766 GLY A O 1
ATOM 5746 N N . LEU A 1 767 ? -34.678 -5.582 31.957 1.00 97.75 767 LEU A N 1
ATOM 5747 C CA . LEU A 1 767 ? -35.060 -4.222 32.346 1.00 97.75 767 LEU A CA 1
ATOM 5748 C C . LEU A 1 767 ? -35.962 -3.613 31.273 1.00 97.75 767 LEU A C 1
ATOM 5750 O O . LEU A 1 767 ? -35.477 -3.270 30.201 1.00 97.75 767 LEU A O 1
ATOM 5754 N N . CYS A 1 768 ? -37.255 -3.465 31.566 1.00 95.94 768 CYS A N 1
ATOM 5755 C CA . CYS A 1 768 ? -38.245 -2.863 30.664 1.00 95.94 768 CYS A CA 1
ATOM 5756 C C . CYS A 1 768 ? -38.849 -1.612 31.321 1.00 95.94 768 CYS A C 1
ATOM 5758 O O . CYS A 1 768 ? -39.939 -1.651 31.897 1.00 95.94 768 CYS A O 1
ATOM 5760 N N . LEU A 1 769 ? -38.083 -0.520 31.322 1.00 93.94 769 LEU A N 1
ATOM 5761 C CA . LEU A 1 769 ? -38.401 0.731 32.017 1.00 93.94 769 LEU A CA 1
ATOM 5762 C C . LEU A 1 769 ? -38.309 1.925 31.059 1.00 93.94 769 LEU A C 1
ATOM 5764 O O . LEU A 1 769 ? -37.477 1.909 30.147 1.00 93.94 769 LEU A O 1
ATOM 5768 N N . PRO A 1 770 ? -39.098 2.993 31.276 1.00 91.56 770 PRO A N 1
ATOM 5769 C CA . PRO A 1 770 ? -38.911 4.233 30.539 1.00 91.56 770 PRO A CA 1
ATOM 5770 C C . PRO A 1 770 ? -37.586 4.908 30.921 1.00 91.56 770 PRO A C 1
ATOM 5772 O O . PRO A 1 770 ? -37.005 4.668 31.985 1.00 91.56 770 PRO A O 1
ATOM 5775 N N . ARG A 1 771 ? -37.109 5.810 30.054 1.00 91.56 771 ARG A N 1
ATOM 5776 C CA . ARG A 1 771 ? -35.903 6.615 30.303 1.00 91.56 771 ARG A CA 1
ATOM 5777 C C . ARG A 1 771 ? -36.089 7.494 31.531 1.00 91.56 771 ARG A C 1
ATOM 5779 O O . ARG A 1 771 ? -36.922 8.395 31.535 1.00 91.56 771 ARG A O 1
ATOM 5786 N N . GLY A 1 772 ? -35.276 7.264 32.555 1.00 93.44 772 GLY A N 1
ATOM 5787 C CA . GLY A 1 772 ? -35.325 8.055 33.772 1.00 93.44 772 GLY A CA 1
ATOM 5788 C C . GLY A 1 772 ? -34.462 7.490 34.887 1.00 93.44 772 GLY A C 1
ATOM 5789 O O . GLY A 1 772 ? -33.683 6.554 34.703 1.00 93.44 772 GLY A O 1
ATOM 5790 N N . VAL A 1 773 ? -34.638 8.073 36.070 1.00 95.75 773 VAL A N 1
ATOM 5791 C CA . VAL A 1 773 ? -33.914 7.698 37.289 1.00 95.75 773 VAL A CA 1
ATOM 5792 C C . VAL A 1 773 ? -34.084 6.214 37.625 1.00 95.75 773 VAL A C 1
ATOM 5794 O O . VAL A 1 773 ? -33.122 5.563 38.027 1.00 95.75 773 VAL A O 1
ATOM 5797 N N . ASP A 1 774 ? -35.288 5.671 37.453 1.00 95.62 774 ASP A N 1
ATOM 5798 C CA . ASP A 1 774 ? -35.609 4.307 37.879 1.00 95.62 774 ASP A CA 1
ATOM 5799 C C . ASP A 1 774 ? -34.895 3.242 37.046 1.00 95.62 774 ASP A C 1
ATOM 5801 O O . ASP A 1 774 ? -34.492 2.216 37.590 1.00 95.62 774 ASP A O 1
ATOM 5805 N N . MET A 1 775 ? -34.631 3.514 35.764 1.00 95.38 775 MET A N 1
ATOM 5806 C CA . MET A 1 775 ? -33.811 2.627 34.940 1.00 95.38 775 MET A CA 1
ATOM 5807 C C . MET A 1 775 ? -32.360 2.578 35.432 1.00 95.38 775 MET A C 1
ATOM 5809 O O . MET A 1 775 ? -31.799 1.492 35.561 1.00 95.38 775 MET A O 1
ATOM 5813 N N . VAL A 1 776 ? -31.776 3.722 35.806 1.00 97.75 776 VAL A N 1
ATOM 5814 C CA . VAL A 1 776 ? -30.419 3.768 36.382 1.00 97.75 776 VAL A CA 1
ATOM 5815 C C . VAL A 1 776 ? -30.375 3.048 37.735 1.00 97.75 776 VAL A C 1
ATOM 5817 O O . VAL A 1 776 ? -29.454 2.274 37.994 1.00 97.75 776 VAL A O 1
ATOM 5820 N N . VAL A 1 777 ? -31.395 3.240 38.581 1.00 98.19 777 VAL A N 1
ATOM 5821 C CA . VAL A 1 777 ? -31.544 2.509 39.853 1.00 98.19 777 VAL A CA 1
ATOM 5822 C C . VAL A 1 777 ? -31.595 1.000 39.611 1.00 98.19 777 VAL A C 1
ATOM 5824 O O . VAL A 1 777 ? -30.927 0.257 40.328 1.00 98.19 777 VAL A O 1
ATOM 5827 N N . ALA A 1 778 ? -32.353 0.541 38.612 1.00 98.19 778 ALA A N 1
ATOM 5828 C CA . ALA A 1 778 ? -32.487 -0.876 38.297 1.00 98.19 778 ALA A CA 1
ATOM 5829 C C . ALA A 1 778 ? -31.176 -1.493 37.788 1.00 98.19 778 ALA A C 1
ATOM 5831 O O . ALA A 1 778 ? -30.799 -2.561 38.264 1.00 98.19 778 ALA A O 1
ATOM 5832 N N . MET A 1 779 ? -30.434 -0.805 36.912 1.00 98.00 779 MET A N 1
ATOM 5833 C CA . MET A 1 779 ? -29.109 -1.258 36.459 1.00 98.00 779 MET A CA 1
ATOM 5834 C C . MET A 1 779 ? -28.150 -1.463 37.640 1.00 98.00 779 MET A C 1
ATOM 5836 O O . MET A 1 779 ? -27.554 -2.530 37.785 1.00 98.00 779 MET A O 1
ATOM 5840 N N . VAL A 1 780 ? -28.051 -0.468 38.532 1.00 98.12 780 VAL A N 1
ATOM 5841 C CA . VAL A 1 780 ? -27.185 -0.552 39.721 1.00 98.12 780 VAL A CA 1
ATOM 5842 C C . VAL A 1 780 ? -27.675 -1.633 40.691 1.00 98.12 780 VAL A C 1
ATOM 5844 O O . VAL A 1 780 ? -26.860 -2.342 41.279 1.00 98.12 780 VAL A O 1
ATOM 5847 N N . ALA A 1 781 ? -28.990 -1.801 40.848 1.00 98.31 781 ALA A N 1
ATOM 5848 C CA . ALA A 1 781 ? -29.566 -2.826 41.716 1.00 98.31 781 ALA A CA 1
ATOM 5849 C C . ALA A 1 781 ? -29.262 -4.247 41.232 1.00 98.31 781 ALA A C 1
ATOM 5851 O O . ALA A 1 781 ? -28.971 -5.117 42.051 1.00 98.31 781 ALA A O 1
ATOM 5852 N N . VAL A 1 782 ? -29.308 -4.485 39.919 1.00 98.06 782 VAL A N 1
ATOM 5853 C CA . VAL A 1 782 ? -28.980 -5.790 39.331 1.00 98.06 782 VAL A CA 1
ATOM 5854 C C . VAL A 1 782 ? -27.513 -6.139 39.579 1.00 98.06 782 VAL A C 1
ATOM 5856 O O . VAL A 1 782 ? -27.236 -7.226 40.087 1.00 98.06 782 VAL A O 1
ATOM 5859 N N . TRP A 1 783 ? -26.594 -5.194 39.355 1.00 97.12 783 TRP A N 1
ATOM 5860 C CA . TRP A 1 783 ? -25.177 -5.394 39.678 1.00 97.12 783 TRP A CA 1
ATOM 5861 C C . TRP A 1 783 ? -24.945 -5.684 41.160 1.00 97.12 783 TRP A C 1
ATOM 5863 O O . TRP A 1 783 ? -24.167 -6.567 41.506 1.00 97.12 783 TRP A O 1
ATOM 5873 N N . GLN A 1 784 ? -25.645 -4.982 42.051 1.00 96.00 784 GLN A N 1
ATOM 5874 C CA . GLN A 1 784 ? -25.548 -5.243 43.486 1.00 96.00 784 GLN A CA 1
ATOM 5875 C C . GLN A 1 784 ? -26.161 -6.571 43.925 1.00 96.00 784 GLN A C 1
ATOM 5877 O O . GLN A 1 784 ? -25.719 -7.157 44.910 1.00 96.00 784 GLN A O 1
ATOM 5882 N N . ALA A 1 785 ? -27.177 -7.061 43.218 1.00 96.62 785 ALA A N 1
ATOM 5883 C CA . ALA A 1 785 ? -27.710 -8.399 43.438 1.00 96.62 785 ALA A CA 1
ATOM 5884 C C . ALA A 1 785 ? -26.745 -9.499 42.944 1.00 96.62 785 ALA A C 1
ATOM 5886 O O . ALA A 1 785 ? -26.967 -10.672 43.247 1.00 96.62 785 ALA A O 1
ATOM 5887 N N . GLY A 1 786 ? -25.681 -9.125 42.221 1.00 94.81 786 GLY A N 1
ATOM 5888 C CA . GLY A 1 786 ? -24.696 -10.020 41.613 1.00 94.81 786 GLY A CA 1
ATOM 5889 C C . GLY A 1 786 ? -25.105 -10.563 40.244 1.00 94.81 786 GLY A C 1
ATOM 5890 O O . GLY A 1 786 ? -24.487 -11.516 39.783 1.00 94.81 786 GLY A O 1
ATOM 5891 N N . GLY A 1 787 ? -26.154 -10.008 39.629 1.00 96.06 787 GLY A N 1
ATOM 5892 C CA . GLY A 1 787 ? -26.637 -10.418 38.312 1.00 96.06 787 GLY A CA 1
ATOM 5893 C C . GLY A 1 787 ? -26.199 -9.478 37.188 1.00 96.06 787 GLY A C 1
ATOM 5894 O O . GLY A 1 787 ? -25.675 -8.386 37.419 1.00 96.06 787 GLY A O 1
ATOM 5895 N N . ALA A 1 788 ? -26.506 -9.889 35.963 1.00 97.88 788 ALA A N 1
ATOM 5896 C CA . ALA A 1 788 ? -26.358 -9.098 34.751 1.00 97.88 788 ALA A CA 1
ATOM 5897 C C . ALA A 1 788 ? -27.713 -8.564 34.297 1.00 97.88 788 ALA A C 1
ATOM 5899 O O . ALA A 1 788 ? -28.720 -9.266 34.392 1.00 97.88 788 ALA A O 1
ATOM 5900 N N . TYR A 1 789 ? -27.765 -7.343 33.772 1.00 98.19 789 TYR A N 1
ATOM 5901 C CA . TYR A 1 789 ? -29.010 -6.835 33.200 1.00 98.19 789 TYR A CA 1
ATOM 5902 C C . TYR A 1 789 ? -29.076 -7.042 31.685 1.00 98.19 789 TYR A C 1
ATOM 5904 O O . TYR A 1 789 ? -28.064 -6.989 30.987 1.00 98.19 789 TYR A O 1
ATOM 5912 N N . LEU A 1 790 ? -30.292 -7.232 31.181 1.00 98.00 790 LEU A N 1
ATOM 5913 C CA . LEU A 1 790 ? -30.637 -7.207 29.765 1.00 98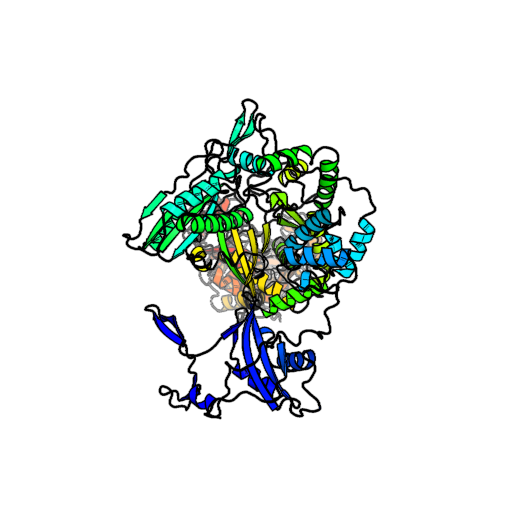.00 790 LEU A CA 1
ATOM 5914 C C . LEU A 1 790 ? -31.632 -6.060 29.539 1.00 98.00 790 LEU A C 1
ATOM 5916 O O . LEU A 1 790 ? -32.771 -6.163 29.995 1.00 98.00 790 LEU A O 1
ATOM 5920 N N . PRO A 1 791 ? -31.249 -4.966 28.867 1.00 96.69 791 PRO A N 1
ATOM 5921 C CA . PRO A 1 791 ? -32.191 -3.915 28.508 1.00 96.69 791 PRO A CA 1
ATOM 5922 C C . PRO A 1 791 ? -33.207 -4.431 27.477 1.00 96.69 791 PRO A C 1
ATOM 5924 O O . PRO A 1 791 ? -32.853 -5.064 26.480 1.00 96.69 791 PRO A O 1
ATOM 5927 N N . LEU A 1 792 ? -34.484 -4.160 27.734 1.00 94.69 792 LEU A N 1
ATOM 5928 C CA . LEU A 1 792 ? -35.621 -4.491 26.882 1.00 94.69 792 LEU A CA 1
ATOM 5929 C C . LEU A 1 792 ? -36.272 -3.173 26.459 1.00 94.69 792 LEU A C 1
ATOM 5931 O O . LEU A 1 792 ? -36.988 -2.556 27.245 1.00 94.69 792 LEU A O 1
ATOM 5935 N N . ASP A 1 793 ? -35.985 -2.720 25.235 1.00 91.38 793 ASP A N 1
ATOM 5936 C CA . ASP A 1 793 ? -36.589 -1.493 24.705 1.00 91.38 793 ASP A CA 1
ATOM 5937 C C . ASP A 1 793 ? -38.088 -1.723 24.449 1.00 91.38 793 ASP A C 1
ATOM 5939 O O . ASP A 1 793 ? -38.421 -2.552 23.596 1.00 91.38 793 ASP A O 1
ATOM 5943 N N . PRO A 1 794 ? -39.005 -1.018 25.135 1.00 86.94 794 PRO A N 1
ATOM 5944 C CA . PRO A 1 794 ? -40.438 -1.196 24.916 1.00 86.94 794 PRO A CA 1
ATOM 5945 C C . PRO A 1 794 ? -40.884 -0.772 23.507 1.00 86.94 794 PRO A C 1
ATOM 5947 O O . PRO A 1 794 ? -41.977 -1.139 23.083 1.00 86.94 794 PRO A O 1
ATOM 5950 N N . GLU A 1 795 ? -40.061 -0.024 22.761 1.00 85.94 795 GLU A N 1
ATOM 5951 C CA . GLU A 1 795 ? -40.336 0.327 21.362 1.00 85.94 795 GLU A CA 1
ATOM 5952 C C . GLU A 1 795 ? -40.049 -0.830 20.386 1.00 85.94 795 GLU A C 1
ATOM 5954 O O . GLU A 1 795 ? -40.443 -0.776 19.217 1.00 85.94 795 GLU A O 1
ATOM 5959 N N . TYR A 1 796 ? -39.368 -1.893 20.830 1.00 89.75 796 TYR A N 1
ATOM 5960 C CA . TYR A 1 796 ? -39.125 -3.059 19.987 1.00 89.75 796 TYR A CA 1
ATOM 5961 C C . TYR A 1 796 ? -40.397 -3.889 19.768 1.00 89.75 796 TYR A C 1
ATOM 5963 O O . TYR A 1 796 ? -41.258 -3.972 20.644 1.00 89.75 796 TYR A O 1
ATOM 5971 N N . PRO A 1 797 ? -40.517 -4.573 18.610 1.00 90.00 797 PRO A N 1
ATOM 5972 C CA . PRO A 1 797 ? -41.620 -5.498 18.375 1.00 90.00 797 PRO A CA 1
ATOM 5973 C C . PRO A 1 797 ? -41.692 -6.583 19.456 1.00 90.00 797 PRO A C 1
ATOM 5975 O O . PRO A 1 797 ? -40.655 -7.122 19.848 1.00 90.00 797 PRO A O 1
ATOM 5978 N N . ALA A 1 798 ? -42.907 -6.956 19.870 1.00 90.56 798 ALA A N 1
ATOM 5979 C CA . ALA A 1 798 ? -43.135 -7.959 20.914 1.00 90.56 798 ALA A CA 1
ATOM 5980 C C . ALA A 1 798 ? -42.366 -9.263 20.644 1.00 90.56 798 ALA A C 1
ATOM 5982 O O . ALA A 1 798 ? -41.570 -9.668 21.483 1.00 90.56 798 ALA A O 1
ATOM 5983 N N . ASP A 1 799 ? -42.473 -9.831 19.438 1.00 90.50 799 ASP A N 1
ATOM 5984 C CA . ASP A 1 799 ? -41.759 -11.055 19.035 1.00 90.50 799 ASP A CA 1
ATOM 5985 C C . ASP A 1 799 ? -40.235 -10.976 19.266 1.00 90.50 799 ASP A C 1
ATOM 5987 O O . ASP A 1 799 ? -39.588 -11.974 19.590 1.00 90.50 799 ASP A O 1
ATOM 5991 N N . ARG A 1 800 ? -39.638 -9.782 19.120 1.00 92.19 800 ARG A N 1
ATOM 5992 C CA . ARG A 1 800 ? -38.208 -9.562 19.380 1.00 92.19 800 ARG A CA 1
ATOM 5993 C C . ARG A 1 800 ? -37.908 -9.603 20.876 1.00 92.19 800 ARG A C 1
ATOM 5995 O O . ARG A 1 800 ? -36.921 -10.220 21.269 1.00 92.19 800 ARG A O 1
ATOM 6002 N N . LEU A 1 801 ? -38.741 -8.965 21.694 1.00 93.00 801 LEU A N 1
ATOM 6003 C CA . LEU A 1 801 ? -38.607 -8.981 23.151 1.00 93.00 801 LEU A CA 1
ATOM 6004 C C . LEU A 1 801 ? -38.838 -10.388 23.715 1.00 93.00 801 LEU A C 1
ATOM 6006 O O . LEU A 1 801 ? -38.063 -10.833 24.558 1.00 93.00 801 LEU A O 1
ATOM 6010 N N . GLU A 1 802 ? -39.831 -11.121 23.205 1.00 93.56 802 GLU A N 1
ATOM 6011 C CA . GLU A 1 802 ? -40.069 -12.527 23.557 1.00 93.56 802 GLU A CA 1
ATOM 6012 C C . GLU A 1 802 ? -38.855 -13.402 23.242 1.00 93.56 802 GLU A C 1
ATOM 6014 O O . GLU A 1 802 ? -38.424 -14.199 24.079 1.00 93.56 802 GLU A O 1
ATOM 6019 N N . PHE A 1 803 ? -38.270 -13.222 22.054 1.00 93.50 803 PHE A N 1
ATOM 6020 C CA . PHE A 1 803 ? -37.059 -13.931 21.663 1.00 93.50 803 PHE A CA 1
ATOM 6021 C C . PHE A 1 803 ? -35.891 -13.622 22.608 1.00 93.50 803 PHE A C 1
ATOM 6023 O O . PHE A 1 803 ? -35.256 -14.553 23.091 1.00 93.50 803 PHE A O 1
ATOM 6030 N N . MET A 1 804 ? -35.633 -12.345 22.907 1.00 95.00 804 MET A N 1
ATOM 6031 C CA . MET A 1 804 ? -34.551 -11.932 23.812 1.00 95.00 804 MET A CA 1
ATOM 6032 C C . MET A 1 804 ? -34.738 -12.493 25.229 1.00 95.00 804 MET A C 1
ATOM 6034 O O . MET A 1 804 ? -33.783 -12.989 25.820 1.00 95.00 804 MET A O 1
ATOM 6038 N N . LEU A 1 805 ? -35.966 -12.459 25.762 1.00 95.00 805 LEU A N 1
ATOM 6039 C CA . LEU A 1 805 ? -36.303 -13.028 27.072 1.00 95.00 805 LEU A CA 1
ATOM 6040 C C . LEU A 1 805 ? -35.997 -14.531 27.134 1.00 95.00 805 LEU A C 1
ATOM 6042 O O . LEU A 1 805 ? -35.421 -15.008 28.115 1.00 95.00 805 LEU A O 1
ATOM 6046 N N . ALA A 1 806 ? -36.387 -15.268 26.091 1.00 94.75 806 ALA A N 1
ATOM 6047 C CA . ALA A 1 806 ? -36.200 -16.711 26.015 1.00 94.75 806 ALA A CA 1
ATOM 6048 C C . ALA A 1 806 ? -34.732 -17.103 25.790 1.00 94.75 806 ALA A C 1
ATOM 6050 O O . ALA A 1 806 ? -34.229 -17.996 26.468 1.00 94.75 806 ALA A O 1
ATOM 6051 N N . ASP A 1 807 ? -34.050 -16.440 24.855 1.00 95.81 807 ASP A N 1
ATOM 6052 C CA . ASP A 1 807 ? -32.669 -16.739 24.460 1.00 95.81 807 ASP A CA 1
ATOM 6053 C C . ASP A 1 807 ? -31.669 -16.411 25.581 1.00 95.81 807 ASP A C 1
ATOM 6055 O O . ASP A 1 807 ? -30.778 -17.211 25.860 1.00 95.81 807 ASP A O 1
ATOM 6059 N N . ALA A 1 808 ? -31.873 -15.303 26.302 1.00 95.06 808 ALA A N 1
ATOM 6060 C CA . ALA A 1 808 ? -31.035 -14.928 27.441 1.00 95.06 808 ALA A CA 1
ATOM 6061 C C . ALA A 1 808 ? -31.384 -15.668 28.747 1.00 95.06 808 ALA A C 1
ATOM 6063 O O . ALA A 1 808 ? -30.698 -15.479 29.750 1.00 95.06 808 ALA A O 1
ATOM 6064 N N . GLY A 1 809 ? -32.453 -16.475 28.769 1.00 94.38 809 GLY A N 1
ATOM 6065 C CA . GLY A 1 809 ? -32.886 -17.192 29.971 1.00 94.38 809 GLY A CA 1
ATOM 6066 C C . GLY A 1 809 ? -33.224 -16.258 31.137 1.00 94.38 809 GLY A C 1
ATOM 6067 O O . GLY A 1 809 ? -32.805 -16.510 32.267 1.00 94.38 809 GLY A O 1
ATOM 6068 N N . VAL A 1 810 ? -33.949 -15.166 30.866 1.00 96.38 810 VAL A N 1
ATOM 6069 C CA . VAL A 1 810 ? -34.221 -14.111 31.856 1.00 96.38 810 VAL A CA 1
ATOM 6070 C C . VAL A 1 810 ? -34.935 -14.667 33.089 1.00 96.38 810 VAL A C 1
ATOM 6072 O O . VAL A 1 810 ? -36.022 -15.237 33.001 1.00 96.38 810 VAL A O 1
ATOM 6075 N N . GLN A 1 811 ? -34.334 -14.453 34.260 1.00 95.56 811 GLN A N 1
ATOM 6076 C CA . GLN A 1 811 ? -34.833 -14.975 35.531 1.00 95.56 811 GLN A CA 1
ATOM 6077 C C . GLN A 1 811 ? -35.945 -14.109 36.128 1.00 95.56 811 GLN A C 1
ATOM 6079 O O . GLN A 1 811 ? -36.934 -14.623 36.653 1.00 95.56 811 GLN A O 1
ATOM 6084 N N . ALA A 1 812 ? -35.780 -12.791 36.053 1.00 96.50 812 ALA A N 1
ATOM 6085 C CA . ALA A 1 812 ? -36.744 -11.815 36.535 1.00 96.50 812 ALA A CA 1
ATOM 6086 C C . ALA A 1 812 ? -36.740 -10.582 35.631 1.00 96.50 812 ALA A C 1
ATOM 6088 O O . ALA A 1 812 ? -35.730 -10.279 34.997 1.00 96.50 812 ALA A O 1
ATOM 6089 N N . VAL A 1 813 ? -37.855 -9.856 35.595 1.00 97.38 813 VAL A N 1
ATOM 6090 C CA . VAL A 1 813 ? -37.964 -8.572 34.894 1.00 97.38 813 VAL A CA 1
ATOM 6091 C C . VAL A 1 813 ? -38.237 -7.457 35.896 1.00 97.38 813 VAL A C 1
ATOM 6093 O O . VAL A 1 813 ? -39.123 -7.581 36.735 1.00 97.38 813 VAL A O 1
ATOM 6096 N N . VAL A 1 814 ? -37.503 -6.352 35.806 1.00 97.88 814 VAL A N 1
ATOM 6097 C CA . VAL A 1 814 ? -37.844 -5.095 36.483 1.00 97.88 814 VAL A CA 1
ATOM 6098 C C . VAL A 1 814 ? -38.422 -4.157 35.433 1.00 97.88 814 VAL A C 1
ATOM 6100 O O . VAL A 1 814 ? -37.789 -3.913 34.406 1.00 97.88 814 VAL A O 1
ATOM 6103 N N . GLY A 1 815 ? -39.627 -3.648 35.661 1.00 95.12 815 GLY A N 1
ATOM 6104 C CA . GLY A 1 815 ? -40.311 -2.842 34.657 1.00 95.12 815 GLY A CA 1
ATOM 6105 C C . GLY A 1 815 ? -41.526 -2.095 35.177 1.00 95.12 815 GLY A C 1
ATOM 6106 O O . GLY A 1 815 ? -41.820 -2.119 36.372 1.00 95.12 815 GLY A O 1
ATOM 6107 N N . GLU A 1 816 ? -42.246 -1.461 34.259 1.00 93.56 816 GLU A N 1
ATOM 6108 C CA . GLU A 1 816 ? -43.627 -1.029 34.485 1.00 93.56 816 GLU A CA 1
ATOM 6109 C C . GLU A 1 816 ? -44.581 -2.076 33.916 1.00 93.56 816 GLU A C 1
ATOM 6111 O O . GLU A 1 816 ? -44.337 -2.640 32.845 1.00 93.56 816 GLU A O 1
ATOM 6116 N N . ARG A 1 817 ? -45.682 -2.352 34.617 1.00 89.50 817 ARG A N 1
ATOM 6117 C CA . ARG A 1 817 ? -46.612 -3.419 34.229 1.00 89.50 817 ARG A CA 1
ATOM 6118 C C . ARG A 1 817 ? -47.257 -3.168 32.867 1.00 89.50 817 ARG A C 1
ATOM 6120 O O . ARG A 1 817 ? -47.539 -4.118 32.143 1.00 89.50 817 ARG A O 1
ATOM 6127 N N . SER A 1 818 ? -47.472 -1.899 32.532 1.00 88.81 818 SER A N 1
ATOM 6128 C CA . SER A 1 818 ? -47.998 -1.440 31.243 1.00 88.81 818 SER A CA 1
ATOM 6129 C C . SER A 1 818 ? -47.059 -1.723 30.063 1.00 88.81 818 SER A C 1
ATOM 6131 O O . SER A 1 818 ? -47.537 -1.941 28.954 1.00 88.81 818 SER A O 1
ATOM 6133 N N . LEU A 1 819 ? -45.740 -1.744 30.282 1.00 88.50 819 LEU A N 1
ATOM 6134 C CA . LEU A 1 819 ? -44.732 -1.886 29.222 1.00 88.50 819 LEU A CA 1
ATOM 6135 C C . LEU A 1 819 ? -44.421 -3.342 28.862 1.00 88.50 819 LEU A C 1
ATOM 6137 O O . LEU A 1 819 ? -43.811 -3.612 27.833 1.00 88.50 819 LEU A O 1
ATOM 6141 N N . VAL A 1 820 ? -44.830 -4.286 29.707 1.00 86.31 820 VAL A N 1
ATOM 6142 C CA . VAL A 1 820 ? -44.589 -5.724 29.510 1.00 86.31 820 VAL A CA 1
ATOM 6143 C C . VAL A 1 820 ? -45.865 -6.504 29.189 1.00 86.31 820 VAL A C 1
ATOM 6145 O O . VAL A 1 820 ? -45.862 -7.737 29.205 1.00 86.31 820 VAL A O 1
ATOM 6148 N N . GLU A 1 821 ? -46.979 -5.809 28.947 1.00 84.31 821 GLU A N 1
ATOM 6149 C CA . GLU A 1 821 ? -48.260 -6.447 28.663 1.00 84.31 821 GLU A CA 1
ATOM 6150 C C . GLU A 1 821 ? -48.155 -7.326 27.405 1.00 84.31 821 GLU A C 1
ATOM 6152 O O . GLU A 1 821 ? -47.758 -6.873 26.335 1.00 84.31 821 GLU A O 1
ATOM 6157 N N . GLY A 1 822 ? -48.493 -8.610 27.544 1.00 81.19 822 GLY A N 1
ATOM 6158 C CA . GLY A 1 822 ? -48.400 -9.589 26.458 1.00 81.19 822 GLY A CA 1
ATOM 6159 C C . GLY A 1 822 ? -47.060 -10.320 26.348 1.00 81.19 822 GLY A C 1
ATOM 6160 O O . GLY A 1 822 ? -47.007 -11.312 25.631 1.00 81.19 822 GLY A O 1
ATOM 6161 N N . LEU A 1 823 ? -46.021 -9.922 27.092 1.00 87.25 823 LEU A N 1
ATOM 6162 C CA . LEU A 1 823 ? -44.743 -10.640 27.112 1.00 87.25 823 LEU A CA 1
ATOM 6163 C C . LEU A 1 823 ? -44.772 -11.837 28.087 1.00 87.25 823 LEU A C 1
ATOM 6165 O O . LEU A 1 823 ? -45.393 -11.758 29.154 1.00 87.25 823 LEU A O 1
ATOM 6169 N N . PRO A 1 824 ? -44.064 -12.943 27.785 1.00 87.62 824 PRO A N 1
ATOM 6170 C CA . PRO A 1 824 ? -44.005 -14.141 28.617 1.00 87.62 824 PRO A CA 1
ATOM 6171 C C . PRO A 1 824 ? -43.056 -13.949 29.813 1.00 87.62 824 PRO A C 1
ATOM 6173 O O . PRO A 1 824 ? -42.019 -14.601 29.927 1.00 87.62 824 PRO A O 1
ATOM 6176 N N . VAL A 1 825 ? -43.405 -13.041 30.726 1.00 87.69 825 VAL A N 1
ATOM 6177 C CA . VAL A 1 825 ? -42.611 -12.770 31.930 1.00 87.69 825 VAL A CA 1
ATOM 6178 C C . VAL A 1 825 ? -42.943 -13.779 33.030 1.00 87.69 825 VAL A C 1
ATOM 6180 O O . VAL A 1 825 ? -44.087 -13.880 33.469 1.00 87.69 825 VAL A O 1
ATOM 6183 N N . GLY A 1 826 ? -41.928 -14.504 33.511 1.00 80.94 826 GLY A N 1
ATOM 6184 C CA . GLY A 1 826 ? -42.067 -15.444 34.627 1.00 80.94 826 GLY A CA 1
ATOM 6185 C C . GLY A 1 826 ? -42.214 -14.743 35.980 1.00 80.94 826 GLY A C 1
ATOM 6186 O O . GLY A 1 826 ? -43.268 -14.804 36.612 1.00 80.94 826 GLY A O 1
ATOM 6187 N N . GLN A 1 827 ? -41.150 -14.076 36.435 1.00 90.56 827 GLN A N 1
ATOM 6188 C CA . GLN A 1 827 ? -41.136 -13.279 37.664 1.00 90.56 827 GLN A CA 1
ATOM 6189 C C . GLN A 1 827 ? -40.906 -11.802 37.336 1.00 90.56 827 GLN A C 1
ATOM 6191 O O . GLN A 1 827 ? -40.075 -11.487 36.486 1.00 90.56 827 GLN A O 1
ATOM 6196 N N . GLY A 1 828 ? -41.616 -10.894 38.011 1.00 93.25 828 GLY A N 1
ATOM 6197 C CA . GLY A 1 828 ? -41.545 -9.464 37.712 1.00 93.25 828 GLY A CA 1
ATOM 6198 C C . GLY A 1 828 ? -41.628 -8.563 38.941 1.00 93.25 828 GLY A C 1
ATOM 6199 O O . GLY A 1 828 ? -42.348 -8.873 39.891 1.00 93.25 828 GLY A O 1
ATOM 6200 N N . VAL A 1 829 ? -40.902 -7.447 38.893 1.00 96.06 829 VAL A N 1
ATOM 6201 C CA . VAL A 1 829 ? -40.907 -6.358 39.875 1.00 96.06 829 VAL A CA 1
ATOM 6202 C C . VAL A 1 829 ? -41.436 -5.103 39.183 1.00 96.06 829 VAL A C 1
ATOM 6204 O O . VAL A 1 829 ? -40.751 -4.518 38.344 1.00 96.06 829 VAL A O 1
ATOM 6207 N N . TRP A 1 830 ? -42.663 -4.708 39.525 1.00 95.62 830 TRP A N 1
ATOM 6208 C CA . TRP A 1 830 ? -43.394 -3.631 38.849 1.00 95.62 830 TRP A CA 1
ATOM 6209 C C . TRP A 1 830 ? -43.273 -2.329 39.633 1.00 95.62 830 TRP A C 1
ATOM 6211 O O . TRP A 1 830 ? -43.859 -2.211 40.711 1.00 95.62 830 TRP A O 1
ATOM 6221 N N . LEU A 1 831 ? -42.477 -1.380 39.136 1.00 94.31 831 LEU A N 1
ATOM 6222 C CA . LEU A 1 831 ? -42.175 -0.135 39.856 1.00 94.31 831 LEU A CA 1
ATOM 6223 C C . LEU A 1 831 ? -43.348 0.860 39.863 1.00 94.31 831 LEU A C 1
ATOM 6225 O O . LEU A 1 831 ? -43.412 1.718 40.741 1.00 94.31 831 LEU A O 1
ATOM 6229 N N . ASP A 1 832 ? -44.289 0.707 38.932 1.00 93.12 832 ASP A N 1
ATOM 6230 C CA . ASP A 1 832 ? -45.550 1.449 38.849 1.00 93.12 832 ASP A CA 1
ATOM 6231 C C . ASP A 1 832 ? -46.638 0.920 39.805 1.00 93.12 832 ASP A C 1
ATOM 6233 O O . ASP A 1 832 ? -47.673 1.567 39.980 1.00 93.12 832 ASP A O 1
ATOM 6237 N N . ASP A 1 833 ? -46.415 -0.225 40.463 1.00 93.19 833 ASP A N 1
ATOM 6238 C CA . ASP A 1 833 ? -47.317 -0.778 41.478 1.00 93.19 833 ASP A CA 1
ATOM 6239 C C . ASP A 1 833 ? -46.985 -0.217 42.880 1.00 93.19 833 ASP A C 1
ATOM 6241 O O . ASP A 1 833 ? -45.912 -0.502 43.429 1.00 93.19 833 ASP A O 1
ATOM 6245 N N . PRO A 1 834 ? -47.903 0.534 43.527 1.00 91.75 834 PRO A N 1
ATOM 6246 C CA . PRO A 1 834 ? -47.686 1.075 44.869 1.00 91.75 834 PRO A CA 1
ATOM 6247 C C . PRO A 1 834 ? -47.333 0.016 45.922 1.00 91.75 834 PRO A C 1
ATOM 6249 O O . PRO A 1 834 ? -46.565 0.305 46.842 1.00 91.75 834 PRO A O 1
ATOM 6252 N N . ALA A 1 835 ? -47.850 -1.212 45.787 1.00 93.50 835 ALA A N 1
ATOM 6253 C CA . ALA A 1 835 ? -47.548 -2.299 46.715 1.00 93.50 835 ALA A CA 1
ATOM 6254 C C . ALA A 1 835 ? -46.069 -2.714 46.635 1.00 93.50 835 ALA A C 1
ATOM 6256 O O . ALA A 1 835 ? -45.450 -2.993 47.664 1.00 93.50 835 ALA A O 1
ATOM 6257 N N . THR A 1 836 ? -45.474 -2.695 45.436 1.00 93.62 836 THR A N 1
ATOM 6258 C CA . THR A 1 836 ? -44.029 -2.906 45.253 1.00 93.62 836 THR A CA 1
ATOM 6259 C C . THR A 1 836 ? -43.241 -1.828 45.991 1.00 93.62 836 THR A C 1
ATOM 6261 O O . THR A 1 836 ? -42.277 -2.136 46.691 1.00 93.62 836 THR A O 1
ATOM 6264 N N . GLY A 1 837 ? -43.679 -0.569 45.898 1.00 91.75 837 GLY A N 1
ATOM 6265 C CA . GLY A 1 837 ? -43.079 0.552 46.622 1.00 91.75 837 GLY A CA 1
ATOM 6266 C C . GLY A 1 837 ? -43.049 0.347 48.142 1.00 91.75 837 GLY A C 1
ATOM 6267 O O . GLY A 1 837 ? -42.007 0.559 48.767 1.00 91.75 837 GLY A O 1
ATOM 6268 N N . GLU A 1 838 ? -44.151 -0.121 48.738 1.00 93.06 838 GLU A N 1
ATOM 6269 C CA . GLU A 1 838 ? -44.224 -0.439 50.174 1.00 93.06 838 GLU A CA 1
ATOM 6270 C C . GLU A 1 838 ? -43.274 -1.580 50.569 1.00 93.06 838 GLU A C 1
ATOM 6272 O O . GLU A 1 838 ? -42.574 -1.482 51.582 1.00 93.06 838 GLU A O 1
ATOM 6277 N N . VAL A 1 839 ? -43.199 -2.638 49.752 1.00 95.12 839 VAL A N 1
ATOM 6278 C CA . VAL A 1 839 ? -42.277 -3.763 49.974 1.00 95.12 839 VAL A CA 1
ATOM 6279 C C . VAL A 1 839 ? -40.826 -3.287 49.941 1.00 95.12 839 VAL A C 1
ATOM 6281 O O . VAL A 1 839 ? -40.073 -3.560 50.876 1.00 95.12 839 VAL A O 1
ATOM 6284 N N . LEU A 1 840 ? -40.432 -2.536 48.908 1.00 95.81 840 LEU A N 1
ATOM 6285 C CA . LEU A 1 840 ? -39.067 -2.024 48.767 1.00 95.81 840 LEU A CA 1
ATOM 6286 C C . LEU A 1 840 ? -38.695 -1.072 49.914 1.00 95.81 840 LEU A C 1
ATOM 6288 O O . LEU A 1 840 ? -37.585 -1.151 50.442 1.00 95.81 840 LEU A O 1
ATOM 6292 N N . ALA A 1 841 ? -39.621 -0.215 50.356 1.00 93.75 841 ALA A N 1
ATOM 6293 C CA . ALA A 1 841 ? -39.407 0.684 51.492 1.00 93.75 841 ALA A CA 1
ATOM 6294 C C . ALA A 1 841 ? -39.161 -0.061 52.821 1.00 93.75 841 ALA A C 1
ATOM 6296 O O . ALA A 1 841 ? -38.479 0.470 53.702 1.00 93.75 841 ALA A O 1
ATOM 6297 N N . GLY A 1 842 ? -39.676 -1.287 52.958 1.00 94.44 842 GLY A N 1
ATOM 6298 C CA . GLY A 1 842 ? -39.446 -2.158 54.113 1.00 94.44 842 GLY A CA 1
ATOM 6299 C C . GLY A 1 842 ? -38.107 -2.909 54.109 1.00 94.44 842 GLY A C 1
ATOM 6300 O O . GLY A 1 842 ? -37.704 -3.420 55.154 1.00 94.44 842 GLY A O 1
ATOM 6301 N N . LEU A 1 843 ? -37.408 -2.984 52.970 1.00 96.81 843 LEU A N 1
ATOM 6302 C CA . LEU A 1 843 ? -36.113 -3.667 52.844 1.00 96.81 843 LEU A CA 1
ATOM 6303 C C . LEU A 1 843 ? -34.944 -2.781 53.295 1.00 96.81 843 LEU A C 1
ATOM 6305 O O . LEU A 1 843 ? -35.072 -1.562 53.376 1.00 96.81 843 LEU A O 1
ATOM 6309 N N . SER A 1 844 ? -33.788 -3.386 53.581 1.00 96.31 844 SER A N 1
ATOM 6310 C CA . SER A 1 844 ? -32.590 -2.642 53.988 1.00 96.31 844 SER A CA 1
ATOM 6311 C C . SER A 1 844 ? -32.103 -1.704 52.879 1.00 96.31 844 SER A C 1
ATOM 6313 O O . SER A 1 844 ? -32.082 -2.077 51.708 1.00 96.31 844 SER A O 1
ATOM 6315 N N . SER A 1 845 ? -31.683 -0.493 53.252 1.00 95.19 845 SER A N 1
ATOM 6316 C CA . SER A 1 845 ? -30.940 0.412 52.365 1.00 95.19 845 SER A CA 1
ATOM 6317 C C . SER A 1 845 ? -29.435 0.172 52.378 1.00 95.19 845 SER A C 1
ATOM 6319 O O . SER A 1 845 ? -28.732 0.858 51.650 1.00 95.19 845 SER A O 1
ATOM 6321 N N . GLU A 1 846 ? -28.929 -0.754 53.192 1.00 94.88 846 GLU A N 1
ATOM 6322 C CA . GLU A 1 846 ? -27.526 -1.184 53.162 1.00 94.88 846 GLU A CA 1
ATOM 6323 C C . GLU A 1 846 ? -27.300 -2.198 52.039 1.00 94.88 846 GLU A C 1
ATOM 6325 O O . GLU A 1 846 ? -28.210 -2.967 51.709 1.00 94.88 846 GLU A O 1
ATOM 6330 N N . ALA A 1 847 ? -26.097 -2.209 51.462 1.00 91.88 847 ALA A N 1
ATOM 6331 C CA . ALA A 1 847 ? -25.764 -3.099 50.354 1.00 91.88 847 ALA A CA 1
ATOM 6332 C C . ALA A 1 847 ? -25.932 -4.575 50.769 1.00 91.88 847 ALA A C 1
ATOM 6334 O O . ALA A 1 847 ? -25.616 -4.931 51.909 1.00 91.88 847 ALA A O 1
ATOM 6335 N N . PRO A 1 848 ? -26.453 -5.448 49.889 1.00 92.31 848 PRO A N 1
ATOM 6336 C CA . PRO A 1 848 ? -26.524 -6.872 50.181 1.00 92.31 848 PRO A CA 1
ATOM 6337 C C . PRO A 1 848 ? -25.116 -7.481 50.258 1.00 92.31 848 PRO A C 1
ATOM 6339 O O . PRO A 1 848 ? -24.224 -7.125 49.491 1.00 92.31 848 PRO A O 1
ATOM 6342 N N . GLU A 1 849 ? -24.917 -8.437 51.166 1.00 89.38 849 GLU A N 1
ATOM 6343 C CA . GLU A 1 849 ? -23.677 -9.217 51.229 1.00 89.38 849 GLU A CA 1
ATOM 6344 C C . GLU A 1 849 ? -23.654 -10.226 50.070 1.00 89.38 849 GLU A C 1
ATOM 6346 O O . GLU A 1 849 ? -24.245 -11.308 50.145 1.00 89.38 849 GLU A O 1
ATOM 6351 N N . VAL A 1 850 ? -23.017 -9.836 48.964 1.00 87.56 850 VAL A N 1
ATOM 6352 C CA . VAL A 1 850 ? -22.865 -10.649 47.751 1.00 87.56 850 VAL A CA 1
ATOM 6353 C C . VAL A 1 850 ? -21.385 -10.741 47.384 1.00 87.56 850 VAL A C 1
ATOM 6355 O O . VAL A 1 850 ? -20.658 -9.745 47.380 1.00 87.56 850 VAL A O 1
ATOM 6358 N N . GLU A 1 851 ? -20.923 -11.954 47.090 1.00 84.19 851 GLU A N 1
ATOM 6359 C CA . GLU A 1 851 ? -19.604 -12.176 46.502 1.00 84.19 851 GLU A CA 1
ATOM 6360 C C . GLU A 1 851 ? -19.707 -12.072 44.979 1.00 84.19 851 GLU A C 1
ATOM 6362 O O . GLU A 1 851 ? -20.202 -12.986 44.318 1.00 84.19 851 GLU A O 1
ATOM 6367 N N . CYS A 1 852 ? -19.245 -10.943 44.438 1.00 86.88 852 CYS A N 1
ATOM 6368 C CA . CYS A 1 852 ? -19.088 -10.753 42.999 1.00 86.88 852 CYS A CA 1
ATOM 6369 C C . CYS A 1 852 ? -17.654 -11.089 42.545 1.00 86.88 852 CYS A C 1
ATOM 6371 O O . CYS A 1 852 ? -16.713 -11.027 43.337 1.00 86.88 852 CYS A O 1
ATOM 6373 N N . SER A 1 853 ? -17.473 -11.410 41.267 1.00 90.19 853 SER A N 1
ATOM 6374 C CA . SER A 1 853 ? -16.167 -11.580 40.617 1.00 90.19 853 SER A CA 1
ATOM 6375 C C . SER A 1 853 ? -16.084 -10.692 39.380 1.00 90.19 853 SER A C 1
ATOM 6377 O O . SER A 1 853 ? -17.086 -10.481 38.700 1.00 90.19 853 SER A O 1
ATOM 6379 N N . ALA A 1 854 ? -14.879 -10.228 39.043 1.00 92.69 854 ALA A N 1
ATOM 6380 C CA . ALA A 1 854 ? -14.643 -9.456 37.825 1.00 92.69 854 ALA A CA 1
ATOM 6381 C C . ALA A 1 854 ? -14.986 -10.251 36.548 1.00 92.69 854 ALA A C 1
ATOM 6383 O O . ALA A 1 854 ? -15.299 -9.662 35.519 1.00 92.69 854 ALA A O 1
ATOM 6384 N N . GLU A 1 855 ? -14.962 -11.580 36.605 1.00 93.88 855 GLU A N 1
ATOM 6385 C CA . GLU A 1 855 ? -15.295 -12.458 35.475 1.00 93.88 855 GLU A CA 1
ATOM 6386 C C . GLU A 1 855 ? -16.807 -12.663 35.301 1.00 93.88 855 GLU A C 1
ATOM 6388 O O . GLU A 1 855 ? -17.233 -13.154 34.259 1.00 93.88 855 GLU A O 1
ATOM 6393 N N . GLN A 1 856 ? -17.621 -12.283 36.292 1.00 95.12 856 GLN A N 1
ATOM 6394 C CA . GLN A 1 856 ? -19.074 -12.441 36.220 1.00 95.12 856 GLN A CA 1
ATOM 6395 C C . GLN A 1 856 ? -19.708 -11.445 35.260 1.00 95.12 856 GLN A C 1
ATOM 6397 O O . GLN A 1 856 ? -19.240 -10.310 35.115 1.00 95.12 856 GLN A O 1
ATOM 6402 N N . LEU A 1 857 ? -20.825 -11.854 34.659 1.00 96.69 857 LEU A N 1
ATOM 6403 C CA . LEU A 1 857 ? -21.592 -11.012 33.747 1.00 96.69 857 LEU A CA 1
ATOM 6404 C C . LEU A 1 857 ? -22.092 -9.730 34.424 1.00 96.69 857 LEU A C 1
ATOM 6406 O O . LEU A 1 857 ? -22.718 -9.754 35.480 1.00 96.69 857 LEU A O 1
ATOM 6410 N N . ALA A 1 858 ? -21.864 -8.602 33.755 1.00 97.25 858 ALA A N 1
ATOM 6411 C CA . ALA A 1 858 ? -22.397 -7.296 34.116 1.00 97.25 858 ALA A CA 1
ATOM 6412 C C . ALA A 1 858 ? -23.647 -6.952 33.299 1.00 97.25 858 ALA A C 1
ATOM 6414 O O . ALA A 1 858 ? -24.580 -6.337 33.822 1.00 97.25 858 ALA A O 1
ATOM 6415 N N . TYR A 1 859 ? -23.669 -7.308 32.014 1.00 98.12 859 TYR A N 1
ATOM 6416 C CA . TYR A 1 859 ? -24.816 -7.074 31.141 1.00 98.12 859 TYR A CA 1
ATOM 6417 C C . TYR A 1 859 ? -24.831 -8.012 29.933 1.00 98.12 859 TYR A C 1
ATOM 6419 O O . TYR A 1 859 ? -23.816 -8.612 29.569 1.00 98.12 859 TYR A O 1
ATOM 6427 N N . VAL A 1 860 ? -26.000 -8.086 29.296 1.00 98.12 860 VAL A N 1
ATOM 6428 C CA . VAL A 1 860 ? -26.209 -8.726 27.997 1.00 98.12 860 VAL A CA 1
ATOM 6429 C C . VAL A 1 860 ? -26.863 -7.719 27.054 1.00 98.12 860 VAL A C 1
ATOM 6431 O O . VAL A 1 860 ? -27.924 -7.195 27.377 1.00 98.12 860 VAL A O 1
ATOM 6434 N N . ILE A 1 861 ? -26.263 -7.445 25.893 1.00 96.94 861 ILE A N 1
ATOM 6435 C CA . ILE A 1 861 ? -26.830 -6.535 24.878 1.00 96.94 861 ILE A CA 1
ATOM 6436 C C . ILE A 1 861 ? -26.957 -7.255 23.540 1.00 96.94 861 ILE A C 1
ATOM 6438 O O . ILE A 1 861 ? -26.022 -7.905 23.085 1.00 96.94 861 ILE A O 1
ATOM 6442 N N . TYR A 1 862 ? -28.125 -7.141 22.902 1.00 94.69 862 TYR A N 1
ATOM 6443 C CA . TYR A 1 862 ? -28.396 -7.814 21.633 1.00 94.69 862 TYR A CA 1
ATOM 6444 C C . TYR A 1 862 ? -28.016 -6.963 20.422 1.00 94.69 862 TYR A C 1
ATOM 6446 O O . TYR A 1 862 ? -28.523 -5.855 20.252 1.00 94.69 862 TYR A O 1
ATOM 6454 N N . THR A 1 863 ? -27.227 -7.539 19.518 1.00 90.19 863 THR A N 1
ATOM 6455 C CA . THR A 1 863 ? -26.921 -6.964 18.200 1.00 90.19 863 THR A CA 1
ATOM 6456 C C . THR A 1 863 ? -27.822 -7.575 17.123 1.00 90.19 863 THR A C 1
ATOM 6458 O O . THR A 1 863 ? -28.447 -8.614 17.340 1.00 90.19 863 THR A O 1
ATOM 6461 N N . SER A 1 864 ? -27.942 -6.930 15.957 1.00 76.25 864 SER A N 1
ATOM 6462 C CA . SER A 1 864 ? -28.820 -7.380 14.860 1.00 76.25 864 SER A CA 1
ATOM 6463 C C . SER A 1 864 ? -28.430 -8.744 14.273 1.00 76.25 864 SER A C 1
ATOM 6465 O O . SER A 1 864 ? -29.306 -9.438 13.761 1.00 76.25 864 SER A O 1
ATOM 6467 N N . GLY A 1 865 ? -27.163 -9.153 14.413 1.00 61.25 865 GLY A N 1
ATOM 6468 C CA . GLY A 1 865 ? -26.623 -10.425 13.932 1.00 61.25 865 GLY A CA 1
ATOM 6469 C C . GLY A 1 865 ? -26.618 -10.541 12.400 1.00 61.25 865 GLY A C 1
ATOM 6470 O O . GLY A 1 865 ? -27.652 -10.445 11.747 1.00 61.25 865 GLY A O 1
ATOM 6471 N N . SER A 1 866 ? -25.464 -10.840 11.796 1.00 55.31 866 SER A N 1
ATOM 6472 C CA . SER A 1 866 ? -25.328 -11.009 10.331 1.00 55.31 866 SER A CA 1
ATOM 6473 C C . SER A 1 866 ? -26.251 -12.084 9.728 1.00 55.31 866 SER A C 1
ATOM 6475 O O . SER A 1 866 ? -26.573 -12.051 8.546 1.00 55.31 866 SER A O 1
ATOM 6477 N N . THR A 1 867 ? -26.723 -13.019 10.555 1.00 68.62 867 THR A N 1
ATOM 6478 C CA . THR A 1 867 ? -27.638 -14.114 10.204 1.00 68.62 867 THR A CA 1
ATOM 6479 C C . THR A 1 867 ? -29.126 -13.729 10.217 1.00 68.62 867 THR A C 1
ATOM 6481 O O . THR A 1 867 ? -29.977 -14.597 10.036 1.00 68.62 867 THR A O 1
ATOM 6484 N N . GLY A 1 868 ? -29.471 -12.470 10.521 1.00 74.81 868 GLY A N 1
ATOM 6485 C CA . GLY A 1 868 ? -30.856 -11.986 10.648 1.00 74.81 868 GLY A CA 1
ATOM 6486 C C . GLY A 1 868 ? -31.562 -12.361 11.960 1.00 74.81 868 GLY A C 1
ATOM 6487 O O . GLY A 1 868 ? -32.675 -11.906 12.215 1.00 74.81 868 GLY A O 1
ATOM 6488 N N . ARG A 1 869 ? -30.920 -13.174 12.810 1.00 81.06 869 ARG A N 1
ATOM 6489 C CA . ARG A 1 869 ? -31.334 -13.440 14.196 1.00 81.06 869 ARG A CA 1
ATOM 6490 C C . ARG A 1 869 ? -30.453 -12.631 15.154 1.00 81.06 869 ARG A C 1
ATOM 6492 O O . ARG A 1 869 ? -29.230 -12.774 15.054 1.00 81.06 869 ARG A O 1
ATOM 6499 N N . PRO A 1 870 ? -31.042 -11.844 16.074 1.00 87.38 870 PRO A N 1
ATOM 6500 C CA . PRO A 1 870 ? -30.280 -11.103 17.068 1.00 87.38 870 PRO A CA 1
ATOM 6501 C C . PRO A 1 870 ? -29.406 -12.013 17.941 1.00 87.38 870 PRO A C 1
ATOM 6503 O O . PRO A 1 870 ? -29.805 -13.141 18.230 1.00 87.38 870 PRO A O 1
ATOM 6506 N N . LYS A 1 871 ? -28.241 -11.525 18.379 1.00 92.62 871 LYS A N 1
ATOM 6507 C CA . LYS A 1 871 ? -27.305 -12.262 19.251 1.00 92.62 871 LYS A CA 1
ATOM 6508 C C . LYS A 1 871 ? -27.000 -11.458 20.510 1.00 92.62 871 LYS A C 1
ATOM 6510 O O . LYS A 1 871 ? -26.664 -10.284 20.390 1.00 92.62 871 LYS A O 1
ATOM 6515 N N . GLY A 1 872 ? -27.101 -12.081 21.685 1.00 94.94 872 GLY A N 1
ATOM 6516 C CA . GLY A 1 872 ? -26.777 -11.453 22.967 1.00 94.94 872 GLY A CA 1
ATOM 6517 C C . GLY A 1 872 ? -25.276 -11.479 23.249 1.00 94.94 872 GLY A C 1
ATOM 6518 O O . GLY A 1 872 ? -24.712 -12.541 23.507 1.00 94.94 872 GLY A O 1
ATOM 6519 N N . VAL A 1 873 ? -24.630 -10.316 23.218 1.00 97.06 873 VAL A N 1
ATOM 6520 C CA . VAL A 1 873 ? -23.237 -10.144 23.639 1.00 97.06 873 VAL A CA 1
ATOM 6521 C C . VAL A 1 873 ? -23.187 -10.102 25.159 1.00 97.06 873 VAL A C 1
ATOM 6523 O O . VAL A 1 873 ? -23.861 -9.288 25.787 1.00 97.06 873 VAL A O 1
ATOM 6526 N N . GLN A 1 874 ? -22.385 -10.989 25.735 1.00 97.38 874 GLN A N 1
ATOM 6527 C CA . GLN A 1 874 ? -22.208 -11.166 27.170 1.00 97.38 874 GLN A CA 1
ATOM 6528 C C . GLN A 1 874 ? -20.935 -10.450 27.621 1.00 97.38 874 GLN A C 1
ATOM 6530 O O . GLN A 1 874 ? -19.848 -10.778 27.149 1.00 97.38 874 GLN A O 1
ATOM 6535 N N . VAL A 1 875 ? -21.058 -9.474 28.523 1.00 97.75 875 VAL A N 1
ATOM 6536 C CA . VAL A 1 875 ? -19.916 -8.666 28.976 1.00 97.75 875 VAL A CA 1
ATOM 6537 C C . VAL A 1 875 ? -19.741 -8.779 30.480 1.00 97.75 875 VAL A C 1
ATOM 6539 O O . VAL A 1 875 ? -20.688 -8.583 31.241 1.00 97.75 875 VAL A O 1
ATOM 6542 N N . A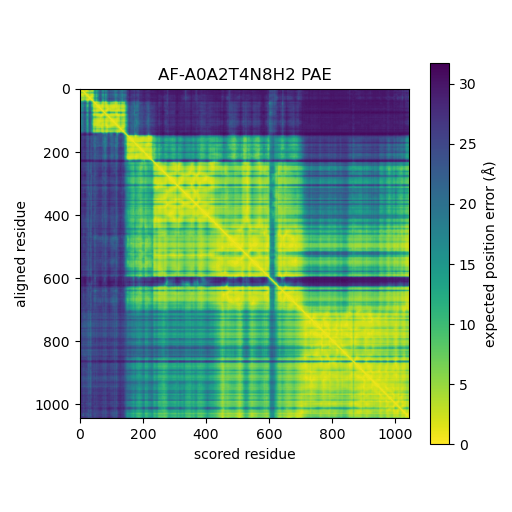LA A 1 876 ? -18.510 -9.067 30.904 1.00 96.69 876 ALA A N 1
ATOM 6543 C CA . ALA A 1 876 ? -18.141 -9.230 32.303 1.00 96.69 876 ALA A CA 1
ATOM 6544 C C . ALA A 1 876 ? -17.858 -7.896 33.015 1.00 96.69 876 ALA A C 1
ATOM 6546 O O . ALA A 1 876 ? -17.507 -6.885 32.398 1.00 96.69 876 ALA A O 1
ATOM 6547 N N . HIS A 1 877 ? -17.953 -7.901 34.343 1.00 95.62 877 HIS A N 1
ATOM 6548 C CA . HIS A 1 877 ? -17.678 -6.744 35.192 1.00 95.62 877 HIS A CA 1
ATOM 6549 C C . HIS A 1 877 ? -16.271 -6.169 35.009 1.00 95.62 877 HIS A C 1
ATOM 6551 O O . HIS A 1 877 ? -16.119 -4.948 34.976 1.00 95.62 877 HIS A O 1
ATOM 6557 N N . GLY A 1 878 ? -15.262 -7.022 34.851 1.00 94.56 878 GLY A N 1
ATOM 6558 C CA . GLY A 1 878 ? -13.869 -6.637 34.645 1.00 94.56 878 GLY A CA 1
ATOM 6559 C C . GLY A 1 878 ? -13.686 -5.808 33.379 1.00 94.56 878 GLY A C 1
ATOM 6560 O O . GLY A 1 878 ? -13.003 -4.788 33.420 1.00 94.56 878 GLY A O 1
ATOM 6561 N N . SER A 1 879 ? -14.375 -6.161 32.289 1.00 94.81 879 SER A N 1
ATOM 6562 C CA . SER A 1 879 ? -14.355 -5.376 31.051 1.00 94.81 879 SER A CA 1
ATOM 6563 C C . SER A 1 879 ? -14.982 -3.995 31.243 1.00 94.81 879 SER A C 1
ATOM 6565 O O . SER A 1 879 ? -14.443 -3.000 30.764 1.00 94.81 879 SER A O 1
ATOM 6567 N N . VAL A 1 880 ? -16.080 -3.899 32.004 1.00 96.56 880 VAL A N 1
ATOM 6568 C CA . VAL A 1 880 ? -16.715 -2.608 32.331 1.00 96.56 880 VAL A CA 1
ATOM 6569 C C . VAL A 1 880 ? -15.796 -1.742 33.191 1.00 96.56 880 VAL A C 1
ATOM 6571 O O . VAL A 1 880 ? -15.670 -0.547 32.943 1.00 96.56 880 VAL A O 1
ATOM 6574 N N . VAL A 1 881 ? -15.121 -2.327 34.181 1.00 95.81 881 VAL A N 1
ATOM 6575 C CA . VAL A 1 881 ? -14.141 -1.617 35.020 1.00 95.81 881 VAL A CA 1
ATOM 6576 C C . VAL A 1 881 ? -12.928 -1.171 34.190 1.00 95.81 881 VAL A C 1
ATOM 6578 O O . VAL A 1 881 ? -12.459 -0.039 34.346 1.00 95.81 881 VAL A O 1
ATOM 6581 N N . GLY A 1 882 ? -12.457 -2.010 33.264 1.00 94.44 882 GLY A N 1
ATOM 6582 C CA . GLY A 1 882 ? -11.418 -1.656 32.296 1.00 94.44 882 GLY A CA 1
ATOM 6583 C C . GLY A 1 882 ? -11.832 -0.466 31.427 1.00 94.44 882 GLY A C 1
ATOM 6584 O O . GLY A 1 882 ? -11.095 0.514 31.344 1.00 94.44 882 GLY A O 1
ATOM 6585 N N . MET A 1 883 ? -13.053 -0.490 30.884 1.00 95.56 883 MET A N 1
ATOM 6586 C CA . MET A 1 883 ? -13.633 0.617 30.117 1.00 95.56 883 MET A CA 1
ATOM 6587 C C . MET A 1 883 ? -13.715 1.910 30.940 1.00 95.56 883 MET A C 1
ATOM 6589 O O . MET A 1 883 ? -13.336 2.968 30.444 1.00 95.56 883 MET A O 1
ATOM 6593 N N . VAL A 1 884 ? -14.163 1.849 32.202 1.00 95.88 884 VAL A N 1
ATOM 6594 C CA . VAL A 1 884 ? -14.168 3.018 33.103 1.00 95.88 884 VAL A CA 1
ATOM 6595 C C . VAL A 1 884 ? -12.762 3.595 33.249 1.00 95.88 884 VAL A C 1
ATOM 6597 O O . VAL A 1 884 ? -12.574 4.798 33.074 1.00 95.88 884 VAL A O 1
ATOM 6600 N N . SER A 1 885 ? -11.773 2.741 33.518 1.00 93.62 885 SER A N 1
ATOM 6601 C CA . SER A 1 885 ? -10.375 3.153 33.702 1.00 93.62 885 SER A CA 1
ATOM 6602 C C . SER A 1 885 ? -9.794 3.791 32.436 1.00 93.62 885 SER A C 1
ATOM 6604 O O . SER A 1 885 ? -9.067 4.779 32.515 1.00 93.62 885 SER A O 1
ATOM 6606 N N . ALA A 1 886 ? -10.156 3.261 31.267 1.00 93.75 886 ALA A N 1
ATOM 6607 C CA . ALA A 1 886 ? -9.693 3.740 29.973 1.00 93.75 886 ALA A CA 1
ATOM 6608 C C . ALA A 1 886 ? -10.364 5.053 29.530 1.00 93.75 886 ALA A C 1
ATOM 6610 O O . ALA A 1 886 ? -9.693 5.948 29.017 1.00 93.75 886 ALA A O 1
ATOM 6611 N N . LEU A 1 887 ? -11.682 5.183 29.713 1.00 95.06 887 LEU A N 1
ATOM 6612 C CA . LEU A 1 887 ? -12.469 6.266 29.113 1.00 95.06 887 LEU A CA 1
ATOM 6613 C C . LEU A 1 887 ? -12.774 7.420 30.069 1.00 95.06 887 LEU A C 1
ATOM 6615 O O . LEU A 1 887 ? -13.037 8.526 29.594 1.00 95.06 887 LEU A O 1
ATOM 6619 N N . ALA A 1 888 ? -12.697 7.228 31.390 1.00 94.69 888 ALA A N 1
ATOM 6620 C CA . ALA A 1 888 ? -12.870 8.332 32.335 1.00 94.69 888 ALA A CA 1
ATOM 6621 C C . ALA A 1 888 ? -11.877 9.487 32.088 1.00 94.69 888 ALA A C 1
ATOM 6623 O O . ALA A 1 888 ? -12.339 10.626 31.990 1.00 94.69 888 ALA A O 1
ATOM 6624 N N . PRO A 1 889 ? -10.562 9.249 31.878 1.00 93.25 889 PRO A N 1
ATOM 6625 C CA . PRO A 1 889 ? -9.621 10.320 31.539 1.00 93.25 889 PRO A CA 1
ATOM 6626 C C . PRO A 1 889 ? -9.925 10.969 30.184 1.00 93.25 889 PRO A C 1
ATOM 6628 O O . PRO A 1 889 ? -9.718 12.166 30.000 1.00 93.25 889 PRO A O 1
ATOM 6631 N N . VAL A 1 890 ? -10.444 10.193 29.226 1.00 92.56 890 VAL A N 1
ATOM 6632 C CA . VAL A 1 890 ? -10.821 10.702 27.903 1.00 92.56 890 VAL A CA 1
ATOM 6633 C C . VAL A 1 890 ? -12.036 11.619 28.004 1.00 92.56 890 VAL A C 1
ATOM 6635 O O . VAL A 1 890 ? -12.086 12.620 27.307 1.00 92.56 890 VAL A O 1
ATOM 6638 N N . LEU A 1 891 ? -13.008 11.339 28.863 1.00 93.12 891 LEU A N 1
ATOM 6639 C CA . LEU A 1 891 ? -14.184 12.199 29.026 1.00 93.12 891 LEU A CA 1
ATOM 6640 C C . LEU A 1 891 ? -13.978 13.332 30.041 1.00 93.12 891 LEU A C 1
ATOM 6642 O O . LEU A 1 891 ? -14.886 14.141 30.221 1.00 93.12 891 LEU A O 1
ATOM 6646 N N . ASP A 1 892 ? -12.800 13.402 30.672 1.00 92.81 892 ASP A N 1
ATOM 6647 C CA . ASP A 1 892 ? -12.545 14.220 31.866 1.00 92.81 892 ASP A CA 1
ATOM 6648 C C . ASP A 1 892 ? -13.607 13.953 32.951 1.00 92.81 892 ASP A C 1
ATOM 6650 O O . ASP A 1 892 ? -14.102 14.851 33.625 1.00 92.81 892 ASP A O 1
ATOM 6654 N N . ALA A 1 893 ? -14.044 12.694 33.065 1.00 94.62 893 ALA A N 1
ATOM 6655 C CA . ALA A 1 893 ? -15.115 12.306 33.966 1.00 94.62 893 ALA A CA 1
ATOM 6656 C C . ALA A 1 893 ? -14.625 12.361 35.417 1.00 94.62 893 ALA A C 1
ATOM 6658 O O . ALA A 1 893 ? -13.627 11.739 35.780 1.00 94.62 893 ALA A O 1
ATOM 6659 N N . GLY A 1 894 ? -15.367 13.065 36.268 1.00 94.69 894 GLY A N 1
ATOM 6660 C CA . GLY A 1 894 ? -15.012 13.238 37.669 1.00 94.69 894 GLY A CA 1
ATOM 6661 C C . GLY A 1 894 ? -16.056 14.032 38.454 1.00 94.69 894 GLY A C 1
ATOM 6662 O O . GLY A 1 894 ? -17.088 14.428 37.899 1.00 94.69 894 GLY A O 1
ATOM 6663 N N . PRO A 1 895 ? -15.796 14.308 39.745 1.00 94.00 895 PRO A N 1
ATOM 6664 C CA . PRO A 1 895 ? -16.694 15.092 40.582 1.00 94.00 895 PRO A CA 1
ATOM 6665 C C . PRO A 1 895 ? -17.033 16.456 39.970 1.00 94.00 895 PRO A C 1
ATOM 6667 O O . PRO A 1 895 ? -16.150 17.239 39.628 1.00 94.00 895 PRO A O 1
ATOM 6670 N N . GLY A 1 896 ? -18.329 16.753 39.858 1.00 86.69 896 GLY A N 1
ATOM 6671 C CA . GLY A 1 896 ? -18.836 18.017 39.309 1.00 86.69 896 GLY A CA 1
ATOM 6672 C C . GLY A 1 896 ? -18.985 18.057 37.784 1.00 86.69 896 GLY A C 1
ATOM 6673 O O . GLY A 1 896 ? -19.611 18.986 37.272 1.00 86.69 896 GLY A O 1
ATOM 6674 N N . VAL A 1 897 ? -18.490 17.050 37.059 1.00 96.62 897 VAL A N 1
ATOM 6675 C CA . VAL A 1 897 ? -18.677 16.931 35.607 1.00 96.62 897 VAL A CA 1
ATOM 6676 C C . VAL A 1 897 ? -20.036 16.307 35.315 1.00 96.62 897 VAL A C 1
ATOM 6678 O O . VAL A 1 897 ? -20.393 15.272 35.875 1.00 96.62 897 VAL A O 1
ATOM 6681 N N . ARG A 1 898 ? -20.815 16.961 34.448 1.00 98.12 898 ARG A N 1
ATOM 6682 C CA . ARG A 1 898 ? -22.169 16.539 34.068 1.00 98.12 898 ARG A CA 1
ATOM 6683 C C . ARG A 1 898 ? -22.108 15.902 32.684 1.00 98.12 898 ARG A C 1
ATOM 6685 O O . ARG A 1 898 ? -21.750 16.580 31.718 1.00 98.12 898 ARG A O 1
ATOM 6692 N N . MET A 1 899 ? -22.403 14.610 32.612 1.00 98.06 899 MET A N 1
ATOM 6693 C CA . MET A 1 899 ? -22.309 13.803 31.398 1.00 98.06 899 MET A CA 1
ATOM 6694 C C . MET A 1 899 ? -23.700 13.502 30.853 1.00 98.06 899 MET A C 1
ATOM 6696 O O . MET A 1 899 ? -24.595 13.123 31.607 1.00 98.06 899 MET A O 1
ATOM 6700 N N . LEU A 1 900 ? -23.878 13.669 29.546 1.00 98.12 900 LEU A N 1
ATOM 6701 C CA . LEU A 1 900 ? -25.115 13.302 28.863 1.00 98.12 900 LEU A CA 1
ATOM 6702 C C . LEU A 1 900 ? -25.242 11.781 28.751 1.00 98.12 900 LEU A C 1
ATOM 6704 O O . LEU A 1 900 ? -24.326 11.129 28.266 1.00 98.12 900 LEU A O 1
ATOM 6708 N N . GLN A 1 901 ? -26.414 11.252 29.087 1.00 97.25 901 GLN A N 1
ATOM 6709 C CA . GLN A 1 901 ? -26.848 9.918 28.694 1.00 97.25 901 GLN A CA 1
ATOM 6710 C C . GLN A 1 901 ? -27.804 10.050 27.499 1.00 97.25 901 GLN A C 1
ATOM 6712 O O . GLN A 1 901 ? -28.973 10.422 27.659 1.00 97.25 901 GLN A O 1
ATOM 6717 N N . PHE A 1 902 ? -27.292 9.795 26.291 1.00 95.25 902 PHE A N 1
ATOM 6718 C CA . PHE A 1 902 ? -28.041 9.975 25.036 1.00 95.25 902 PHE A CA 1
ATOM 6719 C C . PHE A 1 902 ? -28.427 8.655 24.376 1.00 95.25 902 PHE A C 1
ATOM 6721 O O . PHE A 1 902 ? -29.518 8.552 23.813 1.00 95.25 902 PHE A O 1
ATOM 6728 N N . ALA A 1 903 ? -27.569 7.637 24.426 1.00 92.94 903 ALA A N 1
ATOM 6729 C CA . ALA A 1 903 ? -27.803 6.382 23.715 1.00 92.94 903 ALA A CA 1
ATOM 6730 C C . ALA A 1 903 ? -29.102 5.683 24.168 1.00 92.94 903 ALA A C 1
ATOM 6732 O O . ALA A 1 903 ? -29.586 5.892 25.290 1.00 92.94 903 ALA A O 1
ATOM 6733 N N . SER A 1 904 ? -29.701 4.847 23.306 1.00 92.00 904 SER A N 1
ATOM 6734 C CA . SER A 1 904 ? -30.720 3.895 23.783 1.00 92.00 904 SER A CA 1
ATOM 6735 C C . SER A 1 904 ? -30.083 2.994 24.841 1.00 92.00 904 SER A C 1
ATOM 6737 O O . SER A 1 904 ? -28.931 2.604 24.687 1.00 92.00 904 SER A O 1
ATOM 6739 N N . PHE A 1 905 ? -30.820 2.654 25.899 1.00 91.75 905 PHE A N 1
ATOM 6740 C CA . PHE A 1 905 ? -30.323 1.723 26.917 1.00 91.75 905 PHE A CA 1
ATOM 6741 C C . PHE A 1 905 ? -30.160 0.301 26.381 1.00 91.75 905 PHE A C 1
ATOM 6743 O O . PHE A 1 905 ? -29.425 -0.479 26.971 1.00 91.75 905 PHE A O 1
ATOM 6750 N N . SER A 1 906 ? -30.779 -0.006 25.238 1.00 92.38 906 SER A N 1
ATOM 6751 C CA . SER A 1 906 ? -30.558 -1.245 24.488 1.00 92.38 906 SER A CA 1
ATOM 6752 C C . SER A 1 906 ? -29.334 -1.199 23.570 1.00 92.38 906 SER A C 1
ATOM 6754 O O . SER A 1 906 ? -29.123 -2.128 22.795 1.00 92.38 906 SER A O 1
ATOM 6756 N N . PHE A 1 907 ? -28.546 -0.125 23.639 1.00 93.50 907 PHE A N 1
ATOM 6757 C CA . PHE A 1 907 ? -27.269 0.027 22.956 1.00 93.50 907 PHE A CA 1
ATOM 6758 C C . PHE A 1 907 ? -26.148 0.172 23.990 1.00 93.50 907 PHE A C 1
ATOM 6760 O O . PHE A 1 907 ? -26.322 0.771 25.051 1.00 93.50 907 PHE A O 1
ATOM 6767 N N . ASP A 1 908 ? -24.986 -0.383 23.683 1.00 95.25 908 ASP A N 1
ATOM 6768 C CA . ASP A 1 908 ? -23.858 -0.523 24.607 1.00 95.25 908 ASP A CA 1
ATOM 6769 C C . ASP A 1 908 ? -23.229 0.809 25.046 1.00 95.25 908 ASP A C 1
ATOM 6771 O O . ASP A 1 908 ? -22.761 0.923 26.180 1.00 95.25 908 ASP A O 1
ATOM 6775 N N . ALA A 1 909 ? -23.326 1.859 24.228 1.00 95.12 909 ALA A N 1
ATOM 6776 C CA . ALA A 1 909 ? -22.914 3.210 24.608 1.00 95.12 909 ALA A CA 1
ATOM 6777 C C . ALA A 1 909 ? -23.643 3.739 25.861 1.00 95.12 909 ALA A C 1
ATOM 6779 O O . ALA A 1 909 ? -23.072 4.523 26.616 1.00 95.12 909 ALA A O 1
ATOM 6780 N N . ALA A 1 910 ? -24.861 3.270 26.165 1.00 95.69 910 ALA A N 1
ATOM 6781 C CA . ALA A 1 910 ? -25.525 3.639 27.417 1.00 95.69 910 ALA A CA 1
ATOM 6782 C C . ALA A 1 910 ? -24.807 3.069 28.652 1.00 95.69 910 ALA A C 1
ATOM 6784 O O . ALA A 1 910 ? -24.859 3.671 29.727 1.00 95.69 910 ALA A O 1
ATOM 6785 N N . VAL A 1 911 ? -24.108 1.936 28.511 1.00 97.06 911 VAL A N 1
ATOM 6786 C CA . VAL A 1 911 ? -23.286 1.378 29.590 1.00 97.06 911 VAL A CA 1
ATOM 6787 C C . VAL A 1 911 ? -22.097 2.283 29.869 1.00 97.06 911 VAL A C 1
ATOM 6789 O O . VAL A 1 911 ? -21.803 2.530 31.034 1.00 97.06 911 VAL A O 1
ATOM 6792 N N . LEU A 1 912 ? -21.451 2.813 28.825 1.00 97.06 912 LEU A N 1
ATOM 6793 C CA . LEU A 1 912 ? -20.399 3.823 28.958 1.00 97.06 912 LEU A CA 1
ATOM 6794 C C . LEU A 1 912 ? -20.924 5.046 29.703 1.00 97.06 912 LEU A C 1
ATOM 6796 O O . LEU A 1 912 ? -20.336 5.417 30.719 1.00 97.06 912 LEU A O 1
ATOM 6800 N N . ASP A 1 913 ? -22.043 5.620 29.251 1.00 96.81 913 ASP A N 1
ATOM 6801 C CA . ASP A 1 913 ? -22.626 6.813 29.866 1.00 96.81 913 ASP A CA 1
ATOM 6802 C C . ASP A 1 913 ? -22.839 6.596 31.374 1.00 96.81 913 ASP A C 1
ATOM 6804 O O . ASP A 1 913 ? -22.400 7.404 32.191 1.00 96.81 913 ASP A O 1
ATOM 6808 N N . VAL A 1 914 ? -23.455 5.474 31.763 1.00 97.69 914 VAL A N 1
ATOM 6809 C CA . VAL A 1 914 ? -23.784 5.167 33.164 1.00 97.69 914 VAL A CA 1
ATOM 6810 C C . VAL A 1 914 ? -22.539 4.810 33.980 1.00 97.69 914 VAL A C 1
ATOM 6812 O O . VAL A 1 914 ? -22.305 5.397 35.038 1.00 97.69 914 VAL A O 1
ATOM 6815 N N . ALA A 1 915 ? -21.743 3.845 33.516 1.00 97.75 915 ALA A N 1
ATOM 6816 C CA . ALA A 1 915 ? -20.622 3.293 34.268 1.00 97.75 915 ALA A CA 1
ATOM 6817 C C . ALA A 1 915 ? -19.508 4.325 34.460 1.00 97.75 915 ALA A C 1
ATOM 6819 O O . ALA A 1 915 ? -19.066 4.531 35.589 1.00 97.75 915 ALA A O 1
ATOM 6820 N N . VAL A 1 916 ? -19.085 5.003 33.384 1.00 97.44 916 VAL A N 1
ATOM 6821 C CA . VAL A 1 916 ? -17.993 5.988 33.440 1.00 97.44 916 VAL A CA 1
ATOM 6822 C C . VAL A 1 916 ? -18.387 7.166 34.322 1.00 97.44 916 VAL A C 1
ATOM 6824 O O . VAL A 1 916 ? -17.614 7.575 35.186 1.00 97.44 916 VAL A O 1
ATOM 6827 N N . THR A 1 917 ? -19.601 7.695 34.153 1.00 98.12 917 THR A N 1
ATOM 6828 C CA . THR A 1 917 ? -20.048 8.860 34.924 1.00 98.12 917 THR A CA 1
ATOM 6829 C C . THR A 1 917 ? -20.144 8.555 36.413 1.00 98.12 917 THR A C 1
ATOM 6831 O O . THR A 1 917 ? -19.605 9.307 37.227 1.00 98.12 917 THR A O 1
ATOM 6834 N N . LEU A 1 918 ? -20.820 7.461 36.783 1.00 98.06 918 LEU A N 1
ATOM 6835 C CA . LEU A 1 918 ? -21.110 7.171 38.188 1.00 98.06 918 LEU A CA 1
ATOM 6836 C C . LEU A 1 918 ? -19.883 6.654 38.947 1.00 98.06 918 LEU A C 1
ATOM 6838 O O . LEU A 1 918 ? -19.664 7.047 40.091 1.00 98.06 918 LEU A O 1
ATOM 6842 N N . ALA A 1 919 ? -19.049 5.813 38.329 1.00 97.12 919 ALA A N 1
ATOM 6843 C CA . ALA A 1 919 ? -17.837 5.304 38.977 1.00 97.12 919 ALA A CA 1
ATOM 6844 C C . ALA A 1 919 ? -16.803 6.419 39.236 1.00 97.12 919 ALA A C 1
ATOM 6846 O O . ALA A 1 919 ? -16.090 6.403 40.247 1.00 97.12 919 ALA A O 1
ATOM 6847 N N . SER A 1 920 ? -16.764 7.432 38.365 1.00 96.44 920 SER A N 1
ATOM 6848 C CA . SER A 1 920 ? -15.875 8.592 38.503 1.00 96.44 920 SER A CA 1
ATOM 6849 C C . SER A 1 920 ? -16.412 9.683 39.438 1.00 96.44 920 SER A C 1
ATOM 6851 O O . SER A 1 920 ? -15.690 10.628 39.750 1.00 96.44 920 SER A O 1
ATOM 6853 N N . GLY A 1 921 ? -17.651 9.575 39.933 1.00 96.69 921 GLY A N 1
ATOM 6854 C CA . GLY A 1 921 ? -18.253 10.580 40.817 1.00 96.69 921 GLY A CA 1
ATOM 6855 C C . GLY A 1 921 ? -18.917 11.760 40.094 1.00 96.69 921 GLY A C 1
ATOM 6856 O O . GLY A 1 921 ? -19.210 12.772 40.732 1.00 96.69 921 GLY A O 1
ATOM 6857 N N . GLY A 1 922 ? -19.141 11.658 38.781 1.00 97.25 922 GLY A N 1
ATOM 6858 C CA . GLY A 1 922 ? -19.827 12.670 37.977 1.00 97.25 922 GLY A CA 1
ATOM 6859 C C . GLY A 1 922 ? -21.346 12.683 38.168 1.00 97.25 922 GLY A C 1
ATOM 6860 O O . GLY A 1 922 ? -21.898 11.962 38.999 1.00 97.25 922 GLY A O 1
ATOM 6861 N N . VAL A 1 923 ? -22.032 13.509 37.379 1.00 98.25 923 VAL A N 1
ATOM 6862 C CA . VAL A 1 923 ? -23.499 13.604 37.349 1.00 98.25 923 VAL A CA 1
ATOM 6863 C C . VAL A 1 923 ? -24.014 13.102 36.007 1.00 98.25 923 VAL A C 1
ATOM 6865 O O . VAL A 1 923 ? -23.701 13.683 34.969 1.00 98.25 923 VAL A O 1
ATOM 6868 N N . LEU A 1 924 ? -24.829 12.052 36.021 1.00 98.50 924 LEU A N 1
ATOM 6869 C CA . LEU A 1 924 ? -25.473 11.509 34.832 1.00 98.50 924 LEU A CA 1
ATOM 6870 C C . LEU A 1 924 ? -26.745 12.302 34.515 1.00 98.50 924 LEU A C 1
ATOM 6872 O O . LEU A 1 924 ? -27.694 12.295 35.298 1.00 98.50 924 LEU A O 1
ATOM 6876 N N . VAL A 1 925 ? -26.775 12.969 33.367 1.00 98.38 925 VAL A N 1
ATOM 6877 C CA . VAL A 1 925 ? -27.925 13.740 32.883 1.00 98.38 925 VAL A CA 1
ATOM 6878 C C . VAL A 1 925 ? -28.635 12.930 31.803 1.00 98.38 925 VAL A C 1
ATOM 6880 O O . VAL A 1 925 ? -28.137 12.792 30.687 1.00 98.38 925 VAL A O 1
ATOM 6883 N N . VAL A 1 926 ? -29.791 12.364 32.140 1.00 97.75 926 VAL A N 1
ATOM 6884 C CA . VAL A 1 926 ? -30.546 11.463 31.263 1.00 97.75 926 VAL A CA 1
ATOM 6885 C C . VAL A 1 926 ? -31.508 12.259 30.397 1.00 97.75 926 VAL A C 1
ATOM 6887 O O . VAL A 1 926 ? -32.479 12.820 30.904 1.00 97.75 926 VAL A O 1
ATOM 6890 N N . ALA A 1 927 ? -31.263 12.259 29.085 1.00 95.69 927 ALA A N 1
ATOM 6891 C CA . ALA A 1 927 ? -32.202 12.822 28.126 1.00 95.69 927 ALA A CA 1
ATOM 6892 C C . ALA A 1 927 ? -33.455 11.939 28.035 1.00 95.69 927 ALA A C 1
ATOM 6894 O O . ALA A 1 927 ? -33.369 10.721 27.821 1.00 95.69 927 ALA A O 1
ATOM 6895 N N . THR A 1 928 ? -34.621 12.560 28.176 1.00 92.56 928 THR A N 1
ATOM 6896 C CA . THR A 1 928 ? -35.923 11.918 27.963 1.00 92.56 928 THR A CA 1
ATOM 6897 C C . THR A 1 928 ? -36.113 11.527 26.493 1.00 92.56 928 THR A C 1
ATOM 6899 O O . THR A 1 928 ? -35.378 11.976 25.610 1.00 92.56 928 THR A O 1
ATOM 6902 N N . SER A 1 929 ? -37.097 10.670 26.201 1.00 89.88 929 SER A N 1
ATOM 6903 C CA . SER A 1 929 ? -37.390 10.276 24.814 1.00 89.88 929 SER A CA 1
ATOM 6904 C C . SER A 1 929 ? -37.773 11.476 23.937 1.00 89.88 929 SER A C 1
ATOM 6906 O O . SER A 1 929 ? -37.311 11.559 22.803 1.00 89.88 929 SER A O 1
ATOM 6908 N N . GLU A 1 930 ? -38.532 12.435 24.480 1.00 91.19 930 GLU A N 1
ATOM 6909 C CA . GLU A 1 930 ? -38.903 13.681 23.789 1.00 91.19 930 GLU A CA 1
ATOM 6910 C C . GLU A 1 930 ? -37.675 14.558 23.503 1.00 91.19 930 GLU A C 1
ATOM 6912 O O . GLU A 1 930 ? -37.453 14.970 22.366 1.00 91.19 930 GLU A O 1
ATOM 6917 N N . GLU A 1 931 ? -36.815 14.779 24.505 1.00 93.81 931 GLU A N 1
ATOM 6918 C CA . GLU A 1 931 ? -35.590 15.569 24.326 1.00 93.81 931 GLU A CA 1
ATOM 6919 C C . GLU A 1 931 ? -34.650 14.945 23.293 1.00 93.81 931 GLU A C 1
ATOM 6921 O O . GLU A 1 931 ? -34.041 15.671 22.517 1.00 93.81 931 GLU A O 1
ATOM 6926 N N . ARG A 1 932 ? -34.540 13.612 23.236 1.00 91.31 932 ARG A N 1
ATOM 6927 C CA . ARG A 1 932 ? -33.723 12.926 22.220 1.00 91.31 932 ARG A CA 1
ATOM 6928 C C . ARG A 1 932 ? -34.272 13.069 20.808 1.00 91.31 932 ARG A C 1
ATOM 6930 O O . ARG A 1 932 ? -33.485 13.135 19.867 1.00 91.31 932 ARG A O 1
ATOM 6937 N N . ALA A 1 933 ? -35.595 13.059 20.663 1.00 91.00 933 ALA A N 1
ATOM 6938 C CA . ALA A 1 933 ? -36.259 13.137 19.368 1.00 91.00 933 ALA A CA 1
ATOM 6939 C C . ALA A 1 933 ? -36.202 14.551 18.765 1.00 91.00 933 ALA A C 1
ATOM 6941 O O . ALA A 1 933 ? -36.252 14.702 17.544 1.00 91.00 933 ALA A O 1
ATOM 6942 N N . GLU A 1 934 ? -36.067 15.586 19.601 1.00 94.06 934 GLU A N 1
ATOM 6943 C CA . GLU A 1 934 ? -36.130 16.984 19.180 1.00 94.06 934 GLU A CA 1
ATOM 6944 C C . GLU A 1 934 ? -34.852 17.765 19.523 1.00 94.06 934 GLU A C 1
ATOM 6946 O O . GLU A 1 934 ? -34.605 18.146 20.667 1.00 94.06 934 GLU A O 1
ATOM 6951 N N . ALA A 1 935 ? -34.075 18.123 18.495 1.00 93.62 935 ALA A N 1
ATOM 6952 C CA . ALA A 1 935 ? -32.809 18.854 18.626 1.00 93.62 935 ALA A CA 1
ATOM 6953 C C . ALA A 1 935 ? -32.904 20.143 19.472 1.00 93.62 935 ALA A C 1
ATOM 6955 O O . ALA A 1 935 ? -31.986 20.472 20.229 1.00 93.62 935 ALA A O 1
ATOM 6956 N N . ALA A 1 936 ? -34.017 20.879 19.374 1.00 94.50 936 ALA A N 1
ATOM 6957 C CA . ALA A 1 936 ? -34.237 22.103 20.146 1.00 94.50 936 ALA A CA 1
ATOM 6958 C C . ALA A 1 936 ? -34.444 21.831 21.647 1.00 94.50 936 ALA A C 1
ATOM 6960 O O . ALA A 1 936 ? -33.924 22.581 22.483 1.00 94.50 936 ALA A O 1
ATOM 6961 N N . LEU A 1 937 ? -35.170 20.762 21.992 1.00 95.56 937 LEU A N 1
ATOM 6962 C CA . LEU A 1 937 ? -35.361 20.332 23.378 1.00 95.56 937 LEU A CA 1
ATOM 6963 C C . LEU A 1 937 ? -34.046 19.807 23.954 1.00 95.56 937 LEU A C 1
ATOM 6965 O O . LEU A 1 937 ? -33.646 20.254 25.030 1.00 95.56 937 LEU A O 1
ATOM 6969 N N . LEU A 1 938 ? -33.311 18.985 23.194 1.00 96.31 938 LEU A N 1
ATOM 6970 C CA . LEU A 1 938 ? -31.985 18.508 23.588 1.00 96.31 938 LEU A CA 1
ATOM 6971 C C . LEU A 1 938 ? -31.046 19.672 23.904 1.00 96.31 938 LEU A C 1
ATOM 6973 O O . LEU A 1 938 ? -30.460 19.737 24.978 1.00 96.31 938 LEU A O 1
ATOM 6977 N N . THR A 1 939 ? -30.941 20.638 22.992 1.00 96.31 939 THR A N 1
ATOM 6978 C CA . THR A 1 939 ? -30.057 21.802 23.144 1.00 96.31 939 THR A CA 1
ATOM 6979 C C . THR A 1 939 ? -30.433 22.651 24.364 1.00 96.31 939 THR A C 1
ATOM 6981 O O . THR A 1 939 ? -29.555 23.166 25.063 1.00 96.31 939 THR A O 1
ATOM 6984 N N . SER A 1 940 ? -31.733 22.825 24.619 1.00 95.31 940 SER A N 1
ATOM 6985 C CA . SER A 1 940 ? -32.231 23.531 25.804 1.00 95.31 940 SER A CA 1
ATOM 6986 C C . SER A 1 940 ? -31.853 22.794 27.089 1.00 95.31 940 SER A C 1
ATOM 6988 O O . SER A 1 940 ? -31.354 23.426 28.020 1.00 95.31 940 SER A O 1
ATOM 6990 N N . MET A 1 941 ? -32.021 21.469 27.117 1.00 96.06 941 MET A N 1
ATOM 6991 C CA . MET A 1 941 ? -31.666 20.622 28.257 1.00 96.06 941 MET A CA 1
ATOM 6992 C C . MET A 1 941 ? -30.157 20.637 28.524 1.00 96.06 941 MET A C 1
ATOM 6994 O O . MET A 1 941 ? -29.746 20.919 29.647 1.00 96.06 941 MET A O 1
ATOM 6998 N N . LEU A 1 942 ? -29.322 20.458 27.492 1.00 96.81 942 LEU A N 1
ATOM 6999 C CA . LEU A 1 942 ? -27.858 20.490 27.612 1.00 96.81 942 LEU A CA 1
ATOM 7000 C C . LEU A 1 942 ? -27.361 21.784 28.271 1.00 96.81 942 LEU A C 1
ATOM 7002 O O . LEU A 1 942 ? -26.441 21.757 29.090 1.00 96.81 942 LEU A O 1
ATOM 7006 N N . ARG A 1 943 ? -27.986 22.920 27.936 1.00 95.56 943 ARG A N 1
ATOM 7007 C CA . ARG A 1 943 ? -27.685 24.224 28.542 1.00 95.56 943 ARG A CA 1
ATOM 7008 C C . ARG A 1 943 ? -28.219 24.345 29.965 1.00 95.56 943 ARG A C 1
ATOM 7010 O O . ARG A 1 943 ? -27.478 24.792 30.837 1.00 95.56 943 ARG A O 1
ATOM 7017 N N . ALA A 1 944 ? -29.478 23.975 30.196 1.00 94.81 944 ALA A N 1
ATOM 7018 C CA . ALA A 1 944 ? -30.121 24.080 31.506 1.00 94.81 944 ALA A CA 1
ATOM 7019 C C . ALA A 1 944 ? -29.407 23.228 32.564 1.00 94.81 944 ALA A C 1
ATOM 7021 O O . ALA A 1 944 ? -29.159 23.695 33.673 1.00 94.81 944 ALA A O 1
ATOM 7022 N N . GLU A 1 945 ? -29.006 22.017 32.183 1.00 95.94 945 GLU A N 1
ATOM 7023 C CA . GLU A 1 945 ? -28.294 21.075 33.041 1.00 95.94 945 GLU A CA 1
ATOM 7024 C C . GLU A 1 945 ? -26.774 21.230 32.986 1.00 95.94 945 GLU A C 1
ATOM 7026 O O . GLU A 1 945 ? -26.075 20.420 33.584 1.00 95.94 945 GLU A O 1
ATOM 7031 N N . ALA A 1 946 ? -26.249 22.255 32.304 1.00 95.81 946 ALA A N 1
ATOM 7032 C CA . ALA A 1 946 ? -24.818 22.545 32.197 1.00 95.81 946 ALA A CA 1
ATOM 7033 C C . ALA A 1 946 ? -23.964 21.310 31.839 1.00 95.81 946 ALA A C 1
ATOM 7035 O O . ALA A 1 946 ? -22.928 21.050 32.460 1.00 95.81 946 ALA A O 1
ATOM 7036 N N . VAL A 1 947 ? -24.414 20.534 30.848 1.00 97.62 947 VAL A N 1
ATOM 7037 C CA . VAL A 1 947 ? -23.708 19.336 30.381 1.00 97.62 947 VAL A CA 1
ATOM 7038 C C . VAL A 1 947 ? -22.335 19.720 29.841 1.00 97.62 947 VAL A C 1
ATOM 7040 O O . VAL A 1 947 ? -22.203 20.635 29.025 1.00 97.62 947 VAL A O 1
ATOM 7043 N N . ARG A 1 948 ? -21.310 18.995 30.299 1.00 97.62 948 ARG A N 1
ATOM 7044 C CA . ARG A 1 948 ? -19.907 19.258 29.974 1.00 97.62 948 ARG A CA 1
ATOM 7045 C C . ARG A 1 948 ? -19.300 18.241 29.023 1.00 97.62 948 ARG A C 1
ATOM 7047 O O . ARG A 1 948 ? -18.452 18.619 28.219 1.00 97.62 948 ARG A O 1
ATOM 7054 N N . ALA A 1 949 ? -19.728 16.990 29.107 1.00 97.69 949 ALA A N 1
ATOM 7055 C CA . ALA A 1 949 ? -19.212 15.906 28.287 1.00 97.69 949 ALA A CA 1
ATOM 7056 C C . ALA A 1 949 ? -20.362 15.041 27.761 1.00 97.69 949 ALA A C 1
ATOM 7058 O O . ALA A 1 949 ? -21.402 14.920 28.413 1.00 97.69 949 ALA A O 1
ATOM 7059 N N . ALA A 1 950 ? -20.197 14.469 26.572 1.00 96.88 950 ALA A N 1
ATOM 7060 C CA . ALA A 1 950 ? -21.194 13.581 25.984 1.00 96.88 950 ALA A CA 1
ATOM 7061 C C . ALA A 1 950 ? -20.550 12.536 25.067 1.00 96.88 950 ALA A C 1
ATOM 7063 O O . ALA A 1 950 ? -19.622 12.854 24.316 1.00 96.88 950 ALA A O 1
ATOM 7064 N N . SER A 1 951 ? -21.094 11.316 25.093 1.00 96.00 951 SER A N 1
ATOM 7065 C CA . SER A 1 951 ? -20.892 10.320 24.043 1.00 96.00 951 SER A CA 1
ATOM 7066 C C . SER A 1 951 ? -22.092 10.329 23.098 1.00 96.00 951 SER A C 1
ATOM 7068 O O . SER A 1 951 ? -23.234 10.191 23.537 1.00 96.00 951 SER A O 1
ATOM 7070 N N . VAL A 1 952 ? -21.857 10.560 21.805 1.00 95.94 952 VAL A N 1
ATOM 7071 C CA . VAL A 1 952 ? -22.924 10.671 20.795 1.00 95.94 952 VAL A CA 1
ATOM 7072 C C . VAL A 1 952 ? -22.468 10.129 19.442 1.00 95.94 952 VAL A C 1
ATOM 7074 O O . VAL A 1 952 ? -21.283 9.906 19.213 1.00 95.94 952 VAL A O 1
ATOM 7077 N N . VAL A 1 953 ? -23.411 9.935 18.523 1.00 95.12 953 VAL A N 1
ATOM 7078 C CA . VAL A 1 953 ? -23.113 9.557 17.136 1.00 95.12 953 VAL A CA 1
ATOM 7079 C C . VAL A 1 953 ? -22.851 10.795 16.261 1.00 95.12 953 VAL A C 1
ATOM 7081 O O . VAL A 1 953 ? -23.483 11.835 16.483 1.00 95.12 953 VAL A O 1
ATOM 7084 N N . PRO A 1 954 ? -21.960 10.719 15.253 1.00 94.94 954 PRO A N 1
ATOM 7085 C CA . PRO A 1 954 ? -21.720 11.797 14.291 1.00 94.94 954 PRO A CA 1
ATOM 7086 C C . PRO A 1 954 ? -22.984 12.371 13.633 1.00 94.94 954 PRO A C 1
ATOM 7088 O O . PRO A 1 954 ? -23.070 13.586 13.451 1.00 94.94 954 PRO A O 1
ATOM 7091 N N . SER A 1 955 ? -23.985 11.548 13.310 1.00 94.44 955 SER A N 1
ATOM 7092 C CA . SER A 1 955 ? -25.242 12.001 12.698 1.00 94.44 955 SER A CA 1
ATOM 7093 C C . SER A 1 955 ? -26.011 13.020 13.550 1.00 94.44 955 SER A C 1
ATOM 7095 O O . SER A 1 955 ? -26.595 13.957 13.001 1.00 94.44 955 SER A O 1
ATOM 7097 N N . LEU A 1 956 ? -25.941 12.924 14.884 1.00 94.56 956 LEU A N 1
ATOM 7098 C CA . LEU A 1 956 ? -26.543 13.909 15.790 1.00 94.56 956 LEU A CA 1
ATOM 7099 C C . LEU A 1 956 ? -25.886 15.287 15.638 1.00 94.56 956 LEU A C 1
ATOM 7101 O O . LEU A 1 956 ? -26.558 16.316 15.676 1.00 94.56 956 LEU A O 1
ATOM 7105 N N . LEU A 1 957 ? -24.572 15.317 15.426 1.00 94.00 957 LEU A N 1
ATOM 7106 C CA . LEU A 1 957 ? -23.829 16.560 15.247 1.00 94.00 957 LEU A CA 1
ATOM 7107 C C . LEU A 1 957 ? -24.178 17.281 13.938 1.00 94.00 957 LEU A C 1
ATOM 7109 O O . LEU A 1 957 ? -23.986 18.490 13.842 1.00 94.00 957 LEU A O 1
ATOM 7113 N N . GLY A 1 958 ? -24.710 16.562 12.945 1.00 90.19 958 GLY A N 1
ATOM 7114 C CA . GLY A 1 958 ? -25.182 17.146 11.688 1.00 90.19 958 GLY A CA 1
ATOM 7115 C C . GLY A 1 958 ? -26.486 17.942 11.815 1.00 90.19 958 GLY A C 1
ATOM 7116 O O . GLY A 1 958 ? -26.785 18.749 10.938 1.00 90.19 958 GLY A O 1
ATOM 7117 N N . VAL A 1 959 ? -27.256 17.734 12.890 1.00 91.94 959 VAL A N 1
ATOM 7118 C CA . VAL A 1 959 ? -28.543 18.418 13.133 1.00 91.94 959 VAL A CA 1
ATOM 7119 C C . VAL A 1 959 ? -28.505 19.394 14.313 1.00 91.94 959 VAL A C 1
ATOM 7121 O O . VAL A 1 959 ? -29.474 20.118 14.543 1.00 91.94 959 VAL A O 1
ATOM 7124 N N . LEU A 1 960 ? -27.401 19.423 15.063 1.00 93.94 960 LEU A N 1
ATOM 7125 C CA . LEU A 1 960 ? -27.166 20.361 16.159 1.00 93.94 960 LEU A CA 1
ATOM 7126 C C . LEU A 1 960 ? -26.308 21.547 15.705 1.00 93.94 960 LEU A C 1
ATOM 7128 O O . LEU A 1 960 ? -25.483 21.437 14.803 1.00 93.94 960 LEU A O 1
ATOM 7132 N N . ASP A 1 961 ? -26.474 22.677 16.389 1.00 92.00 961 ASP A N 1
ATOM 7133 C CA . ASP A 1 961 ? -25.632 23.861 16.217 1.00 92.00 961 ASP A CA 1
ATOM 7134 C C . ASP A 1 961 ? -24.488 23.850 17.255 1.00 92.00 961 ASP A C 1
ATOM 7136 O O . ASP A 1 961 ? -24.771 23.901 18.462 1.00 92.00 961 ASP A O 1
ATOM 7140 N N . PRO A 1 962 ? -23.205 23.809 16.829 1.00 92.69 962 PRO A N 1
ATOM 7141 C CA . PRO A 1 962 ? -22.058 23.827 17.731 1.00 92.69 962 PRO A CA 1
ATOM 7142 C C . PRO A 1 962 ? -22.051 25.010 18.707 1.00 92.69 962 PRO A C 1
ATOM 7144 O O . PRO A 1 962 ? -21.590 24.839 19.842 1.00 92.69 962 PRO A O 1
ATOM 7147 N N . GLU A 1 963 ? -22.525 26.194 18.305 1.00 91.00 963 GLU A N 1
ATOM 7148 C CA . GLU A 1 963 ? -22.537 27.392 19.158 1.00 91.00 963 GLU A CA 1
ATOM 7149 C C . GLU A 1 963 ? -23.586 27.272 20.270 1.00 91.00 963 GLU A C 1
ATOM 7151 O O . GLU A 1 963 ? -23.335 27.628 21.431 1.00 91.00 963 GLU A O 1
ATOM 7156 N N . ALA A 1 964 ? -24.739 26.687 19.937 1.00 90.25 964 ALA A N 1
ATOM 7157 C CA . ALA A 1 964 ? -25.858 26.504 20.851 1.00 90.25 964 ALA A CA 1
ATOM 7158 C C . ALA A 1 964 ? -25.563 25.509 21.990 1.00 90.25 964 ALA A C 1
ATOM 7160 O O . ALA A 1 964 ? -26.236 25.548 23.024 1.00 90.25 964 ALA A O 1
ATOM 7161 N N . VAL A 1 965 ? -24.541 24.660 21.830 1.00 92.19 965 VAL A N 1
ATOM 7162 C CA . VAL A 1 965 ? -24.058 23.698 22.839 1.00 92.19 965 VAL A CA 1
ATOM 7163 C C . VAL A 1 965 ? -22.601 23.941 23.252 1.00 92.19 965 VAL A C 1
ATOM 7165 O O . VAL A 1 965 ? -21.901 23.016 23.651 1.00 92.19 965 VAL A O 1
ATOM 7168 N N . SER A 1 966 ? -22.134 25.191 23.211 1.00 90.19 966 SER A N 1
ATOM 7169 C CA . SER A 1 966 ? -20.769 25.591 23.616 1.00 90.19 966 SER A CA 1
ATOM 7170 C C . SER A 1 966 ? -20.369 25.211 25.055 1.00 90.19 966 SER A C 1
ATOM 7172 O O . SER A 1 966 ? -19.184 25.197 25.388 1.00 90.19 966 SER A O 1
ATOM 7174 N N . GLY A 1 967 ? -21.339 24.870 25.913 1.00 91.75 967 GLY A N 1
ATOM 7175 C CA . GLY A 1 967 ? -21.092 24.295 27.238 1.00 91.75 967 GLY A CA 1
ATOM 7176 C C . GLY A 1 967 ? -20.482 22.887 27.203 1.00 91.75 967 GLY A C 1
ATOM 7177 O O . GLY A 1 967 ? -19.752 22.531 28.129 1.00 91.75 967 GLY A O 1
ATOM 7178 N N . VAL A 1 968 ? -20.697 22.119 26.130 1.00 95.94 968 VAL A N 1
ATOM 7179 C CA . VAL A 1 968 ? -20.158 20.762 25.973 1.00 95.94 968 VAL A CA 1
ATOM 7180 C C . VAL A 1 968 ? -18.713 20.842 25.480 1.00 95.94 968 VAL A C 1
ATOM 7182 O O . VAL A 1 968 ? -18.437 21.167 24.326 1.00 95.94 968 VAL A O 1
ATOM 7185 N N . GLN A 1 969 ? -17.782 20.564 26.387 1.00 95.00 969 GLN A N 1
ATOM 7186 C CA . GLN A 1 969 ? -16.345 20.700 26.180 1.00 95.00 969 GLN A CA 1
ATOM 7187 C C . GLN A 1 969 ? -15.688 19.469 25.578 1.00 95.00 969 GLN A C 1
ATOM 7189 O O . GLN A 1 969 ? -14.685 19.610 24.882 1.00 95.00 969 GLN A O 1
ATOM 7194 N N . THR A 1 970 ? -16.228 18.289 25.874 1.00 96.50 970 THR A N 1
ATOM 7195 C CA . THR A 1 970 ? -15.671 17.014 25.426 1.00 96.50 970 THR A CA 1
ATOM 7196 C C . THR A 1 970 ? -16.757 16.214 24.727 1.00 96.50 970 THR A C 1
ATOM 7198 O O . THR A 1 970 ? -17.809 15.942 25.305 1.00 96.50 970 THR A O 1
ATOM 7201 N N . LEU A 1 971 ? -16.504 15.852 23.474 1.00 96.69 971 LEU A N 1
ATOM 7202 C CA . LEU A 1 971 ? -17.388 15.023 22.665 1.00 96.69 971 LEU A CA 1
ATOM 7203 C C . LEU A 1 971 ? -16.647 13.767 22.250 1.00 96.69 971 LEU A C 1
ATOM 7205 O O . LEU A 1 971 ? -15.577 13.842 21.648 1.00 96.69 971 LEU A O 1
ATOM 7209 N N . LEU A 1 972 ? -17.242 12.629 22.565 1.00 96.69 972 LEU A N 1
ATOM 7210 C CA . LEU A 1 972 ? -16.731 11.315 22.229 1.00 96.69 972 LEU A CA 1
ATOM 7211 C C . LEU A 1 972 ? -17.673 10.683 21.201 1.00 96.69 972 LEU A C 1
ATOM 7213 O O . LEU A 1 972 ? -18.850 10.461 21.487 1.00 96.69 972 LEU A O 1
ATOM 7217 N N . LEU A 1 973 ? -17.166 10.467 19.990 1.00 96.12 973 LEU A N 1
ATOM 7218 C CA . LEU A 1 973 ? -17.944 10.078 18.820 1.00 96.12 973 LEU A CA 1
ATOM 7219 C C . LEU A 1 973 ? -17.612 8.664 18.383 1.00 96.12 973 LEU A C 1
ATOM 7221 O O . LEU A 1 973 ? -16.456 8.392 18.091 1.00 96.12 973 LEU A O 1
ATOM 7225 N N . GLY A 1 974 ? -18.627 7.814 18.264 1.00 91.94 974 GLY A N 1
ATOM 7226 C CA . GLY A 1 974 ? -18.466 6.440 17.797 1.00 91.94 974 GLY A CA 1
ATOM 7227 C C . GLY A 1 974 ? -19.700 5.923 17.064 1.00 91.94 974 GLY A C 1
ATOM 7228 O O . GLY A 1 974 ? -20.623 6.683 16.765 1.00 91.94 974 GLY A O 1
ATOM 7229 N N . ALA A 1 975 ? -19.705 4.620 16.778 1.00 88.50 975 ALA A N 1
ATOM 7230 C CA . ALA A 1 975 ? -20.744 3.867 16.058 1.00 88.50 975 ALA A CA 1
ATOM 7231 C C . ALA A 1 975 ? -20.993 4.252 14.582 1.00 88.50 975 ALA A C 1
ATOM 7233 O O . ALA A 1 975 ? -21.530 3.438 13.835 1.00 88.50 975 ALA A O 1
ATOM 7234 N N . GLU A 1 976 ? -20.571 5.433 14.125 1.00 92.62 976 GLU A N 1
ATOM 7235 C CA . GLU A 1 976 ? -20.645 5.845 12.719 1.00 92.62 976 GLU A CA 1
ATOM 7236 C C . GLU A 1 976 ? -19.326 6.477 12.260 1.00 92.62 976 GLU A C 1
ATOM 7238 O O . GLU A 1 976 ? -18.531 6.970 13.061 1.00 92.62 976 GLU A O 1
ATOM 7243 N N . ARG A 1 977 ? -19.107 6.517 10.941 1.00 92.06 977 ARG A N 1
ATOM 7244 C CA . ARG A 1 977 ? -17.953 7.205 10.358 1.00 92.06 977 ARG A CA 1
ATOM 7245 C C . ARG A 1 977 ? -18.068 8.717 10.573 1.00 92.06 977 ARG A C 1
ATOM 7247 O O . ARG A 1 977 ? -18.999 9.351 10.078 1.00 92.06 977 ARG A O 1
ATOM 7254 N N . LEU A 1 978 ? -17.073 9.310 11.226 1.00 93.56 978 LEU A N 1
ATOM 7255 C CA . LEU A 1 978 ? -16.938 10.761 11.324 1.00 93.56 978 LEU A CA 1
ATOM 7256 C C . LEU A 1 978 ? -16.435 11.343 9.994 1.00 93.56 978 LEU A C 1
ATOM 7258 O O . LEU A 1 978 ? -15.384 10.957 9.486 1.00 93.56 978 LEU A O 1
ATOM 7262 N N . THR A 1 979 ? -17.190 12.277 9.416 1.00 92.62 979 THR A N 1
ATOM 7263 C CA . THR A 1 979 ? -16.818 12.954 8.164 1.00 92.62 979 THR A CA 1
ATOM 7264 C C . THR A 1 979 ? -15.979 14.200 8.440 1.00 92.62 979 THR A C 1
ATOM 7266 O O . THR A 1 979 ? -16.138 14.841 9.480 1.00 92.62 979 THR A O 1
ATOM 7269 N N . GLU A 1 980 ? -15.115 14.583 7.496 1.00 91.75 980 GLU A N 1
ATOM 7270 C CA . GLU A 1 980 ? -14.282 15.787 7.625 1.00 91.75 980 GLU A CA 1
ATOM 7271 C C . GLU A 1 980 ? -15.095 17.069 7.901 1.00 91.75 980 GLU A C 1
ATOM 7273 O O . GLU A 1 980 ? -14.720 17.807 8.816 1.00 91.75 980 GLU A O 1
ATOM 7278 N N . PRO A 1 981 ? -16.225 17.353 7.211 1.00 91.69 981 PRO A N 1
ATOM 7279 C CA . PRO A 1 981 ? -16.981 18.581 7.463 1.00 91.69 981 PRO A CA 1
ATOM 7280 C C . PRO A 1 981 ? -17.535 18.654 8.889 1.00 91.69 981 PRO A C 1
ATOM 7282 O O . PRO A 1 981 ? -17.465 19.705 9.527 1.00 91.69 981 PRO A O 1
ATOM 7285 N N . VAL A 1 982 ? -18.042 17.531 9.414 1.00 93.56 982 VAL A N 1
ATOM 7286 C CA . VAL A 1 982 ? -18.543 17.449 10.794 1.00 93.56 982 VAL A CA 1
ATOM 7287 C C . VAL A 1 982 ? -17.383 17.580 11.780 1.00 93.56 982 VAL A C 1
ATOM 7289 O O . VAL A 1 982 ? -17.474 18.367 12.721 1.00 93.56 982 VAL A O 1
ATOM 7292 N N . ALA A 1 983 ? -16.269 16.882 11.542 1.00 93.69 983 ALA A N 1
ATOM 7293 C CA . ALA A 1 983 ? -15.074 16.969 12.375 1.00 93.69 983 ALA A CA 1
ATOM 7294 C C . ALA A 1 983 ? -14.573 18.414 12.494 1.00 93.69 983 ALA A C 1
ATOM 7296 O O . ALA A 1 983 ? -14.389 18.907 13.602 1.00 93.69 983 ALA A O 1
ATOM 7297 N N . ARG A 1 984 ? -14.442 19.121 11.366 1.00 91.50 984 ARG A N 1
ATOM 7298 C CA . ARG A 1 984 ? -13.952 20.504 11.306 1.00 91.50 984 ARG A CA 1
ATOM 7299 C C . ARG A 1 984 ? -14.887 21.493 12.007 1.00 91.50 984 ARG A C 1
ATOM 7301 O O . ARG A 1 984 ? -14.413 22.400 12.687 1.00 91.50 984 ARG A O 1
ATOM 7308 N N . ALA A 1 985 ? -16.202 21.316 11.866 1.00 91.56 985 ALA A N 1
ATOM 7309 C CA . ALA A 1 985 ? -17.189 22.167 12.531 1.00 91.56 985 ALA A CA 1
ATOM 7310 C C . ALA A 1 985 ? -17.184 21.988 14.060 1.00 91.56 985 ALA A C 1
ATOM 7312 O O . ALA A 1 985 ? -17.382 22.951 14.801 1.00 91.56 985 ALA A O 1
ATOM 7313 N N . TRP A 1 986 ? -16.936 20.765 14.535 1.00 94.31 986 TRP A N 1
ATOM 7314 C CA . TRP A 1 986 ? -17.060 20.411 15.947 1.00 94.31 986 TRP A CA 1
ATOM 7315 C C . TRP A 1 986 ? -15.736 20.319 16.704 1.00 94.31 986 TRP A C 1
ATOM 7317 O O . TRP A 1 986 ? -15.766 20.285 17.925 1.00 94.31 986 TRP A O 1
ATOM 7327 N N . SER A 1 987 ? -14.576 20.325 16.050 1.00 91.06 987 SER A N 1
ATOM 7328 C CA . SER A 1 987 ? -13.274 20.347 16.733 1.00 91.06 987 SER A CA 1
ATOM 7329 C C . SER A 1 987 ? -12.877 21.744 17.229 1.00 91.06 987 SER A C 1
ATOM 7331 O O . SER A 1 987 ? -11.968 21.889 18.044 1.00 91.06 987 SER A O 1
ATOM 7333 N N . ALA A 1 988 ? -13.546 22.803 16.764 1.00 86.44 988 ALA A N 1
ATOM 7334 C CA . ALA A 1 988 ? -13.257 24.169 17.184 1.00 86.44 988 ALA A CA 1
ATOM 7335 C C . ALA A 1 988 ? -13.722 24.433 18.631 1.00 86.44 988 ALA A C 1
ATOM 7337 O O . ALA A 1 988 ? -14.900 24.286 18.972 1.00 86.44 988 ALA A O 1
ATOM 7338 N N . GLY A 1 989 ? -12.785 24.860 19.486 1.00 85.44 989 GLY A N 1
ATOM 7339 C CA . GLY A 1 989 ? -13.064 25.308 20.857 1.00 85.44 989 GLY A CA 1
ATOM 7340 C C . GLY A 1 989 ? -13.456 24.205 21.846 1.00 85.44 989 GLY A C 1
ATOM 7341 O O . GLY A 1 989 ? -13.879 24.518 22.959 1.00 85.44 989 GLY A O 1
ATOM 7342 N N . ARG A 1 990 ? -13.325 22.930 21.463 1.00 92.19 990 ARG A N 1
ATOM 7343 C CA . ARG A 1 990 ? -13.684 21.769 22.287 1.00 92.19 990 ARG A CA 1
ATOM 7344 C C . ARG A 1 990 ? -12.809 20.564 21.946 1.00 92.19 990 ARG A C 1
ATOM 7346 O O . ARG A 1 990 ? -12.180 20.525 20.894 1.00 92.19 990 ARG A O 1
ATOM 7353 N N . ARG A 1 991 ? -12.777 19.572 22.831 1.00 95.25 991 ARG A N 1
ATOM 7354 C CA . ARG A 1 991 ? -12.062 18.313 22.624 1.00 95.25 991 ARG A CA 1
ATOM 7355 C C . ARG A 1 991 ? -12.985 17.315 21.929 1.00 95.25 991 ARG A C 1
ATOM 7357 O O . ARG A 1 991 ? -13.895 16.774 22.553 1.00 95.25 991 ARG A O 1
ATOM 7364 N N . LEU A 1 992 ? -12.748 17.095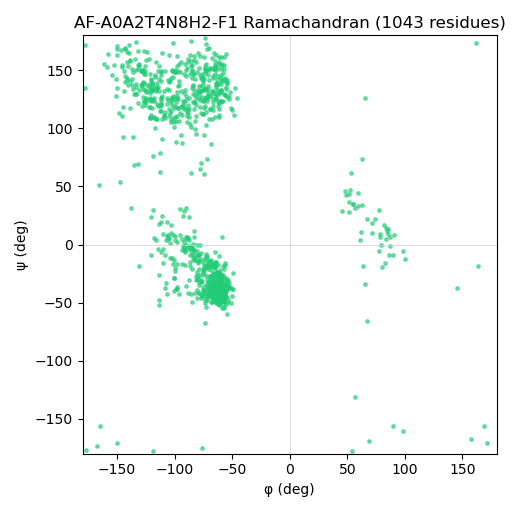 20.640 1.00 96.12 992 LEU A N 1
ATOM 7365 C CA . LEU A 1 992 ? -13.459 16.107 19.834 1.00 96.12 992 LEU A CA 1
ATOM 7366 C C . LEU A 1 992 ? -12.627 14.826 19.754 1.00 96.12 992 LEU A C 1
ATOM 7368 O O . LEU A 1 992 ? -11.460 14.871 19.367 1.00 96.12 992 LEU A O 1
ATOM 7372 N N . VAL A 1 993 ? -13.211 13.695 20.132 1.00 96.50 993 VAL A N 1
ATOM 7373 C CA . VAL A 1 993 ? -12.548 12.389 20.134 1.00 96.50 993 VAL A CA 1
ATOM 7374 C C . VAL A 1 993 ? -13.330 11.455 19.229 1.00 96.50 993 VAL A C 1
ATOM 7376 O O . VAL A 1 993 ? -14.499 11.191 19.490 1.00 96.50 993 VAL A O 1
ATOM 7379 N N . ASN A 1 994 ? -12.687 10.966 18.175 1.00 96.69 994 ASN A N 1
ATOM 7380 C CA . ASN A 1 994 ? -13.214 9.892 17.349 1.00 96.69 994 ASN A CA 1
ATOM 7381 C C . ASN A 1 994 ? -12.863 8.551 17.999 1.00 96.69 994 ASN A C 1
ATOM 7383 O O . ASN A 1 994 ? -11.744 8.374 18.484 1.00 96.69 994 ASN A O 1
ATOM 7387 N N . THR A 1 995 ? -13.804 7.622 18.038 1.00 95.88 995 THR A N 1
ATOM 7388 C CA . THR A 1 995 ? -13.641 6.324 18.683 1.00 95.88 995 THR A CA 1
ATOM 7389 C C . THR A 1 995 ? -14.246 5.222 17.837 1.00 95.88 995 THR A C 1
ATOM 7391 O O . THR A 1 995 ? -15.126 5.437 17.001 1.00 95.88 995 THR A O 1
ATOM 7394 N N . TYR A 1 996 ? -13.770 4.008 18.071 1.00 95.56 996 TYR A N 1
ATOM 7395 C CA . TYR A 1 996 ? -14.319 2.813 17.463 1.00 95.56 996 TYR A CA 1
ATOM 7396 C C . TYR A 1 996 ? -14.319 1.665 18.467 1.00 95.56 996 TYR A C 1
ATOM 7398 O O . TYR A 1 996 ? -13.409 1.509 19.287 1.00 95.56 996 TYR A O 1
ATOM 7406 N N . GLY A 1 997 ? -15.364 0.852 18.395 1.00 94.00 997 GLY A N 1
ATOM 7407 C CA . GLY A 1 997 ? -15.440 -0.431 19.066 1.00 94.00 997 GLY A CA 1
ATOM 7408 C C . GLY A 1 997 ? -16.749 -1.139 18.735 1.00 94.00 997 GLY A C 1
ATOM 7409 O O . GLY A 1 997 ? -17.799 -0.494 18.719 1.00 94.00 997 GLY A O 1
ATOM 7410 N N . PRO A 1 998 ? -16.707 -2.441 18.421 1.00 93.75 998 PRO A N 1
ATOM 7411 C CA . PRO A 1 998 ? -17.905 -3.265 18.387 1.00 93.75 998 PRO A CA 1
ATOM 7412 C C . PRO A 1 998 ? -18.400 -3.587 19.806 1.00 93.75 998 PRO A C 1
ATOM 7414 O O . PRO A 1 998 ? -17.646 -3.546 20.782 1.00 93.75 998 PRO A O 1
ATOM 7417 N N . THR A 1 999 ? -19.663 -3.998 19.919 1.00 93.75 999 THR A N 1
ATOM 7418 C CA . THR A 1 999 ? -20.261 -4.410 21.199 1.00 93.75 999 THR A CA 1
ATOM 7419 C C . THR A 1 999 ? -19.498 -5.557 21.854 1.00 93.75 999 THR A C 1
ATOM 7421 O O . THR A 1 999 ? -19.302 -5.568 23.070 1.00 93.75 999 THR A O 1
ATOM 7424 N N . GLU A 1 1000 ? -18.978 -6.478 21.046 1.00 95.12 1000 GLU A N 1
ATOM 7425 C CA . GLU A 1 1000 ? -18.167 -7.626 21.449 1.00 95.12 1000 GLU A CA 1
ATOM 7426 C C . GLU A 1 1000 ? -16.859 -7.239 22.153 1.00 95.12 1000 GLU A C 1
ATOM 7428 O O . GLU A 1 1000 ? -16.316 -8.041 22.911 1.00 95.12 1000 GLU A O 1
ATOM 7433 N N . SER A 1 1001 ? -16.363 -6.014 21.959 1.00 94.56 1001 SER A N 1
ATOM 7434 C CA . SER A 1 1001 ? -15.137 -5.529 22.593 1.00 94.56 1001 SER A CA 1
ATOM 7435 C C . SER A 1 1001 ? -15.392 -4.587 23.773 1.00 94.56 1001 SER A C 1
ATOM 7437 O O . SER A 1 1001 ? -14.482 -3.880 24.192 1.00 94.56 1001 SER A O 1
ATOM 7439 N N . THR A 1 1002 ? -16.613 -4.575 24.322 1.00 95.75 1002 THR A N 1
ATOM 7440 C CA . THR A 1 1002 ? -17.037 -3.672 25.407 1.00 95.75 1002 THR A CA 1
ATOM 7441 C C . THR A 1 1002 ? -17.000 -2.195 24.996 1.00 95.75 1002 THR A C 1
ATOM 7443 O O . THR A 1 1002 ? -16.177 -1.409 25.459 1.00 95.75 1002 THR A O 1
ATOM 7446 N N . VAL A 1 1003 ? -17.971 -1.811 24.165 1.00 95.69 1003 VAL A N 1
ATOM 7447 C CA . VAL A 1 1003 ? -18.284 -0.433 23.742 1.00 95.69 1003 VAL A CA 1
ATOM 7448 C C . VAL A 1 1003 ? -17.221 0.237 22.861 1.00 95.69 1003 VAL A C 1
ATOM 7450 O O . VAL A 1 1003 ? -17.505 0.557 21.714 1.00 95.69 1003 VAL A O 1
ATOM 7453 N N . MET A 1 1004 ? -16.012 0.509 23.367 1.00 94.38 1004 MET A N 1
ATOM 7454 C CA . MET A 1 1004 ? -14.966 1.237 22.629 1.00 94.38 1004 MET A CA 1
ATOM 7455 C C . MET A 1 1004 ? -13.578 0.699 22.945 1.00 94.38 1004 MET A C 1
ATOM 7457 O O . MET A 1 1004 ? -13.211 0.567 24.110 1.00 94.38 1004 MET A O 1
ATOM 7461 N N . VAL A 1 1005 ? -12.790 0.458 21.898 1.00 94.81 1005 VAL A N 1
ATOM 7462 C CA . VAL A 1 1005 ? -11.408 -0.033 22.003 1.00 94.81 1005 VAL A CA 1
ATOM 7463 C C . VAL A 1 1005 ? -10.379 0.893 21.378 1.00 94.81 1005 VAL A C 1
ATOM 7465 O O . VAL A 1 1005 ? -9.188 0.685 21.594 1.00 94.81 1005 VAL A O 1
ATOM 7468 N N . THR A 1 1006 ? -10.800 1.933 20.656 1.00 96.44 1006 THR A N 1
ATOM 7469 C CA . THR A 1 1006 ? -9.892 2.935 20.087 1.00 96.44 1006 THR A CA 1
ATOM 7470 C C . THR A 1 1006 ? -10.322 4.354 20.439 1.00 96.44 1006 THR A C 1
ATOM 7472 O O . THR A 1 1006 ? -11.514 4.643 20.571 1.00 96.44 1006 THR A O 1
ATOM 7475 N N . THR A 1 1007 ? -9.350 5.260 20.562 1.00 94.94 1007 THR A N 1
ATOM 7476 C CA . THR A 1 1007 ? -9.601 6.700 20.708 1.00 94.94 1007 THR A CA 1
ATOM 7477 C C . THR A 1 1007 ? -8.582 7.516 19.920 1.00 94.94 1007 THR A C 1
ATOM 7479 O O . THR A 1 1007 ? -7.384 7.236 19.952 1.00 94.94 1007 THR A O 1
ATOM 7482 N N . GLY A 1 1008 ? -9.046 8.555 19.230 1.00 94.25 1008 GLY A N 1
ATOM 7483 C CA . GLY A 1 1008 ? -8.220 9.510 18.496 1.00 94.25 1008 GLY A CA 1
ATOM 7484 C C . GLY A 1 1008 ? -8.741 10.925 18.701 1.00 94.25 1008 GLY A C 1
ATOM 7485 O O . GLY A 1 1008 ? -9.875 11.236 18.342 1.00 94.25 1008 GLY A O 1
ATOM 7486 N N . VAL A 1 1009 ? -7.927 11.797 19.299 1.00 94.06 1009 VAL A N 1
ATOM 7487 C CA . VAL A 1 1009 ? -8.277 13.219 19.414 1.00 94.06 1009 VAL A CA 1
ATOM 7488 C C . VAL A 1 1009 ? -8.174 13.849 18.030 1.00 94.06 1009 VAL A C 1
ATOM 7490 O O . VAL A 1 1009 ? -7.141 13.750 17.374 1.00 94.06 1009 VAL A O 1
ATOM 7493 N N . VAL A 1 1010 ? -9.249 14.495 17.588 1.00 93.81 1010 VAL A N 1
ATOM 7494 C CA . VAL A 1 1010 ? -9.297 15.162 16.288 1.00 93.81 1010 VAL A CA 1
ATOM 7495 C C . VAL A 1 1010 ? -8.537 16.483 16.376 1.00 93.81 1010 VAL A C 1
ATOM 7497 O O . VAL A 1 1010 ? -8.984 17.412 17.051 1.00 93.81 1010 VAL A O 1
ATOM 7500 N N . ASP A 1 1011 ? -7.415 16.576 15.663 1.00 88.69 1011 ASP A N 1
ATOM 7501 C CA . ASP A 1 1011 ? -6.676 17.825 15.485 1.00 88.69 1011 ASP A CA 1
ATOM 7502 C C . ASP A 1 1011 ? -7.122 18.529 14.189 1.00 88.69 1011 ASP A C 1
ATOM 7504 O O . ASP A 1 1011 ? -6.834 18.033 13.095 1.00 88.69 1011 ASP A O 1
ATOM 7508 N N . PRO A 1 1012 ? -7.802 19.691 14.264 1.00 83.56 1012 PRO A N 1
ATOM 7509 C CA . PRO A 1 1012 ? -8.244 20.420 13.077 1.00 83.56 1012 PRO A CA 1
ATOM 7510 C C . PRO A 1 1012 ? -7.108 20.857 12.145 1.00 83.56 1012 PRO A C 1
ATOM 7512 O O . PRO A 1 1012 ? -7.363 21.054 10.955 1.00 83.56 1012 PRO A O 1
ATOM 7515 N N . GLY A 1 1013 ? -5.891 21.038 12.669 1.00 83.19 1013 GLY A N 1
ATOM 7516 C CA . GLY A 1 1013 ? -4.717 21.423 11.887 1.00 83.19 1013 GLY A CA 1
ATOM 7517 C C . GLY A 1 1013 ? -4.153 20.286 11.034 1.00 83.19 1013 GLY A C 1
ATOM 7518 O O . GLY A 1 1013 ? -3.472 20.558 10.051 1.00 83.19 1013 GLY A O 1
ATOM 7519 N N . LEU A 1 1014 ? -4.475 19.036 11.379 1.00 81.62 1014 LEU A N 1
ATOM 7520 C CA . LEU A 1 1014 ? -4.003 17.825 10.698 1.00 81.62 1014 LEU A CA 1
ATOM 7521 C C . LEU A 1 1014 ? -5.105 17.136 9.871 1.00 81.62 1014 LEU A C 1
ATOM 7523 O O . LEU A 1 1014 ? -4.878 16.069 9.308 1.00 81.62 1014 LEU A O 1
ATOM 7527 N N . LEU A 1 1015 ? -6.305 17.723 9.786 1.00 83.12 1015 LEU A N 1
ATOM 7528 C CA . LEU A 1 1015 ? -7.413 17.171 9.001 1.00 83.12 1015 LEU A CA 1
ATOM 7529 C C . LEU A 1 1015 ? -7.171 17.334 7.493 1.00 83.12 1015 LEU A C 1
ATOM 7531 O O . LEU A 1 1015 ? -7.407 18.411 6.937 1.00 83.12 1015 LEU A O 1
ATOM 7535 N N . THR A 1 1016 ? -6.784 16.236 6.845 1.00 75.06 1016 THR A N 1
ATOM 7536 C CA . THR A 1 1016 ? -6.661 16.069 5.383 1.00 75.06 1016 THR A CA 1
ATOM 7537 C C . THR A 1 1016 ? -7.777 15.203 4.777 1.00 75.06 1016 THR A C 1
ATOM 7539 O O . THR A 1 1016 ? -7.735 14.861 3.598 1.00 75.06 1016 THR A O 1
ATOM 7542 N N . GLY A 1 1017 ? -8.780 14.839 5.582 1.00 84.56 1017 GLY A N 1
ATOM 7543 C CA . GLY A 1 1017 ? -9.886 13.964 5.207 1.00 84.56 1017 GLY A CA 1
ATOM 7544 C C . GLY A 1 1017 ? -10.704 13.529 6.424 1.00 84.56 1017 GLY A C 1
ATOM 7545 O O . GLY A 1 1017 ? -10.719 14.197 7.462 1.00 84.56 1017 GLY A O 1
ATOM 7546 N N . ALA A 1 1018 ? -11.395 12.390 6.312 1.00 86.06 1018 ALA A N 1
ATOM 7547 C CA . ALA A 1 1018 ? -12.069 11.787 7.461 1.00 86.06 1018 ALA A CA 1
ATOM 7548 C C . ALA A 1 1018 ? -11.032 11.419 8.548 1.00 86.06 1018 ALA A C 1
ATOM 7550 O O . ALA A 1 1018 ? -10.038 10.770 8.223 1.00 86.06 1018 ALA A O 1
ATOM 7551 N N . PRO A 1 1019 ? -11.236 11.809 9.818 1.00 90.12 1019 PRO A N 1
ATOM 7552 C CA . PRO A 1 1019 ? -10.280 11.520 10.884 1.00 90.12 1019 PRO A CA 1
ATOM 7553 C C . PRO A 1 1019 ? -10.156 10.016 11.159 1.00 90.12 1019 PRO A C 1
ATOM 7555 O O . PRO A 1 1019 ? -11.136 9.272 11.086 1.00 90.12 1019 PRO A O 1
ATOM 7558 N N . ALA A 1 1020 ? -8.953 9.584 11.545 1.00 90.12 1020 ALA A N 1
ATOM 7559 C CA . ALA A 1 1020 ? -8.683 8.210 11.962 1.00 90.12 1020 ALA A CA 1
ATOM 7560 C C . ALA A 1 1020 ? -9.489 7.819 13.216 1.00 90.12 1020 ALA A C 1
ATOM 7562 O O . ALA A 1 1020 ? -9.850 8.671 14.033 1.00 90.12 1020 ALA A O 1
ATOM 7563 N N . ILE A 1 1021 ? -9.736 6.518 13.398 1.00 92.19 1021 ILE A N 1
ATOM 7564 C CA . ILE A 1 1021 ? -10.372 5.964 14.610 1.00 92.19 1021 ILE A CA 1
ATOM 7565 C C . ILE A 1 1021 ? -9.439 5.974 15.836 1.00 92.19 1021 ILE A C 1
ATOM 7567 O O . ILE A 1 1021 ? -9.881 5.723 16.957 1.00 92.19 1021 ILE A O 1
ATOM 7571 N N . GLY A 1 1022 ? -8.161 6.305 15.634 1.00 92.75 1022 GLY A N 1
ATOM 7572 C CA . GLY A 1 1022 ? -7.172 6.521 16.684 1.00 92.75 1022 GLY A CA 1
ATOM 7573 C C . GLY A 1 1022 ? -6.399 5.269 17.097 1.00 92.75 1022 GLY A C 1
ATOM 7574 O O . GLY A 1 1022 ? -6.257 4.336 16.315 1.00 92.75 1022 GLY A O 1
ATOM 7575 N N . ALA A 1 1023 ? -5.875 5.287 18.322 1.00 93.81 1023 ALA A N 1
ATOM 7576 C CA . ALA A 1 1023 ? -5.015 4.248 18.890 1.00 93.81 1023 ALA A CA 1
ATOM 7577 C C . ALA A 1 1023 ? -5.781 3.380 19.908 1.00 93.81 1023 ALA A C 1
ATOM 7579 O O . ALA A 1 1023 ? -6.836 3.822 20.385 1.00 93.81 1023 ALA A O 1
ATOM 7580 N N . PRO A 1 1024 ? -5.279 2.179 20.267 1.00 94.75 1024 PRO A N 1
ATOM 7581 C CA . PRO A 1 1024 ? -5.903 1.346 21.288 1.00 94.75 1024 PRO A CA 1
ATOM 7582 C C . PRO A 1 1024 ? -6.089 2.105 22.604 1.00 94.75 1024 PRO A C 1
ATOM 7584 O O . PRO A 1 1024 ? -5.209 2.846 23.047 1.00 94.75 1024 PRO A O 1
ATOM 7587 N N . VAL A 1 1025 ? -7.235 1.907 23.251 1.00 93.00 1025 VAL A N 1
ATOM 7588 C CA . VAL A 1 1025 ? -7.429 2.345 24.635 1.00 93.00 1025 VAL A CA 1
ATOM 7589 C C . VAL A 1 1025 ? -6.599 1.489 25.590 1.00 93.00 1025 VAL A C 1
ATOM 7591 O O . VAL A 1 1025 ? -6.050 0.450 25.220 1.00 93.00 1025 VAL A O 1
ATOM 7594 N N . ALA A 1 1026 ? -6.516 1.921 26.845 1.00 90.88 1026 ALA A N 1
ATOM 7595 C CA . ALA A 1 1026 ? -5.765 1.210 27.865 1.00 90.88 1026 ALA A CA 1
ATOM 7596 C C . ALA A 1 1026 ? -6.219 -0.261 27.991 1.00 90.88 1026 ALA A C 1
ATOM 7598 O O . ALA A 1 1026 ? -7.417 -0.542 28.050 1.00 90.88 1026 ALA A O 1
ATOM 7599 N N . ASN A 1 1027 ? -5.257 -1.187 28.040 1.00 90.56 1027 ASN A N 1
ATOM 7600 C CA . ASN A 1 1027 ? -5.439 -2.644 28.061 1.00 90.56 1027 ASN A CA 1
ATOM 7601 C C . ASN A 1 1027 ? -6.131 -3.260 26.825 1.00 90.56 1027 ASN A C 1
ATOM 7603 O O . ASN A 1 1027 ? -6.461 -4.447 26.846 1.00 90.56 1027 ASN A O 1
ATOM 7607 N N . ALA A 1 1028 ? -6.322 -2.501 25.742 1.00 92.12 1028 ALA A N 1
ATOM 7608 C CA . ALA A 1 1028 ? -6.783 -3.023 24.457 1.00 92.12 1028 ALA A CA 1
ATOM 7609 C C . ALA A 1 1028 ? -5.608 -3.241 23.495 1.00 92.12 1028 ALA A C 1
ATOM 7611 O O . ALA A 1 1028 ? -4.619 -2.508 23.519 1.00 92.12 1028 ALA A O 1
ATOM 7612 N N . ARG A 1 1029 ? -5.734 -4.245 22.624 1.00 94.19 1029 ARG A N 1
ATOM 7613 C CA . ARG A 1 1029 ? -4.773 -4.530 21.552 1.00 94.19 1029 ARG A CA 1
ATOM 7614 C C . ARG A 1 1029 ? -5.520 -4.641 20.232 1.00 94.19 1029 ARG A C 1
ATOM 7616 O O . ARG A 1 1029 ? -6.586 -5.255 20.188 1.00 94.19 1029 ARG A O 1
ATOM 7623 N N . LEU A 1 1030 ? -4.969 -4.037 19.191 1.00 94.31 1030 LEU A N 1
ATOM 7624 C CA . LEU A 1 1030 ? -5.518 -3.993 17.845 1.00 94.31 1030 LEU A CA 1
ATOM 7625 C C . LEU A 1 1030 ? -4.520 -4.629 16.885 1.00 94.31 1030 LEU A C 1
ATOM 7627 O O . LEU A 1 1030 ? -3.322 -4.358 16.944 1.00 94.31 1030 LEU A O 1
ATOM 7631 N N . TYR A 1 1031 ? -5.038 -5.447 15.981 1.00 93.88 1031 TYR A N 1
ATOM 7632 C CA . TYR A 1 1031 ? -4.257 -6.078 14.932 1.00 93.88 1031 TYR A CA 1
ATOM 7633 C C . TYR A 1 1031 ? -5.014 -5.908 13.621 1.00 93.88 1031 TYR A C 1
ATOM 7635 O O . TYR A 1 1031 ? -6.211 -6.196 13.567 1.00 93.88 1031 TYR A O 1
ATOM 7643 N N . VAL A 1 1032 ? -4.321 -5.425 12.592 1.00 92.19 1032 VAL A N 1
ATOM 7644 C CA . VAL A 1 1032 ? -4.798 -5.467 11.207 1.00 92.19 1032 VAL A CA 1
ATOM 7645 C C . VAL A 1 1032 ? -4.085 -6.642 10.563 1.00 92.19 1032 VAL A C 1
ATOM 7647 O O . VAL A 1 1032 ? -2.853 -6.688 10.569 1.00 92.19 1032 VAL A O 1
ATOM 7650 N N . LEU A 1 1033 ? -4.863 -7.625 10.126 1.00 90.62 1033 LEU A N 1
ATOM 7651 C CA . LEU A 1 1033 ? -4.357 -8.911 9.673 1.00 90.62 1033 LEU A CA 1
ATOM 7652 C C . LEU A 1 1033 ? -4.898 -9.223 8.282 1.00 90.62 1033 LEU A C 1
ATOM 7654 O O . LEU A 1 1033 ? -6.043 -8.884 7.992 1.00 90.62 1033 LEU A O 1
ATOM 7658 N N . ASP A 1 1034 ? -4.096 -9.911 7.476 1.00 85.31 1034 ASP A N 1
ATOM 7659 C CA . ASP A 1 1034 ? -4.556 -10.505 6.223 1.00 85.31 1034 ASP A CA 1
ATOM 7660 C C . ASP A 1 1034 ? -5.439 -11.748 6.478 1.00 85.31 1034 ASP A C 1
ATOM 7662 O O . ASP A 1 1034 ? -5.619 -12.206 7.614 1.00 85.31 1034 ASP A O 1
ATOM 7666 N N . ASP A 1 1035 ? -5.957 -12.349 5.404 1.00 83.81 1035 ASP A N 1
ATOM 7667 C CA . ASP A 1 1035 ? -6.782 -13.568 5.456 1.00 83.81 1035 ASP A CA 1
ATOM 7668 C C . ASP A 1 1035 ? -6.053 -14.795 6.046 1.00 83.81 1035 ASP A C 1
ATOM 7670 O O . ASP A 1 1035 ? -6.675 -15.822 6.336 1.00 83.81 1035 ASP A O 1
ATOM 7674 N N . ARG A 1 1036 ? -4.735 -14.700 6.253 1.00 81.88 1036 ARG A N 1
ATOM 7675 C CA . ARG A 1 1036 ? -3.880 -15.737 6.845 1.00 81.88 1036 ARG A CA 1
ATOM 7676 C C . ARG A 1 1036 ? -3.486 -15.430 8.287 1.00 81.88 1036 ARG A C 1
ATOM 7678 O O . ARG A 1 1036 ? -2.752 -16.211 8.890 1.00 81.88 1036 ARG A O 1
ATOM 7685 N N . LEU A 1 1037 ? -4.027 -14.358 8.864 1.00 89.62 1037 LEU A N 1
ATOM 7686 C CA . LEU A 1 1037 ? -3.734 -13.874 10.211 1.00 89.62 1037 LEU A CA 1
ATOM 7687 C C . LEU A 1 1037 ? -2.304 -13.334 10.388 1.00 89.62 1037 LEU A C 1
ATOM 7689 O O . LEU A 1 1037 ? -1.822 -13.246 11.522 1.00 89.62 1037 LEU A O 1
ATOM 7693 N N . ASN A 1 1038 ? -1.634 -12.936 9.304 1.00 87.06 1038 ASN A N 1
ATOM 7694 C CA . ASN A 1 1038 ? -0.366 -12.215 9.373 1.00 87.06 1038 ASN A CA 1
ATOM 7695 C C . ASN A 1 1038 ? -0.614 -10.710 9.534 1.00 87.06 1038 ASN A C 1
ATOM 7697 O O . ASN A 1 1038 ? -1.546 -10.183 8.928 1.00 87.06 1038 ASN A O 1
ATOM 7701 N N . PRO A 1 1039 ? 0.215 -9.985 10.308 1.00 91.44 1039 PRO A N 1
ATOM 7702 C CA . PRO A 1 1039 ? 0.141 -8.530 10.361 1.00 91.44 1039 PRO A CA 1
ATOM 7703 C C . PRO A 1 1039 ? 0.450 -7.920 8.991 1.00 91.44 1039 PRO A C 1
ATOM 7705 O O . PRO A 1 1039 ? 1.444 -8.282 8.360 1.00 91.44 1039 PRO A O 1
ATOM 7708 N N . VAL A 1 1040 ? -0.386 -6.978 8.556 1.00 90.38 1040 VAL A N 1
ATOM 7709 C CA . VAL A 1 1040 ? -0.202 -6.286 7.271 1.00 90.38 1040 VAL A CA 1
ATOM 7710 C C . VAL A 1 1040 ? 0.756 -5.091 7.393 1.00 90.38 1040 VAL A C 1
ATOM 7712 O O . VAL A 1 1040 ? 0.879 -4.513 8.480 1.00 90.38 1040 VAL A O 1
ATOM 7715 N N . PRO A 1 1041 ? 1.423 -4.688 6.294 1.00 89.25 1041 PRO A N 1
ATOM 7716 C CA . PRO A 1 1041 ? 2.216 -3.460 6.240 1.00 89.25 1041 PRO A CA 1
ATOM 7717 C C . PRO A 1 1041 ? 1.429 -2.202 6.589 1.00 89.25 1041 PRO A C 1
ATOM 7719 O O . PRO A 1 1041 ? 0.239 -2.089 6.291 1.00 89.25 1041 PRO A O 1
ATOM 7722 N N . VAL A 1 1042 ? 2.108 -1.193 7.143 1.00 88.94 1042 VAL A N 1
ATOM 7723 C CA . VAL A 1 1042 ? 1.471 0.108 7.387 1.00 88.94 1042 VAL A CA 1
ATOM 7724 C C . VAL A 1 1042 ? 0.973 0.709 6.066 1.00 88.94 1042 VAL A C 1
ATOM 7726 O O . VAL A 1 1042 ? 1.754 0.948 5.139 1.00 88.94 1042 VAL A O 1
ATOM 7729 N N . GLY A 1 1043 ? -0.329 0.995 6.008 1.00 84.38 1043 GLY A N 1
ATOM 7730 C CA . GLY A 1 1043 ? -1.019 1.529 4.830 1.00 84.38 1043 GLY A CA 1
ATOM 7731 C C . GLY A 1 1043 ? -1.786 0.480 4.020 1.00 84.38 1043 GLY A C 1
ATOM 7732 O O . GLY A 1 1043 ? -2.606 0.870 3.201 1.00 84.38 1043 GLY A O 1
ATOM 7733 N N . VAL A 1 1044 ? -1.577 -0.815 4.272 1.00 85.19 1044 VAL A N 1
ATOM 7734 C CA . VAL A 1 1044 ? -2.312 -1.922 3.637 1.00 85.19 1044 VAL A CA 1
ATOM 7735 C C . VAL A 1 1044 ? -3.530 -2.290 4.495 1.00 85.19 1044 VAL A C 1
ATOM 7737 O O . VAL A 1 1044 ? -3.483 -2.143 5.720 1.00 85.19 1044 VAL A O 1
ATOM 7740 N N . ALA A 1 1045 ? -4.628 -2.707 3.858 1.00 74.88 1045 ALA A N 1
ATOM 7741 C CA . ALA A 1 1045 ? -5.917 -2.981 4.500 1.00 74.88 1045 ALA A CA 1
ATOM 7742 C C . ALA A 1 1045 ? -6.417 -4.397 4.225 1.00 74.88 1045 ALA A C 1
ATOM 7744 O O . ALA A 1 1045 ? -6.229 -4.862 3.080 1.00 74.88 1045 ALA A O 1
#

Foldseek 3Di:
DPPVPVAFDFDPVDPPRHTDGDPQWDWDADPVGDIHTDGGDDDWDDAPNDTDDQVVLQVLLCPDPQFPGKGWDWDDDPHHTFIEIETETPDPVVWDPDLVVQQVSSVVPDPNRSRGPYYHYDNDFDADPVGHGDPVPDDDRVPDPPDDDPAAAQPDPQLVVLLVLLCQLLLDPRAHQFDFSVVSVDDLQSLLQSQLVLCVPLVFHDFSVQCLVQRGSNSSSVVSVVRSPDDDPDQDDQDADDPVDFQAAAPVLVVVVVVCVVPPLFLLQKDKDKFKFFFDDDPVLLQVLVLVVCQQAQLLQWAWDQDPVRGTTIDGDHRDRADEAEAEQLPPPQLLVVVLVVLVVVSSGDDHRHPDSQKDWYWYHNDNRIIMIMMIGGLQQADPLLVLLSLVSSLQSSVCVVVVHDRPDDHQRYHVSSVRVSLVPRCDDPNVVVLVVLLCVQCPPFDAQDFQFPAPQDQAAFQKWFKDKDWADLLLLVLLCVLCVVLSHGSLLLLVLLVQLLSCQRRVHQKAKAKEKDQQCSHPSRSNHGGNRIAIFIFIFGCPPQAFLSVRSNRSRVRVSSRVSSRSNHPVVSCVVHPPDDRNRADPSYQEYEEEDEPDDPRNPSVVSPPPSIDDPVVRVVSDDRIDGHDGQWYWYWYDDPSIIMIMIMHHPNTHDPVVVVLSVQLSNQQSNQCSVPRRDGSVVRDSDDPVQQCCQFPVLFVQADDFDPDLFLLVLLVVLCVVWVQAWAEDEPNDTHGSLRLLLLLQLLLVVVVVLVQAFAAEEEEAEFFDSVSLSPLSNSVLVHYAYAYDDLPDDQVLSLCCCVVSVHSEYEYAPVSCPPHPGDHYQHPPDVVSVVSSVPGGSDGDPGDGHQQTFSYWAWDCDPVNRIDTQTDGRVLLSLLLVFCLVQQVAAAAAEEEQQDDPSDLVNSVLSSNNSSRNHYYYTQGPVLNVDQVSVLVSCVVVLHAGYEDELVSLVVHQLVSNLSHAHYEYEPDFAWLVSLLRNLPNHWYWAFYDDVNSRGTFAIDTRDNVPDPIGDDNHGGTRPHRDADARPVRHGRDVSRD

Secondary structure (DSSP, 8-state):
-HHHHHHEEE-SS-TT--EEE---EEEEE-TTSPEEEEEE-S--EEETTEEE-HHHHHHHHHTSTTEEEEEEEEEEETTEEEEEEEEEESSTTT-PPPHHHHHHHHHTTS-GGGS-SEEEE-SS--B-TTSSB-GGGPPPGGG--S--TT-----SHHHHHHHHHHHHHH--SS--TT-BTTTTT--HHHHHHHHHHHHHHH-----HHHHHHS-BHHHHHHHHHHHTTS---PPPPP----TTS-EEPPHHHHHHHHHHHHSTT--TTEEEEEEEEES---HHHHHHHHHHHHHH-GGGGEEEEE-TTS-EEEEEPPP-PPP-EEEE-TTSSSHHHHHHHHHHHHHTSPP-TTT--SEEEEEEEEETTEEEEEEEEETTT--HHHHHHHHHHHHHHHHHHHHTPPP-SPPPSS-HHHHHHHHHHHSSHHHHHHHHHHHHHHTTTPPP-----SSPPPSS---EEEEEEEEE-HHHHHHHHHHHHHTT--HHHHHHHHHHHHHHHHHT-SEEEEEEEE----SHHHHT--S---EEEEEEEE-TT--BHHHHHHHHHHHHHHHHHTTTS-HHHHHHHH--S--TTS-SS-SEEEEEEPPP-TTSS-TTSTTSS---THHHHTT--SEEE-SSSEEEEEEEETTEEEEEEEEETTT--HHHHHHHHHHHHHHHHHHHH-TTSBTTTS--S-HHHHHIIIIITT---------S-HHHHHHHHHHH-TTSEEEEETTEEEEHHHHHHHHHHHHHHHHHTT--TT-EEEEE--SSHHHHHHHHHHHHHTPEEEE--TTS-HHHHHHHHHHTT--EEEE-TTTTTTS--SSEEETT-HHHHHHHHHS-SSPP-----TTSEEEEEEE--TTSS-EEEEEEHHHHHHHHHHHHHHHT--TT-EEEE-S-TTSTHHHHHHHHHHHTT-EEEE--HHHHH-HHHHHHHHHHTT--EEEE-HHHHTTS-TTTTTT--EEEE-SSPPPHHHHHHHSTTSEEEEEE--GGGSS--EEEE--TTS-SSSPP--EEPTT-----B-TTSPBPPTT--